Protein AF-A0A7J6LQ94-F1 (afdb_monomer)

Sequence (755 aa):
MSLRTPLTDLLKIEHPIMCAGMGFFVTGPDLAAAVSNAGGIGTIGAVGLSPDGLRQVIRELKAKLIPGKPFGVDLLLPADPNENPNARKTNKDYTGGQIQGLVQVMVDEKVPLFVCAVGVPPKWVTDKLHRNGTVVMNMIGHPSHVAKAITAGCDIICAQGTEAGGHTGDVATTVLVPIAVDLCKGHKNYFGSDVLVVAAGGIRDGRGVAAALALGASGVWMGTRFLMTPESNVEPRAKEVLLKTDFKTATMRTTAYTGRPCRVIRNEFVKRWESQPAARDKLLEAGIVPLAKDLMDDKVKPTAFYGLMGDGTGGPLRRKDDPKLDEIVDPNNSALLAGQSVVAINELKPAGELLREIVAETDVVLKHINTIRATTPSKFNNMSTLDRINEIEAEMARTQKNKATNAHLGRLKAKLAKLKTELVSGSSKSGGGGGGEGFDVKATGNARVGLIGFPSVMWRTLLPLLQLTGTFSETAAYEFTTLTCVPGVYTYKGAKVQVLDLPGIIEGAKDGKGRGKQVISVAMTCSLILICLDVTKPLTQKRKIEHELEGFGMRLNKKKPNIVITKADKGGINITVAPGYRLIGMDEETVVTICKEFRITNASIVFRCNATSDDLIDIIEGGRKYVPCLYVMNKIDSITIEELDVICKCPHYVPISADLGWNIDGLKDKMWDYMDLIRVYTKPKGQVPDYSEPVILPREKCTVEDFCLKLHKSILEEFKYALVWGMSVKHNPQRVGRDHVLYDEDVVQIVKTSG

Nearest PDB structures (foldseek):
  4a9a-assembly1_A  TM=9.187E-01  e=2.479E-43  Saccharomyces cerevisiae
  4a9a-assembly2_B  TM=8.823E-01  e=2.755E-42  Saccharomyces cerevisiae
  7rr5-assembly1_R  TM=8.882E-01  e=2.446E-41  Saccharomyces cerevisiae
  4qiu-assembly1_B  TM=7.581E-01  e=1.710E-21  Pseudomonas aeruginosa PAO581
  5lsm-assembly4_B  TM=7.880E-01  e=3.124E-19  Shewanella oneidensis MR-1

Foldseek 3Di:
DFDDFPCCVLLVFRYQEEEDQDALQLQFLQLQQLQQQLGYGREHNCQQHALVRLLVRLVSNVVSHDPPGAYHYEDEDFDDCVVDVPGFLLDDGSHPPRVVSNLVSCLVSLHQEYEHEHHADALVSLVSNVVSNHAYEYEDQDLVCLVVNLVSQHLEYEHAAPLFWFFHHPHGQLGRLLSSLVVQPPRAHPVRHTRFYETHHPQAFLVSFLSSVVSVHRHYYYYQNSSQAPSGLFDPVLNVLLLPDAPVQQWDWDCQLRVGTGIFGHAQQRVVCVVPVVVQVVCSNVSHRNLNVCVVVVVDDPLQAVLRNFPSPSHPDDDPPDDDPVPGHDRRRHGHTGGSNSNVDNHHYRSSVRVVRRVVVNVVVVVVVVVVVVPPPPPDPDDDLLSLLVVLVVVLVPDDQDPVCLLVNLLSVLSNLVSLVCVLCVVPPDDDDDDDDAEDDPDDWDFEEEEEEALVLDPPQLLVLLAPDDDDPPDDPDSDDPLYWDWDWHADLQTIYIYTYQTYLPDCLSVVPHPSSSSLVSVLRGQEYEYRAELVGRPVGVVVVCVVNVSNQEAEPDDQFPKDKAADPDDFEAEAEPPPEDADSDDPSSLSSSCVSLVRGGIYIYGPHHDYSVSSSCVSVDPHHYHYYAYEHEDCVVDDPVVVVVQVPDPRYQYAHSVVSGCSVVVVVVVVVRSQKAWEWEDEPPGDTDSNRTQIDHQVQAFLLSVQVSVPPVLNVFFDWKFKADDQDPDHTDTGDRRRGDGHHIYIYTDGNDD

InterPro domains:
  IPR004095 TGS [PF02824] (678-752)
  IPR004095 TGS [PS51880] (676-752)
  IPR004136 Nitronate monooxygenase [cd04730] (13-265)
  IPR005225 Small GTP-binding domain [TIGR00231] (447-566)
  IPR006073 GTP binding domain [PF01926] (449-567)
  IPR006073 GTP binding domain [PR00326] (449-469)
  IPR006073 GTP binding domain [PR00326] (499-514)
  IPR006073 GTP binding domain [PR00326] (516-534)
  IPR006074 GTP1/OBG, conserved site [PS00905] (501-514)
  IPR012675 Beta-grasp domain superfamily [G3DSA:3.10.20.30] (672-755)
  IPR012676 TGS-like [SSF81271] (672-752)
  IPR013785 Aldolase-type TIM barrel [G3DSA:3.20.20.70] (1-373)
  IPR027417 P-loop containing nucleoside triphosphate hydrolase [G3DSA:3.40.50.300] (452-596)
  IPR027417 P-loop containing nucleoside triphosphate hydrolase [G3DSA:3.40.50.300] (598-671)
  IPR027417 P-loop containing nucleoside triphosphate hydrolase [SSF52540] (448-689)
  IPR031167 OBG-type guanine nucleotide-binding (G) domain [PS51710] (447-676)
  IPR031662 GTP binding protein, second domain [PF16897] (570-677)
  IPR045001 Developmentally regulated GTP-binding protein [PTHR43127] (383-753)
  IPR045001 Developmentally regulated GTP-binding protein [cd01896] (447-683)

Structure (mmCIF, N/CA/C/O backbone):
data_AF-A0A7J6LQ94-F1
#
_entry.id   AF-A0A7J6LQ94-F1
#
loop_
_atom_site.group_PDB
_atom_site.id
_atom_site.type_symbol
_atom_site.label_atom_id
_atom_site.label_alt_id
_atom_site.label_comp_id
_atom_site.label_asym_id
_atom_site.label_entity_id
_atom_site.label_seq_id
_atom_site.pdbx_PDB_ins_code
_atom_site.Cartn_x
_atom_site.Cartn_y
_atom_site.Cartn_z
_atom_site.occupancy
_atom_site.B_iso_or_equiv
_atom_site.auth_seq_id
_atom_site.auth_comp_id
_atom_site.auth_asym_id
_atom_site.auth_atom_id
_atom_site.pdbx_PDB_model_num
ATOM 1 N N . MET A 1 1 ? 17.161 21.558 11.558 1.00 59.94 1 MET A N 1
ATOM 2 C CA . MET A 1 1 ? 15.885 20.853 11.833 1.00 59.94 1 MET A CA 1
ATOM 3 C C . MET A 1 1 ? 15.921 19.539 11.078 1.00 59.94 1 MET A C 1
ATOM 5 O O . MET A 1 1 ? 16.380 19.570 9.947 1.00 59.94 1 MET A O 1
ATOM 9 N N . SER A 1 2 ? 15.493 18.420 11.668 1.00 73.06 2 SER A N 1
ATOM 10 C CA . SER A 1 2 ? 15.500 17.100 11.016 1.00 73.06 2 SER A CA 1
ATOM 11 C C . SER A 1 2 ? 14.084 16.627 10.677 1.00 73.06 2 SER A C 1
ATOM 13 O O . SER A 1 2 ? 13.165 16.745 11.485 1.00 73.06 2 SER A O 1
ATOM 15 N N . LEU A 1 3 ? 13.910 16.096 9.464 1.00 86.00 3 LEU A N 1
ATOM 16 C CA . LEU A 1 3 ? 12.686 15.429 9.020 1.00 86.00 3 LEU A CA 1
ATOM 17 C C . LEU A 1 3 ? 12.883 13.933 9.258 1.00 86.00 3 LEU A C 1
ATOM 19 O O . LEU A 1 3 ? 13.618 13.291 8.519 1.00 86.00 3 LEU A O 1
ATOM 23 N N . ARG A 1 4 ? 12.276 13.380 10.308 1.00 93.31 4 ARG A N 1
ATOM 24 C CA . ARG A 1 4 ? 12.467 11.971 10.670 1.00 93.31 4 ARG A CA 1
ATOM 25 C C . ARG A 1 4 ? 11.354 11.096 10.092 1.00 93.31 4 ARG A C 1
ATOM 27 O O . ARG A 1 4 ? 10.176 11.389 10.272 1.00 93.31 4 ARG A O 1
ATOM 34 N N . THR A 1 5 ? 11.734 10.015 9.420 1.00 96.81 5 THR A N 1
ATOM 35 C CA . THR A 1 5 ? 10.851 8.997 8.825 1.00 96.81 5 THR A CA 1
ATOM 36 C C . THR A 1 5 ? 11.434 7.589 9.039 1.00 96.81 5 THR A C 1
ATOM 38 O O . THR A 1 5 ? 12.621 7.466 9.361 1.00 96.81 5 THR A O 1
ATOM 41 N N . PRO A 1 6 ? 10.678 6.504 8.781 1.00 97.44 6 PRO A N 1
ATOM 42 C CA . PRO A 1 6 ? 11.235 5.148 8.810 1.00 97.44 6 PRO A CA 1
ATOM 43 C C . PRO A 1 6 ? 12.467 4.962 7.909 1.00 97.44 6 PRO A C 1
ATOM 45 O O . PRO A 1 6 ? 13.375 4.211 8.255 1.00 97.44 6 PRO A O 1
ATOM 48 N N . LEU A 1 7 ? 12.544 5.691 6.784 1.00 98.00 7 LEU A N 1
ATOM 49 C CA . LEU A 1 7 ? 13.719 5.682 5.906 1.00 98.00 7 LEU A CA 1
ATOM 50 C C . LEU A 1 7 ? 14.950 6.253 6.614 1.00 98.00 7 LEU A C 1
ATOM 52 O O . LEU A 1 7 ? 16.035 5.685 6.509 1.00 98.00 7 LEU A O 1
ATOM 56 N N . THR A 1 8 ? 14.783 7.363 7.341 1.00 98.00 8 THR A N 1
ATOM 57 C CA . THR A 1 8 ? 15.891 7.979 8.085 1.00 98.00 8 THR A CA 1
ATOM 58 C C . THR A 1 8 ? 16.424 7.067 9.183 1.00 98.00 8 THR A C 1
ATOM 60 O O . THR A 1 8 ? 17.636 6.999 9.374 1.00 98.00 8 THR A O 1
ATOM 63 N N . ASP A 1 9 ? 15.541 6.307 9.837 1.00 96.81 9 ASP A N 1
ATOM 64 C CA . ASP A 1 9 ? 15.923 5.342 10.866 1.00 96.81 9 ASP A CA 1
ATOM 65 C C . ASP A 1 9 ? 16.654 4.134 10.260 1.00 96.81 9 ASP A C 1
ATOM 67 O O . ASP A 1 9 ? 17.689 3.716 10.780 1.00 96.81 9 ASP A O 1
ATOM 71 N N . LEU A 1 10 ? 16.158 3.609 9.132 1.00 97.69 10 LEU A N 1
ATOM 72 C CA . LEU A 1 10 ? 16.754 2.462 8.442 1.00 97.69 10 LEU A CA 1
ATOM 73 C C . LEU A 1 10 ? 18.151 2.783 7.888 1.00 97.69 10 LEU A C 1
ATOM 75 O O . LEU A 1 10 ? 19.087 2.012 8.089 1.00 97.69 10 LEU A O 1
ATOM 79 N N . LEU A 1 11 ? 18.301 3.924 7.207 1.00 97.50 11 LEU A N 1
ATOM 80 C CA . LEU A 1 11 ? 19.556 4.320 6.556 1.00 97.50 11 LEU A CA 1
ATOM 81 C C . LEU A 1 11 ? 20.492 5.135 7.455 1.00 97.50 11 LEU A C 1
ATOM 83 O O . LEU A 1 11 ? 21.620 5.404 7.051 1.00 97.50 11 LEU A O 1
ATOM 87 N N . LYS A 1 12 ? 20.052 5.517 8.661 1.00 96.31 12 LYS A N 1
ATOM 88 C CA . LYS A 1 12 ? 20.801 6.364 9.608 1.00 96.31 12 LYS A CA 1
ATOM 89 C C . LYS A 1 12 ? 21.197 7.719 9.004 1.00 96.31 12 LYS A C 1
ATOM 91 O O . LYS A 1 12 ? 22.347 8.149 9.095 1.00 96.31 12 LYS A O 1
ATOM 96 N N . ILE A 1 13 ? 20.223 8.390 8.391 1.00 97.31 13 ILE A N 1
ATOM 97 C CA . ILE A 1 13 ? 20.357 9.737 7.806 1.00 97.31 13 ILE A CA 1
ATOM 98 C C . ILE A 1 13 ? 19.491 10.758 8.547 1.00 97.31 13 ILE A C 1
ATOM 100 O O . ILE A 1 13 ? 18.636 10.389 9.342 1.00 97.31 13 ILE A O 1
ATOM 104 N N . GLU A 1 14 ? 19.710 12.053 8.314 1.00 96.88 14 GLU A N 1
ATOM 105 C CA . GLU A 1 14 ? 18.984 13.134 9.006 1.00 96.88 14 GLU A CA 1
ATOM 106 C C . GLU A 1 14 ? 17.719 13.577 8.264 1.00 96.88 14 GLU A C 1
ATOM 108 O O . GLU A 1 14 ? 16.781 14.111 8.868 1.00 96.88 14 GLU A O 1
ATOM 113 N N . HIS A 1 15 ? 17.718 13.411 6.942 1.00 97.56 15 HIS A N 1
ATOM 114 C CA . HIS A 1 15 ? 16.679 13.894 6.045 1.00 97.56 15 HIS A CA 1
ATOM 115 C C . HIS A 1 15 ? 16.284 12.782 5.069 1.00 97.56 15 HIS A C 1
ATOM 117 O O . HIS A 1 15 ? 17.165 12.089 4.562 1.00 97.56 15 HIS A O 1
ATOM 123 N N . PRO A 1 16 ? 14.989 12.607 4.745 1.00 97.94 16 PRO A N 1
ATOM 124 C CA . PRO A 1 16 ? 14.503 11.511 3.913 1.00 97.94 16 PRO A CA 1
ATOM 125 C C . PRO A 1 16 ? 14.688 11.840 2.422 1.00 97.94 16 PRO A C 1
ATOM 127 O O . PRO A 1 16 ? 13.763 11.708 1.622 1.00 97.94 16 PRO A O 1
ATOM 130 N N . ILE A 1 17 ? 15.874 12.335 2.064 1.00 98.50 17 ILE A N 1
ATOM 131 C CA . ILE A 1 17 ? 16.243 12.822 0.737 1.00 98.50 17 ILE A CA 1
ATOM 132 C C . ILE A 1 17 ? 17.458 12.029 0.263 1.00 98.50 17 ILE A C 1
ATOM 134 O O . ILE A 1 17 ? 18.526 12.058 0.878 1.00 98.50 17 ILE A O 1
ATOM 138 N N . MET A 1 18 ? 17.284 11.334 -0.854 1.00 98.50 18 MET A N 1
ATOM 139 C CA . MET A 1 18 ? 18.300 10.511 -1.494 1.00 98.50 18 MET A CA 1
ATOM 140 C C . MET A 1 18 ? 18.682 11.138 -2.837 1.00 98.50 18 MET A C 1
ATOM 142 O O . MET A 1 18 ? 17.807 11.494 -3.633 1.00 98.50 18 MET A O 1
ATOM 146 N N . CYS A 1 19 ? 19.979 11.253 -3.111 1.00 98.12 19 CYS A N 1
ATOM 147 C CA . CYS A 1 19 ? 20.473 11.589 -4.443 1.00 98.12 19 CYS A CA 1
ATOM 148 C C . CYS A 1 19 ? 20.628 10.314 -5.265 1.00 98.12 19 CYS A C 1
ATOM 150 O O . CYS A 1 19 ? 21.252 9.343 -4.822 1.00 98.12 19 CYS A O 1
ATOM 152 N N . ALA A 1 20 ? 20.069 10.344 -6.473 1.00 96.81 20 ALA A N 1
ATOM 153 C CA . ALA A 1 20 ? 20.079 9.204 -7.366 1.00 96.81 20 ALA A CA 1
ATOM 154 C C . ALA A 1 20 ? 21.498 8.801 -7.789 1.00 96.81 20 ALA A C 1
ATOM 156 O O . ALA A 1 20 ? 22.342 9.665 -8.040 1.00 96.81 20 ALA A O 1
ATOM 157 N N . GLY A 1 21 ? 21.728 7.493 -7.936 1.00 92.25 21 GLY A N 1
ATOM 158 C CA . GLY A 1 21 ? 22.915 6.942 -8.585 1.00 92.25 21 GLY A CA 1
ATOM 159 C C . GLY A 1 21 ? 22.812 7.091 -10.094 1.00 92.25 21 GLY A C 1
ATOM 160 O O . GLY A 1 21 ? 22.371 6.191 -10.799 1.00 92.25 21 GLY A O 1
ATOM 161 N N . MET A 1 22 ? 23.165 8.267 -10.604 1.00 90.81 22 MET A N 1
ATOM 162 C CA . MET A 1 22 ? 23.077 8.551 -12.030 1.00 90.81 22 MET A CA 1
ATOM 163 C C . MET A 1 22 ? 24.305 7.970 -12.722 1.00 90.81 22 MET A C 1
ATOM 165 O O . MET A 1 22 ? 25.441 8.303 -12.377 1.00 90.81 22 MET A O 1
ATOM 169 N N . GLY A 1 23 ? 24.043 7.056 -13.657 1.00 77.56 23 GLY A N 1
ATOM 170 C CA . GLY A 1 23 ? 25.055 6.242 -14.314 1.00 77.56 23 GLY A CA 1
ATOM 171 C C . GLY A 1 23 ? 26.119 7.024 -15.084 1.00 77.56 23 GLY A C 1
ATOM 172 O O . GLY A 1 23 ? 26.009 8.233 -15.274 1.00 77.56 23 GLY A O 1
ATOM 173 N N . PHE A 1 24 ? 27.150 6.306 -15.537 1.00 70.19 24 PHE A N 1
ATOM 174 C CA . PHE A 1 24 ? 28.328 6.862 -16.203 1.00 70.19 24 PHE A CA 1
ATOM 175 C C . PHE A 1 24 ? 29.006 7.941 -15.368 1.00 70.19 24 PHE A C 1
ATOM 177 O O . PHE A 1 24 ? 29.486 8.925 -15.912 1.00 70.19 24 PHE A O 1
ATOM 184 N N . PHE A 1 25 ? 29.050 7.761 -14.045 1.00 73.31 25 PHE A N 1
ATOM 185 C CA . PHE A 1 25 ? 29.744 8.670 -13.137 1.00 73.31 25 PHE A CA 1
ATOM 186 C C . PHE A 1 25 ? 29.146 10.077 -12.989 1.00 73.31 25 PHE A C 1
ATOM 188 O O . PHE A 1 25 ? 29.776 10.932 -12.364 1.00 73.31 25 PHE A O 1
ATOM 195 N N . VAL A 1 26 ? 27.925 10.317 -13.488 1.00 84.12 26 VAL A N 1
ATOM 196 C CA . VAL A 1 26 ? 27.201 11.586 -13.278 1.00 84.12 26 VAL A CA 1
ATOM 197 C C . VAL A 1 26 ? 27.069 11.889 -11.783 1.00 84.12 26 VAL A C 1
ATOM 199 O O . VAL A 1 26 ? 27.321 13.019 -11.349 1.00 84.12 26 VAL A O 1
ATOM 202 N N . THR A 1 27 ? 26.735 10.865 -10.989 1.00 91.06 27 THR A N 1
ATOM 203 C CA . THR A 1 27 ? 26.884 10.910 -9.529 1.00 91.06 27 THR A CA 1
ATOM 204 C C . THR A 1 27 ? 28.205 10.266 -9.124 1.00 91.06 27 THR A C 1
ATOM 206 O O . THR A 1 27 ? 28.256 9.081 -8.785 1.00 91.06 27 THR A O 1
ATOM 209 N N . GLY A 1 28 ? 29.279 11.052 -9.194 1.00 91.19 28 GLY A N 1
ATOM 210 C CA . GLY A 1 28 ? 30.601 10.673 -8.699 1.00 91.19 28 GLY A CA 1
ATOM 211 C C . GLY A 1 28 ? 30.790 10.925 -7.192 1.00 91.19 28 GLY A C 1
ATOM 212 O O . GLY A 1 28 ? 29.841 11.308 -6.497 1.00 91.19 28 GLY A O 1
ATOM 213 N N . PRO A 1 29 ? 32.024 10.741 -6.682 1.00 93.38 29 PRO A N 1
ATOM 214 C CA . PRO A 1 29 ? 32.373 10.939 -5.274 1.00 93.38 29 PRO A CA 1
ATOM 215 C C . PRO A 1 29 ? 31.992 12.308 -4.706 1.00 93.38 29 PRO A C 1
ATOM 217 O O . PRO A 1 29 ? 31.480 12.361 -3.591 1.00 93.38 29 PRO A O 1
ATOM 220 N N . ASP A 1 30 ? 32.196 13.395 -5.459 1.00 95.06 30 ASP A N 1
ATOM 221 C CA . ASP A 1 30 ? 31.932 14.762 -4.988 1.00 95.06 30 ASP A CA 1
ATOM 222 C C . ASP A 1 30 ? 30.453 15.006 -4.698 1.00 95.06 30 ASP A C 1
ATOM 224 O O . ASP A 1 30 ? 30.093 15.380 -3.581 1.00 95.06 30 ASP A O 1
ATOM 228 N N . LEU A 1 31 ? 29.579 14.729 -5.671 1.00 96.81 31 LEU A N 1
ATOM 229 C CA . LEU A 1 31 ? 28.137 14.888 -5.490 1.00 96.81 31 LEU A CA 1
ATOM 230 C C . LEU A 1 31 ? 27.602 13.971 -4.387 1.00 96.81 31 LEU A C 1
ATOM 232 O O . LEU A 1 31 ? 26.836 14.411 -3.526 1.00 96.81 31 LEU A O 1
ATOM 236 N N . ALA A 1 32 ? 28.006 12.698 -4.392 1.00 97.62 32 ALA A N 1
ATOM 237 C CA . ALA A 1 32 ? 27.524 11.748 -3.402 1.00 97.62 32 ALA A CA 1
ATOM 238 C C . ALA A 1 32 ? 27.963 12.141 -1.978 1.00 97.62 32 ALA A C 1
ATOM 240 O O . ALA A 1 32 ? 27.138 12.143 -1.061 1.00 97.62 32 ALA A O 1
ATOM 241 N N . ALA A 1 33 ? 29.223 12.553 -1.796 1.00 98.25 33 ALA A N 1
ATOM 242 C CA . ALA A 1 33 ? 29.715 13.028 -0.509 1.00 98.25 33 ALA A CA 1
ATOM 243 C C . ALA A 1 33 ? 29.022 14.326 -0.072 1.00 98.25 33 ALA A C 1
ATOM 245 O O . ALA A 1 33 ? 28.607 14.425 1.081 1.00 98.25 33 ALA A O 1
ATOM 246 N N . ALA A 1 34 ? 28.828 15.294 -0.975 1.00 98.50 34 ALA A N 1
ATOM 247 C CA . ALA A 1 34 ? 28.162 16.559 -0.661 1.00 98.50 34 ALA A CA 1
ATOM 248 C C . ALA A 1 34 ? 26.733 16.352 -0.124 1.00 98.50 34 ALA A C 1
ATOM 250 O O . ALA A 1 34 ? 26.346 16.970 0.870 1.00 98.50 34 ALA A O 1
ATOM 251 N N . VAL A 1 35 ? 25.968 15.437 -0.730 1.00 98.56 35 VAL A N 1
ATOM 252 C CA . VAL A 1 35 ? 24.603 15.094 -0.293 1.00 98.56 35 VAL A CA 1
ATOM 253 C C . VAL A 1 35 ? 24.606 14.360 1.050 1.00 98.56 35 VAL A C 1
ATOM 255 O O . VAL A 1 35 ? 23.847 14.728 1.951 1.00 98.56 35 VAL A O 1
ATOM 258 N N . SER A 1 36 ? 25.467 13.351 1.212 1.00 98.62 36 SER A N 1
ATOM 259 C CA . SER A 1 36 ? 25.578 12.591 2.465 1.00 98.62 36 SER A CA 1
ATOM 260 C C . SER A 1 36 ? 26.040 13.460 3.640 1.00 98.62 36 SER A C 1
ATOM 262 O O . SER A 1 36 ? 25.490 13.378 4.740 1.00 98.62 36 SER A O 1
ATOM 264 N N . ASN A 1 37 ? 27.005 14.353 3.409 1.00 98.50 37 ASN A N 1
ATOM 265 C CA . ASN A 1 37 ? 27.505 15.291 4.415 1.00 98.50 37 ASN A CA 1
ATOM 266 C C . ASN A 1 37 ? 26.433 16.299 4.848 1.00 98.50 37 ASN A C 1
ATOM 268 O O . ASN A 1 37 ? 26.420 16.717 6.004 1.00 98.50 37 ASN A O 1
ATOM 272 N N . ALA A 1 38 ? 25.505 16.648 3.954 1.00 97.69 38 ALA A N 1
ATOM 273 C CA . ALA A 1 38 ? 24.379 17.527 4.255 1.00 97.69 38 ALA A CA 1
ATOM 274 C C . ALA A 1 38 ? 23.210 16.832 4.978 1.00 97.69 38 ALA A C 1
ATOM 276 O O . ALA A 1 38 ? 22.211 17.486 5.265 1.00 97.69 38 ALA A O 1
ATOM 277 N N . GLY A 1 39 ? 23.318 15.533 5.280 1.00 96.81 39 GLY A N 1
ATOM 278 C CA . GLY A 1 39 ? 22.325 14.793 6.061 1.00 96.81 39 GLY A CA 1
ATOM 279 C C . GLY A 1 39 ? 21.339 13.957 5.241 1.00 96.81 39 GLY A C 1
ATOM 280 O O . GLY A 1 39 ? 20.503 13.278 5.838 1.00 96.81 39 GLY A O 1
ATOM 281 N N . GLY A 1 40 ? 21.435 13.966 3.908 1.00 97.94 40 GLY A N 1
ATOM 282 C CA . GLY A 1 40 ? 20.773 12.983 3.042 1.00 97.94 40 GLY A CA 1
ATOM 283 C C . GLY A 1 40 ? 21.626 11.727 2.840 1.00 97.94 40 GLY A C 1
ATOM 284 O O . GLY A 1 40 ? 22.501 11.420 3.648 1.00 97.94 40 GLY A O 1
ATOM 285 N N . ILE A 1 41 ? 21.403 11.020 1.730 1.00 98.44 41 ILE A N 1
ATOM 286 C CA . ILE A 1 41 ? 22.297 9.952 1.250 1.00 98.44 41 ILE A CA 1
ATOM 287 C C . ILE A 1 41 ? 22.619 10.136 -0.233 1.00 98.44 41 ILE A C 1
ATOM 289 O O . ILE A 1 41 ? 21.725 10.215 -1.077 1.00 98.44 41 ILE A O 1
ATOM 293 N N . GLY A 1 42 ? 23.908 10.225 -0.550 1.00 98.25 42 GLY A N 1
ATOM 294 C CA . GLY A 1 42 ? 24.420 10.198 -1.913 1.00 98.25 42 GLY A CA 1
ATOM 295 C C . GLY A 1 42 ? 24.690 8.777 -2.395 1.00 98.25 42 GLY A C 1
ATOM 296 O O . GLY A 1 42 ? 25.213 7.955 -1.641 1.00 98.25 42 GLY A O 1
ATOM 297 N N . THR A 1 43 ? 24.363 8.493 -3.656 1.00 98.25 43 THR A N 1
ATOM 298 C CA . THR A 1 43 ? 24.535 7.163 -4.261 1.00 98.25 43 THR A CA 1
ATOM 299 C C . THR A 1 43 ? 25.452 7.250 -5.476 1.00 98.25 43 THR A C 1
ATOM 301 O O . THR A 1 43 ? 25.146 7.992 -6.401 1.00 98.25 43 THR A O 1
ATOM 304 N N . ILE A 1 44 ? 26.552 6.496 -5.513 1.00 96.06 44 ILE A N 1
ATOM 305 C CA . ILE A 1 44 ? 27.434 6.423 -6.689 1.00 96.06 44 ILE A CA 1
ATOM 306 C C . ILE A 1 44 ? 26.697 5.723 -7.836 1.00 96.06 44 ILE A C 1
ATOM 308 O O . ILE A 1 44 ? 26.174 4.627 -7.647 1.00 96.06 44 ILE A O 1
ATOM 312 N N . GLY A 1 45 ? 26.704 6.310 -9.034 1.00 92.50 45 GLY A N 1
ATOM 313 C CA . GLY A 1 45 ? 26.237 5.638 -10.252 1.00 92.50 45 GLY A CA 1
ATOM 314 C C . GLY A 1 45 ? 27.332 4.766 -10.866 1.00 92.50 45 GLY A C 1
ATOM 315 O O . GLY A 1 45 ? 28.160 5.272 -11.621 1.00 92.50 45 GLY A O 1
ATOM 316 N N . ALA A 1 46 ? 27.337 3.465 -10.564 1.00 90.56 46 ALA A N 1
ATOM 317 C CA . ALA A 1 46 ? 28.462 2.566 -10.844 1.00 90.56 46 ALA A CA 1
ATOM 318 C C . ALA A 1 46 ? 28.334 1.744 -12.142 1.00 90.56 46 ALA A C 1
ATOM 320 O O . ALA A 1 46 ? 29.117 0.823 -12.377 1.00 90.56 46 ALA A O 1
ATOM 321 N N . VAL A 1 47 ? 27.367 2.064 -13.007 1.00 86.31 47 VAL A N 1
ATOM 322 C CA . VAL A 1 47 ? 27.254 1.422 -14.328 1.00 86.31 47 VAL A CA 1
ATOM 323 C C . VAL A 1 47 ? 28.546 1.610 -15.136 1.00 86.31 47 VAL A C 1
ATOM 325 O O . VAL A 1 47 ? 29.064 2.722 -15.242 1.00 86.31 47 VAL A O 1
ATOM 328 N N . GLY A 1 48 ? 29.057 0.520 -15.711 1.00 81.50 48 GLY A N 1
ATOM 329 C CA . GLY A 1 48 ? 30.281 0.518 -16.515 1.00 81.50 48 GLY A CA 1
ATOM 330 C C . GLY A 1 48 ? 31.593 0.478 -15.722 1.00 81.50 48 GLY A C 1
ATOM 331 O O . GLY A 1 48 ? 32.651 0.430 -16.343 1.00 81.50 48 GLY A O 1
ATOM 332 N N . LEU A 1 49 ? 31.561 0.471 -14.384 1.00 86.06 49 LEU A N 1
ATOM 333 C CA . LEU A 1 49 ? 32.773 0.318 -13.575 1.00 86.06 49 LEU A CA 1
ATOM 334 C C . LEU A 1 49 ? 33.177 -1.151 -13.435 1.00 86.06 49 LEU A C 1
ATOM 336 O O . LEU A 1 49 ? 32.336 -2.020 -13.213 1.00 86.06 49 LEU A O 1
ATOM 340 N N . SER A 1 50 ? 34.485 -1.405 -13.488 1.00 90.38 50 SER A N 1
ATOM 341 C CA . SER A 1 50 ? 35.071 -2.670 -13.040 1.00 90.38 50 SER A CA 1
ATOM 342 C C . SER A 1 50 ? 35.099 -2.739 -11.503 1.00 90.38 50 SER A C 1
ATOM 344 O O . SER A 1 50 ? 34.972 -1.704 -10.840 1.00 90.38 50 SER A O 1
ATOM 346 N N . PRO A 1 51 ? 35.315 -3.920 -10.894 1.00 94.62 51 PRO A N 1
ATOM 347 C CA . PRO A 1 51 ? 35.498 -4.043 -9.447 1.00 94.62 51 PRO A CA 1
ATOM 348 C C . PRO A 1 51 ? 36.580 -3.113 -8.874 1.00 94.62 51 PRO A C 1
ATOM 350 O O . PRO A 1 51 ? 36.343 -2.445 -7.866 1.00 94.62 51 PRO A O 1
ATOM 353 N N . ASP A 1 52 ? 37.738 -3.004 -9.530 1.00 91.81 52 ASP A N 1
ATOM 354 C CA . ASP A 1 52 ? 38.816 -2.113 -9.081 1.00 91.81 52 ASP A CA 1
ATOM 355 C C . ASP A 1 52 ? 38.429 -0.640 -9.209 1.00 91.81 52 ASP A C 1
ATOM 357 O O . ASP A 1 52 ? 38.661 0.142 -8.283 1.00 91.81 52 ASP A O 1
ATOM 361 N N . GLY A 1 53 ? 37.758 -0.282 -10.310 1.00 89.75 53 GLY A N 1
ATOM 362 C CA . GLY A 1 53 ? 37.193 1.049 -10.499 1.00 89.75 53 GLY A CA 1
ATOM 363 C C . GLY A 1 53 ? 36.209 1.391 -9.382 1.00 89.75 53 GLY A C 1
ATOM 364 O O . GLY A 1 53 ? 36.383 2.388 -8.691 1.00 89.75 53 GLY A O 1
ATOM 365 N N . LEU A 1 54 ? 35.227 0.526 -9.114 1.00 93.56 54 LEU A N 1
ATOM 366 C CA . LEU A 1 54 ? 34.266 0.730 -8.029 1.00 93.56 54 LEU A CA 1
ATOM 367 C C . LEU A 1 54 ? 34.965 0.895 -6.670 1.00 93.56 54 LEU A C 1
ATOM 369 O O . LEU A 1 54 ? 34.611 1.788 -5.899 1.00 93.56 54 LEU A O 1
ATOM 373 N N . ARG A 1 55 ? 35.984 0.077 -6.382 1.00 96.81 55 ARG A N 1
ATOM 374 C CA . ARG A 1 55 ? 36.743 0.153 -5.127 1.00 96.81 55 ARG A CA 1
ATOM 375 C C . ARG A 1 55 ? 37.452 1.498 -4.978 1.00 96.81 55 ARG A C 1
ATOM 377 O O . ARG A 1 55 ? 37.370 2.109 -3.913 1.00 96.81 55 ARG A O 1
ATOM 384 N N . GLN A 1 56 ? 38.126 1.969 -6.027 1.00 93.56 56 GLN A N 1
ATOM 385 C CA . GLN A 1 56 ? 38.806 3.266 -6.025 1.00 93.56 56 GLN A CA 1
ATOM 386 C C . GLN A 1 56 ? 37.823 4.406 -5.732 1.00 93.56 56 GLN A C 1
ATOM 388 O O . GLN A 1 56 ? 38.095 5.267 -4.899 1.00 93.56 56 GLN A O 1
ATOM 393 N N . VAL A 1 57 ? 36.649 4.359 -6.351 1.00 91.94 57 VAL A N 1
ATOM 394 C CA . VAL A 1 57 ? 35.630 5.411 -6.271 1.00 91.94 57 VAL A CA 1
ATOM 395 C C . VAL A 1 57 ? 34.951 5.447 -4.915 1.00 91.94 57 VAL A C 1
ATOM 397 O O . VAL A 1 57 ? 34.742 6.522 -4.357 1.00 91.94 57 VAL A O 1
ATOM 400 N N . ILE A 1 58 ? 34.671 4.279 -4.332 1.00 96.12 58 ILE A N 1
ATOM 401 C CA . ILE A 1 58 ? 34.176 4.198 -2.956 1.00 96.12 58 ILE A CA 1
ATOM 402 C C . ILE A 1 58 ? 35.210 4.774 -1.981 1.00 96.12 58 ILE A C 1
ATOM 404 O O . ILE A 1 58 ? 34.842 5.493 -1.054 1.00 96.12 58 ILE A O 1
ATOM 408 N N . ARG A 1 59 ? 36.503 4.491 -2.176 1.00 96.56 59 ARG A N 1
ATOM 409 C CA . ARG A 1 59 ? 37.567 5.027 -1.312 1.00 96.56 59 ARG A CA 1
ATOM 410 C C . ARG A 1 59 ? 37.718 6.537 -1.448 1.00 96.56 59 ARG A C 1
ATOM 412 O O . ARG A 1 59 ? 37.853 7.214 -0.433 1.00 96.56 59 ARG A O 1
ATOM 419 N N . GLU A 1 60 ? 37.636 7.061 -2.666 1.00 95.88 60 GLU A N 1
ATOM 420 C CA . GLU A 1 60 ? 37.632 8.503 -2.909 1.00 95.88 60 GLU A CA 1
ATOM 421 C C . GLU A 1 60 ? 36.425 9.179 -2.245 1.00 95.88 60 GLU A C 1
ATOM 423 O O . GLU A 1 60 ? 36.583 10.178 -1.545 1.00 95.88 60 GLU A O 1
ATOM 428 N N . LEU A 1 61 ? 35.228 8.599 -2.387 1.00 96.06 61 LEU A N 1
ATOM 429 C CA . LEU A 1 61 ? 34.022 9.086 -1.720 1.00 96.06 61 LEU A CA 1
ATOM 430 C C . LEU A 1 61 ? 34.201 9.089 -0.201 1.00 96.06 61 LEU A C 1
ATOM 432 O O . LEU A 1 61 ? 33.924 10.096 0.446 1.00 96.06 61 LEU A O 1
ATOM 436 N N . LYS A 1 62 ? 34.697 7.991 0.381 1.00 97.12 62 LYS A N 1
ATOM 437 C CA . LYS A 1 62 ? 34.932 7.884 1.829 1.00 97.12 62 LYS A CA 1
ATOM 438 C C . LYS A 1 62 ? 35.916 8.931 2.341 1.00 97.12 62 LYS A C 1
ATOM 440 O O . LYS A 1 62 ? 35.717 9.431 3.441 1.00 97.12 62 LYS A O 1
ATOM 445 N N . ALA A 1 63 ? 36.934 9.287 1.557 1.00 97.56 63 ALA A N 1
ATOM 446 C CA . ALA A 1 63 ? 37.876 10.346 1.915 1.00 97.56 63 ALA A CA 1
ATOM 447 C C . ALA A 1 63 ? 37.219 11.740 1.969 1.00 97.56 63 ALA A C 1
ATOM 449 O O . ALA A 1 63 ? 37.706 12.618 2.677 1.00 97.56 63 ALA A O 1
ATOM 450 N N . LYS A 1 64 ? 36.107 11.937 1.248 1.00 97.06 64 LYS A N 1
ATOM 451 C CA . LYS A 1 64 ? 35.322 13.182 1.204 1.00 97.06 64 LYS A CA 1
ATOM 452 C C . LYS A 1 64 ? 34.150 13.194 2.202 1.00 97.06 64 LYS A C 1
ATOM 454 O O . LYS A 1 64 ? 33.521 14.236 2.401 1.00 97.06 64 LYS A O 1
ATOM 459 N N . LEU A 1 65 ? 33.824 12.058 2.824 1.00 96.56 65 LEU A N 1
ATOM 460 C CA . LEU A 1 65 ? 32.723 11.944 3.781 1.00 96.56 65 LEU A CA 1
ATOM 461 C C . LEU A 1 65 ? 33.116 12.412 5.182 1.00 96.56 65 LEU A C 1
ATOM 463 O O . LEU 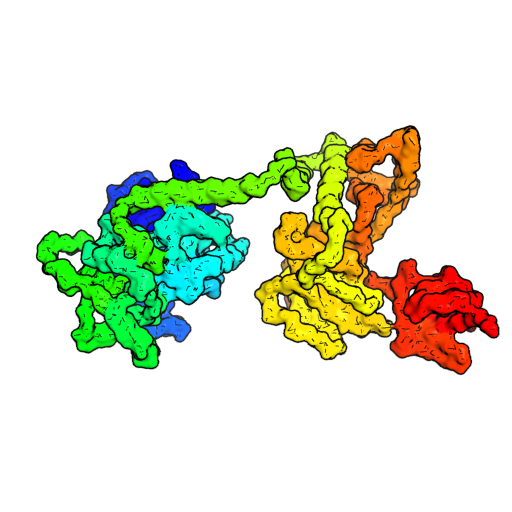A 1 65 ? 34.176 12.078 5.707 1.00 96.56 65 LEU A O 1
ATOM 467 N N . ILE A 1 66 ? 32.176 13.082 5.845 1.00 96.44 66 ILE A N 1
ATOM 468 C CA . ILE A 1 66 ? 32.192 13.219 7.298 1.00 96.44 66 ILE A CA 1
ATOM 469 C C . ILE A 1 66 ? 32.097 11.801 7.895 1.00 96.44 66 ILE A C 1
ATOM 471 O O . ILE A 1 66 ? 31.194 11.045 7.513 1.00 96.44 66 ILE A O 1
ATOM 475 N N . PRO A 1 67 ? 32.994 11.417 8.826 1.00 93.00 67 PRO A N 1
ATOM 476 C CA . PRO A 1 67 ? 33.009 10.076 9.397 1.00 93.00 67 PRO A CA 1
ATOM 477 C C . PRO A 1 67 ? 31.635 9.625 9.904 1.00 93.00 67 PRO A C 1
ATOM 479 O O . PRO A 1 67 ? 30.953 10.344 10.632 1.00 93.00 67 PRO A O 1
ATOM 482 N N . GLY A 1 68 ? 31.232 8.415 9.512 1.00 88.88 68 GLY A N 1
ATOM 483 C CA . GLY A 1 68 ? 29.958 7.810 9.911 1.00 88.88 68 GLY A CA 1
ATOM 484 C C . GLY A 1 68 ? 28.751 8.171 9.038 1.00 88.88 68 GLY A C 1
ATOM 485 O O . GLY A 1 68 ? 27.697 7.564 9.222 1.00 88.88 68 GLY A O 1
ATOM 486 N N . LYS A 1 69 ? 28.873 9.095 8.072 1.00 96.94 69 LYS A N 1
ATOM 487 C CA . LYS A 1 69 ? 27.795 9.365 7.109 1.00 96.94 69 LYS A CA 1
ATOM 488 C C . LYS A 1 69 ? 27.643 8.212 6.103 1.00 96.94 69 LYS A C 1
ATOM 490 O O . LYS A 1 69 ? 28.651 7.723 5.590 1.00 96.94 69 LYS A O 1
ATOM 495 N N . PRO A 1 70 ? 26.411 7.757 5.809 1.00 98.19 70 PRO A N 1
ATOM 496 C CA . PRO A 1 70 ? 26.185 6.655 4.882 1.00 98.19 70 PRO A CA 1
ATOM 497 C C . PRO A 1 70 ? 26.238 7.125 3.424 1.00 98.19 70 PRO A C 1
ATOM 499 O O . PRO A 1 70 ? 26.087 8.307 3.121 1.00 98.19 70 PRO A O 1
ATOM 502 N N . PHE A 1 71 ? 26.413 6.179 2.509 1.00 98.62 71 PHE A N 1
ATOM 503 C CA . PHE A 1 71 ? 26.354 6.380 1.061 1.00 98.62 71 PHE A CA 1
ATOM 504 C C . PHE A 1 71 ? 25.752 5.134 0.404 1.00 98.62 71 PHE A C 1
ATOM 506 O O . PHE A 1 71 ? 25.573 4.106 1.063 1.00 98.62 71 PHE A O 1
ATOM 513 N N . GLY A 1 72 ? 25.434 5.218 -0.883 1.00 98.25 72 GLY A N 1
ATOM 514 C CA . GLY A 1 72 ? 24.964 4.077 -1.660 1.00 98.25 72 GLY A CA 1
ATOM 515 C C . GLY A 1 72 ? 25.771 3.813 -2.927 1.00 98.25 72 GLY A C 1
ATOM 516 O O . GLY A 1 72 ? 26.568 4.645 -3.361 1.00 98.25 72 GLY A O 1
ATOM 517 N N . VAL A 1 73 ? 25.522 2.657 -3.539 1.00 98.19 73 VAL A N 1
ATOM 518 C CA . VAL A 1 73 ? 26.029 2.269 -4.862 1.00 98.19 73 VAL A CA 1
ATOM 519 C C . VAL A 1 73 ? 24.866 1.767 -5.716 1.00 98.19 73 VAL A C 1
ATOM 521 O O . VAL A 1 73 ? 24.089 0.926 -5.269 1.00 98.19 73 VAL A O 1
ATOM 524 N N . ASP A 1 74 ? 24.762 2.277 -6.939 1.00 97.25 74 ASP A N 1
ATOM 525 C CA . ASP A 1 74 ? 23.724 1.945 -7.916 1.00 97.25 74 ASP A CA 1
ATOM 526 C C . ASP A 1 74 ? 24.299 1.139 -9.087 1.00 97.25 74 ASP A C 1
ATOM 528 O O . ASP A 1 74 ? 25.300 1.542 -9.689 1.00 97.25 74 ASP A O 1
ATOM 532 N N . LEU A 1 75 ? 23.658 0.011 -9.410 1.00 95.25 75 LEU A N 1
ATOM 533 C CA . LEU A 1 75 ? 23.955 -0.809 -10.584 1.00 95.25 75 LEU A CA 1
ATOM 534 C C . LEU A 1 75 ? 22.705 -1.069 -11.431 1.00 95.25 75 LEU A C 1
ATOM 536 O O . LEU A 1 75 ? 21.567 -1.104 -10.953 1.00 95.25 75 LEU A O 1
ATOM 540 N N . LEU A 1 76 ? 22.949 -1.354 -12.712 1.00 92.75 76 LEU A N 1
ATOM 541 C CA . LEU A 1 76 ? 21.933 -1.788 -13.667 1.00 92.75 76 LEU A CA 1
ATOM 542 C C . LEU A 1 76 ? 22.064 -3.295 -13.899 1.00 92.75 76 LEU A C 1
ATOM 544 O O . LEU A 1 76 ? 23.057 -3.740 -14.469 1.00 92.75 76 LEU A O 1
ATOM 548 N N . LEU A 1 77 ? 21.052 -4.066 -13.504 1.00 93.62 77 LEU A N 1
ATOM 549 C CA . LEU A 1 77 ? 21.016 -5.529 -13.594 1.00 93.62 77 LEU A CA 1
ATOM 550 C C . LEU A 1 77 ? 19.801 -6.006 -14.425 1.00 93.62 77 LEU A C 1
ATOM 552 O O . LEU A 1 77 ? 18.919 -6.695 -13.902 1.00 93.62 77 LEU A O 1
ATOM 556 N N . PRO A 1 78 ? 19.670 -5.605 -15.708 1.00 89.81 78 PRO A N 1
ATOM 557 C CA . PRO A 1 78 ? 18.578 -6.077 -16.556 1.00 89.81 78 PRO A CA 1
ATOM 558 C C . PRO A 1 78 ? 18.626 -7.603 -16.714 1.00 89.81 78 PRO A C 1
ATOM 560 O O . PRO A 1 78 ? 19.699 -8.192 -16.760 1.00 89.81 78 PRO A O 1
ATOM 563 N N . ALA A 1 79 ? 17.462 -8.233 -16.883 1.00 86.88 79 ALA A N 1
ATOM 564 C CA . ALA A 1 79 ? 17.404 -9.659 -17.200 1.00 86.88 79 ALA A CA 1
ATOM 565 C C . ALA A 1 79 ? 18.118 -9.961 -18.530 1.00 86.88 79 ALA A C 1
ATOM 567 O O . ALA A 1 79 ? 17.918 -9.225 -19.509 1.00 86.88 79 ALA A O 1
ATOM 568 N N . ASP A 1 80 ? 18.897 -11.043 -18.550 1.00 84.25 80 ASP A N 1
ATOM 569 C CA . ASP A 1 80 ? 19.581 -11.551 -19.738 1.00 84.25 80 ASP A CA 1
ATOM 570 C C . ASP A 1 80 ? 18.553 -12.157 -20.716 1.00 84.25 80 ASP A C 1
ATOM 572 O O . ASP A 1 80 ? 17.761 -13.011 -20.307 1.00 84.25 80 ASP A O 1
ATOM 576 N N . PRO A 1 81 ? 18.511 -11.725 -21.991 1.00 82.44 81 PRO A N 1
ATOM 577 C CA . PRO A 1 81 ? 17.626 -12.310 -22.999 1.00 82.44 81 PRO A CA 1
ATOM 578 C C . PRO A 1 81 ? 17.932 -13.771 -23.349 1.00 82.44 81 PRO A C 1
ATOM 580 O O . PRO A 1 81 ? 17.039 -14.452 -23.847 1.00 82.44 81 PRO A O 1
ATOM 583 N N . ASN A 1 82 ? 19.139 -14.268 -23.074 1.00 80.69 82 ASN A N 1
ATOM 584 C CA . ASN A 1 82 ? 19.489 -15.678 -23.262 1.00 80.69 82 ASN A CA 1
ATOM 585 C C . ASN A 1 82 ? 18.937 -16.566 -22.138 1.00 80.69 82 ASN A C 1
ATOM 587 O O . ASN A 1 82 ? 18.641 -17.735 -22.366 1.00 80.69 82 ASN A O 1
ATOM 591 N N . GLU A 1 83 ? 18.773 -16.013 -20.934 1.00 79.12 83 GLU A N 1
ATOM 592 C CA . GLU A 1 83 ? 18.261 -16.742 -19.765 1.00 79.12 83 GLU A CA 1
ATOM 593 C C . GLU A 1 83 ? 16.760 -16.514 -19.541 1.00 79.12 83 GLU A C 1
ATOM 595 O O . GLU A 1 83 ? 16.070 -17.348 -18.954 1.00 79.12 83 GLU A O 1
ATOM 600 N N . ASN A 1 84 ? 16.229 -15.379 -20.004 1.00 81.31 84 ASN A N 1
ATOM 601 C CA . ASN A 1 84 ? 14.834 -15.003 -19.841 1.00 81.31 84 ASN A CA 1
ATOM 602 C C . ASN A 1 84 ? 14.215 -14.613 -21.195 1.00 81.31 84 ASN A C 1
ATOM 604 O O . ASN A 1 84 ? 14.441 -13.496 -21.669 1.00 81.31 84 ASN A O 1
ATOM 608 N N . PRO A 1 85 ? 13.345 -15.461 -21.779 1.00 80.88 85 PRO A N 1
ATOM 609 C CA . PRO A 1 85 ? 12.744 -15.207 -23.090 1.00 80.88 85 PRO A CA 1
ATOM 610 C C . PRO A 1 85 ? 11.808 -13.987 -23.112 1.00 80.88 85 PRO A C 1
ATOM 612 O O . PRO A 1 85 ? 11.521 -13.450 -24.177 1.00 80.88 85 PRO A O 1
ATOM 615 N N . ASN A 1 86 ? 11.348 -13.517 -21.946 1.00 83.62 86 ASN A N 1
ATOM 616 C CA . ASN A 1 86 ? 10.547 -12.296 -21.823 1.00 83.62 86 ASN A CA 1
ATOM 617 C C . ASN A 1 86 ? 11.408 -11.028 -21.694 1.00 83.62 86 ASN A C 1
ATOM 619 O O . ASN A 1 86 ? 10.873 -9.919 -21.596 1.00 83.62 86 ASN A O 1
ATOM 623 N N . ALA A 1 87 ? 12.736 -11.156 -21.626 1.00 86.38 87 ALA A N 1
ATOM 624 C CA . ALA A 1 87 ? 13.615 -10.003 -21.576 1.00 86.38 87 ALA A CA 1
ATOM 625 C C . ALA A 1 87 ? 13.736 -9.361 -22.965 1.00 86.38 87 ALA A C 1
ATOM 627 O O . ALA A 1 87 ? 13.680 -10.015 -24.004 1.00 86.38 87 ALA A O 1
ATOM 628 N N . ARG A 1 88 ? 13.928 -8.039 -22.995 1.00 88.19 88 ARG A N 1
ATOM 629 C CA . ARG A 1 88 ? 14.171 -7.323 -24.253 1.00 88.19 88 ARG A CA 1
ATOM 630 C C . ARG A 1 88 ? 15.450 -7.849 -24.897 1.00 88.19 88 ARG A C 1
ATOM 632 O O . ARG A 1 88 ? 16.479 -7.878 -24.228 1.00 88.19 88 ARG A O 1
ATOM 639 N N . LYS A 1 89 ? 15.409 -8.142 -26.199 1.00 89.50 89 LYS A N 1
ATOM 640 C CA . LYS A 1 89 ? 16.583 -8.564 -26.986 1.00 89.50 89 LYS A CA 1
ATOM 641 C C . LYS A 1 89 ? 17.727 -7.545 -26.976 1.00 89.50 89 LYS A C 1
ATOM 643 O O . LYS A 1 89 ? 18.871 -7.901 -27.206 1.00 89.50 89 LYS A O 1
ATOM 648 N N . THR A 1 90 ? 17.418 -6.279 -26.701 1.00 88.69 90 THR A N 1
ATOM 649 C CA . THR A 1 90 ? 18.405 -5.200 -26.563 1.00 88.69 90 THR A CA 1
ATOM 650 C C . THR A 1 90 ? 19.020 -5.101 -25.165 1.00 88.69 90 THR A C 1
ATOM 652 O O . THR A 1 90 ? 19.875 -4.241 -24.952 1.00 88.69 90 THR A O 1
ATOM 655 N N . ASN A 1 91 ? 18.571 -5.899 -24.187 1.00 89.06 91 ASN A N 1
ATOM 656 C CA . ASN A 1 91 ? 19.214 -5.936 -22.876 1.00 89.06 91 ASN A CA 1
ATOM 657 C C . ASN A 1 91 ? 20.641 -6.466 -23.024 1.00 89.06 91 ASN A C 1
ATOM 659 O O . ASN A 1 91 ? 20.902 -7.383 -23.799 1.00 89.06 91 ASN A O 1
ATOM 663 N N . LYS A 1 92 ? 21.550 -5.888 -22.246 1.00 84.44 92 LYS A N 1
ATOM 664 C CA . LYS A 1 92 ? 22.947 -6.300 -22.152 1.00 84.44 92 LYS A CA 1
ATOM 665 C C . LYS A 1 92 ? 23.343 -6.317 -20.686 1.00 84.44 92 LYS A C 1
ATOM 667 O O . LYS A 1 92 ? 22.802 -5.535 -19.901 1.00 84.44 92 LYS A O 1
ATOM 672 N N . ASP A 1 93 ? 24.291 -7.173 -20.341 1.00 87.44 93 ASP A N 1
ATOM 673 C CA . ASP A 1 93 ? 24.920 -7.134 -19.030 1.00 87.44 93 ASP A CA 1
ATOM 674 C C . ASP A 1 93 ? 25.831 -5.902 -18.927 1.00 87.44 93 ASP A C 1
ATOM 676 O O . ASP A 1 93 ? 26.888 -5.828 -19.553 1.00 87.44 93 ASP A O 1
ATOM 680 N N . TYR A 1 94 ? 25.408 -4.922 -18.129 1.00 85.25 94 TYR A N 1
ATOM 681 C CA . TYR A 1 94 ? 26.176 -3.700 -17.884 1.00 85.25 94 TYR A CA 1
ATOM 682 C C . TYR A 1 94 ? 27.353 -3.905 -16.919 1.00 85.25 94 TYR A C 1
ATOM 684 O O . TYR A 1 94 ? 28.131 -2.974 -16.712 1.00 85.25 94 TYR A O 1
ATOM 692 N N . THR A 1 95 ? 27.483 -5.094 -16.326 1.00 87.00 95 THR A N 1
ATOM 693 C CA . THR A 1 95 ? 28.604 -5.470 -15.454 1.00 87.00 95 THR A CA 1
ATOM 694 C C . THR A 1 95 ? 29.737 -6.164 -16.207 1.00 87.00 95 THR A C 1
ATOM 696 O O . THR A 1 95 ? 30.784 -6.415 -15.616 1.00 87.00 95 THR A O 1
ATOM 699 N N . GLY A 1 96 ? 29.547 -6.499 -17.491 1.00 86.38 96 GLY A N 1
ATOM 700 C CA . GLY A 1 96 ? 30.557 -7.191 -18.297 1.00 86.38 96 GLY A CA 1
ATOM 701 C C . GLY A 1 96 ? 30.966 -8.559 -17.733 1.00 86.38 96 GLY A C 1
ATOM 702 O O . GLY A 1 96 ? 32.132 -8.933 -17.826 1.00 86.38 96 GLY A O 1
ATOM 703 N N . GLY A 1 97 ? 30.042 -9.277 -17.091 1.00 88.38 97 GLY A N 1
ATOM 704 C CA . GLY A 1 97 ? 30.281 -10.555 -16.423 1.00 88.38 97 GLY A CA 1
ATOM 705 C C . GLY A 1 97 ? 30.929 -10.436 -15.041 1.00 88.38 97 GLY A C 1
ATOM 706 O O . GLY A 1 97 ? 31.341 -11.446 -14.476 1.00 88.38 97 GLY A O 1
ATOM 707 N N . GLN A 1 98 ? 31.048 -9.226 -14.480 1.00 92.50 98 GLN A N 1
ATOM 708 C CA . GLN A 1 98 ? 31.804 -8.968 -13.246 1.00 92.50 98 GLN A CA 1
ATOM 709 C C . GLN A 1 98 ? 30.926 -8.720 -12.010 1.00 92.50 98 GLN A C 1
ATOM 711 O O . GLN A 1 98 ? 31.429 -8.252 -10.982 1.00 92.50 98 GLN A O 1
ATOM 716 N N . ILE A 1 99 ? 29.628 -9.044 -12.060 1.00 94.69 99 ILE A N 1
ATOM 717 C CA . ILE A 1 99 ? 28.690 -8.816 -10.949 1.00 94.69 99 ILE A CA 1
ATOM 718 C C . ILE A 1 99 ? 29.188 -9.394 -9.614 1.00 94.69 99 ILE A C 1
ATOM 720 O O . ILE A 1 99 ? 29.082 -8.730 -8.585 1.00 94.69 99 ILE A O 1
ATOM 724 N N . GLN A 1 100 ? 29.798 -10.584 -9.602 1.00 96.19 100 GLN A N 1
ATOM 725 C CA . GLN A 1 100 ? 30.341 -11.191 -8.382 1.00 96.19 100 GLN A CA 1
ATOM 726 C C . GLN A 1 100 ? 31.455 -10.335 -7.769 1.00 96.19 100 GLN A C 1
ATOM 728 O O . GLN A 1 100 ? 31.489 -10.167 -6.548 1.00 96.19 100 GLN A O 1
ATOM 733 N N . GLY A 1 101 ? 32.338 -9.778 -8.604 1.00 97.44 101 GLY A N 1
ATOM 734 C CA . GLY A 1 101 ? 33.420 -8.893 -8.176 1.00 97.44 101 GLY A CA 1
ATOM 735 C C . GLY A 1 101 ? 32.895 -7.559 -7.649 1.00 97.44 101 GLY A C 1
ATOM 736 O O . GLY A 1 101 ? 33.317 -7.115 -6.585 1.00 97.44 101 GLY A O 1
ATOM 737 N N . LEU A 1 102 ? 31.914 -6.961 -8.331 1.00 96.75 102 LEU A N 1
ATOM 738 C CA . LEU A 1 102 ? 31.268 -5.719 -7.888 1.00 96.75 102 LEU A CA 1
ATOM 739 C C . LEU A 1 102 ? 30.565 -5.901 -6.536 1.00 96.75 102 LEU A C 1
ATOM 741 O O . LEU A 1 102 ? 30.737 -5.087 -5.630 1.00 96.75 102 LEU A O 1
ATOM 745 N N . VAL A 1 103 ? 29.834 -7.006 -6.361 1.00 98.06 103 VAL A N 1
ATOM 746 C CA . VAL A 1 103 ? 29.202 -7.363 -5.080 1.00 98.06 103 VAL A CA 1
ATOM 747 C C . VAL A 1 103 ? 30.245 -7.620 -3.999 1.00 98.06 103 VAL A C 1
ATOM 749 O O . VAL A 1 103 ? 30.056 -7.186 -2.866 1.00 98.06 103 VAL A O 1
ATOM 752 N N . GLN A 1 104 ? 31.363 -8.273 -4.325 1.00 98.31 104 GLN A N 1
ATOM 753 C CA . GLN A 1 104 ? 32.439 -8.478 -3.356 1.00 98.31 104 GLN A CA 1
ATOM 754 C C . GLN A 1 104 ? 33.052 -7.152 -2.896 1.00 98.31 104 GLN A C 1
ATOM 756 O O . GLN A 1 104 ? 33.247 -6.962 -1.701 1.00 98.31 104 GLN A O 1
ATOM 761 N N . VAL A 1 105 ? 33.278 -6.206 -3.808 1.00 98.44 105 VAL A N 1
ATOM 762 C CA . VAL A 1 105 ? 33.767 -4.865 -3.459 1.00 98.44 105 VAL A CA 1
ATOM 763 C C . VAL A 1 105 ? 32.784 -4.140 -2.542 1.00 98.44 105 VAL A C 1
ATOM 765 O O . VAL A 1 105 ? 33.209 -3.546 -1.555 1.00 98.44 105 VAL A O 1
ATOM 768 N N . MET A 1 106 ? 31.476 -4.222 -2.812 1.00 98.38 106 MET A N 1
ATOM 769 C CA . MET A 1 106 ? 30.457 -3.629 -1.936 1.00 98.38 106 MET A CA 1
ATOM 770 C C . MET A 1 106 ? 30.466 -4.236 -0.526 1.00 98.38 106 MET A C 1
ATOM 772 O O . MET A 1 106 ? 30.281 -3.510 0.454 1.00 98.38 106 MET A O 1
ATOM 776 N N . VAL A 1 107 ? 30.722 -5.544 -0.416 1.00 98.38 107 VAL A N 1
ATOM 777 C CA . VAL A 1 107 ? 30.891 -6.231 0.871 1.00 98.38 107 VAL A CA 1
ATOM 778 C C . VAL A 1 107 ? 32.150 -5.739 1.587 1.00 98.38 107 VAL A C 1
ATOM 780 O O . VAL A 1 107 ? 32.050 -5.233 2.706 1.00 98.38 107 VAL A O 1
ATOM 783 N N . ASP A 1 108 ? 33.310 -5.819 0.929 1.00 98.19 108 ASP A N 1
ATOM 784 C CA . ASP A 1 108 ? 34.613 -5.440 1.491 1.00 98.19 108 ASP A CA 1
ATOM 785 C C . ASP A 1 108 ? 34.629 -3.982 1.965 1.00 98.19 108 ASP A C 1
ATOM 787 O O . ASP A 1 108 ? 35.147 -3.653 3.032 1.00 98.19 108 ASP A O 1
ATOM 791 N N . GLU A 1 109 ? 34.034 -3.094 1.169 1.00 97.81 109 GLU A N 1
ATOM 792 C CA . GLU A 1 109 ? 33.969 -1.667 1.451 1.00 97.81 109 GLU A CA 1
ATOM 793 C C . GLU A 1 109 ? 32.767 -1.287 2.339 1.00 97.81 109 GLU A C 1
ATOM 795 O O . GLU A 1 109 ? 32.586 -0.101 2.623 1.00 97.81 109 GLU A O 1
ATOM 800 N N . LYS A 1 110 ? 31.983 -2.255 2.836 1.00 97.25 110 LYS A N 1
ATOM 801 C CA . LYS A 1 110 ? 30.852 -2.045 3.762 1.00 97.25 110 LYS A CA 1
ATOM 802 C C . LYS A 1 110 ? 29.848 -1.006 3.267 1.00 97.25 110 LYS A C 1
ATOM 804 O O . LYS A 1 110 ? 29.499 -0.074 3.990 1.00 97.25 110 LYS A O 1
ATOM 809 N N . VAL A 1 111 ? 29.412 -1.149 2.018 1.00 98.06 111 VAL A N 1
ATOM 810 C CA . VAL A 1 111 ? 28.451 -0.232 1.394 1.00 98.06 111 VAL A CA 1
ATOM 811 C C . VAL A 1 111 ? 27.112 -0.276 2.152 1.00 98.06 111 VAL A C 1
ATOM 813 O O . VAL A 1 111 ? 26.518 -1.351 2.238 1.00 98.06 111 VAL A O 1
ATOM 816 N N . PRO A 1 112 ? 26.614 0.852 2.697 1.00 98.19 112 PRO A N 1
ATOM 817 C CA . PRO A 1 112 ? 25.367 0.869 3.473 1.00 98.19 112 PRO A CA 1
ATOM 818 C C . PRO A 1 112 ? 24.096 0.616 2.654 1.00 98.19 112 PRO A C 1
ATOM 820 O O . PRO A 1 112 ? 23.160 -0.002 3.157 1.00 98.19 112 PRO A O 1
ATOM 823 N N . LEU A 1 113 ? 24.056 1.089 1.406 1.00 98.75 113 LEU A N 1
ATOM 824 C CA . LEU A 1 113 ? 22.898 0.985 0.516 1.00 98.75 113 LEU A CA 1
ATOM 825 C C . LEU A 1 113 ? 23.318 0.480 -0.868 1.00 98.75 113 LEU A C 1
ATOM 827 O O . LEU A 1 113 ? 24.162 1.083 -1.527 1.00 98.75 113 LEU A O 1
ATOM 831 N N . PHE A 1 114 ? 22.674 -0.578 -1.343 1.00 98.69 114 PHE A N 1
ATOM 832 C CA . PHE A 1 114 ? 22.751 -1.021 -2.729 1.00 98.69 114 PHE A CA 1
ATOM 833 C C . PHE A 1 114 ? 21.445 -0.704 -3.458 1.00 98.69 114 PHE A C 1
ATOM 835 O O . PHE A 1 114 ? 20.361 -0.964 -2.936 1.00 98.69 114 PHE A O 1
ATOM 842 N N . VAL A 1 115 ? 21.547 -0.168 -4.673 1.00 98.56 115 VAL A N 1
ATOM 843 C CA . VAL A 1 115 ? 20.406 0.165 -5.525 1.00 98.56 115 VAL A CA 1
ATOM 844 C C . VAL A 1 115 ? 20.486 -0.610 -6.833 1.00 98.56 115 VAL A C 1
ATOM 846 O O . VAL A 1 115 ? 21.467 -0.524 -7.567 1.00 98.56 115 VAL A O 1
ATOM 849 N N . CYS A 1 116 ? 19.426 -1.348 -7.145 1.00 97.62 116 CYS A N 1
ATOM 850 C CA . CYS A 1 116 ? 19.214 -1.937 -8.459 1.00 97.62 116 CYS A CA 1
ATOM 851 C C . CYS A 1 116 ? 18.253 -1.039 -9.252 1.00 97.62 116 CYS A C 1
ATOM 853 O O . CYS A 1 116 ? 17.036 -1.069 -9.035 1.00 97.62 116 CYS A O 1
ATOM 855 N N . ALA A 1 117 ? 18.795 -0.202 -10.143 1.00 93.62 117 ALA A N 1
ATOM 856 C CA . ALA A 1 117 ? 17.995 0.785 -10.873 1.00 93.62 117 ALA A CA 1
ATOM 857 C C . ALA A 1 117 ? 17.295 0.234 -12.117 1.00 93.62 117 ALA A C 1
ATOM 859 O O . ALA A 1 117 ? 16.230 0.716 -12.503 1.00 93.62 117 ALA A O 1
ATOM 860 N N . VAL A 1 118 ? 17.855 -0.801 -12.741 1.00 91.69 118 VAL A N 1
ATOM 861 C CA . VAL A 1 118 ? 17.224 -1.501 -13.863 1.00 91.69 118 VAL A CA 1
ATOM 862 C C . VAL A 1 118 ? 17.247 -2.992 -13.585 1.00 91.69 118 VAL A C 1
ATOM 864 O O . VAL A 1 118 ? 18.305 -3.550 -13.334 1.00 91.69 118 VAL A O 1
ATOM 867 N N . GLY A 1 119 ? 16.085 -3.634 -13.711 1.00 91.62 119 GLY A N 1
ATOM 868 C CA . GLY A 1 119 ? 15.925 -5.063 -13.454 1.00 91.62 119 GLY A CA 1
ATOM 869 C C . GLY A 1 119 ? 15.501 -5.354 -12.018 1.00 91.62 119 GLY A C 1
ATOM 870 O O . GLY A 1 119 ? 14.876 -4.514 -11.376 1.00 91.62 119 GLY A O 1
ATOM 871 N N . VAL A 1 120 ? 15.775 -6.576 -11.570 1.00 94.31 120 VAL A N 1
ATOM 872 C CA . VAL A 1 120 ? 15.550 -7.049 -10.198 1.00 94.31 120 VAL A CA 1
ATOM 873 C C . VAL A 1 120 ? 16.820 -7.795 -9.797 1.00 94.31 120 VAL A C 1
ATOM 875 O O . VAL A 1 120 ? 17.276 -8.628 -10.587 1.00 94.31 120 VAL A O 1
ATOM 878 N N . PRO A 1 121 ? 17.418 -7.518 -8.625 1.00 95.25 121 PRO A N 1
ATOM 879 C CA . PRO A 1 121 ? 18.663 -8.163 -8.249 1.00 95.25 121 PRO A CA 1
ATOM 880 C C . PRO A 1 121 ? 18.445 -9.673 -8.070 1.00 95.25 121 PRO A C 1
ATOM 882 O O . PRO A 1 121 ? 17.436 -10.082 -7.488 1.00 95.25 121 PRO A O 1
ATOM 885 N N . PRO A 1 122 ? 19.380 -10.523 -8.531 1.00 94.62 122 PRO A N 1
ATOM 886 C CA . PRO A 1 122 ? 19.341 -11.944 -8.219 1.00 94.62 122 PRO A CA 1
ATOM 887 C C . PRO A 1 122 ? 19.347 -12.170 -6.705 1.00 94.62 122 PRO A C 1
ATOM 889 O O . PRO A 1 122 ? 20.060 -11.481 -5.976 1.00 94.62 122 PRO A O 1
ATOM 892 N N . LYS A 1 123 ? 18.621 -13.185 -6.228 1.00 94.94 123 LYS A N 1
ATOM 893 C CA . LYS A 1 123 ? 18.484 -13.441 -4.785 1.00 94.94 123 LYS A CA 1
ATOM 894 C C . LYS A 1 123 ? 19.823 -13.677 -4.064 1.00 94.94 123 LYS A C 1
ATOM 896 O O . LYS A 1 123 ? 19.991 -13.294 -2.915 1.00 94.94 123 LYS A O 1
ATOM 901 N N . TRP A 1 124 ? 20.815 -14.260 -4.736 1.00 96.12 124 TRP A N 1
ATOM 902 C CA . TRP A 1 124 ? 22.140 -14.435 -4.133 1.00 96.12 124 TRP A CA 1
ATOM 903 C C . TRP A 1 124 ? 22.855 -13.096 -3.880 1.00 96.12 124 TRP A C 1
ATOM 905 O O . TRP A 1 124 ? 23.662 -13.009 -2.955 1.00 96.12 124 TRP A O 1
ATOM 915 N N . VAL A 1 125 ? 22.567 -12.058 -4.679 1.00 97.25 125 VAL A N 1
ATOM 916 C CA . VAL A 1 125 ? 23.116 -10.706 -4.495 1.00 97.25 125 VAL A CA 1
ATOM 917 C C . VAL A 1 125 ? 22.512 -10.078 -3.248 1.00 97.25 125 VAL A C 1
ATOM 919 O O . VAL A 1 125 ? 23.261 -9.616 -2.390 1.00 97.25 125 VAL A O 1
ATOM 922 N N . THR A 1 126 ? 21.181 -10.103 -3.120 1.00 98.00 126 THR A N 1
ATOM 923 C CA . THR A 1 126 ? 20.481 -9.573 -1.939 1.00 98.00 126 THR A CA 1
ATOM 924 C C . THR A 1 126 ? 20.916 -10.303 -0.676 1.00 98.00 126 THR A C 1
ATOM 926 O O . THR A 1 126 ? 21.410 -9.659 0.244 1.00 98.00 126 THR A O 1
ATOM 929 N N . ASP A 1 127 ? 20.887 -11.639 -0.674 1.00 97.94 127 ASP A N 1
ATOM 930 C CA . ASP A 1 127 ? 21.293 -12.448 0.481 1.00 97.94 127 ASP A CA 1
ATOM 931 C C . ASP A 1 127 ? 22.755 -12.176 0.899 1.00 97.94 127 ASP A C 1
ATOM 933 O O . ASP A 1 127 ? 23.072 -12.127 2.090 1.00 97.94 127 ASP A O 1
ATOM 937 N N . LYS A 1 128 ? 23.671 -11.993 -0.064 1.00 98.19 128 LYS A N 1
ATOM 938 C CA . LYS A 1 128 ? 25.087 -11.706 0.223 1.00 98.19 128 LYS A CA 1
ATOM 939 C C . LYS A 1 128 ? 25.284 -10.303 0.804 1.00 98.19 128 LYS A C 1
ATOM 941 O O . LYS A 1 128 ? 26.059 -10.152 1.746 1.00 98.19 128 LYS A O 1
ATOM 946 N N . LEU A 1 129 ? 24.586 -9.302 0.271 1.00 98.38 129 LEU A N 1
ATOM 947 C CA . LEU A 1 129 ? 24.649 -7.918 0.749 1.00 98.38 129 LEU A CA 1
ATOM 948 C C . LEU A 1 129 ? 23.993 -7.759 2.131 1.00 98.38 129 LEU A C 1
ATOM 950 O O . LEU A 1 129 ? 24.563 -7.122 3.016 1.00 98.38 129 LEU A O 1
ATOM 954 N N . HIS A 1 130 ? 22.862 -8.423 2.373 1.00 98.44 130 HIS A N 1
ATOM 955 C CA . HIS A 1 130 ? 22.172 -8.422 3.666 1.00 98.44 130 HIS A CA 1
ATOM 956 C C . HIS A 1 130 ? 23.021 -8.969 4.813 1.00 98.44 130 HIS A C 1
ATOM 958 O O . HIS A 1 130 ? 23.021 -8.403 5.907 1.00 98.44 130 HIS A O 1
ATOM 964 N N . ARG A 1 131 ? 23.815 -10.022 4.571 1.00 97.31 131 ARG A N 1
ATOM 965 C CA . ARG A 1 131 ? 24.767 -10.553 5.569 1.00 97.31 131 ARG A CA 1
ATOM 966 C C . ARG A 1 131 ? 25.833 -9.536 5.985 1.00 97.31 131 ARG A C 1
ATOM 968 O O . ARG A 1 131 ? 26.394 -9.667 7.067 1.00 97.31 131 ARG A O 1
ATOM 975 N N . ASN A 1 132 ? 26.092 -8.528 5.154 1.00 94.12 132 ASN A N 1
ATOM 976 C CA . ASN A 1 132 ? 26.999 -7.419 5.448 1.00 94.12 132 ASN A CA 1
ATOM 977 C C . ASN A 1 132 ? 26.285 -6.201 6.071 1.00 94.12 132 ASN A C 1
ATOM 979 O O . ASN A 1 132 ? 26.911 -5.171 6.312 1.00 94.12 132 ASN A O 1
ATOM 983 N N . GLY A 1 133 ? 24.974 -6.294 6.317 1.00 97.00 133 GLY A N 1
ATOM 984 C CA . GLY A 1 133 ? 24.152 -5.187 6.806 1.00 97.00 133 GLY A CA 1
ATOM 985 C C . GLY A 1 133 ? 23.828 -4.130 5.746 1.00 97.00 133 GLY A C 1
ATOM 986 O O . GLY A 1 133 ? 23.367 -3.049 6.104 1.00 97.00 133 GLY A O 1
ATOM 987 N N . THR A 1 134 ? 24.066 -4.415 4.463 1.00 98.69 134 THR A N 1
ATOM 988 C CA . THR A 1 134 ? 23.708 -3.521 3.356 1.00 98.69 134 THR A CA 1
ATOM 989 C C . THR A 1 134 ? 22.201 -3.567 3.119 1.00 98.69 134 THR A C 1
ATOM 991 O O . THR A 1 134 ? 21.637 -4.643 2.935 1.00 98.69 134 THR A O 1
ATOM 994 N N . VAL A 1 135 ? 21.556 -2.403 3.082 1.00 98.75 135 VAL A N 1
ATOM 995 C CA . VAL A 1 135 ? 20.146 -2.256 2.696 1.00 98.75 135 VAL A CA 1
ATOM 996 C C . VAL A 1 135 ? 20.032 -2.355 1.178 1.00 98.75 135 VAL A C 1
ATOM 998 O O . VAL A 1 135 ? 20.822 -1.736 0.465 1.00 98.75 135 VAL A O 1
ATOM 1001 N N . VAL A 1 136 ? 19.056 -3.103 0.663 1.00 98.81 136 VAL A N 1
ATOM 1002 C CA . VAL A 1 136 ? 18.845 -3.266 -0.780 1.00 98.81 136 VAL A CA 1
ATOM 1003 C C . VAL A 1 136 ? 17.582 -2.547 -1.236 1.00 98.81 136 VAL A C 1
ATOM 1005 O O . VAL A 1 136 ? 16.477 -2.833 -0.780 1.00 98.81 136 VAL A O 1
ATOM 1008 N N . MET A 1 137 ? 17.737 -1.647 -2.201 1.00 98.75 137 MET A N 1
ATOM 1009 C CA . MET A 1 137 ? 16.648 -0.928 -2.847 1.00 98.75 137 MET A CA 1
ATOM 1010 C C . MET A 1 137 ? 16.503 -1.348 -4.309 1.00 98.75 137 MET A C 1
ATOM 1012 O O . MET A 1 137 ? 17.496 -1.490 -5.021 1.00 98.75 137 MET A O 1
ATOM 1016 N N . ASN A 1 138 ? 15.268 -1.486 -4.789 1.00 98.62 138 ASN A N 1
ATOM 1017 C CA . ASN A 1 138 ? 14.995 -1.731 -6.205 1.00 98.62 138 ASN A CA 1
ATOM 1018 C C . ASN A 1 138 ? 14.039 -0.692 -6.782 1.00 98.62 138 ASN A C 1
ATOM 1020 O O . ASN A 1 138 ? 13.024 -0.355 -6.170 1.00 98.62 138 ASN A O 1
ATOM 1024 N N . MET A 1 139 ? 14.346 -0.212 -7.984 1.00 97.56 139 MET A N 1
ATOM 1025 C CA . MET A 1 139 ? 13.503 0.746 -8.692 1.00 97.56 139 MET A CA 1
ATOM 1026 C C . MET A 1 139 ? 12.381 0.051 -9.465 1.00 97.56 139 MET A C 1
ATOM 1028 O O . MET A 1 139 ? 12.569 -0.989 -10.100 1.00 97.56 139 MET A O 1
ATOM 1032 N N . ILE A 1 140 ? 11.189 0.641 -9.426 1.00 97.19 140 ILE A N 1
ATOM 1033 C CA . ILE A 1 140 ? 10.016 0.182 -10.166 1.00 97.19 140 ILE A CA 1
ATOM 1034 C C . ILE A 1 140 ? 9.412 1.333 -10.972 1.00 97.19 140 ILE A C 1
ATOM 1036 O O . ILE A 1 140 ? 9.369 2.471 -10.519 1.00 97.19 140 ILE A O 1
ATOM 1040 N N . GLY A 1 141 ? 8.894 1.017 -12.159 1.00 95.12 141 GLY A N 1
ATOM 1041 C CA . GLY A 1 141 ? 8.108 1.945 -12.984 1.00 95.12 141 GLY A CA 1
ATOM 1042 C C . GLY A 1 141 ? 6.675 1.470 -13.240 1.00 95.12 141 GLY A C 1
ATOM 1043 O O . GLY A 1 141 ? 5.945 2.101 -13.998 1.00 95.12 141 GLY A O 1
ATOM 1044 N N . HIS A 1 142 ? 6.286 0.328 -12.662 1.00 95.81 142 HIS A N 1
ATOM 1045 C CA . HIS A 1 142 ? 4.964 -0.270 -12.819 1.00 95.81 142 HIS A CA 1
ATOM 1046 C C . HIS A 1 142 ? 4.590 -1.068 -11.554 1.00 95.81 142 HIS A C 1
ATOM 1048 O O . HIS A 1 142 ? 5.470 -1.740 -11.001 1.00 95.81 142 HIS A O 1
ATOM 1054 N N . PRO A 1 143 ? 3.318 -1.059 -11.104 1.00 95.31 143 PRO A N 1
ATOM 1055 C CA . PRO A 1 143 ? 2.892 -1.757 -9.884 1.00 95.31 143 PRO A CA 1
ATOM 1056 C C . PRO A 1 143 ? 3.229 -3.253 -9.853 1.00 95.31 143 PRO A C 1
ATOM 1058 O O . PRO A 1 143 ? 3.633 -3.783 -8.822 1.00 95.31 143 PRO A O 1
ATOM 1061 N N . SER A 1 144 ? 3.150 -3.939 -10.999 1.00 94.56 144 SER A N 1
ATOM 1062 C CA . SER A 1 144 ? 3.451 -5.379 -11.091 1.00 94.56 144 SER A CA 1
ATOM 1063 C C . SER A 1 144 ? 4.902 -5.748 -10.751 1.00 94.56 144 SER A C 1
ATOM 1065 O O . SER A 1 144 ? 5.206 -6.923 -10.546 1.00 94.56 144 SER A O 1
ATOM 1067 N N . HIS A 1 145 ? 5.817 -4.776 -10.688 1.00 94.94 145 HIS A N 1
ATOM 1068 C CA . HIS A 1 145 ? 7.210 -5.028 -10.322 1.00 94.94 145 HIS A CA 1
ATOM 1069 C C . HIS A 1 145 ? 7.408 -5.164 -8.804 1.00 94.94 145 HIS A C 1
ATOM 1071 O O . HIS A 1 145 ? 8.396 -5.770 -8.393 1.00 94.94 145 HIS A O 1
ATOM 1077 N N . VAL A 1 146 ? 6.479 -4.651 -7.979 1.00 97.44 146 VAL A N 1
ATOM 1078 C CA . VAL A 1 146 ? 6.590 -4.651 -6.507 1.00 97.44 146 VAL A CA 1
ATOM 1079 C C . VAL A 1 146 ? 6.779 -6.068 -5.973 1.00 97.44 146 VAL A C 1
ATOM 1081 O O . VAL A 1 146 ? 7.753 -6.337 -5.277 1.00 97.44 146 VAL A O 1
ATOM 1084 N N . ALA A 1 147 ? 5.902 -6.996 -6.369 1.00 96.81 147 ALA A N 1
ATOM 1085 C CA . ALA A 1 147 ? 5.950 -8.377 -5.897 1.00 96.81 147 ALA A CA 1
ATOM 1086 C C . ALA A 1 147 ? 7.299 -9.046 -6.208 1.00 96.81 147 ALA A C 1
ATOM 1088 O O . ALA A 1 147 ? 7.884 -9.682 -5.338 1.00 96.81 147 ALA A O 1
ATOM 1089 N N . LYS A 1 148 ? 7.841 -8.837 -7.417 1.00 95.69 148 LYS A N 1
ATOM 1090 C CA . LYS A 1 148 ? 9.136 -9.407 -7.822 1.00 95.69 148 LYS A CA 1
ATOM 1091 C C . LYS A 1 148 ? 10.294 -8.861 -6.985 1.00 95.69 148 LYS A C 1
ATOM 1093 O O . LYS A 1 148 ? 11.158 -9.632 -6.581 1.00 95.69 148 LYS A O 1
ATOM 1098 N N . ALA A 1 149 ? 10.302 -7.557 -6.713 1.00 97.56 149 ALA A N 1
ATOM 1099 C CA . ALA A 1 149 ? 11.322 -6.931 -5.876 1.00 97.56 149 ALA A CA 1
ATOM 1100 C C . ALA A 1 149 ? 11.237 -7.407 -4.414 1.00 97.56 149 ALA A C 1
ATOM 1102 O O . ALA A 1 149 ? 12.259 -7.724 -3.812 1.00 97.56 149 ALA A O 1
ATOM 1103 N N . ILE A 1 150 ? 10.026 -7.552 -3.865 1.00 97.75 150 ILE A N 1
ATOM 1104 C CA . ILE A 1 150 ? 9.822 -8.114 -2.522 1.00 97.75 150 ILE A CA 1
ATOM 1105 C C . ILE A 1 150 ? 10.309 -9.567 -2.462 1.00 97.75 150 ILE A C 1
ATOM 1107 O O . ILE A 1 150 ? 11.051 -9.924 -1.551 1.00 97.75 150 ILE A O 1
ATOM 1111 N N . THR A 1 151 ? 9.961 -10.405 -3.445 1.00 96.94 151 THR A N 1
ATOM 1112 C CA . THR A 1 151 ? 10.435 -11.799 -3.513 1.00 96.94 151 THR A CA 1
ATOM 1113 C C . THR A 1 151 ? 11.958 -11.892 -3.628 1.00 96.94 151 THR A C 1
ATOM 1115 O O . THR A 1 151 ? 12.561 -12.801 -3.058 1.00 96.94 151 THR A O 1
ATOM 1118 N N . ALA A 1 152 ? 12.595 -10.946 -4.322 1.00 96.62 152 ALA A N 1
ATOM 1119 C CA . ALA A 1 152 ? 14.051 -10.858 -4.384 1.00 96.62 152 ALA A CA 1
ATOM 1120 C C . ALA A 1 152 ? 14.688 -10.448 -3.043 1.00 96.62 152 ALA A C 1
ATOM 1122 O O . ALA A 1 152 ? 15.887 -10.649 -2.865 1.00 96.62 152 ALA A O 1
ATOM 1123 N N . GLY A 1 153 ? 13.906 -9.934 -2.090 1.00 97.25 153 GLY A N 1
ATOM 1124 C CA . GLY A 1 153 ? 14.368 -9.501 -0.773 1.00 97.25 153 GLY A CA 1
ATOM 1125 C C . GLY A 1 153 ? 14.711 -8.014 -0.700 1.00 97.25 153 GLY A C 1
ATOM 1126 O O . GLY A 1 153 ? 15.523 -7.624 0.125 1.00 97.25 153 GLY A O 1
ATOM 1127 N N . CYS A 1 154 ? 14.157 -7.161 -1.562 1.00 98.56 154 CYS A N 1
ATOM 1128 C CA . CYS A 1 154 ? 14.419 -5.725 -1.469 1.00 98.56 154 CYS A CA 1
ATOM 1129 C C . CYS A 1 154 ? 13.761 -5.113 -0.221 1.00 98.56 154 CYS A C 1
ATOM 1131 O O . CYS A 1 154 ? 12.580 -5.330 0.042 1.00 98.56 154 CYS A O 1
ATOM 1133 N N . ASP A 1 155 ? 14.524 -4.307 0.514 1.00 98.69 155 ASP A N 1
ATOM 1134 C CA . ASP A 1 155 ? 14.092 -3.625 1.735 1.00 98.69 155 ASP A CA 1
ATOM 1135 C C . ASP A 1 155 ? 13.371 -2.304 1.446 1.00 98.69 155 ASP A C 1
ATOM 1137 O O . ASP A 1 155 ? 12.538 -1.847 2.234 1.00 98.69 155 ASP A O 1
ATOM 1141 N N . ILE A 1 156 ? 13.710 -1.687 0.310 1.00 98.81 156 ILE A N 1
ATOM 1142 C CA . ILE A 1 156 ? 13.132 -0.433 -0.166 1.00 98.81 156 ILE A CA 1
ATOM 1143 C C . ILE A 1 156 ? 12.681 -0.599 -1.623 1.00 98.81 156 ILE A C 1
ATOM 1145 O O . ILE A 1 156 ? 13.423 -1.083 -2.480 1.00 98.81 156 ILE A O 1
ATOM 1149 N N . ILE A 1 157 ? 11.471 -0.141 -1.925 1.00 98.75 157 ILE A N 1
ATOM 1150 C CA . ILE A 1 157 ? 10.929 -0.027 -3.277 1.00 98.75 157 ILE A CA 1
ATOM 1151 C C . ILE A 1 157 ? 10.955 1.443 -3.694 1.00 98.75 157 ILE A C 1
ATOM 1153 O O . ILE A 1 157 ? 10.262 2.278 -3.116 1.00 98.75 157 ILE A O 1
ATOM 1157 N N . CYS A 1 158 ? 11.742 1.779 -4.715 1.00 98.62 158 CYS A N 1
ATOM 1158 C CA . CYS A 1 158 ? 11.747 3.123 -5.287 1.00 98.62 158 CYS A CA 1
ATOM 1159 C C . CYS A 1 158 ? 10.707 3.220 -6.407 1.00 98.62 158 CYS A C 1
ATOM 1161 O O . CYS A 1 158 ? 10.903 2.700 -7.506 1.00 98.62 158 CYS A O 1
ATOM 1163 N N . ALA A 1 159 ? 9.579 3.865 -6.116 1.00 98.44 159 ALA A N 1
ATOM 1164 C CA . ALA A 1 159 ? 8.488 4.092 -7.052 1.00 98.44 159 ALA A CA 1
ATOM 1165 C C . ALA A 1 159 ? 8.798 5.299 -7.947 1.00 98.44 159 ALA A C 1
ATOM 1167 O O . ALA A 1 159 ? 8.597 6.448 -7.551 1.00 98.44 159 ALA A O 1
ATOM 1168 N N . GLN A 1 160 ? 9.293 5.030 -9.156 1.00 98.06 160 GLN A N 1
ATOM 1169 C CA . GLN A 1 160 ? 9.716 6.043 -10.116 1.00 98.06 160 GLN A CA 1
ATOM 1170 C C . GLN A 1 160 ? 8.622 6.341 -11.141 1.00 98.06 160 GLN A C 1
ATOM 1172 O O . GLN A 1 160 ? 8.380 5.563 -12.068 1.00 98.06 160 GLN A O 1
ATOM 1177 N N . GLY A 1 161 ? 7.988 7.501 -10.987 1.00 97.38 161 GLY A N 1
ATOM 1178 C CA . GLY A 1 161 ? 7.012 8.008 -11.938 1.00 97.38 161 GLY A CA 1
ATOM 1179 C C . GLY A 1 161 ? 7.615 8.333 -13.305 1.00 97.38 161 GLY A C 1
ATOM 1180 O O . GLY A 1 161 ? 8.818 8.583 -13.458 1.00 97.38 161 GLY A O 1
ATOM 1181 N N . THR A 1 162 ? 6.753 8.350 -14.321 1.00 95.88 162 THR A N 1
ATOM 1182 C CA . THR A 1 162 ? 7.101 8.620 -15.722 1.00 95.88 162 THR A CA 1
ATOM 1183 C C . THR A 1 162 ? 7.764 9.982 -15.941 1.00 95.88 162 THR A C 1
ATOM 1185 O O . THR A 1 162 ? 8.428 10.192 -16.956 1.00 95.88 162 THR A O 1
ATOM 1188 N N . GLU A 1 163 ? 7.604 10.912 -15.003 1.00 95.38 163 GLU A N 1
ATOM 1189 C CA . GLU A 1 163 ? 8.157 12.264 -14.993 1.00 95.38 163 GLU A CA 1
ATOM 1190 C C . GLU A 1 163 ? 9.678 12.280 -14.762 1.00 95.38 163 GLU A C 1
ATOM 1192 O O . GLU A 1 163 ? 10.334 13.279 -15.070 1.00 95.38 163 GLU A O 1
ATOM 1197 N N . ALA A 1 164 ? 10.255 11.204 -14.212 1.00 96.00 164 ALA A N 1
ATOM 1198 C CA . ALA A 1 164 ? 11.693 11.095 -13.963 1.00 96.00 164 ALA A CA 1
ATOM 1199 C C . ALA A 1 164 ? 12.520 11.064 -15.263 1.00 96.00 164 ALA A C 1
ATOM 1201 O O . ALA A 1 164 ? 12.029 10.677 -16.321 1.00 96.00 164 ALA A O 1
ATOM 1202 N N . GLY A 1 165 ? 13.790 11.469 -15.175 1.00 93.31 165 GLY A N 1
ATOM 1203 C CA . GLY A 1 165 ? 14.764 11.335 -16.263 1.00 93.31 165 GLY A CA 1
ATOM 1204 C C . GLY A 1 165 ? 15.347 9.926 -16.345 1.00 93.31 165 GLY A C 1
ATOM 1205 O O . GLY A 1 165 ? 15.319 9.189 -15.360 1.00 93.31 165 GLY A O 1
ATOM 1206 N N . GLY A 1 166 ? 15.903 9.559 -17.501 1.00 92.12 166 GLY A N 1
ATOM 1207 C CA . GLY A 1 166 ? 16.473 8.224 -17.704 1.00 92.12 166 GLY A CA 1
ATOM 1208 C C . GLY A 1 166 ? 15.390 7.154 -17.838 1.00 92.12 166 GLY A C 1
ATOM 1209 O O . GLY A 1 166 ? 14.280 7.456 -18.271 1.00 92.12 166 GLY A O 1
ATOM 1210 N N . HIS A 1 167 ? 15.701 5.893 -17.535 1.00 92.62 167 HIS A N 1
ATOM 1211 C CA . HIS A 1 167 ? 14.754 4.786 -17.710 1.00 92.62 167 HIS A CA 1
ATOM 1212 C C . HIS A 1 167 ? 13.514 4.939 -16.825 1.00 92.62 167 HIS A C 1
ATOM 1214 O O . HIS A 1 167 ? 13.638 5.046 -15.610 1.00 92.62 167 HIS A O 1
ATOM 1220 N N . THR A 1 168 ? 12.322 4.930 -17.430 1.00 90.25 168 THR A N 1
ATOM 1221 C CA . THR A 1 168 ? 11.047 5.146 -16.722 1.00 90.25 168 THR A CA 1
ATOM 1222 C C . THR A 1 168 ? 9.890 4.334 -17.291 1.00 90.25 168 THR A C 1
ATOM 1224 O O . THR A 1 168 ? 9.825 4.053 -18.492 1.00 90.25 168 THR A O 1
ATOM 1227 N N . GLY A 1 169 ? 8.934 3.995 -16.422 1.00 90.06 169 GLY A N 1
ATOM 1228 C CA . GLY A 1 169 ? 7.636 3.446 -16.817 1.00 90.06 169 GLY A CA 1
ATOM 1229 C C . GLY A 1 169 ? 6.659 4.509 -17.335 1.00 90.06 169 GLY A C 1
ATOM 1230 O O . GLY A 1 169 ? 7.022 5.670 -17.545 1.00 90.06 169 GLY A O 1
ATOM 1231 N N . ASP A 1 170 ? 5.411 4.097 -17.550 1.00 93.00 170 ASP A N 1
ATOM 1232 C CA . ASP A 1 170 ? 4.337 4.947 -18.090 1.00 93.00 170 ASP A CA 1
ATOM 1233 C C . ASP A 1 170 ? 3.457 5.585 -16.998 1.00 93.00 170 ASP A C 1
ATOM 1235 O O . ASP A 1 170 ? 2.685 6.497 -17.279 1.00 93.00 170 ASP A O 1
ATOM 1239 N N . VAL A 1 171 ? 3.570 5.122 -15.749 1.00 96.69 171 VAL A N 1
ATOM 1240 C CA . VAL A 1 171 ? 2.702 5.544 -14.638 1.00 96.69 171 VAL A CA 1
ATOM 1241 C C . VAL A 1 171 ? 3.262 6.801 -13.968 1.00 96.69 171 VAL A C 1
ATOM 1243 O O . VAL A 1 171 ? 4.452 6.858 -13.668 1.00 96.69 171 VAL A O 1
ATOM 1246 N N . ALA A 1 172 ? 2.418 7.803 -13.720 1.00 97.31 172 ALA A N 1
ATOM 1247 C CA . ALA A 1 172 ? 2.796 9.050 -13.044 1.00 97.31 172 ALA A CA 1
ATOM 1248 C C . ALA A 1 172 ? 3.139 8.843 -11.558 1.00 97.31 172 ALA A C 1
ATOM 1250 O O . ALA A 1 172 ? 2.572 7.957 -10.913 1.00 97.31 172 ALA A O 1
ATOM 1251 N N . THR A 1 173 ? 4.003 9.691 -10.987 1.00 98.06 173 THR A N 1
ATOM 1252 C CA . THR A 1 173 ? 4.424 9.616 -9.572 1.00 98.06 173 THR A CA 1
ATOM 1253 C C . THR A 1 173 ? 3.225 9.604 -8.620 1.00 98.06 173 THR A C 1
ATOM 1255 O O . THR A 1 173 ? 3.167 8.784 -7.705 1.00 98.06 173 THR A O 1
ATOM 1258 N N . THR A 1 174 ? 2.234 10.468 -8.857 1.00 97.75 174 THR A N 1
ATOM 1259 C CA . THR A 1 174 ? 1.037 10.611 -8.004 1.00 97.75 174 THR A CA 1
ATOM 1260 C C . THR A 1 174 ? 0.137 9.377 -7.989 1.00 97.75 174 THR A C 1
ATOM 1262 O O . THR A 1 174 ? -0.645 9.211 -7.058 1.00 97.75 174 THR A O 1
ATOM 1265 N N . VAL A 1 175 ? 0.264 8.502 -8.990 1.00 98.25 175 VAL A N 1
ATOM 1266 C CA . VAL A 1 175 ? -0.484 7.243 -9.102 1.00 98.25 175 VAL A CA 1
ATOM 1267 C C . VAL A 1 175 ? 0.371 6.069 -8.627 1.00 98.25 175 VAL A C 1
ATOM 1269 O O . VAL A 1 175 ? -0.090 5.238 -7.850 1.00 98.25 175 VAL A O 1
ATOM 1272 N N . LEU A 1 176 ? 1.631 6.002 -9.062 1.00 98.50 176 LEU A N 1
ATOM 1273 C CA . LEU A 1 176 ? 2.514 4.870 -8.790 1.00 98.50 176 LEU A CA 1
ATOM 1274 C C . LEU A 1 176 ? 2.892 4.766 -7.309 1.00 98.50 176 LEU A C 1
ATOM 1276 O O . LEU A 1 176 ? 2.894 3.664 -6.767 1.00 98.50 176 LEU A O 1
ATOM 1280 N N . VAL A 1 177 ? 3.213 5.892 -6.664 1.00 98.69 177 VAL A N 1
ATOM 1281 C CA . VAL A 1 177 ? 3.674 5.918 -5.267 1.00 98.69 177 VAL A CA 1
ATOM 1282 C C . VAL A 1 177 ? 2.636 5.338 -4.299 1.00 98.69 177 VAL A C 1
ATOM 1284 O O . VAL A 1 177 ? 2.988 4.381 -3.611 1.00 98.69 177 VAL A O 1
ATOM 1287 N N . PRO A 1 178 ? 1.377 5.823 -4.236 1.00 98.44 178 PRO A N 1
ATOM 1288 C CA . PRO A 1 178 ? 0.406 5.284 -3.282 1.00 98.44 178 PRO A CA 1
ATOM 1289 C C . PRO A 1 178 ? 0.069 3.811 -3.555 1.00 98.44 178 PRO A C 1
ATOM 1291 O O . PRO A 1 178 ? -0.043 3.031 -2.615 1.00 98.44 178 PRO A O 1
ATOM 1294 N N . ILE A 1 179 ? 0.009 3.392 -4.826 1.00 98.50 179 ILE A N 1
ATOM 1295 C CA . ILE A 1 179 ? -0.192 1.977 -5.180 1.00 98.50 179 ILE A CA 1
ATOM 1296 C C . ILE A 1 179 ? 0.979 1.122 -4.683 1.00 98.50 179 ILE A C 1
ATOM 1298 O O . ILE A 1 179 ? 0.766 0.058 -4.108 1.00 98.50 179 ILE A O 1
ATOM 1302 N N . ALA A 1 180 ? 2.222 1.572 -4.878 1.00 98.44 180 ALA A N 1
ATOM 1303 C CA . ALA A 1 180 ? 3.392 0.860 -4.378 1.00 98.44 180 ALA A CA 1
ATOM 1304 C C . ALA A 1 180 ? 3.387 0.775 -2.844 1.00 98.44 180 ALA A C 1
ATOM 1306 O O . ALA A 1 180 ? 3.701 -0.282 -2.303 1.00 98.44 180 ALA A O 1
ATOM 1307 N N . VAL A 1 181 ? 2.990 1.853 -2.154 1.00 98.56 181 VAL A N 1
ATOM 1308 C CA . VAL A 1 181 ? 2.823 1.872 -0.690 1.00 98.56 181 VAL A CA 1
ATOM 1309 C C . VAL A 1 181 ? 1.816 0.814 -0.260 1.00 98.56 181 VAL A C 1
ATOM 1311 O O . VAL A 1 181 ? 2.121 0.012 0.618 1.00 98.56 181 VAL A O 1
ATOM 1314 N N . ASP A 1 182 ? 0.648 0.768 -0.899 1.00 98.19 182 ASP A N 1
ATOM 1315 C CA . ASP A 1 182 ? -0.391 -0.211 -0.586 1.00 98.19 182 ASP A CA 1
ATOM 1316 C C . ASP A 1 182 ? 0.069 -1.652 -0.835 1.00 98.19 182 ASP A C 1
ATOM 1318 O O . ASP A 1 182 ? -0.171 -2.518 0.003 1.00 98.19 182 ASP A O 1
ATOM 1322 N N . LEU A 1 183 ? 0.791 -1.899 -1.931 1.00 98.19 183 LEU A N 1
ATOM 1323 C CA . LEU A 1 183 ? 1.341 -3.216 -2.261 1.00 98.19 183 LEU A CA 1
ATOM 1324 C C . LEU A 1 183 ? 2.485 -3.656 -1.332 1.00 98.19 183 LEU A C 1
ATOM 1326 O O . LEU A 1 183 ? 2.732 -4.851 -1.211 1.00 98.19 183 LEU A O 1
ATOM 1330 N N . CYS A 1 184 ? 3.184 -2.726 -0.676 1.00 97.25 184 CYS A N 1
ATOM 1331 C CA . CYS A 1 184 ? 4.239 -3.053 0.290 1.00 97.25 184 CYS A CA 1
ATOM 1332 C C . CYS A 1 184 ? 3.702 -3.290 1.714 1.00 97.25 184 CYS A C 1
ATOM 1334 O O . CYS A 1 184 ? 4.427 -3.822 2.558 1.00 97.25 184 CYS A O 1
ATOM 1336 N N . LYS A 1 185 ? 2.444 -2.929 2.012 1.00 94.19 185 LYS A N 1
ATOM 1337 C CA . LYS A 1 185 ? 1.867 -3.081 3.358 1.00 94.19 185 LYS A CA 1
ATOM 1338 C C . LYS A 1 185 ? 1.884 -4.538 3.819 1.00 94.19 185 LYS A C 1
ATOM 1340 O O . LYS A 1 185 ? 1.413 -5.436 3.131 1.00 94.19 185 LYS A O 1
ATOM 1345 N N . GLY A 1 186 ? 2.381 -4.758 5.035 1.00 92.56 186 GLY A N 1
ATOM 1346 C CA . GLY A 1 186 ? 2.446 -6.082 5.658 1.00 92.56 186 GLY A CA 1
ATOM 1347 C C . GLY A 1 186 ? 3.643 -6.933 5.225 1.00 92.56 186 GLY A C 1
ATOM 1348 O O . GLY A 1 186 ? 3.864 -7.989 5.817 1.00 92.56 186 GLY A O 1
ATOM 1349 N N . HIS A 1 187 ? 4.444 -6.478 4.260 1.00 97.06 187 HIS A N 1
ATOM 1350 C CA . HIS A 1 187 ? 5.700 -7.127 3.905 1.00 97.06 187 HIS A CA 1
ATOM 1351 C C . HIS A 1 187 ? 6.831 -6.618 4.796 1.00 97.06 187 HIS A C 1
ATOM 1353 O O . HIS A 1 187 ? 7.007 -5.413 4.971 1.00 97.06 187 HIS A O 1
ATOM 1359 N N . LYS A 1 188 ? 7.604 -7.549 5.359 1.00 97.38 188 LYS A N 1
ATOM 1360 C CA . LYS A 1 188 ? 8.780 -7.244 6.176 1.00 97.38 188 LYS A CA 1
ATOM 1361 C C . LYS A 1 188 ? 10.044 -7.297 5.332 1.00 97.38 188 LYS A C 1
ATOM 1363 O O . LYS A 1 188 ? 10.190 -8.182 4.492 1.00 97.38 188 LYS A O 1
ATOM 1368 N N . ASN A 1 189 ? 10.934 -6.347 5.573 1.00 96.62 189 ASN A N 1
ATOM 1369 C CA . ASN A 1 189 ? 12.276 -6.335 5.017 1.00 96.62 189 ASN A CA 1
ATOM 1370 C C . ASN A 1 189 ? 13.225 -7.218 5.848 1.00 96.62 189 ASN A C 1
ATOM 1372 O O . ASN A 1 189 ? 12.834 -7.764 6.886 1.00 96.62 189 ASN A O 1
ATOM 1376 N N . TYR A 1 190 ? 14.478 -7.358 5.409 1.00 97.44 190 TYR A N 1
ATOM 1377 C CA . TYR A 1 190 ? 15.465 -8.216 6.074 1.00 97.44 190 TYR A CA 1
ATOM 1378 C C . TYR A 1 190 ? 15.752 -7.793 7.525 1.00 97.44 190 TYR A C 1
ATOM 1380 O O . TYR A 1 190 ? 16.050 -8.623 8.382 1.00 97.44 190 TYR A O 1
ATOM 1388 N N . PHE A 1 191 ? 15.607 -6.502 7.822 1.00 96.38 191 PHE A N 1
ATOM 1389 C CA . PHE A 1 191 ? 15.883 -5.903 9.128 1.00 96.38 191 PHE A CA 1
ATOM 1390 C C . PHE A 1 191 ? 14.674 -5.929 10.082 1.00 96.38 191 PHE A C 1
ATOM 1392 O O . PHE A 1 191 ? 14.733 -5.355 11.170 1.00 96.38 191 PHE A O 1
ATOM 1399 N N . GLY A 1 192 ? 13.573 -6.586 9.698 1.00 92.69 192 GLY A N 1
ATOM 1400 C CA . GLY A 1 192 ? 12.376 -6.768 10.526 1.00 92.69 192 GLY A CA 1
ATOM 1401 C C . GLY A 1 192 ? 11.409 -5.577 10.548 1.00 92.69 192 GLY A C 1
ATOM 1402 O O . GLY A 1 192 ? 10.337 -5.673 11.155 1.00 92.69 192 GLY A O 1
ATOM 1403 N N . SER A 1 193 ? 11.736 -4.472 9.872 1.00 93.00 193 SER A N 1
ATOM 1404 C CA . SER A 1 193 ? 10.808 -3.360 9.635 1.00 93.00 193 SER A CA 1
ATOM 1405 C C . SER A 1 193 ? 9.989 -3.592 8.360 1.00 93.00 193 SER A C 1
ATOM 1407 O O . SER A 1 193 ? 10.162 -4.594 7.667 1.00 93.00 193 SER A O 1
ATOM 1409 N N . ASP A 1 194 ? 9.014 -2.727 8.085 1.00 95.44 194 ASP A N 1
ATOM 1410 C CA . ASP A 1 194 ? 8.222 -2.839 6.857 1.00 95.44 194 ASP A CA 1
ATOM 1411 C C . ASP A 1 194 ? 9.085 -2.533 5.625 1.00 95.44 194 ASP A C 1
ATOM 1413 O O . ASP A 1 194 ? 10.012 -1.720 5.688 1.00 95.44 194 ASP A O 1
ATOM 1417 N N . VAL A 1 195 ? 8.771 -3.168 4.494 1.00 98.44 195 VAL A N 1
ATOM 1418 C CA . VAL A 1 195 ? 9.333 -2.770 3.198 1.00 98.44 195 VAL A CA 1
ATOM 1419 C C . VAL A 1 195 ? 8.914 -1.327 2.926 1.00 98.44 195 VAL A C 1
ATOM 1421 O O . VAL A 1 195 ? 7.725 -1.008 2.869 1.00 98.44 195 VAL A O 1
ATOM 1424 N N . LEU A 1 196 ? 9.897 -0.439 2.790 1.00 98.56 196 LEU A N 1
ATOM 1425 C CA . LEU A 1 196 ? 9.647 0.992 2.649 1.00 98.56 196 LEU A CA 1
ATOM 1426 C C . LEU A 1 196 ? 9.448 1.361 1.183 1.00 98.56 196 LEU A C 1
ATOM 1428 O O . LEU A 1 196 ? 10.059 0.772 0.297 1.00 98.56 196 LEU A O 1
ATOM 1432 N N . VAL A 1 197 ? 8.658 2.401 0.925 1.00 98.81 197 VAL A N 1
ATOM 1433 C CA . VAL A 1 197 ? 8.551 2.998 -0.411 1.00 98.81 197 VAL A CA 1
ATOM 1434 C C . VAL A 1 197 ? 9.212 4.364 -0.414 1.00 98.81 197 VAL A C 1
ATOM 1436 O O . VAL A 1 197 ? 8.955 5.176 0.473 1.00 98.81 197 VAL A O 1
ATOM 1439 N N . VAL A 1 198 ? 10.036 4.641 -1.420 1.00 98.69 198 VAL A N 1
ATOM 1440 C CA . VAL A 1 198 ? 10.563 5.985 -1.695 1.00 98.69 198 VAL A CA 1
ATOM 1441 C C . VAL A 1 198 ? 10.040 6.477 -3.038 1.00 98.69 198 VAL A C 1
ATOM 1443 O O . VAL A 1 198 ? 9.912 5.702 -3.983 1.00 98.69 198 VAL A O 1
ATOM 1446 N N . ALA A 1 199 ? 9.688 7.757 -3.117 1.00 98.75 199 ALA A N 1
ATOM 1447 C CA . ALA A 1 199 ? 9.119 8.346 -4.324 1.00 98.75 199 ALA A CA 1
ATOM 1448 C C . ALA A 1 199 ? 10.212 8.930 -5.225 1.00 98.75 199 ALA A C 1
ATOM 1450 O O . ALA A 1 199 ? 11.089 9.652 -4.752 1.00 98.75 199 ALA A O 1
ATOM 1451 N N . ALA A 1 200 ? 10.118 8.690 -6.529 1.00 98.25 200 ALA A N 1
ATOM 1452 C CA . ALA A 1 200 ? 10.980 9.292 -7.537 1.00 98.25 200 ALA A CA 1
ATOM 1453 C C . ALA A 1 200 ? 10.160 9.831 -8.713 1.00 98.25 200 ALA A C 1
ATOM 1455 O O . ALA A 1 200 ? 9.123 9.283 -9.068 1.00 98.25 200 ALA A O 1
ATOM 1456 N N . GLY A 1 201 ? 10.670 10.881 -9.360 1.00 96.31 201 GLY A N 1
ATOM 1457 C CA . GLY A 1 201 ? 10.050 11.496 -10.540 1.00 96.31 201 GLY A CA 1
ATOM 1458 C C . GLY A 1 201 ? 9.244 12.748 -10.218 1.00 96.31 201 GLY A C 1
ATOM 1459 O O . GLY A 1 201 ? 8.385 12.749 -9.343 1.00 96.31 201 GLY A O 1
ATOM 1460 N N . GLY A 1 202 ? 9.564 13.848 -10.903 1.00 93.88 202 GLY A N 1
ATOM 1461 C CA . GLY A 1 202 ? 8.907 15.149 -10.718 1.00 93.88 202 GLY A CA 1
ATOM 1462 C C . GLY A 1 202 ? 9.281 15.910 -9.436 1.00 93.88 202 GLY A C 1
ATOM 1463 O O . GLY A 1 202 ? 8.982 17.093 -9.330 1.00 93.88 202 GLY A O 1
ATOM 1464 N N . ILE A 1 203 ? 9.983 15.283 -8.488 1.00 97.31 203 ILE A N 1
ATOM 1465 C CA . ILE A 1 203 ? 10.359 15.889 -7.201 1.00 97.31 203 ILE A CA 1
ATOM 1466 C C . ILE A 1 203 ? 11.629 16.731 -7.366 1.00 97.31 203 ILE A C 1
ATOM 1468 O O . ILE A 1 203 ? 12.664 16.233 -7.817 1.00 97.31 203 ILE A O 1
ATOM 1472 N N . ARG A 1 204 ? 11.555 18.017 -7.009 1.00 95.00 204 ARG A N 1
ATOM 1473 C CA . ARG A 1 204 ? 12.652 18.981 -7.210 1.00 95.00 204 ARG A CA 1
ATOM 1474 C C . ARG A 1 204 ? 12.850 19.964 -6.050 1.00 95.00 204 ARG A C 1
ATOM 1476 O O . ARG A 1 204 ? 13.948 20.484 -5.899 1.00 95.00 204 ARG A O 1
ATOM 1483 N N . ASP A 1 205 ? 11.828 20.220 -5.250 1.00 96.31 205 ASP A N 1
ATOM 1484 C CA . ASP A 1 205 ? 11.837 21.209 -4.172 1.00 96.31 205 ASP A CA 1
ATOM 1485 C C . ASP A 1 205 ? 11.081 20.683 -2.937 1.00 96.31 205 ASP A C 1
ATOM 1487 O O . ASP A 1 205 ? 10.608 19.539 -2.935 1.00 96.31 205 ASP A O 1
ATOM 1491 N N . GLY A 1 206 ? 10.974 21.488 -1.876 1.00 96.75 206 GLY A N 1
ATOM 1492 C CA . GLY A 1 206 ? 10.345 21.054 -0.627 1.00 96.75 206 GLY A CA 1
ATOM 1493 C C . GLY A 1 206 ? 8.851 20.738 -0.753 1.00 96.75 206 GLY A C 1
ATOM 1494 O O . GLY A 1 206 ? 8.338 19.864 -0.051 1.00 96.75 206 GLY A O 1
ATOM 1495 N N . ARG A 1 207 ? 8.150 21.367 -1.707 1.00 97.06 207 ARG A N 1
ATOM 1496 C CA . ARG A 1 207 ? 6.753 21.033 -2.040 1.00 97.06 207 ARG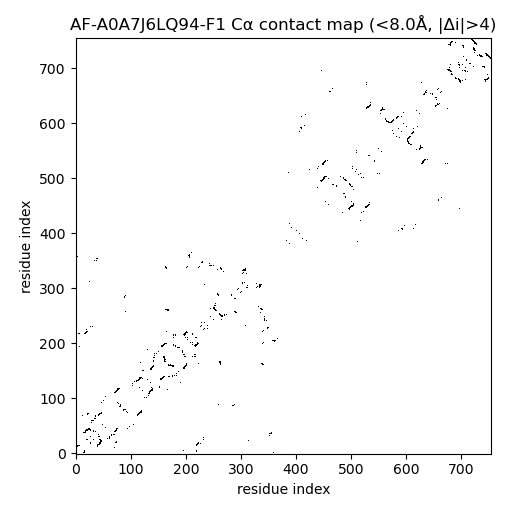 A CA 1
ATOM 1497 C C . ARG A 1 207 ? 6.643 19.613 -2.582 1.00 97.06 207 ARG A C 1
ATOM 1499 O O . ARG A 1 207 ? 5.772 18.860 -2.148 1.00 97.06 207 ARG A O 1
ATOM 1506 N N . GLY A 1 208 ? 7.550 19.225 -3.480 1.00 97.50 208 GLY A N 1
ATOM 1507 C CA . GLY A 1 208 ? 7.623 17.858 -3.998 1.00 97.50 208 GLY A CA 1
ATOM 1508 C C . GLY A 1 208 ? 7.900 16.818 -2.907 1.00 97.50 208 GLY A C 1
ATOM 1509 O O . GLY A 1 208 ? 7.288 15.751 -2.912 1.00 97.50 208 GLY A O 1
ATOM 1510 N N . VAL A 1 209 ? 8.772 17.137 -1.942 1.00 98.25 209 VAL A N 1
ATOM 1511 C CA . VAL A 1 209 ? 9.043 16.254 -0.793 1.00 98.25 209 VAL A CA 1
ATOM 1512 C C . VAL A 1 209 ? 7.807 16.103 0.088 1.00 98.25 209 VAL A C 1
ATOM 1514 O O . VAL A 1 209 ? 7.404 14.978 0.380 1.00 98.25 209 VAL A O 1
ATOM 1517 N N . ALA A 1 210 ? 7.157 17.207 0.461 1.00 97.44 210 ALA A N 1
ATOM 1518 C CA . ALA A 1 210 ? 5.931 17.166 1.256 1.00 97.44 210 ALA A CA 1
ATOM 1519 C C . ALA A 1 210 ? 4.817 16.362 0.558 1.00 97.44 210 ALA A C 1
ATOM 1521 O O . ALA A 1 210 ? 4.146 15.556 1.203 1.00 97.44 210 ALA A O 1
ATOM 1522 N N . ALA A 1 211 ? 4.658 16.524 -0.761 1.00 97.81 211 ALA A N 1
ATOM 1523 C CA . ALA A 1 211 ? 3.700 15.757 -1.552 1.00 97.81 211 ALA A CA 1
ATOM 1524 C C . ALA A 1 211 ? 4.018 14.253 -1.550 1.00 97.81 211 ALA A C 1
ATOM 1526 O O . ALA A 1 211 ? 3.125 13.440 -1.326 1.00 97.81 211 ALA A O 1
ATOM 1527 N N . ALA A 1 212 ? 5.283 13.868 -1.736 1.00 98.25 212 ALA A N 1
ATOM 1528 C CA . ALA A 1 212 ? 5.699 12.467 -1.687 1.00 98.25 212 ALA A CA 1
ATOM 1529 C C . ALA A 1 212 ? 5.425 11.815 -0.322 1.00 98.25 212 ALA A C 1
ATOM 1531 O O . ALA A 1 212 ? 4.902 10.701 -0.265 1.00 98.25 212 ALA A O 1
ATOM 1532 N N . LEU A 1 213 ? 5.726 12.524 0.771 1.00 97.75 213 LEU A N 1
ATOM 1533 C CA . LEU A 1 213 ? 5.416 12.061 2.126 1.00 97.75 213 LEU A CA 1
ATOM 1534 C C . LEU A 1 213 ? 3.899 11.923 2.334 1.00 97.75 213 LEU A C 1
ATOM 1536 O O . LEU A 1 213 ? 3.441 10.942 2.915 1.00 97.75 213 LEU A O 1
ATOM 1540 N N . ALA A 1 214 ? 3.103 12.859 1.807 1.00 96.50 214 ALA A N 1
ATOM 1541 C CA . ALA A 1 214 ? 1.642 12.790 1.858 1.00 96.50 214 ALA A CA 1
ATOM 1542 C C . ALA A 1 214 ? 1.060 11.612 1.050 1.00 96.50 214 ALA A C 1
ATOM 1544 O O . ALA A 1 214 ? 0.024 11.071 1.432 1.00 96.50 214 ALA A O 1
ATOM 1545 N N . LEU A 1 215 ? 1.736 11.176 -0.021 1.00 97.88 215 LEU A N 1
ATOM 1546 C CA . LEU A 1 215 ? 1.392 9.970 -0.789 1.00 97.88 215 LEU A CA 1
ATOM 1547 C C . LEU A 1 215 ? 1.768 8.659 -0.070 1.00 97.88 215 LEU A C 1
ATOM 1549 O O . LEU A 1 215 ? 1.475 7.580 -0.581 1.00 97.88 215 LEU A O 1
ATOM 1553 N N . GLY A 1 216 ? 2.404 8.734 1.104 1.00 97.56 216 GLY A N 1
ATOM 1554 C CA . GLY A 1 216 ? 2.781 7.582 1.926 1.00 97.56 216 GLY A CA 1
ATOM 1555 C C . GLY A 1 216 ? 4.214 7.086 1.726 1.00 97.56 216 GLY A C 1
ATOM 1556 O O . GLY A 1 216 ? 4.600 6.097 2.349 1.00 97.56 216 GLY A O 1
ATOM 1557 N N . ALA A 1 217 ? 5.023 7.750 0.893 1.00 98.50 217 ALA A N 1
ATOM 1558 C CA . ALA A 1 217 ? 6.440 7.419 0.782 1.00 98.50 217 ALA A CA 1
ATOM 1559 C C . ALA A 1 217 ? 7.187 7.767 2.082 1.00 98.50 217 ALA A C 1
ATOM 1561 O O . ALA A 1 217 ? 6.890 8.750 2.755 1.00 98.50 217 ALA A O 1
ATOM 1562 N N . SER A 1 218 ? 8.212 6.986 2.414 1.00 98.25 218 SER A N 1
ATOM 1563 C CA . SER A 1 218 ? 9.105 7.237 3.553 1.00 98.25 218 SER A CA 1
ATOM 1564 C C . SER A 1 218 ? 10.224 8.233 3.230 1.00 98.25 218 SER A C 1
ATOM 1566 O O . SER A 1 218 ? 10.958 8.645 4.127 1.00 98.25 218 SER A O 1
ATOM 1568 N N . GLY A 1 219 ? 10.364 8.629 1.967 1.00 98.44 219 GLY A N 1
ATOM 1569 C CA . GLY A 1 219 ? 11.314 9.634 1.508 1.00 98.44 219 GLY A CA 1
ATOM 1570 C C . GLY A 1 219 ? 11.317 9.771 -0.004 1.00 98.44 219 GLY A C 1
ATOM 1571 O O . GLY A 1 219 ? 10.446 9.227 -0.689 1.00 98.44 219 GLY A O 1
ATOM 1572 N N . VAL A 1 220 ? 12.293 10.512 -0.519 1.00 98.69 220 VAL A N 1
ATOM 1573 C CA . VAL A 1 220 ? 12.389 10.849 -1.940 1.00 98.69 220 VAL A CA 1
ATOM 1574 C C . VAL A 1 220 ? 13.734 10.472 -2.536 1.00 98.69 220 VAL A C 1
ATOM 1576 O O . VAL A 1 220 ? 14.772 10.583 -1.888 1.00 98.69 220 VAL A O 1
ATOM 1579 N N . TRP A 1 221 ? 13.707 10.089 -3.806 1.00 98.31 221 TRP A N 1
ATOM 1580 C CA . TRP A 1 221 ? 14.867 9.811 -4.637 1.00 98.31 221 TRP A CA 1
ATOM 1581 C C . TRP A 1 221 ? 14.901 10.804 -5.801 1.00 98.31 221 TRP A C 1
ATOM 1583 O O . TRP A 1 221 ? 14.041 10.810 -6.688 1.00 98.31 221 TRP A O 1
ATOM 1593 N N . MET A 1 222 ? 15.887 11.699 -5.765 1.00 97.62 222 MET A N 1
ATOM 1594 C CA . MET A 1 222 ? 15.976 12.863 -6.642 1.00 97.62 222 MET A CA 1
ATOM 1595 C C . MET A 1 222 ? 17.162 12.730 -7.600 1.00 97.62 222 MET A C 1
ATOM 1597 O O . MET A 1 222 ? 18.306 12.596 -7.175 1.00 97.62 222 MET A O 1
ATOM 1601 N N . GLY A 1 223 ? 16.886 12.800 -8.904 1.00 95.56 223 GLY A N 1
ATOM 1602 C CA . GLY A 1 223 ? 17.909 12.804 -9.957 1.00 95.56 223 GLY A CA 1
ATOM 1603 C C . GLY A 1 223 ? 18.157 14.207 -10.502 1.00 95.56 223 GLY A C 1
ATOM 1604 O O . GLY A 1 223 ? 19.096 14.885 -10.106 1.00 95.56 223 GLY A O 1
ATOM 1605 N N . THR A 1 224 ? 17.266 14.681 -11.377 1.00 95.19 224 THR A N 1
ATOM 1606 C CA . THR A 1 224 ? 17.440 15.912 -12.174 1.00 95.19 224 THR A CA 1
ATOM 1607 C C . THR A 1 224 ? 17.801 17.163 -11.375 1.00 95.19 224 THR A C 1
ATOM 1609 O O . THR A 1 224 ? 18.547 17.995 -11.877 1.00 95.19 224 THR A O 1
ATOM 1612 N N . ARG A 1 225 ? 17.329 17.316 -10.131 1.00 96.00 225 ARG A N 1
ATOM 1613 C CA . ARG A 1 225 ? 17.715 18.481 -9.324 1.00 96.00 225 ARG A CA 1
ATOM 1614 C C . ARG A 1 225 ? 19.164 18.410 -8.824 1.00 96.00 225 ARG A C 1
ATOM 1616 O O . ARG A 1 225 ? 19.831 19.436 -8.855 1.00 96.00 225 ARG A O 1
ATOM 1623 N N . PHE A 1 226 ? 19.648 17.230 -8.426 1.00 96.88 226 PHE A N 1
ATOM 1624 C CA . PHE A 1 226 ? 21.044 17.020 -8.015 1.00 96.88 226 PHE A CA 1
ATOM 1625 C C . PHE A 1 226 ? 22.006 16.896 -9.203 1.00 96.88 226 PHE A C 1
ATOM 1627 O O . PHE A 1 226 ? 23.171 17.246 -9.089 1.00 96.88 226 PHE A O 1
ATOM 1634 N N . LEU A 1 227 ? 21.511 16.475 -10.368 1.00 92.19 227 LEU A N 1
ATOM 1635 C CA . LEU A 1 227 ? 22.247 16.551 -11.634 1.00 92.19 227 LEU A CA 1
ATOM 1636 C C . LEU A 1 227 ? 22.679 17.996 -11.945 1.00 92.19 227 LEU A C 1
ATOM 1638 O O . LEU A 1 227 ? 23.764 18.244 -12.464 1.00 92.19 227 LEU A O 1
ATOM 1642 N N . MET A 1 228 ? 21.830 18.961 -11.588 1.00 93.19 228 MET A N 1
ATOM 1643 C CA . MET A 1 228 ? 22.033 20.391 -11.819 1.00 93.19 228 MET A CA 1
ATOM 1644 C C . MET A 1 228 ? 22.711 21.088 -10.628 1.00 93.19 228 MET A C 1
ATOM 1646 O O . MET A 1 228 ? 22.287 22.169 -10.212 1.00 93.19 228 MET A O 1
ATOM 1650 N N . THR A 1 229 ? 23.767 20.480 -10.081 1.00 95.12 229 THR A N 1
ATOM 1651 C CA . THR A 1 229 ? 24.637 21.093 -9.062 1.00 95.12 229 THR A CA 1
ATOM 1652 C C . THR A 1 229 ? 26.088 21.170 -9.550 1.00 95.12 229 THR A C 1
ATOM 1654 O O . THR A 1 229 ? 26.464 20.444 -10.479 1.00 95.12 229 THR A O 1
ATOM 1657 N N . PRO A 1 230 ? 26.931 22.048 -8.976 1.00 93.06 230 PRO A N 1
ATOM 1658 C CA . PRO A 1 230 ? 28.350 22.136 -9.322 1.00 93.06 230 PRO A CA 1
ATOM 1659 C C . PRO A 1 230 ? 29.122 20.824 -9.129 1.00 93.06 230 PRO A C 1
ATOM 1661 O O . PRO A 1 230 ? 29.982 20.517 -9.944 1.00 93.06 230 PRO A O 1
ATOM 1664 N N . GLU A 1 231 ? 28.784 20.037 -8.105 1.00 94.19 231 GLU A N 1
ATOM 1665 C CA . GLU A 1 231 ? 29.470 18.787 -7.746 1.00 94.19 231 GLU A CA 1
ATOM 1666 C C . GLU A 1 231 ? 29.131 17.610 -8.671 1.00 94.19 231 GLU A C 1
ATOM 1668 O O . GLU A 1 231 ? 29.800 16.578 -8.631 1.00 94.19 231 GLU A O 1
ATOM 1673 N N . SER A 1 232 ? 28.073 17.723 -9.482 1.00 90.88 232 SER A N 1
ATOM 1674 C CA . SER A 1 232 ? 27.768 16.710 -10.490 1.00 90.88 232 SER A CA 1
ATOM 1675 C C . SER A 1 232 ? 28.781 16.764 -11.628 1.00 90.88 232 SER A C 1
ATOM 1677 O O . SER A 1 232 ? 29.036 17.839 -12.179 1.00 90.88 232 SER A O 1
ATOM 1679 N N . ASN A 1 233 ? 29.242 15.592 -12.069 1.00 86.44 233 ASN A N 1
ATOM 1680 C CA . ASN A 1 233 ? 30.160 15.446 -13.200 1.00 86.44 233 ASN A CA 1
ATOM 1681 C C . ASN A 1 233 ? 29.511 15.697 -14.568 1.00 86.44 233 ASN A C 1
ATOM 1683 O O . ASN A 1 233 ? 30.153 15.469 -15.592 1.00 86.44 233 ASN A O 1
ATOM 1687 N N . VAL A 1 234 ? 28.252 16.158 -14.609 1.00 84.50 234 VAL A N 1
ATOM 1688 C CA . VAL A 1 234 ? 27.661 16.597 -15.872 1.00 84.50 234 VAL A CA 1
ATOM 1689 C C . VAL A 1 234 ? 28.500 17.722 -16.467 1.00 84.50 234 VAL A C 1
ATOM 1691 O O . VAL A 1 234 ? 28.843 18.699 -15.796 1.00 84.50 234 VAL A O 1
ATOM 1694 N N . GLU A 1 235 ? 28.800 17.568 -17.746 1.00 80.94 235 GLU A N 1
ATOM 1695 C CA . GLU A 1 235 ? 29.597 18.496 -18.520 1.00 80.94 235 GLU A CA 1
ATOM 1696 C C . GLU A 1 235 ? 28.916 19.895 -18.549 1.00 80.94 235 GLU A C 1
ATOM 1698 O O . GLU A 1 235 ? 27.684 19.990 -18.648 1.00 80.94 235 GLU A O 1
ATOM 1703 N N . PRO A 1 236 ? 29.680 20.999 -18.403 1.00 83.31 236 PRO A N 1
ATOM 1704 C CA . PRO A 1 236 ? 29.132 22.357 -18.344 1.00 83.31 236 PRO A CA 1
ATOM 1705 C C . PRO A 1 236 ? 28.157 22.731 -19.469 1.00 83.31 236 PRO A C 1
ATOM 1707 O O . PRO A 1 236 ? 27.063 23.223 -19.184 1.00 83.31 236 PRO A O 1
ATOM 1710 N N . ARG A 1 237 ? 28.489 22.452 -20.731 1.00 81.75 237 ARG A N 1
ATOM 1711 C CA . ARG A 1 237 ? 27.605 22.683 -21.878 1.00 81.75 237 ARG A CA 1
ATOM 1712 C C . ARG A 1 237 ? 26.325 21.851 -21.796 1.00 81.75 237 ARG A C 1
ATOM 1714 O O . ARG A 1 237 ? 25.258 22.366 -22.128 1.00 81.75 237 ARG A O 1
ATOM 1721 N N . ALA A 1 238 ? 26.371 20.607 -21.319 1.00 84.56 238 ALA A N 1
ATOM 1722 C CA . ALA A 1 238 ? 25.147 19.845 -21.060 1.00 84.56 238 ALA A CA 1
ATOM 1723 C C . ALA A 1 238 ? 24.261 20.545 -20.010 1.00 84.56 238 ALA A C 1
ATOM 1725 O O . ALA A 1 238 ? 23.057 20.686 -20.233 1.00 84.56 238 ALA A O 1
ATOM 1726 N N . LYS A 1 239 ? 24.835 21.072 -18.914 1.00 87.62 239 LYS A N 1
ATOM 1727 C CA . LYS A 1 239 ? 24.083 21.878 -17.927 1.00 87.62 239 LYS A CA 1
ATOM 1728 C C . LYS A 1 239 ? 23.490 23.145 -18.558 1.00 87.62 239 LYS A C 1
ATOM 1730 O O . LYS A 1 239 ? 22.340 23.472 -18.276 1.00 87.62 239 LYS A O 1
ATOM 1735 N N . GLU A 1 240 ? 24.214 23.829 -19.443 1.00 87.81 240 GLU A N 1
ATOM 1736 C CA . GLU A 1 240 ? 23.693 25.002 -20.160 1.00 87.81 240 GLU A CA 1
ATOM 1737 C C . GLU A 1 240 ? 22.482 24.673 -21.038 1.00 87.81 240 GLU A C 1
ATOM 1739 O O . GLU A 1 240 ? 21.505 25.425 -21.048 1.00 87.81 240 GLU A O 1
ATOM 1744 N N . VAL A 1 241 ? 22.524 23.554 -21.767 1.00 87.12 241 VAL A N 1
ATOM 1745 C CA . VAL A 1 241 ? 21.390 23.094 -22.585 1.00 87.12 241 VAL A CA 1
ATOM 1746 C C . VAL A 1 241 ? 20.183 22.787 -21.696 1.00 87.12 241 VAL A C 1
ATOM 1748 O O . VAL A 1 241 ? 19.063 23.201 -22.001 1.00 87.12 241 VAL A O 1
ATOM 1751 N N . LEU A 1 242 ? 20.407 22.117 -20.562 1.00 89.62 242 LEU A N 1
ATOM 1752 C CA . LEU A 1 242 ? 19.351 21.784 -19.605 1.00 89.62 242 LEU A CA 1
ATOM 1753 C C . LEU A 1 242 ? 18.712 23.037 -18.983 1.00 89.62 242 LEU A C 1
ATOM 1755 O O . LEU A 1 242 ? 17.489 23.093 -18.888 1.00 89.62 242 LEU A O 1
ATOM 1759 N N . LEU A 1 243 ? 19.500 24.061 -18.632 1.00 89.75 243 LEU A N 1
ATOM 1760 C CA . LEU A 1 243 ? 18.990 25.340 -18.104 1.00 89.75 243 LEU A CA 1
ATOM 1761 C C . LEU A 1 243 ? 18.167 26.134 -19.128 1.00 89.75 243 LEU A C 1
ATOM 1763 O O . LEU A 1 243 ? 17.260 26.870 -18.750 1.00 89.75 243 LEU A O 1
ATOM 1767 N N . LYS A 1 244 ? 18.478 26.000 -20.422 1.00 87.62 244 LYS A N 1
ATOM 1768 C CA . LYS A 1 244 ? 17.769 26.689 -21.515 1.00 87.62 244 LYS A CA 1
ATOM 1769 C C . LYS A 1 244 ? 16.509 25.948 -21.982 1.00 87.62 244 LYS A C 1
ATOM 1771 O O . LYS A 1 244 ? 15.810 26.441 -22.864 1.00 87.62 244 LYS A O 1
ATOM 1776 N N . THR A 1 245 ? 16.222 24.767 -21.431 1.00 85.31 245 THR A N 1
ATOM 1777 C CA . THR A 1 245 ? 15.078 23.944 -21.843 1.00 85.31 245 THR A CA 1
ATOM 1778 C C . THR A 1 245 ? 13.761 24.533 -21.320 1.00 85.31 245 THR A C 1
ATOM 1780 O O . THR A 1 245 ? 13.609 24.763 -20.123 1.00 85.31 245 THR A O 1
ATOM 1783 N N . ASP A 1 246 ? 12.773 24.709 -22.202 1.00 82.12 246 ASP A N 1
ATOM 1784 C CA . ASP A 1 246 ? 11.447 25.248 -21.865 1.00 82.12 246 ASP A CA 1
ATOM 1785 C C . ASP A 1 246 ? 10.336 24.176 -21.878 1.00 82.12 246 ASP A C 1
ATOM 1787 O O . ASP A 1 246 ? 10.536 23.035 -22.292 1.00 82.12 246 ASP A O 1
ATOM 1791 N N . PHE A 1 247 ? 9.115 24.529 -21.459 1.00 74.38 247 PHE A N 1
ATOM 1792 C CA . PHE A 1 247 ? 7.974 23.598 -21.463 1.00 74.38 247 PHE A CA 1
ATOM 1793 C C . PHE A 1 247 ? 7.560 23.106 -22.865 1.00 74.38 247 PHE A C 1
ATOM 1795 O O . PHE A 1 247 ? 6.941 22.046 -22.973 1.00 74.38 247 PHE A O 1
ATOM 1802 N N . LYS A 1 248 ? 7.896 23.831 -23.942 1.00 64.62 248 LYS A N 1
ATOM 1803 C CA . LYS A 1 248 ? 7.562 23.454 -25.329 1.00 64.62 248 LYS A CA 1
ATOM 1804 C C . LYS A 1 248 ? 8.523 22.391 -25.879 1.00 64.62 248 LYS A C 1
ATOM 1806 O O . LYS A 1 248 ? 8.145 21.596 -26.742 1.00 64.62 248 LYS A O 1
ATOM 1811 N N . THR A 1 249 ? 9.744 22.351 -25.350 1.00 61.03 249 THR A N 1
ATOM 1812 C CA . THR A 1 249 ? 10.847 21.460 -25.747 1.00 61.03 249 THR A CA 1
ATOM 1813 C C . THR A 1 249 ? 11.209 20.416 -24.680 1.00 61.03 249 THR A C 1
ATOM 1815 O O . THR A 1 249 ? 11.987 19.507 -24.956 1.00 61.03 249 THR A O 1
ATOM 1818 N N . ALA A 1 250 ? 10.578 20.497 -23.503 1.00 73.75 250 ALA A N 1
ATOM 1819 C CA . ALA A 1 250 ? 10.977 19.893 -22.234 1.00 73.75 250 ALA A CA 1
ATOM 1820 C C . ALA A 1 250 ? 11.634 18.515 -22.327 1.00 73.75 250 ALA A C 1
ATOM 1822 O O . ALA A 1 250 ? 12.838 18.368 -22.161 1.00 73.75 250 ALA A O 1
ATOM 1823 N N . THR A 1 251 ? 10.831 17.475 -22.536 1.00 90.50 251 THR A N 1
ATOM 1824 C CA . THR A 1 251 ? 11.320 16.099 -22.556 1.00 90.50 251 THR A CA 1
ATOM 1825 C C . THR A 1 251 ? 10.409 15.215 -23.397 1.00 90.50 251 THR A C 1
ATOM 1827 O O . THR A 1 251 ? 9.242 15.533 -23.648 1.00 90.50 251 THR A O 1
ATOM 1830 N N . MET A 1 252 ? 10.924 14.067 -23.813 1.00 91.38 252 MET A N 1
ATOM 1831 C CA . MET A 1 252 ? 10.171 13.002 -24.464 1.00 91.38 252 MET A CA 1
ATOM 1832 C C . MET A 1 252 ? 10.666 11.652 -23.945 1.00 91.38 252 MET A C 1
ATOM 1834 O O . MET A 1 252 ? 11.816 11.532 -23.525 1.00 91.38 252 MET A O 1
ATOM 1838 N N . ARG A 1 253 ? 9.789 10.643 -23.943 1.00 93.12 253 ARG A N 1
ATOM 1839 C CA . ARG A 1 253 ? 10.189 9.254 -23.704 1.00 93.12 253 ARG A CA 1
ATOM 1840 C C . ARG A 1 253 ? 10.440 8.567 -25.035 1.00 93.12 253 ARG A C 1
ATOM 1842 O O . ARG A 1 253 ? 9.647 8.719 -25.953 1.00 93.12 253 ARG A O 1
ATOM 1849 N N . THR A 1 254 ? 11.538 7.831 -25.117 1.00 93.38 254 THR A N 1
ATOM 1850 C CA . THR A 1 254 ? 11.954 7.109 -26.319 1.00 93.38 254 THR A CA 1
ATOM 1851 C C . THR A 1 254 ? 12.616 5.793 -25.933 1.00 93.38 254 THR A C 1
ATOM 1853 O O . THR A 1 254 ? 13.172 5.657 -24.845 1.00 93.38 254 THR A O 1
ATOM 1856 N N . THR A 1 255 ? 12.579 4.810 -26.823 1.00 93.81 255 THR A N 1
ATOM 1857 C CA . THR A 1 255 ? 13.387 3.585 -26.728 1.00 93.81 255 THR A CA 1
ATOM 1858 C C . THR A 1 255 ? 14.655 3.666 -27.583 1.00 93.81 255 THR A C 1
ATOM 1860 O O . THR A 1 255 ? 15.464 2.741 -27.557 1.00 93.81 255 THR A O 1
ATOM 1863 N N . ALA A 1 256 ? 14.883 4.765 -28.311 1.00 92.19 256 ALA A N 1
ATOM 1864 C CA . ALA A 1 256 ? 15.920 4.857 -29.338 1.00 92.19 256 ALA A CA 1
ATOM 1865 C C . ALA A 1 256 ? 17.363 4.797 -28.808 1.00 92.19 256 ALA A C 1
ATOM 1867 O O . ALA A 1 256 ? 18.254 4.356 -29.531 1.00 92.19 256 ALA A O 1
ATOM 1868 N N . TYR A 1 257 ? 17.600 5.184 -27.549 1.00 88.06 257 TYR A N 1
ATOM 1869 C CA . TYR A 1 257 ? 18.946 5.199 -26.963 1.00 88.06 257 TYR A CA 1
ATOM 1870 C C . TYR A 1 257 ? 19.391 3.868 -26.354 1.00 88.06 257 TYR A C 1
ATOM 1872 O O . TYR A 1 257 ? 20.582 3.582 -26.339 1.00 88.06 257 TYR A O 1
ATOM 1880 N N . THR A 1 258 ? 18.467 3.057 -25.822 1.00 86.62 258 THR A N 1
ATOM 1881 C CA . THR A 1 258 ? 18.823 1.827 -25.073 1.00 86.62 258 THR A CA 1
ATOM 1882 C C . THR A 1 258 ? 17.930 0.619 -25.369 1.00 86.62 258 THR A C 1
ATOM 1884 O O . THR A 1 258 ? 18.122 -0.457 -24.810 1.00 86.62 258 THR A O 1
ATOM 1887 N N . GLY A 1 259 ? 16.888 0.788 -26.185 1.00 89.69 259 GLY A N 1
ATOM 1888 C CA . GLY A 1 259 ? 15.808 -0.187 -26.376 1.00 89.69 259 GLY A CA 1
ATOM 1889 C C . GLY A 1 259 ? 14.842 -0.324 -25.193 1.00 89.69 259 GLY A C 1
ATOM 1890 O O . GLY A 1 259 ? 13.825 -1.019 -25.287 1.00 89.69 259 GLY A O 1
ATOM 1891 N N . ARG A 1 260 ? 15.110 0.378 -24.087 1.00 90.19 260 ARG A N 1
ATOM 1892 C CA . ARG A 1 260 ? 14.219 0.534 -22.935 1.00 90.19 260 ARG A CA 1
ATOM 1893 C C . ARG A 1 260 ? 13.690 1.969 -22.899 1.00 90.19 260 ARG A C 1
ATOM 1895 O O . ARG A 1 260 ? 14.462 2.878 -23.205 1.00 90.19 260 ARG A O 1
ATOM 1902 N N . PRO A 1 261 ? 12.415 2.191 -22.525 1.00 91.62 261 PRO A N 1
ATOM 1903 C CA . PRO A 1 261 ? 11.876 3.541 -22.440 1.00 91.62 261 PRO A CA 1
ATOM 1904 C C . PRO A 1 261 ? 12.713 4.400 -21.493 1.00 91.62 261 PRO A C 1
ATOM 1906 O O . PRO A 1 261 ? 12.860 4.063 -20.316 1.00 91.62 261 PRO A O 1
ATOM 1909 N N . CYS A 1 262 ? 13.272 5.487 -22.012 1.00 91.38 262 CYS A N 1
ATOM 1910 C CA . CYS A 1 262 ? 13.994 6.488 -21.248 1.00 91.38 262 CYS A CA 1
ATOM 1911 C C . CYS A 1 262 ? 13.487 7.894 -21.571 1.00 91.38 262 CYS A C 1
ATOM 1913 O O . CYS A 1 262 ? 13.157 8.203 -22.717 1.00 91.38 262 CYS A O 1
ATOM 1915 N N . ARG A 1 263 ? 13.409 8.750 -20.550 1.00 93.69 263 ARG A N 1
ATOM 1916 C CA . ARG A 1 263 ? 13.082 10.164 -20.692 1.00 93.69 263 ARG A CA 1
ATOM 1917 C C . ARG A 1 263 ? 14.344 10.994 -20.869 1.00 93.69 263 ARG A C 1
ATOM 1919 O O . ARG A 1 263 ? 15.288 10.904 -20.080 1.00 93.69 263 ARG A O 1
ATOM 1926 N N . VAL A 1 264 ? 14.300 11.828 -21.896 1.00 92.31 264 VAL A N 1
ATOM 1927 C CA . VAL A 1 264 ? 15.395 12.665 -22.384 1.00 92.31 264 VAL A CA 1
ATOM 1928 C C . VAL A 1 264 ? 14.875 14.033 -22.787 1.00 92.31 264 VAL A C 1
ATOM 1930 O O . VAL A 1 264 ? 13.679 14.181 -23.053 1.00 92.31 264 VAL A O 1
ATOM 1933 N N . ILE A 1 265 ? 15.767 15.015 -22.889 1.00 91.50 265 ILE A N 1
ATOM 1934 C CA . ILE A 1 265 ? 15.478 16.263 -23.601 1.00 91.50 265 ILE A CA 1
ATOM 1935 C C . ILE A 1 265 ? 15.109 15.939 -25.048 1.00 91.50 265 ILE A C 1
ATOM 1937 O O . ILE A 1 265 ? 15.708 15.069 -25.685 1.00 91.50 265 ILE A O 1
ATOM 1941 N N . ARG A 1 266 ? 14.088 16.624 -25.568 1.00 90.44 266 ARG A N 1
ATOM 1942 C CA . ARG A 1 266 ? 13.679 16.458 -26.960 1.00 90.44 266 ARG A CA 1
ATOM 1943 C C . ARG A 1 266 ? 14.728 17.100 -27.867 1.00 90.44 266 ARG A C 1
ATOM 1945 O O . ARG A 1 266 ? 14.941 18.304 -27.799 1.00 90.44 266 ARG A O 1
ATOM 1952 N N . ASN A 1 267 ? 15.313 16.310 -28.756 1.00 89.06 267 ASN A N 1
ATOM 1953 C CA . ASN A 1 267 ? 16.272 16.768 -29.756 1.00 89.06 267 ASN A CA 1
ATOM 1954 C C . ASN A 1 267 ? 15.976 16.155 -31.135 1.00 89.06 267 ASN A C 1
ATOM 1956 O O . ASN A 1 267 ? 15.005 15.409 -31.288 1.00 89.06 267 ASN A O 1
ATOM 1960 N N . GLU A 1 268 ? 16.777 16.491 -32.146 1.00 90.38 268 GLU A N 1
ATOM 1961 C CA . GLU A 1 268 ? 16.569 16.032 -33.524 1.00 90.38 268 GLU A CA 1
ATOM 1962 C C . GLU A 1 268 ? 16.693 14.510 -33.669 1.00 90.38 268 GLU A C 1
ATOM 1964 O O . GLU A 1 268 ? 15.878 13.903 -34.363 1.00 90.38 268 GLU A O 1
ATOM 1969 N N . PHE A 1 269 ? 17.622 13.866 -32.956 1.00 90.94 269 PHE A N 1
ATOM 1970 C CA . PHE A 1 269 ? 17.728 12.403 -32.927 1.00 90.94 269 PHE A CA 1
ATOM 1971 C C . PHE A 1 269 ? 16.437 11.747 -32.424 1.00 90.94 269 PHE A C 1
ATOM 1973 O O . PHE A 1 269 ? 15.903 10.837 -33.063 1.00 90.94 269 PHE A O 1
ATOM 1980 N N . VAL A 1 270 ? 15.903 12.229 -31.298 1.00 91.19 270 VAL A N 1
ATOM 1981 C CA . VAL A 1 270 ? 14.667 11.695 -30.714 1.00 91.19 270 VAL A CA 1
ATOM 1982 C C . VAL A 1 270 ? 13.489 11.938 -31.654 1.00 91.19 270 VAL A C 1
ATOM 1984 O O . VAL A 1 270 ? 12.738 11.009 -31.930 1.00 91.19 270 VAL A O 1
ATOM 1987 N N . LYS A 1 271 ? 13.345 13.152 -32.202 1.00 91.75 271 LYS A N 1
ATOM 1988 C CA . LYS A 1 271 ? 12.278 13.469 -33.166 1.00 91.75 271 LYS A CA 1
ATOM 1989 C C . LYS A 1 271 ? 12.335 12.559 -34.392 1.00 91.75 271 LYS A C 1
ATOM 1991 O O . LYS A 1 271 ? 11.294 12.064 -34.814 1.00 91.75 271 LYS A O 1
ATOM 1996 N N . ARG A 1 272 ? 13.535 12.323 -34.934 1.00 93.00 272 ARG A N 1
ATOM 1997 C CA . ARG A 1 272 ? 13.754 11.470 -36.107 1.00 93.00 272 ARG A CA 1
ATOM 1998 C C . ARG A 1 272 ? 13.315 10.034 -35.858 1.00 93.00 272 ARG A C 1
ATOM 2000 O O . ARG A 1 272 ? 12.663 9.461 -36.715 1.00 93.00 272 ARG A O 1
ATOM 2007 N N . TRP A 1 273 ? 13.665 9.441 -34.718 1.00 93.69 273 TRP A N 1
ATOM 2008 C CA . TRP A 1 273 ? 13.300 8.049 -34.432 1.00 93.69 273 TRP A CA 1
ATOM 2009 C C . TRP A 1 273 ? 11.854 7.878 -33.969 1.00 93.69 273 TRP A C 1
ATOM 2011 O O . TRP A 1 273 ? 11.231 6.867 -34.290 1.00 93.69 273 TRP A O 1
ATOM 2021 N N . GLU A 1 274 ? 11.299 8.862 -33.264 1.00 92.31 274 GLU A N 1
ATOM 2022 C CA . GLU A 1 274 ? 9.907 8.828 -32.805 1.00 92.31 274 GLU A CA 1
ATOM 2023 C C . GLU A 1 274 ? 8.899 9.172 -33.917 1.00 92.31 274 GLU A C 1
ATOM 2025 O O . GLU A 1 274 ? 7.733 8.804 -33.804 1.00 92.31 274 GLU A O 1
ATOM 2030 N N . SER A 1 275 ? 9.325 9.794 -35.025 1.00 94.31 275 SER A N 1
ATOM 2031 C CA . SER A 1 275 ? 8.485 9.955 -36.224 1.00 94.31 275 SER A CA 1
ATOM 2032 C C . SER A 1 275 ? 8.390 8.687 -37.087 1.00 94.31 275 SER A C 1
ATOM 2034 O O . SER A 1 275 ? 7.523 8.610 -37.956 1.00 94.31 275 SER A O 1
ATOM 2036 N N . GLN A 1 276 ? 9.233 7.677 -36.834 1.00 94.38 276 GLN A N 1
ATOM 2037 C CA . GLN A 1 276 ? 9.282 6.415 -37.587 1.00 94.38 276 GLN A CA 1
ATOM 2038 C C . GLN A 1 276 ? 9.207 5.166 -36.679 1.00 94.38 276 GLN A C 1
ATOM 2040 O O . GLN A 1 276 ? 10.088 4.299 -36.722 1.00 94.38 276 GLN A O 1
ATOM 2045 N N . PRO A 1 277 ? 8.142 5.011 -35.867 1.00 93.88 277 PRO A N 1
ATOM 2046 C CA . PRO A 1 277 ? 8.058 3.953 -34.858 1.00 93.88 277 PRO A CA 1
ATOM 2047 C C . PRO A 1 277 ? 8.183 2.539 -35.446 1.00 93.88 277 PRO A C 1
ATOM 2049 O O . PRO A 1 277 ? 8.871 1.709 -34.867 1.00 93.88 277 PRO A O 1
ATOM 2052 N N . ALA A 1 278 ? 7.639 2.276 -36.640 1.00 95.25 278 ALA A N 1
ATOM 2053 C CA . ALA A 1 278 ? 7.760 0.967 -37.291 1.00 95.25 278 ALA A CA 1
ATOM 2054 C C . ALA A 1 278 ? 9.219 0.581 -37.616 1.00 95.25 278 ALA A C 1
ATOM 2056 O O . ALA A 1 278 ? 9.625 -0.563 -37.417 1.00 95.25 278 ALA A O 1
ATOM 2057 N N . ALA A 1 279 ? 10.031 1.535 -38.087 1.00 94.19 279 ALA A N 1
ATOM 2058 C CA . ALA A 1 279 ? 11.449 1.295 -38.365 1.00 94.19 279 ALA A CA 1
ATOM 2059 C C . ALA A 1 279 ? 12.246 1.102 -37.069 1.00 94.19 279 ALA A C 1
ATOM 2061 O O . ALA A 1 279 ? 13.110 0.227 -36.991 1.00 94.19 279 ALA A O 1
ATOM 2062 N N . ARG A 1 280 ? 11.926 1.896 -36.041 1.00 94.56 280 ARG A N 1
ATOM 2063 C CA . ARG A 1 280 ? 12.501 1.769 -34.701 1.00 94.56 280 ARG A CA 1
ATOM 2064 C C . ARG A 1 280 ? 12.223 0.385 -34.116 1.00 94.56 280 ARG A C 1
ATOM 2066 O O . ARG A 1 280 ? 13.152 -0.294 -33.694 1.00 94.56 280 ARG A O 1
ATOM 2073 N N . ASP A 1 281 ? 10.965 -0.039 -34.114 1.00 94.25 281 ASP A N 1
ATOM 2074 C CA . ASP A 1 281 ? 10.531 -1.274 -33.463 1.00 94.25 281 ASP A CA 1
ATOM 2075 C C . ASP A 1 281 ? 11.105 -2.508 -34.171 1.00 94.25 281 ASP A C 1
ATOM 2077 O O . ASP A 1 281 ? 11.616 -3.405 -33.502 1.00 94.25 281 ASP A O 1
ATOM 2081 N N . LYS A 1 282 ? 11.199 -2.483 -35.509 1.00 95.75 282 LYS A N 1
ATOM 2082 C CA . LYS A 1 282 ? 11.895 -3.519 -36.290 1.00 95.75 282 LYS A CA 1
ATOM 2083 C C . LYS A 1 282 ? 13.366 -3.689 -35.883 1.00 95.75 282 LYS A C 1
ATOM 2085 O O . LYS A 1 282 ? 13.860 -4.814 -35.821 1.00 95.75 282 LYS A O 1
ATOM 2090 N N . LEU A 1 283 ? 14.085 -2.597 -35.602 1.00 94.81 283 LEU A N 1
ATOM 2091 C CA . LEU A 1 283 ? 15.465 -2.682 -35.104 1.00 94.81 283 LEU A CA 1
ATOM 2092 C C . LEU A 1 283 ? 15.516 -3.301 -33.704 1.00 94.81 283 LEU A C 1
ATOM 2094 O O . LEU A 1 283 ? 16.328 -4.192 -33.453 1.00 94.81 283 LEU A O 1
ATOM 2098 N N . LEU A 1 284 ? 14.619 -2.877 -32.810 1.00 93.88 284 LEU A N 1
ATOM 2099 C CA . LEU A 1 284 ? 14.554 -3.393 -31.442 1.00 93.88 284 LEU A CA 1
ATOM 2100 C C . LEU A 1 284 ? 14.227 -4.894 -31.407 1.00 93.88 284 LEU A C 1
ATOM 2102 O O . LEU A 1 284 ? 14.819 -5.633 -30.619 1.00 93.88 284 LEU A O 1
ATOM 2106 N N . GLU A 1 285 ? 13.347 -5.365 -32.292 1.00 93.00 285 GLU A N 1
ATOM 2107 C CA . GLU A 1 285 ? 13.033 -6.787 -32.490 1.00 93.00 285 GLU A CA 1
ATOM 2108 C C . GLU A 1 285 ? 14.217 -7.602 -33.022 1.00 93.00 285 GLU A C 1
ATOM 2110 O O . GLU A 1 285 ? 14.314 -8.803 -32.746 1.00 93.00 285 GLU A O 1
ATOM 2115 N N . ALA A 1 286 ? 15.134 -6.956 -33.743 1.00 92.38 286 ALA A N 1
ATOM 2116 C CA . ALA A 1 286 ? 16.405 -7.530 -34.172 1.00 92.38 286 ALA A CA 1
ATOM 2117 C C . ALA A 1 286 ? 17.507 -7.428 -33.097 1.00 92.38 286 ALA A C 1
ATOM 2119 O O . ALA A 1 286 ? 18.632 -7.855 -33.334 1.00 92.38 286 ALA A O 1
ATOM 2120 N N . GLY A 1 287 ? 17.215 -6.865 -31.917 1.00 90.44 287 GLY A N 1
ATOM 2121 C CA . GLY A 1 287 ? 18.204 -6.647 -30.854 1.00 90.44 287 GLY A CA 1
ATOM 2122 C C . GLY A 1 287 ? 19.152 -5.469 -31.114 1.00 90.44 287 GLY A C 1
ATOM 2123 O O . GLY A 1 287 ? 20.113 -5.274 -30.369 1.00 90.44 287 GLY A O 1
ATOM 2124 N N . ILE A 1 288 ? 18.878 -4.653 -32.134 1.00 91.38 288 ILE A N 1
ATOM 2125 C CA . ILE A 1 288 ? 19.683 -3.490 -32.506 1.00 91.38 288 ILE A CA 1
ATOM 2126 C C . ILE A 1 288 ? 19.014 -2.234 -31.952 1.00 91.38 288 ILE A C 1
ATOM 2128 O O . ILE A 1 288 ? 17.854 -1.936 -32.225 1.00 91.38 288 ILE A O 1
ATOM 2132 N N . VAL A 1 289 ? 19.755 -1.463 -31.165 1.00 92.00 289 VAL A N 1
ATOM 2133 C CA . VAL A 1 289 ? 19.271 -0.176 -30.661 1.00 92.00 289 VAL A CA 1
ATOM 2134 C C . VAL A 1 289 ? 19.451 0.891 -31.753 1.00 92.00 289 VAL A C 1
ATOM 2136 O O . VAL A 1 289 ? 20.525 0.941 -32.353 1.00 92.00 289 VAL A O 1
ATOM 2139 N N . PRO A 1 290 ? 18.465 1.771 -32.007 1.00 93.50 290 PRO A N 1
ATOM 2140 C CA . PRO A 1 290 ? 18.558 2.795 -33.051 1.00 93.50 290 PRO A CA 1
ATOM 2141 C C . PRO A 1 290 ? 19.793 3.696 -32.966 1.00 93.50 290 PRO A C 1
ATOM 2143 O O . PRO A 1 290 ? 20.412 3.981 -33.985 1.00 93.50 290 PRO A O 1
ATOM 2146 N N . LEU A 1 291 ? 20.222 4.066 -31.756 1.00 89.19 291 LEU A N 1
ATOM 2147 C CA . LEU A 1 291 ? 21.485 4.779 -31.560 1.00 89.19 291 LEU A CA 1
A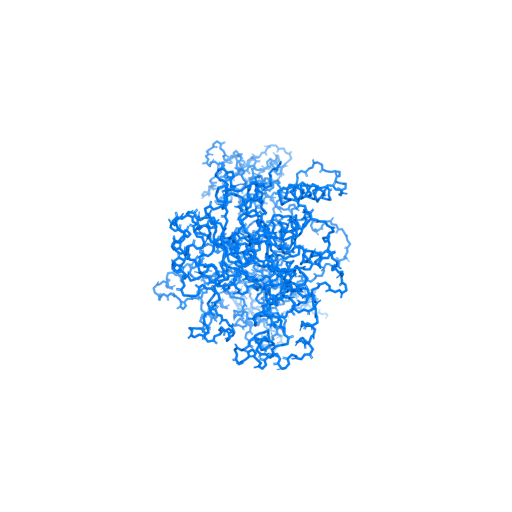TOM 2148 C C . LEU A 1 291 ? 22.694 3.987 -32.074 1.00 89.19 291 LEU A C 1
ATOM 2150 O O . LEU A 1 291 ? 23.556 4.553 -32.731 1.00 89.19 291 LEU A O 1
ATOM 2154 N N . ALA A 1 292 ? 22.754 2.680 -31.804 1.00 86.31 292 ALA A N 1
ATOM 2155 C CA . ALA A 1 292 ? 23.834 1.829 -32.296 1.00 86.31 292 ALA A CA 1
ATOM 2156 C C . ALA A 1 292 ? 23.817 1.732 -33.828 1.00 86.31 292 ALA A C 1
ATOM 2158 O O . ALA A 1 292 ? 24.874 1.735 -34.447 1.00 86.31 292 ALA A O 1
ATOM 2159 N N . LYS A 1 293 ? 22.626 1.705 -34.441 1.00 88.81 293 LYS A N 1
ATOM 2160 C CA . LYS A 1 293 ? 22.484 1.752 -35.900 1.00 88.81 293 LYS A CA 1
ATOM 2161 C C . LYS A 1 293 ? 22.993 3.077 -36.475 1.00 88.81 293 LYS A C 1
ATOM 2163 O O . LYS A 1 293 ? 23.767 3.056 -37.422 1.00 88.81 293 LYS A O 1
ATOM 2168 N N . ASP A 1 294 ? 22.604 4.207 -35.893 1.00 89.00 294 ASP A N 1
ATOM 2169 C CA . ASP A 1 294 ? 23.066 5.521 -36.350 1.00 89.00 294 ASP A CA 1
ATOM 2170 C C . ASP A 1 294 ? 24.568 5.739 -36.106 1.00 89.00 294 ASP A C 1
ATOM 2172 O O . ASP A 1 294 ? 25.199 6.449 -36.881 1.00 89.00 294 ASP A O 1
ATOM 2176 N N . LEU A 1 295 ? 25.149 5.112 -35.076 1.00 83.31 295 LEU A N 1
ATOM 2177 C CA . LEU A 1 295 ? 26.600 5.074 -34.863 1.00 83.31 295 LEU A CA 1
ATOM 2178 C C . LEU A 1 295 ? 27.316 4.267 -35.953 1.00 83.31 295 LEU A C 1
ATOM 2180 O O . LEU A 1 295 ? 28.337 4.711 -36.455 1.00 83.31 295 LEU A O 1
ATOM 2184 N N . MET A 1 296 ? 26.783 3.100 -36.332 1.00 85.88 296 MET A N 1
ATOM 2185 C CA . MET A 1 296 ? 27.339 2.275 -37.419 1.00 85.88 296 MET A CA 1
ATOM 2186 C C . MET A 1 296 ? 27.208 2.936 -38.798 1.00 85.88 296 MET A C 1
ATOM 2188 O O . MET A 1 296 ? 27.987 2.630 -39.692 1.00 85.88 296 MET A O 1
ATOM 2192 N N . ASP A 1 297 ? 26.210 3.804 -38.970 1.00 87.75 297 ASP A N 1
ATOM 2193 C CA . ASP A 1 297 ? 25.958 4.555 -40.203 1.00 87.75 297 ASP A CA 1
ATOM 2194 C C . ASP A 1 297 ? 26.656 5.931 -40.220 1.00 87.75 297 ASP A C 1
ATOM 2196 O O . ASP A 1 297 ? 26.346 6.747 -41.089 1.00 87.75 297 ASP A O 1
ATOM 2200 N N . ASP A 1 298 ? 27.511 6.234 -39.235 1.00 83.88 298 ASP A N 1
ATOM 2201 C CA . ASP A 1 298 ? 28.186 7.532 -39.061 1.00 83.88 298 ASP A CA 1
ATOM 2202 C C . ASP A 1 298 ? 27.232 8.752 -39.026 1.00 83.88 298 ASP A C 1
ATOM 2204 O O . ASP A 1 298 ? 27.606 9.886 -39.331 1.00 83.88 298 ASP A O 1
ATOM 2208 N N . LYS A 1 299 ? 25.970 8.548 -38.626 1.00 82.44 299 LYS A N 1
ATOM 2209 C CA . LYS A 1 299 ? 24.934 9.600 -38.534 1.00 82.44 299 LYS A CA 1
ATOM 2210 C C . LYS A 1 299 ? 24.984 10.386 -37.229 1.00 82.44 299 LYS A C 1
ATOM 2212 O O . LYS A 1 299 ? 24.396 11.464 -37.141 1.00 82.44 299 LYS A O 1
ATOM 2217 N N . VAL A 1 300 ? 25.612 9.827 -36.199 1.00 79.94 300 VAL A N 1
ATOM 2218 C CA . VAL A 1 300 ? 25.801 10.453 -34.885 1.00 79.94 300 VAL A CA 1
ATOM 2219 C C . VAL A 1 300 ? 27.208 10.161 -34.373 1.00 79.94 300 VAL A C 1
ATOM 2221 O O . VAL A 1 300 ? 27.803 9.143 -34.716 1.00 79.94 300 VAL A O 1
ATOM 2224 N N . LYS A 1 301 ? 27.746 11.043 -33.525 1.00 73.69 301 LYS A N 1
ATOM 2225 C CA . LYS A 1 301 ? 29.075 10.853 -32.929 1.00 73.69 301 LYS A CA 1
ATOM 2226 C C . LYS A 1 301 ? 29.064 9.761 -31.844 1.00 73.69 301 LYS A C 1
ATOM 2228 O O . LYS A 1 301 ? 28.053 9.626 -31.156 1.00 73.69 301 LYS A O 1
ATOM 2233 N N . PRO A 1 302 ? 30.195 9.078 -31.572 1.00 66.38 302 PRO A N 1
ATOM 2234 C CA . PRO A 1 302 ? 30.335 8.131 -30.453 1.00 66.38 302 PRO A CA 1
ATOM 2235 C C . PRO A 1 302 ? 29.937 8.692 -29.078 1.00 66.38 302 PRO A C 1
ATOM 2237 O O . PRO A 1 302 ? 29.422 7.968 -28.227 1.00 66.38 302 PRO A O 1
ATOM 2240 N N . THR A 1 303 ? 30.099 10.001 -28.874 1.00 63.91 303 THR A N 1
ATOM 2241 C CA . THR A 1 303 ? 29.714 10.713 -27.645 1.00 63.91 303 THR A CA 1
ATOM 2242 C C . THR A 1 303 ? 28.203 10.907 -27.493 1.00 63.91 303 THR A C 1
ATOM 2244 O O . THR A 1 303 ? 27.738 11.335 -26.438 1.00 63.91 303 THR A O 1
ATOM 2247 N N . ALA A 1 304 ? 27.400 10.566 -28.509 1.00 61.34 304 ALA A N 1
ATOM 2248 C CA . ALA A 1 304 ? 25.955 10.769 -28.497 1.00 61.34 304 ALA A CA 1
ATOM 2249 C C . ALA A 1 304 ? 25.274 10.063 -27.315 1.00 61.34 304 ALA A C 1
ATOM 2251 O O . ALA A 1 304 ? 24.377 10.635 -26.704 1.00 61.34 304 ALA A O 1
ATOM 2252 N N . PHE A 1 305 ? 25.717 8.869 -26.909 1.00 64.44 305 PHE A N 1
ATOM 2253 C CA . PHE A 1 305 ? 25.153 8.224 -25.715 1.00 64.44 305 PHE A CA 1
ATOM 2254 C C . PHE A 1 305 ? 25.625 8.858 -24.398 1.00 64.44 305 PHE A C 1
ATOM 2256 O O . PHE A 1 305 ? 24.893 8.880 -23.412 1.00 64.44 305 PHE A O 1
ATOM 2263 N N . TYR A 1 306 ? 26.829 9.422 -24.396 1.00 60.56 306 TYR A N 1
ATOM 2264 C CA . TYR A 1 306 ? 27.495 9.990 -23.226 1.00 60.56 306 TYR A CA 1
ATOM 2265 C C . TYR A 1 306 ? 27.272 11.496 -23.092 1.00 60.56 306 TYR A C 1
ATOM 2267 O O . TYR A 1 306 ? 28.043 12.187 -22.436 1.00 60.56 306 TYR A O 1
ATOM 2275 N N . GLY A 1 307 ? 26.186 12.005 -23.674 1.00 55.50 307 GLY A N 1
ATOM 2276 C CA . GLY A 1 307 ? 25.859 13.425 -23.771 1.00 55.50 307 GLY A CA 1
ATOM 2277 C C . GLY A 1 307 ? 25.899 14.229 -22.473 1.00 55.50 307 GLY A C 1
ATOM 2278 O O . GLY A 1 307 ? 26.114 15.432 -22.519 1.00 55.50 307 GLY A O 1
ATOM 2279 N N . LEU A 1 308 ? 25.697 13.583 -21.322 1.00 53.78 308 LEU A N 1
ATOM 2280 C CA . LEU A 1 308 ? 25.838 14.221 -20.011 1.00 53.78 308 LEU A CA 1
ATOM 2281 C C . LEU A 1 308 ? 27.300 14.339 -19.549 1.00 53.78 308 LEU A C 1
ATOM 2283 O O . LEU A 1 308 ? 27.601 15.231 -18.775 1.00 53.78 308 LEU A O 1
ATOM 2287 N N . MET A 1 309 ? 28.196 13.464 -20.004 1.00 56.66 309 MET A N 1
ATOM 2288 C CA . MET A 1 309 ? 29.584 13.321 -19.532 1.00 56.66 309 MET A CA 1
ATOM 2289 C C . MET A 1 309 ? 30.624 13.788 -20.556 1.00 56.66 309 MET A C 1
ATOM 2291 O O . MET A 1 309 ? 31.817 13.844 -20.266 1.00 56.66 309 MET A O 1
ATOM 2295 N N . GLY A 1 310 ? 30.189 14.097 -21.774 1.00 51.50 310 GLY A N 1
ATOM 2296 C CA . GLY A 1 310 ? 31.082 14.415 -22.865 1.00 51.50 310 GLY A CA 1
ATOM 2297 C C . GLY A 1 310 ? 31.664 13.154 -23.523 1.00 51.50 310 GLY A C 1
ATOM 2298 O O . GLY A 1 310 ? 30.998 12.535 -24.347 1.00 51.50 310 GLY A O 1
ATOM 2299 N N . ASP A 1 311 ? 32.931 12.826 -23.251 1.00 45.72 311 ASP A N 1
ATOM 2300 C CA . ASP A 1 311 ? 33.727 11.866 -24.049 1.00 45.72 311 ASP A CA 1
ATOM 2301 C C . ASP A 1 311 ? 33.466 10.385 -23.727 1.00 45.72 311 ASP A C 1
ATOM 2303 O O . ASP A 1 311 ? 34.044 9.496 -24.348 1.00 45.72 311 ASP A O 1
ATOM 2307 N N . GLY A 1 312 ? 32.581 10.111 -22.768 1.00 46.88 312 GLY A N 1
ATOM 2308 C CA . GLY A 1 312 ? 32.182 8.756 -22.398 1.00 46.88 312 GLY A CA 1
ATOM 2309 C C . GLY A 1 312 ? 33.223 7.945 -21.635 1.00 46.88 312 GLY A C 1
ATOM 2310 O O . GLY A 1 312 ? 32.966 6.778 -21.350 1.00 46.88 312 GLY A O 1
ATOM 2311 N N . THR A 1 313 ? 34.361 8.534 -21.256 1.00 44.53 313 THR A N 1
ATOM 2312 C CA . THR A 1 313 ? 35.407 7.792 -20.542 1.00 44.53 313 THR A CA 1
ATOM 2313 C C . THR A 1 313 ? 35.041 7.503 -19.094 1.00 44.53 313 THR A C 1
ATOM 2315 O O . THR A 1 313 ? 35.480 6.480 -18.577 1.00 44.53 313 THR A O 1
ATOM 2318 N N . GLY A 1 314 ? 34.249 8.360 -18.430 1.00 45.53 314 GLY A N 1
ATOM 2319 C CA . GLY A 1 314 ? 33.818 8.169 -17.033 1.00 45.53 314 GLY A CA 1
ATOM 2320 C C . GLY A 1 314 ? 34.959 7.839 -16.055 1.00 45.53 314 GLY A C 1
ATOM 2321 O O . GLY A 1 314 ? 34.705 7.334 -14.964 1.00 45.53 314 GLY A O 1
ATOM 2322 N N . GLY A 1 315 ? 36.211 8.056 -16.467 1.00 40.91 315 GLY A N 1
ATOM 2323 C CA . GLY A 1 315 ? 37.398 7.590 -15.776 1.00 40.91 315 GLY A CA 1
ATOM 2324 C C . GLY A 1 315 ? 37.870 8.617 -14.749 1.00 40.91 315 GLY A C 1
ATOM 2325 O O . GLY A 1 315 ? 37.537 9.796 -14.871 1.00 40.91 315 GLY A O 1
ATOM 2326 N N . PRO A 1 316 ? 38.707 8.222 -13.773 1.00 36.19 316 PRO A N 1
ATOM 2327 C CA . PRO A 1 316 ? 39.196 9.116 -12.714 1.00 36.19 316 PRO A CA 1
ATOM 2328 C C . PRO A 1 316 ? 40.114 10.256 -13.199 1.00 36.19 316 PRO A C 1
ATOM 2330 O O . PRO A 1 316 ? 40.679 10.978 -12.384 1.00 36.19 316 PRO A O 1
ATOM 2333 N N . LEU A 1 317 ? 40.347 10.391 -14.507 1.00 40.56 317 LEU A N 1
ATOM 2334 C CA . LEU A 1 317 ? 41.401 11.224 -15.079 1.00 40.56 317 LEU A CA 1
ATOM 2335 C C . LEU A 1 317 ? 40.940 11.827 -16.408 1.00 40.56 317 LEU A C 1
ATOM 2337 O O . LEU A 1 317 ? 41.337 11.364 -17.475 1.00 40.56 317 LEU A O 1
ATOM 2341 N N . ARG A 1 318 ? 40.143 12.895 -16.346 1.00 45.91 318 ARG A N 1
ATOM 2342 C CA . ARG A 1 318 ? 40.118 13.853 -17.454 1.00 45.91 318 ARG A CA 1
ATOM 2343 C C . ARG A 1 318 ? 41.349 14.739 -17.318 1.00 45.91 318 ARG A C 1
ATOM 2345 O O . ARG A 1 318 ? 41.555 15.368 -16.277 1.00 45.91 318 ARG A O 1
ATOM 2352 N N . ARG A 1 319 ? 42.203 14.742 -18.337 1.00 41.47 319 ARG A N 1
ATOM 2353 C CA . ARG A 1 319 ? 43.361 15.634 -18.398 1.00 41.47 319 ARG A CA 1
ATOM 2354 C C . ARG A 1 319 ? 42.842 17.057 -18.648 1.00 41.47 319 ARG A C 1
ATOM 2356 O O . ARG A 1 319 ? 41.861 17.242 -19.362 1.00 41.47 319 ARG A O 1
ATOM 2363 N N . LYS A 1 320 ? 43.448 18.074 -18.021 1.00 40.59 320 LYS A N 1
ATOM 2364 C CA . LYS A 1 320 ? 43.028 19.496 -18.134 1.00 40.59 320 LYS A CA 1
ATOM 2365 C C . LYS A 1 320 ? 43.115 20.036 -19.578 1.00 40.59 320 LYS A C 1
ATOM 2367 O O . LYS A 1 320 ? 42.691 21.154 -19.845 1.00 40.59 320 LYS A O 1
ATOM 2372 N N . ASP A 1 321 ? 43.697 19.233 -20.456 1.00 44.56 321 ASP A N 1
ATOM 2373 C CA . ASP A 1 321 ? 44.158 19.464 -21.813 1.00 44.56 321 ASP A CA 1
ATOM 2374 C C . ASP A 1 321 ? 43.375 18.662 -22.886 1.00 44.56 321 ASP A C 1
ATOM 2376 O O . ASP A 1 321 ? 43.742 18.715 -24.059 1.00 44.56 321 ASP A O 1
ATOM 2380 N N . ASP A 1 322 ? 42.282 17.966 -22.531 1.00 49.88 322 ASP A N 1
ATOM 2381 C CA . ASP A 1 322 ? 41.415 17.261 -23.500 1.00 49.88 322 ASP A CA 1
ATOM 2382 C C . ASP A 1 322 ? 40.646 18.223 -24.447 1.00 49.88 322 ASP A C 1
ATOM 2384 O O . ASP A 1 322 ? 40.310 19.346 -24.056 1.00 49.88 322 ASP A O 1
ATOM 2388 N N . PRO A 1 323 ? 40.377 17.816 -25.711 1.00 46.22 323 PRO A N 1
ATOM 2389 C CA . PRO A 1 323 ? 39.974 18.714 -26.798 1.00 46.22 323 PRO A CA 1
ATOM 2390 C C . PRO A 1 323 ? 38.637 19.447 -26.570 1.00 46.22 323 PRO A C 1
ATOM 2392 O O . PRO A 1 323 ? 37.799 19.052 -25.763 1.00 46.22 323 PRO A O 1
ATOM 2395 N N . LYS A 1 324 ? 38.467 20.556 -27.310 1.00 52.19 324 LYS A N 1
ATOM 2396 C CA . LYS A 1 324 ? 37.461 21.624 -27.130 1.00 52.19 324 LYS A CA 1
ATOM 2397 C C . LYS A 1 324 ? 36.044 21.114 -26.802 1.00 52.19 324 LYS A C 1
ATOM 2399 O O . LYS A 1 324 ? 35.469 20.322 -27.548 1.00 52.19 324 LYS A O 1
ATOM 2404 N N . LEU A 1 325 ? 35.450 21.691 -25.745 1.00 47.38 325 LEU A N 1
ATOM 2405 C CA . LEU A 1 325 ? 34.072 21.476 -25.253 1.00 47.38 325 LEU A CA 1
ATOM 2406 C C . LEU A 1 325 ? 32.989 21.478 -26.358 1.00 47.38 325 LEU A C 1
ATOM 2408 O O . LEU A 1 325 ? 31.927 20.864 -26.208 1.00 47.38 325 LEU A O 1
ATOM 2412 N N . ASP A 1 326 ? 33.253 22.153 -27.479 1.00 47.31 326 ASP A N 1
ATOM 2413 C CA . ASP A 1 326 ? 32.305 22.348 -28.573 1.00 47.31 326 ASP A CA 1
ATOM 2414 C C . ASP A 1 326 ? 32.007 21.085 -29.403 1.00 47.31 326 ASP A C 1
ATOM 2416 O O . ASP A 1 326 ? 31.003 21.037 -30.120 1.00 47.31 326 ASP A O 1
ATOM 2420 N N . GLU A 1 327 ? 32.813 20.031 -29.292 1.00 54.81 327 GLU A N 1
ATOM 2421 C CA . GLU A 1 327 ? 32.662 18.845 -30.144 1.00 54.81 327 GLU A CA 1
ATOM 2422 C C . GLU A 1 327 ? 31.985 17.651 -29.464 1.00 54.81 327 GLU A C 1
ATOM 2424 O O . GLU A 1 327 ? 31.595 16.709 -30.163 1.00 54.81 327 GLU A O 1
ATOM 2429 N N . ILE A 1 328 ? 31.821 17.705 -28.138 1.00 63.81 328 ILE A N 1
ATOM 2430 C CA . ILE A 1 328 ? 31.579 16.522 -27.309 1.00 63.81 328 ILE A CA 1
ATOM 2431 C C . ILE A 1 328 ? 30.094 16.332 -26.949 1.00 63.81 328 ILE A C 1
ATOM 2433 O O . ILE A 1 328 ? 29.557 15.234 -27.117 1.00 63.81 328 ILE A O 1
ATOM 2437 N N . VAL A 1 329 ? 29.414 17.398 -26.513 1.00 75.00 329 VAL A N 1
ATOM 2438 C CA . VAL A 1 329 ? 27.961 17.406 -26.274 1.00 75.00 329 VAL A CA 1
ATOM 2439 C C . VAL A 1 329 ? 27.270 18.001 -27.495 1.00 75.00 329 VAL A C 1
ATOM 2441 O O . VAL A 1 329 ? 27.416 19.189 -27.773 1.00 75.00 329 VAL A O 1
ATOM 2444 N N . ASP A 1 330 ? 26.503 17.186 -28.214 1.00 80.50 330 ASP A N 1
ATOM 2445 C CA . ASP A 1 330 ? 25.695 17.619 -29.351 1.00 80.50 330 ASP A CA 1
ATOM 2446 C C . ASP A 1 330 ? 24.228 17.751 -28.913 1.00 80.50 330 ASP A C 1
ATOM 2448 O O . ASP A 1 330 ? 23.535 16.739 -28.802 1.00 80.50 330 ASP A O 1
ATOM 2452 N N . PRO A 1 331 ? 23.696 18.967 -28.699 1.00 81.88 331 PRO A N 1
ATOM 2453 C CA . PRO A 1 331 ? 22.316 19.150 -28.251 1.00 81.88 331 PRO A CA 1
ATOM 2454 C C . PRO A 1 331 ? 21.277 18.496 -29.170 1.00 81.88 331 PRO A C 1
ATOM 2456 O O . PRO A 1 331 ? 20.187 18.168 -28.708 1.00 81.88 331 PRO A O 1
ATOM 2459 N N . ASN A 1 332 ? 21.608 18.277 -30.449 1.00 84.56 332 ASN A N 1
ATOM 2460 C CA . ASN A 1 332 ? 20.704 17.701 -31.438 1.00 84.56 332 ASN A CA 1
ATOM 2461 C C . ASN A 1 332 ? 20.686 16.168 -31.423 1.00 84.56 332 ASN A C 1
ATOM 2463 O O . ASN A 1 332 ? 19.670 15.586 -31.805 1.00 84.56 332 ASN A O 1
ATOM 2467 N N . ASN A 1 333 ? 21.762 15.513 -30.974 1.00 82.62 333 ASN A N 1
ATOM 2468 C CA . ASN A 1 333 ? 21.904 14.053 -31.058 1.00 82.62 333 ASN A CA 1
ATOM 2469 C C . ASN A 1 333 ? 22.262 13.357 -29.735 1.00 82.62 333 ASN A C 1
ATOM 2471 O O . ASN A 1 333 ? 22.111 12.142 -29.621 1.00 82.62 333 ASN A O 1
ATOM 2475 N N . SER A 1 334 ? 22.711 14.099 -28.726 1.00 82.31 334 SER A N 1
ATOM 2476 C CA . SER A 1 334 ? 23.151 13.553 -27.446 1.00 82.31 334 SER A CA 1
ATOM 2477 C C . SER A 1 334 ? 21.993 13.143 -26.528 1.00 82.31 334 SER A C 1
ATOM 2479 O O . SER A 1 334 ? 20.987 13.842 -26.398 1.00 82.31 334 SER A O 1
ATOM 2481 N N . ALA A 1 335 ? 22.174 12.038 -25.806 1.00 84.81 335 ALA A N 1
ATOM 2482 C CA . ALA A 1 335 ? 21.270 11.538 -24.779 1.00 84.81 335 ALA A CA 1
ATOM 2483 C C . ALA A 1 335 ? 21.345 12.400 -23.507 1.00 84.81 335 ALA A C 1
ATOM 2485 O O . ALA A 1 335 ? 22.047 12.083 -22.547 1.00 84.81 335 ALA A O 1
ATOM 2486 N N . LEU A 1 336 ? 20.600 13.502 -23.484 1.00 88.62 336 LEU A N 1
ATOM 2487 C CA . LEU A 1 336 ? 20.472 14.357 -22.305 1.00 88.62 336 LEU A CA 1
ATOM 2488 C C . LEU A 1 336 ? 19.343 13.827 -21.411 1.00 88.62 336 LEU A C 1
ATOM 2490 O O . LEU A 1 336 ? 18.178 14.193 -21.569 1.00 88.62 336 LEU A O 1
ATOM 2494 N N . LEU A 1 337 ? 19.673 12.899 -20.507 1.00 90.62 337 LEU A N 1
ATOM 2495 C CA . LEU A 1 337 ? 18.700 12.285 -19.599 1.00 90.62 337 LEU A CA 1
ATOM 2496 C C . LEU A 1 337 ? 18.279 13.288 -18.513 1.00 90.62 337 LEU A C 1
ATOM 2498 O O . LEU A 1 337 ? 19.040 13.588 -17.595 1.00 90.62 337 LEU A O 1
ATOM 2502 N N . ALA A 1 338 ? 17.045 13.780 -18.581 1.00 92.38 338 ALA A N 1
ATOM 2503 C CA . ALA A 1 338 ? 16.488 14.682 -17.580 1.00 92.38 338 ALA A CA 1
ATOM 2504 C C . ALA A 1 338 ? 14.983 14.457 -17.421 1.00 92.38 338 ALA A C 1
ATOM 2506 O O . ALA A 1 338 ? 14.290 14.065 -18.359 1.00 92.38 338 ALA A O 1
ATOM 2507 N N . GLY A 1 339 ? 14.485 14.657 -16.203 1.00 94.25 339 GLY A N 1
ATOM 2508 C CA . GLY A 1 339 ? 13.068 14.580 -15.887 1.00 94.25 339 GLY A CA 1
ATOM 2509 C C . GLY A 1 339 ? 12.337 15.857 -16.272 1.00 94.25 339 GLY A C 1
ATOM 2510 O O . GLY A 1 339 ? 12.946 16.892 -16.531 1.00 94.25 339 GLY A O 1
ATOM 2511 N N . GLN A 1 340 ? 11.009 15.808 -16.247 1.00 94.06 340 GLN A N 1
ATOM 2512 C CA . GLN A 1 340 ? 10.172 16.962 -16.587 1.00 94.06 340 GLN A CA 1
ATOM 2513 C C . GLN A 1 340 ? 10.398 18.166 -15.668 1.00 94.06 340 GLN A C 1
ATOM 2515 O O . GLN A 1 340 ? 10.157 19.289 -16.087 1.00 94.06 340 GLN A O 1
ATOM 2520 N N . SER A 1 341 ? 10.907 17.962 -14.450 1.00 92.69 341 SER A N 1
ATOM 2521 C CA . SER A 1 341 ? 11.220 19.049 -13.518 1.00 92.69 341 SER A CA 1
ATOM 2522 C C . SER A 1 341 ? 12.416 19.916 -13.935 1.00 92.69 341 SER A C 1
ATOM 2524 O O . SER A 1 341 ? 12.645 20.948 -13.300 1.00 92.69 341 SER A O 1
ATOM 2526 N N . VAL A 1 342 ? 13.157 19.540 -14.991 1.00 92.88 342 VAL A N 1
ATOM 2527 C CA . VAL A 1 342 ? 14.305 20.306 -15.510 1.00 92.88 342 VAL A CA 1
ATOM 2528 C C . VAL A 1 342 ? 13.924 21.731 -15.902 1.00 92.88 342 VAL A C 1
ATOM 2530 O O . VAL A 1 342 ? 14.643 22.660 -15.565 1.00 92.88 342 VAL A O 1
ATOM 2533 N N . VAL A 1 343 ? 12.746 21.920 -16.501 1.00 90.81 343 VAL A N 1
ATOM 2534 C CA . VAL A 1 343 ? 12.275 23.224 -17.008 1.00 90.81 343 VAL A CA 1
ATOM 2535 C C . VAL A 1 343 ? 12.001 24.245 -15.909 1.00 90.81 343 VAL A C 1
ATOM 2537 O O . VAL A 1 343 ? 11.912 25.438 -16.167 1.00 90.81 343 VAL A O 1
ATOM 2540 N N . ALA A 1 344 ? 11.841 23.787 -14.669 1.00 89.31 344 ALA A N 1
ATOM 2541 C CA . ALA A 1 344 ? 11.693 24.687 -13.540 1.00 89.31 344 ALA A CA 1
ATOM 2542 C C . ALA A 1 344 ? 13.066 25.131 -12.998 1.00 89.31 344 ALA A C 1
ATOM 2544 O O . ALA A 1 344 ? 13.124 25.891 -12.032 1.00 89.31 344 ALA A O 1
ATOM 2545 N N . ILE A 1 345 ? 14.186 24.526 -13.441 1.00 91.00 345 ILE A N 1
ATOM 2546 C CA . ILE A 1 345 ? 15.537 24.751 -12.886 1.00 91.00 345 ILE A CA 1
ATOM 2547 C C . ILE A 1 345 ? 16.132 25.977 -13.563 1.00 91.00 345 ILE A C 1
ATOM 2549 O O . ILE A 1 345 ? 16.414 25.953 -14.750 1.00 91.00 345 ILE A O 1
ATOM 2553 N N . ASN A 1 346 ? 16.330 27.034 -12.783 1.00 87.00 346 ASN A N 1
ATOM 2554 C CA . ASN A 1 346 ? 16.841 28.323 -13.242 1.00 87.00 346 ASN A CA 1
ATOM 2555 C C . ASN A 1 346 ? 18.277 28.605 -12.775 1.00 87.00 346 ASN A C 1
ATOM 2557 O O . ASN A 1 346 ? 18.926 29.489 -13.320 1.00 87.00 346 ASN A O 1
ATOM 2561 N N . GLU A 1 347 ? 18.781 27.862 -11.789 1.00 88.88 347 GLU A N 1
ATOM 2562 C CA . GLU A 1 347 ? 20.112 28.070 -11.223 1.00 88.88 347 GLU A CA 1
ATOM 2563 C C . GLU A 1 347 ? 20.745 26.768 -10.715 1.00 88.88 347 GLU A C 1
ATOM 2565 O O . GLU A 1 347 ? 20.058 25.832 -10.267 1.00 88.88 347 GLU A O 1
ATOM 2570 N N . LEU A 1 348 ? 22.078 26.741 -10.757 1.00 93.31 348 LEU A N 1
ATOM 2571 C CA . LEU A 1 348 ? 22.904 25.711 -10.138 1.00 93.31 348 LEU A CA 1
ATOM 2572 C C . LEU A 1 348 ? 23.197 26.120 -8.694 1.00 93.31 348 LEU A C 1
ATOM 2574 O O . LEU A 1 348 ? 23.651 27.234 -8.448 1.00 93.31 348 LEU A O 1
ATOM 2578 N N . LYS A 1 349 ? 22.971 25.210 -7.747 1.00 94.81 349 LYS A N 1
ATOM 2579 C CA . LYS A 1 349 ? 23.294 25.408 -6.327 1.00 94.81 349 LYS A CA 1
ATOM 2580 C C . LYS A 1 349 ? 24.181 24.272 -5.833 1.00 94.81 349 LYS A C 1
ATOM 2582 O O . LYS A 1 349 ? 23.958 23.148 -6.287 1.00 94.81 349 LYS A O 1
ATOM 2587 N N . PRO A 1 350 ? 25.128 24.518 -4.910 1.00 97.94 350 PRO A N 1
ATOM 2588 C CA . PRO A 1 350 ? 25.839 23.449 -4.217 1.00 97.94 350 PRO A CA 1
ATOM 2589 C C . PRO A 1 350 ? 24.857 22.444 -3.607 1.00 97.94 350 PRO A C 1
ATOM 2591 O O . PRO A 1 350 ? 23.865 22.833 -2.983 1.00 97.94 350 PRO A O 1
ATOM 2594 N N . ALA A 1 351 ? 25.117 21.151 -3.777 1.00 97.62 351 ALA A N 1
ATOM 2595 C CA . ALA A 1 351 ? 24.200 20.076 -3.406 1.00 97.62 351 ALA A CA 1
ATOM 2596 C C . ALA A 1 351 ? 23.824 20.109 -1.918 1.00 97.62 351 ALA A C 1
ATOM 2598 O O . ALA A 1 351 ? 22.668 19.870 -1.561 1.00 97.62 351 ALA A O 1
ATOM 2599 N N . GLY A 1 352 ? 24.776 20.456 -1.047 1.00 97.06 352 GLY A N 1
ATOM 2600 C CA . GLY A 1 352 ? 24.520 20.556 0.388 1.00 97.06 352 GLY A CA 1
ATOM 2601 C C . GLY A 1 352 ? 23.635 21.744 0.780 1.00 97.06 352 GLY A C 1
ATOM 2602 O O . GLY A 1 352 ? 22.793 21.615 1.667 1.00 97.06 352 GLY A O 1
ATOM 2603 N N . GLU A 1 353 ? 23.793 22.893 0.119 1.00 97.25 353 GLU A N 1
ATOM 2604 C CA . GLU A 1 353 ? 22.933 24.068 0.330 1.00 97.25 353 GLU A CA 1
ATOM 2605 C C . GLU A 1 353 ? 21.527 23.816 -0.200 1.00 97.25 353 GLU A C 1
ATOM 2607 O O . GLU A 1 353 ? 20.547 24.027 0.514 1.00 97.25 353 GLU A O 1
ATOM 2612 N N . LEU A 1 354 ? 21.448 23.268 -1.411 1.00 97.56 354 LEU A N 1
ATOM 2613 C CA . LEU A 1 354 ? 20.210 22.851 -2.046 1.00 97.56 354 LEU A CA 1
ATOM 2614 C C . LEU A 1 354 ? 19.411 21.889 -1.157 1.00 97.56 354 LEU A C 1
ATOM 2616 O O . LEU A 1 354 ? 18.206 22.061 -0.995 1.00 97.56 354 LEU A O 1
ATOM 2620 N N . LEU A 1 355 ? 20.062 20.884 -0.564 1.00 97.50 355 LEU A N 1
ATOM 2621 C CA . LEU A 1 355 ? 19.384 19.934 0.314 1.00 97.50 355 LEU A CA 1
ATOM 2622 C C . LEU A 1 355 ? 18.787 20.635 1.541 1.00 97.50 355 LEU A C 1
ATOM 2624 O O . LEU A 1 355 ? 17.625 20.401 1.872 1.00 97.50 355 LEU A O 1
ATOM 2628 N N . ARG A 1 356 ? 19.549 21.524 2.191 1.00 95.81 356 ARG A N 1
ATOM 2629 C CA . ARG A 1 356 ? 19.069 22.293 3.352 1.00 95.81 356 ARG A CA 1
ATOM 2630 C C . ARG A 1 356 ? 17.890 23.198 2.996 1.00 95.81 356 ARG A C 1
ATOM 2632 O O . ARG A 1 356 ? 16.943 23.281 3.775 1.00 95.81 356 ARG A O 1
ATOM 2639 N N . GLU A 1 357 ? 17.925 23.830 1.826 1.00 95.62 357 GLU A N 1
ATOM 2640 C CA . GLU A 1 357 ? 16.821 24.639 1.301 1.00 95.62 357 GLU A CA 1
ATOM 2641 C C . GLU A 1 357 ? 15.560 23.796 1.090 1.00 95.62 357 GLU A C 1
ATOM 2643 O O . GLU A 1 357 ? 14.494 24.162 1.580 1.00 95.62 357 GLU A O 1
ATOM 2648 N N . ILE A 1 358 ? 15.686 22.625 0.454 1.00 97.31 358 ILE A N 1
ATOM 2649 C CA . ILE A 1 358 ? 14.567 21.692 0.254 1.00 97.31 358 ILE A CA 1
ATOM 2650 C C . ILE A 1 358 ? 13.960 21.283 1.600 1.00 97.31 358 ILE A C 1
ATOM 2652 O O . ILE A 1 358 ? 12.738 21.269 1.742 1.00 97.31 358 ILE A O 1
ATOM 2656 N N . VAL A 1 359 ? 14.785 20.966 2.602 1.00 97.19 359 VAL A N 1
ATOM 2657 C CA . VAL A 1 359 ? 14.311 20.598 3.948 1.00 97.19 359 VAL A CA 1
ATOM 2658 C C . VAL A 1 359 ? 13.562 21.758 4.606 1.00 97.19 359 VAL A C 1
ATOM 2660 O O . VAL A 1 359 ? 12.472 21.548 5.141 1.00 97.19 359 VAL A O 1
ATOM 2663 N N . ALA A 1 360 ? 14.110 22.974 4.543 1.00 95.31 360 ALA A N 1
ATOM 2664 C CA . ALA A 1 360 ? 13.472 24.163 5.101 1.00 95.31 360 ALA A CA 1
ATOM 2665 C C . ALA A 1 360 ? 12.128 24.467 4.417 1.00 95.31 360 ALA A C 1
ATOM 2667 O O . ALA A 1 360 ? 11.128 24.697 5.095 1.00 95.31 360 ALA A O 1
ATOM 2668 N N . GLU A 1 361 ? 12.071 24.401 3.085 1.00 96.56 361 GLU A N 1
ATOM 2669 C CA . GLU A 1 361 ? 10.829 24.580 2.327 1.00 96.56 361 GLU A CA 1
ATOM 2670 C C . GLU A 1 361 ? 9.811 23.476 2.650 1.00 96.56 361 GLU A C 1
ATOM 2672 O O . GLU A 1 361 ? 8.628 23.763 2.820 1.00 96.56 361 GLU A O 1
ATOM 2677 N N . THR A 1 362 ? 10.256 22.223 2.800 1.00 97.06 362 THR A N 1
ATOM 2678 C CA . THR A 1 362 ? 9.380 21.100 3.176 1.00 97.06 362 THR A CA 1
ATOM 2679 C C . THR A 1 362 ? 8.696 21.370 4.514 1.00 97.06 362 THR A C 1
ATOM 2681 O O . THR A 1 362 ? 7.485 21.196 4.630 1.00 97.06 362 THR A O 1
ATOM 2684 N N . ASP A 1 363 ? 9.443 21.833 5.520 1.00 93.25 363 ASP A N 1
ATOM 2685 C CA . ASP A 1 363 ? 8.894 22.178 6.835 1.00 93.25 363 ASP A CA 1
ATOM 2686 C C . ASP A 1 363 ? 7.860 23.314 6.748 1.00 93.25 363 ASP A C 1
ATOM 2688 O O . ASP A 1 363 ? 6.781 23.217 7.336 1.00 93.25 363 ASP A O 1
ATOM 2692 N N . VAL A 1 364 ? 8.130 24.350 5.946 1.00 94.56 364 VAL A N 1
ATOM 2693 C CA . VAL A 1 364 ? 7.168 25.436 5.685 1.00 94.56 364 VAL A CA 1
ATOM 2694 C C . VAL A 1 364 ? 5.883 24.899 5.054 1.00 94.56 364 VAL A C 1
ATOM 2696 O O . VAL A 1 364 ? 4.789 25.253 5.497 1.00 94.56 364 VAL A O 1
ATOM 2699 N N . VAL A 1 365 ? 5.987 24.012 4.061 1.00 95.25 365 VAL A N 1
ATOM 2700 C CA . VAL A 1 365 ? 4.823 23.411 3.391 1.00 95.25 365 VAL A CA 1
ATOM 2701 C C . VAL A 1 365 ? 4.023 22.537 4.354 1.00 95.25 365 VAL A C 1
ATOM 2703 O O . VAL A 1 365 ? 2.800 22.651 4.408 1.00 95.25 365 VAL A O 1
ATOM 2706 N N . LEU A 1 366 ? 4.683 21.700 5.157 1.00 91.56 366 LEU A N 1
ATOM 2707 C CA . LEU A 1 366 ? 4.012 20.857 6.149 1.00 91.56 366 LEU A CA 1
ATOM 2708 C C . LEU A 1 366 ? 3.313 21.698 7.228 1.00 91.56 366 LEU A C 1
ATOM 2710 O O . LEU A 1 366 ? 2.171 21.408 7.592 1.00 91.56 366 LEU A O 1
ATOM 2714 N N . LYS A 1 367 ? 3.945 22.783 7.693 1.00 89.38 367 LYS A N 1
ATOM 2715 C CA . LYS A 1 367 ? 3.311 23.764 8.586 1.00 89.38 367 LYS A CA 1
ATOM 2716 C C . LYS A 1 367 ? 2.104 24.415 7.924 1.00 89.38 367 LYS A C 1
ATOM 2718 O O . LYS A 1 367 ? 1.049 24.475 8.545 1.00 89.38 367 LYS A O 1
ATOM 2723 N N . HIS A 1 368 ? 2.216 24.835 6.666 1.00 87.00 368 HIS A N 1
ATOM 2724 C CA . HIS A 1 368 ? 1.097 25.411 5.928 1.00 87.00 368 HIS A CA 1
ATOM 2725 C C . HIS A 1 368 ? -0.071 24.421 5.779 1.00 87.00 368 HIS A C 1
ATOM 2727 O O . HIS A 1 368 ? -1.208 24.773 6.086 1.00 87.00 368 HIS A O 1
ATOM 2733 N N . ILE A 1 369 ? 0.189 23.161 5.422 1.00 86.00 369 ILE A N 1
ATOM 2734 C CA . ILE A 1 369 ? -0.837 22.104 5.371 1.00 86.00 369 ILE A CA 1
ATOM 2735 C C . ILE A 1 369 ? -1.513 21.931 6.741 1.00 86.00 369 ILE A C 1
ATOM 2737 O O . ILE A 1 369 ? -2.738 21.818 6.822 1.00 86.00 369 ILE A O 1
ATOM 2741 N N . ASN A 1 370 ? -0.745 21.984 7.833 1.00 82.06 370 ASN A N 1
ATOM 2742 C CA . ASN A 1 370 ? -1.301 21.975 9.187 1.00 82.06 370 ASN A CA 1
ATOM 2743 C C . ASN A 1 370 ? -2.136 23.233 9.494 1.00 82.06 370 ASN A C 1
ATOM 2745 O O . ASN A 1 370 ? -3.149 23.123 10.179 1.00 82.06 370 ASN A O 1
ATOM 2749 N N . THR A 1 371 ? -1.786 24.408 8.957 1.00 78.50 371 THR A N 1
ATOM 2750 C CA . THR A 1 371 ? -2.637 25.608 9.074 1.00 78.50 371 THR A CA 1
ATOM 2751 C C . THR A 1 371 ? -3.921 25.508 8.253 1.00 78.50 371 THR A C 1
ATOM 2753 O O . THR A 1 371 ? -4.952 25.955 8.735 1.00 78.50 371 THR A O 1
ATOM 2756 N N . ILE A 1 372 ? -3.912 24.861 7.079 1.00 73.56 372 ILE A N 1
ATOM 2757 C CA . ILE A 1 372 ? -5.135 24.585 6.300 1.00 73.56 372 ILE A CA 1
ATOM 2758 C C . ILE A 1 372 ? -6.076 23.670 7.095 1.00 73.56 372 ILE A C 1
ATOM 2760 O O . ILE A 1 372 ? -7.287 23.876 7.109 1.00 73.56 372 ILE A O 1
ATOM 2764 N N . ARG A 1 373 ? -5.526 22.697 7.834 1.00 59.19 373 ARG A N 1
ATOM 2765 C CA . ARG A 1 373 ? -6.307 21.921 8.814 1.00 59.19 373 ARG A CA 1
ATOM 2766 C C . ARG A 1 373 ? -6.881 22.794 9.941 1.00 59.19 373 ARG A C 1
ATOM 2768 O O . ARG A 1 373 ? -7.915 22.438 10.495 1.00 59.19 373 ARG A O 1
ATOM 2775 N N . ALA A 1 374 ? -6.239 23.917 10.266 1.00 48.62 374 ALA A N 1
ATOM 2776 C CA . ALA A 1 374 ? -6.633 24.833 11.336 1.00 48.62 374 ALA A CA 1
ATOM 2777 C C . ALA A 1 374 ? -7.566 25.988 10.897 1.00 48.62 374 ALA A C 1
ATOM 2779 O O . ALA A 1 374 ? -8.148 26.637 11.762 1.00 48.62 374 ALA A O 1
ATOM 2780 N N . THR A 1 375 ? -7.747 26.260 9.596 1.00 38.78 375 THR A N 1
ATOM 2781 C CA . THR A 1 375 ? -8.519 27.421 9.091 1.00 38.78 375 THR A CA 1
ATOM 2782 C C . THR A 1 375 ? -9.987 27.151 8.764 1.00 38.78 375 THR A C 1
ATOM 2784 O O . THR A 1 375 ? -10.678 28.047 8.283 1.00 38.78 375 THR A O 1
ATOM 2787 N N . THR A 1 376 ? -10.535 25.988 9.122 1.00 36.56 376 THR A N 1
ATOM 2788 C CA . THR A 1 376 ? -11.976 25.953 9.420 1.00 36.56 376 THR A CA 1
ATOM 2789 C C . THR A 1 376 ? -12.129 26.519 10.831 1.00 36.56 376 THR A C 1
ATOM 2791 O O . THR A 1 376 ? -11.547 25.927 11.741 1.00 36.56 376 THR A O 1
ATOM 2794 N N . PRO A 1 377 ? -12.843 27.639 11.063 1.00 33.41 377 PRO A N 1
ATOM 2795 C CA . PRO A 1 377 ? -13.014 28.189 12.402 1.00 33.41 377 PRO A CA 1
ATOM 2796 C C . PRO A 1 377 ? -13.848 27.220 13.244 1.00 33.41 377 PRO A C 1
ATOM 2798 O O . PRO A 1 377 ? -15.070 27.303 13.346 1.00 33.41 377 PRO A O 1
ATOM 2801 N N . SER A 1 378 ? -13.155 26.268 13.854 1.00 33.75 378 SER A N 1
ATOM 2802 C CA . SER A 1 378 ? -13.651 25.443 14.930 1.00 33.75 378 SER A CA 1
ATOM 2803 C C . SER A 1 378 ? -13.755 26.343 16.156 1.00 33.75 378 SER A C 1
ATOM 2805 O O . SER A 1 378 ? -12.783 26.607 16.861 1.00 33.75 378 SER A O 1
ATOM 2807 N N . LYS A 1 379 ? -14.975 26.787 16.454 1.00 35.56 379 LYS A N 1
ATOM 2808 C CA . LYS A 1 379 ? -15.374 27.140 17.819 1.00 35.56 379 LYS A CA 1
ATOM 2809 C C . LYS A 1 379 ? -15.414 25.892 18.718 1.00 35.56 379 LYS A C 1
ATOM 2811 O O . LYS A 1 379 ? -16.350 25.746 19.480 1.00 35.56 379 LYS A O 1
ATOM 2816 N N . PHE A 1 380 ? -14.465 24.963 18.651 1.00 35.41 380 PHE A N 1
ATOM 2817 C CA . PHE A 1 380 ? -14.448 23.815 19.552 1.00 35.41 380 PHE A CA 1
ATOM 2818 C C . PHE A 1 380 ? -13.022 23.349 19.822 1.00 35.41 380 PHE A C 1
ATOM 2820 O O . PHE A 1 380 ? -12.460 22.504 19.130 1.00 35.41 380 PHE A O 1
ATOM 2827 N N . ASN A 1 381 ? -12.481 23.846 20.931 1.00 37.28 381 ASN A N 1
ATOM 2828 C CA . ASN A 1 381 ? -11.445 23.166 21.692 1.00 37.28 381 ASN A CA 1
ATOM 2829 C C . ASN A 1 381 ? -12.077 21.946 22.397 1.00 37.28 381 ASN A C 1
ATOM 2831 O O . ASN A 1 381 ? -12.237 21.926 23.612 1.00 37.28 381 ASN A O 1
ATOM 2835 N N . ASN A 1 382 ? -12.544 20.968 21.617 1.00 42.81 382 ASN A N 1
ATOM 2836 C CA . ASN A 1 382 ? -13.082 19.706 22.111 1.00 42.81 382 ASN A CA 1
ATOM 2837 C C . ASN A 1 382 ? -12.517 18.573 21.252 1.00 42.81 382 ASN A C 1
ATOM 2839 O O . ASN A 1 382 ? -12.853 18.462 20.078 1.00 42.81 382 ASN A O 1
ATOM 2843 N N . MET A 1 383 ? -11.690 17.727 21.874 1.00 55.25 383 MET A N 1
ATOM 2844 C CA . MET A 1 383 ? -11.336 16.376 21.412 1.00 55.25 383 MET A CA 1
ATOM 2845 C C . MET A 1 383 ? -12.510 15.722 20.673 1.00 55.25 383 MET A C 1
ATOM 2847 O O . MET A 1 383 ? -13.623 15.712 21.222 1.00 55.25 383 MET A O 1
ATOM 2851 N N . SER A 1 384 ? -12.273 15.174 19.476 1.00 63.22 384 SER A N 1
ATOM 2852 C CA . SER A 1 384 ? -13.335 14.541 18.690 1.00 63.22 384 SER A CA 1
ATOM 2853 C C . SER A 1 384 ? -13.893 13.305 19.409 1.00 63.22 384 SER A C 1
ATOM 2855 O O . SER A 1 384 ? -13.224 12.694 20.245 1.00 63.22 384 SER A O 1
ATOM 2857 N N . THR A 1 385 ? -15.131 12.910 19.096 1.00 66.12 385 THR A N 1
ATOM 2858 C CA . THR A 1 385 ? -15.753 11.690 19.649 1.00 66.12 385 THR A CA 1
ATOM 2859 C C . THR A 1 385 ? -14.900 10.445 19.374 1.00 66.12 385 THR A C 1
ATOM 2861 O O . THR A 1 385 ? -14.812 9.571 20.230 1.00 66.12 385 THR A O 1
ATOM 2864 N N . LEU A 1 386 ? -14.215 10.397 18.225 1.00 64.56 386 LEU A N 1
ATOM 2865 C CA . LEU A 1 386 ? -13.280 9.327 17.860 1.00 64.56 386 LEU A CA 1
ATOM 2866 C C . LEU A 1 386 ? -12.012 9.341 18.723 1.00 64.56 386 LEU A C 1
ATOM 2868 O O . LEU A 1 386 ? -11.597 8.291 19.203 1.00 64.56 386 LEU A O 1
ATOM 2872 N N . ASP A 1 387 ? -11.439 10.516 18.990 1.00 72.75 387 ASP A N 1
ATOM 2873 C CA . ASP A 1 387 ? -10.261 10.632 19.861 1.00 72.75 387 ASP A CA 1
ATOM 2874 C C . ASP A 1 387 ? -10.583 10.177 21.290 1.00 72.75 387 ASP A C 1
ATOM 2876 O O . ASP A 1 387 ? -9.810 9.443 21.902 1.00 72.75 387 ASP A O 1
ATOM 2880 N N . ARG A 1 388 ? -11.777 10.526 21.792 1.00 76.31 388 ARG A N 1
ATOM 2881 C CA . ARG A 1 388 ? -12.285 10.066 23.098 1.00 76.31 388 ARG A CA 1
ATOM 2882 C C . ARG A 1 388 ? -12.474 8.549 23.146 1.00 76.31 388 ARG A C 1
ATOM 2884 O O . ARG A 1 388 ? -12.186 7.933 24.167 1.00 76.31 388 ARG A O 1
ATOM 2891 N N . ILE A 1 389 ? -12.971 7.944 22.063 1.00 79.75 389 ILE A N 1
ATOM 2892 C CA . ILE A 1 389 ? -13.107 6.483 21.943 1.00 79.75 389 ILE A CA 1
ATOM 2893 C C . ILE A 1 389 ? -11.728 5.822 22.021 1.00 79.75 389 ILE A C 1
ATOM 2895 O O . ILE A 1 389 ? -11.546 4.901 22.814 1.00 79.75 389 ILE A O 1
ATOM 2899 N N . ASN A 1 390 ? -10.758 6.322 21.252 1.00 77.50 390 ASN A N 1
ATOM 2900 C CA . ASN A 1 390 ? -9.407 5.766 21.201 1.00 77.50 390 ASN A CA 1
ATOM 2901 C C . ASN A 1 390 ? -8.679 5.871 22.544 1.00 77.50 390 ASN A C 1
ATOM 2903 O O . ASN A 1 390 ? -8.020 4.920 22.960 1.00 77.50 390 ASN A O 1
ATOM 2907 N N . GLU A 1 391 ? -8.827 6.992 23.250 1.00 84.69 391 GLU A N 1
ATOM 2908 C CA . GLU A 1 391 ? -8.250 7.174 24.583 1.00 84.69 391 GLU A CA 1
ATOM 2909 C C . GLU A 1 391 ? -8.827 6.172 25.593 1.00 84.69 391 GLU A C 1
ATOM 2911 O O . GLU A 1 391 ? -8.075 5.533 26.328 1.00 84.69 391 GLU A O 1
ATOM 2916 N N . ILE A 1 392 ? -10.150 5.967 25.580 1.00 86.38 392 ILE A N 1
ATOM 2917 C CA . ILE A 1 392 ? -10.812 4.994 26.458 1.00 86.38 392 ILE A CA 1
ATOM 2918 C C . ILE A 1 392 ? -10.398 3.559 26.108 1.00 86.38 392 ILE A C 1
ATOM 2920 O O . ILE A 1 392 ? -10.127 2.773 27.014 1.00 86.38 392 ILE A O 1
ATOM 2924 N N . GLU A 1 393 ? -10.317 3.199 24.821 1.00 83.25 393 GLU A N 1
ATOM 2925 C CA . GLU A 1 393 ? -9.859 1.866 24.399 1.00 83.25 393 GLU A CA 1
ATOM 2926 C C . GLU A 1 393 ? -8.398 1.618 24.818 1.00 83.25 393 GLU A C 1
ATOM 2928 O O . GLU A 1 393 ? -8.081 0.542 25.333 1.00 83.25 393 GLU A O 1
ATOM 2933 N N . ALA A 1 394 ? -7.523 2.621 24.685 1.00 82.69 394 ALA A N 1
ATOM 2934 C CA . ALA A 1 394 ? -6.135 2.547 25.135 1.00 82.69 394 ALA A CA 1
ATOM 2935 C C . ALA A 1 394 ? -6.025 2.431 26.664 1.00 82.69 394 ALA A C 1
ATOM 2937 O O . ALA A 1 394 ? -5.221 1.645 27.172 1.00 82.69 394 ALA A O 1
ATOM 2938 N N . GLU A 1 395 ? -6.851 3.172 27.408 1.00 88.56 395 GLU A N 1
ATOM 2939 C CA . GLU A 1 395 ? -6.909 3.083 28.864 1.00 88.56 395 GLU A CA 1
ATOM 2940 C C . GLU A 1 395 ? -7.379 1.697 29.319 1.00 88.56 395 GLU A C 1
ATOM 2942 O O . GLU A 1 395 ? -6.720 1.060 30.138 1.00 88.56 395 GLU A O 1
ATOM 2947 N N . MET A 1 396 ? -8.458 1.179 28.730 1.00 86.44 396 MET A N 1
ATOM 2948 C CA . MET A 1 396 ? -8.957 -0.163 29.028 1.00 86.44 396 MET A CA 1
ATOM 2949 C C . MET A 1 396 ? -7.926 -1.254 28.719 1.00 86.44 396 MET A C 1
ATOM 2951 O O . MET A 1 396 ? -7.856 -2.239 29.452 1.00 86.44 396 MET A O 1
ATOM 2955 N N . ALA A 1 397 ? -7.127 -1.095 27.658 1.00 84.75 397 ALA A N 1
ATOM 2956 C CA . ALA A 1 397 ? -6.111 -2.070 27.266 1.00 84.75 397 ALA A CA 1
ATOM 2957 C C . ALA A 1 397 ? -4.941 -2.163 28.263 1.00 84.75 397 ALA A C 1
ATOM 2959 O O . ALA A 1 397 ? -4.404 -3.251 28.467 1.00 84.75 397 ALA A O 1
ATOM 2960 N N . ARG A 1 398 ? -4.554 -1.048 28.901 1.00 88.44 398 ARG A N 1
ATOM 2961 C CA . ARG A 1 398 ? -3.464 -1.015 29.898 1.00 88.44 398 ARG A CA 1
ATOM 2962 C C . ARG A 1 398 ? -3.916 -1.340 31.327 1.00 88.44 398 ARG A C 1
ATOM 2964 O O . ARG A 1 398 ? -3.077 -1.639 32.173 1.00 88.44 398 ARG A O 1
ATOM 2971 N N . THR A 1 399 ? -5.213 -1.262 31.627 1.00 88.25 399 THR A N 1
ATOM 2972 C CA . THR A 1 399 ? -5.741 -1.516 32.975 1.00 88.25 399 THR A CA 1
ATOM 2973 C C . THR A 1 399 ? -5.916 -3.017 33.235 1.00 88.25 399 THR A C 1
ATOM 2975 O O . THR A 1 399 ? -6.721 -3.693 32.595 1.00 88.25 399 THR A O 1
ATOM 2978 N N . GLN A 1 400 ? -5.197 -3.548 34.228 1.00 86.62 400 GLN A N 1
ATOM 2979 C CA . GLN A 1 400 ? -5.355 -4.935 34.679 1.00 86.62 400 GLN A CA 1
ATOM 2980 C C . GLN A 1 400 ? -6.722 -5.144 35.347 1.00 86.62 400 GLN A C 1
ATOM 2982 O O . GLN A 1 400 ? -7.132 -4.333 36.169 1.00 86.62 400 GLN A O 1
ATOM 2987 N N . LYS A 1 401 ? -7.399 -6.261 35.050 1.00 83.50 401 LYS A N 1
ATOM 2988 C CA . LYS A 1 401 ? -8.693 -6.623 35.655 1.00 83.50 401 LYS A CA 1
ATOM 2989 C C . LYS A 1 401 ? -8.506 -7.203 37.060 1.00 83.50 401 LYS A C 1
ATOM 2991 O O . LYS A 1 401 ? -7.958 -8.294 37.205 1.00 83.50 401 LYS A O 1
ATOM 2996 N N . ASN A 1 402 ? -8.979 -6.499 38.084 1.00 83.69 402 ASN A N 1
ATOM 2997 C CA . ASN A 1 402 ? -9.004 -6.952 39.479 1.00 83.69 402 ASN A CA 1
ATOM 2998 C C . ASN A 1 402 ? -10.151 -6.269 40.256 1.00 83.69 402 ASN A C 1
ATOM 3000 O O . ASN A 1 402 ? -10.797 -5.354 39.747 1.00 83.69 402 ASN A O 1
ATOM 3004 N N . LYS A 1 403 ? -10.404 -6.689 41.506 1.00 76.88 403 LYS A N 1
ATOM 3005 C CA . LYS A 1 403 ? -11.505 -6.148 42.329 1.00 76.88 403 LYS A CA 1
ATOM 3006 C C . LYS A 1 403 ? -11.466 -4.616 42.453 1.00 76.88 403 LYS A C 1
ATOM 3008 O O . LYS A 1 403 ? -12.509 -3.985 42.378 1.00 76.88 403 LYS A O 1
ATOM 3013 N N . ALA A 1 404 ? -10.276 -4.022 42.570 1.00 79.06 404 ALA A N 1
ATOM 3014 C CA . ALA A 1 404 ? -10.104 -2.573 42.714 1.00 79.06 404 ALA A CA 1
ATOM 3015 C C . ALA A 1 404 ? -10.377 -1.778 41.421 1.00 79.06 404 ALA A C 1
ATOM 3017 O O . ALA A 1 404 ? -10.665 -0.587 41.473 1.00 79.06 404 ALA A O 1
ATOM 3018 N N . THR A 1 405 ? -10.284 -2.416 40.253 1.00 84.81 405 THR A N 1
ATOM 3019 C CA . THR A 1 405 ? -10.410 -1.759 38.940 1.00 84.81 405 THR A CA 1
ATOM 3020 C C . THR A 1 405 ? -11.723 -2.077 38.227 1.00 84.81 405 THR A C 1
ATOM 3022 O O . THR A 1 405 ? -12.053 -1.397 37.258 1.00 84.81 405 THR A O 1
ATOM 3025 N N . ASN A 1 406 ? -12.500 -3.059 38.696 1.00 82.75 406 ASN A N 1
ATOM 3026 C CA . ASN A 1 406 ? -13.747 -3.491 38.054 1.00 82.75 406 ASN A CA 1
ATOM 3027 C C . ASN A 1 406 ? -14.779 -2.362 37.911 1.00 82.75 406 ASN A C 1
ATOM 3029 O O . ASN A 1 406 ? -15.336 -2.192 36.826 1.00 82.75 406 ASN A O 1
ATOM 3033 N N . ALA A 1 407 ? -14.976 -1.544 38.950 1.00 83.06 407 ALA A N 1
ATOM 3034 C CA . ALA A 1 407 ? -15.888 -0.402 38.884 1.00 83.06 407 ALA A CA 1
ATOM 3035 C C . ALA A 1 407 ? -15.422 0.645 37.851 1.00 83.06 407 ALA A C 1
ATOM 3037 O O . ALA A 1 407 ? -16.221 1.132 37.047 1.00 83.06 407 ALA A O 1
ATOM 3038 N N . HIS A 1 408 ? -14.115 0.938 37.805 1.00 85.56 408 HIS A N 1
ATOM 3039 C CA . HIS A 1 408 ? -13.520 1.851 36.818 1.00 85.56 408 HIS A CA 1
ATOM 3040 C C . HIS A 1 408 ? -13.651 1.319 35.388 1.00 85.56 408 HIS A C 1
ATOM 3042 O O . HIS A 1 408 ? -14.109 2.030 34.498 1.00 85.56 408 HIS A O 1
ATOM 3048 N N . LEU A 1 409 ? -13.343 0.041 35.170 1.00 86.38 409 LEU A N 1
ATOM 3049 C CA . LEU A 1 409 ? -13.523 -0.620 33.879 1.00 86.38 409 LEU A CA 1
ATOM 3050 C C . LEU A 1 409 ? -14.995 -0.634 33.445 1.00 86.38 409 LEU A C 1
ATOM 3052 O O . LEU A 1 409 ? -15.283 -0.394 32.274 1.00 86.38 409 LEU A O 1
ATOM 3056 N N . GLY A 1 410 ? -15.931 -0.853 34.374 1.00 85.19 410 GLY A N 1
ATOM 3057 C CA . GLY A 1 410 ? -17.368 -0.732 34.119 1.00 85.19 410 GLY A CA 1
ATOM 3058 C C . GLY A 1 410 ? -17.756 0.677 33.665 1.00 85.19 410 GLY A C 1
ATOM 3059 O O . GLY A 1 410 ? -18.496 0.836 32.693 1.00 85.19 410 GLY A O 1
ATOM 3060 N N . ARG A 1 411 ? -17.188 1.711 34.297 1.00 87.62 411 ARG A N 1
ATOM 3061 C CA . ARG A 1 411 ? -17.373 3.110 33.892 1.00 87.62 411 ARG A CA 1
ATOM 3062 C C . ARG A 1 411 ? -16.816 3.396 32.496 1.00 87.62 411 ARG A C 1
ATOM 3064 O O . ARG A 1 411 ? -17.496 4.033 31.693 1.00 87.62 411 ARG A O 1
ATOM 3071 N N . LEU A 1 412 ? -15.599 2.936 32.199 1.00 89.12 412 LEU A N 1
ATOM 3072 C CA . LEU A 1 412 ? -14.971 3.105 30.885 1.00 89.12 412 LEU A CA 1
ATOM 3073 C C . LEU A 1 412 ? -15.791 2.423 29.786 1.00 89.12 412 LEU A C 1
ATOM 3075 O O . LEU A 1 412 ? -16.071 3.048 28.765 1.00 89.12 412 LEU A O 1
ATOM 3079 N N . LYS A 1 413 ? -16.274 1.197 30.029 1.00 86.62 413 LYS A N 1
ATOM 3080 C CA . LYS A 1 413 ? -17.184 0.489 29.117 1.00 86.62 413 LYS A CA 1
ATOM 3081 C C . LYS A 1 413 ? -18.472 1.272 28.861 1.00 86.62 413 LYS A C 1
ATOM 3083 O O . LYS A 1 413 ? -18.862 1.435 27.709 1.00 86.62 413 LYS A O 1
ATOM 3088 N N . ALA A 1 414 ? -19.105 1.799 29.910 1.00 85.38 414 ALA A N 1
ATOM 3089 C CA . ALA A 1 414 ? -20.319 2.603 29.780 1.00 85.38 414 ALA A CA 1
ATOM 3090 C C . ALA A 1 414 ? -20.080 3.887 28.961 1.00 85.38 414 ALA A C 1
ATOM 3092 O O . ALA A 1 414 ? -20.869 4.212 28.074 1.00 85.38 414 ALA A O 1
ATOM 3093 N N . LYS A 1 415 ? -18.963 4.593 29.195 1.00 86.38 415 LYS A N 1
ATOM 3094 C CA . LYS A 1 415 ? -18.567 5.766 28.394 1.00 86.38 415 LYS A CA 1
ATOM 3095 C C . LYS A 1 415 ? -18.316 5.414 26.932 1.00 86.38 415 LYS A C 1
ATOM 3097 O O . LYS A 1 415 ? -18.812 6.110 26.048 1.00 86.38 415 LYS A O 1
ATOM 3102 N N . LEU A 1 416 ? -17.571 4.337 26.689 1.00 85.00 416 LEU A N 1
ATOM 3103 C CA . LEU A 1 416 ? -17.254 3.854 25.350 1.00 85.00 416 LEU A CA 1
ATOM 3104 C C . LEU A 1 416 ? -18.531 3.556 24.561 1.00 85.00 416 LEU A C 1
ATOM 3106 O O . LEU A 1 416 ? -18.660 3.978 23.415 1.00 85.00 416 LEU A O 1
ATOM 3110 N N . ALA A 1 417 ? -19.489 2.879 25.192 1.00 81.31 417 ALA A N 1
ATOM 3111 C CA . ALA A 1 417 ? -20.746 2.501 24.565 1.00 81.31 417 ALA A CA 1
ATOM 3112 C C . ALA A 1 417 ? -21.595 3.734 24.183 1.00 81.31 417 ALA A C 1
ATOM 3114 O O . ALA A 1 417 ? -22.047 3.850 23.043 1.00 81.31 417 ALA A O 1
ATOM 3115 N N . LYS A 1 418 ? -21.677 4.745 25.065 1.00 82.31 418 LYS A N 1
ATOM 3116 C CA . LYS A 1 418 ? -22.344 6.031 24.766 1.00 82.31 418 LYS A CA 1
ATOM 3117 C C . LYS A 1 418 ? -21.717 6.759 23.574 1.00 82.31 418 LYS A C 1
ATOM 3119 O O . LYS A 1 418 ? -22.449 7.204 22.693 1.00 82.31 418 LYS A O 1
ATOM 3124 N N . LEU A 1 419 ? -20.386 6.859 23.532 1.00 80.94 419 LEU A N 1
ATOM 3125 C CA . LEU A 1 419 ? -19.670 7.522 22.433 1.00 80.94 419 LEU A CA 1
ATOM 3126 C C . LEU A 1 419 ? -19.841 6.770 21.104 1.00 80.94 419 LEU A C 1
ATOM 3128 O O . LEU A 1 419 ? -20.015 7.397 20.060 1.00 80.94 419 LEU A O 1
ATOM 3132 N N . LYS A 1 420 ? -19.843 5.429 21.134 1.00 75.00 420 LYS A N 1
ATOM 3133 C CA . LYS A 1 420 ? -20.091 4.598 19.944 1.00 75.00 420 LYS A CA 1
ATOM 3134 C C . LYS A 1 420 ? -21.508 4.795 19.398 1.00 75.00 420 LYS A C 1
ATOM 3136 O O . LYS A 1 420 ? -21.671 4.958 18.192 1.00 75.00 420 LYS A O 1
ATOM 3141 N N . THR A 1 421 ? -22.523 4.887 20.257 1.00 73.12 421 THR A N 1
ATOM 3142 C CA . THR A 1 421 ? -23.896 5.186 19.810 1.00 73.12 421 THR A CA 1
ATOM 3143 C C . THR A 1 421 ? -24.080 6.613 19.311 1.00 73.12 421 THR A C 1
ATOM 3145 O O . THR A 1 421 ? -24.803 6.828 18.336 1.00 73.12 421 THR A O 1
ATOM 3148 N N . GLU A 1 422 ? -23.405 7.601 19.896 1.00 73.44 422 GLU A N 1
ATOM 3149 C CA . GLU A 1 422 ? -23.380 8.972 19.365 1.00 73.44 422 GLU A CA 1
ATOM 3150 C C . GLU A 1 422 ? -22.845 9.002 17.921 1.00 73.44 422 GLU A C 1
ATOM 3152 O O . GLU A 1 422 ? -23.417 9.652 17.044 1.00 73.44 422 GLU A O 1
ATOM 3157 N N . LEU A 1 423 ? -21.811 8.202 17.639 1.00 67.94 423 LEU A N 1
ATOM 3158 C CA . LEU A 1 423 ? -21.179 8.101 16.323 1.00 67.94 423 LEU A CA 1
ATOM 3159 C C . LEU A 1 423 ? -22.083 7.483 15.236 1.00 67.94 423 LEU A C 1
ATOM 3161 O O . LEU A 1 423 ? -21.909 7.799 14.051 1.00 67.94 423 LEU A O 1
ATOM 3165 N N . VAL A 1 424 ? -23.033 6.629 15.636 1.00 62.00 424 VAL A N 1
ATOM 3166 C CA . VAL A 1 424 ? -24.047 6.002 14.767 1.00 62.00 424 VAL A CA 1
ATOM 3167 C C . VAL A 1 424 ? -25.290 6.894 14.611 1.00 62.00 424 VAL A C 1
ATOM 3169 O O . VAL A 1 424 ? -25.783 7.091 13.498 1.00 62.00 424 VAL A O 1
ATOM 3172 N N . SER A 1 425 ? -25.785 7.465 15.713 1.00 59.72 425 SER A N 1
ATOM 3173 C CA . SER A 1 425 ? -27.035 8.247 15.778 1.00 59.72 425 SER A CA 1
ATOM 3174 C C . SER A 1 425 ? -26.940 9.684 15.243 1.00 59.72 425 SER A C 1
ATOM 3176 O O . SER A 1 425 ? -27.969 10.253 14.857 1.00 59.72 425 SER A O 1
ATOM 3178 N N . GLY A 1 426 ? -25.732 10.257 15.135 1.00 49.81 426 GLY A N 1
ATOM 3179 C CA . GLY A 1 426 ? -25.482 11.580 14.536 1.00 49.81 426 GLY A CA 1
ATOM 31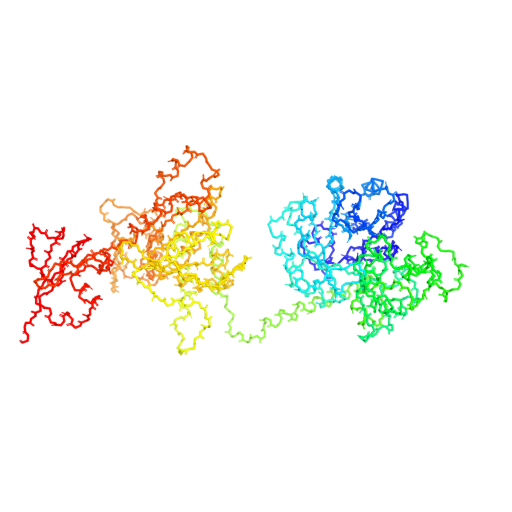80 C C . GLY A 1 426 ? -25.939 11.732 13.074 1.00 49.81 426 GLY A C 1
ATOM 3181 O O . GLY A 1 426 ? -25.948 12.837 12.545 1.00 49.81 426 GLY A O 1
ATOM 3182 N N . SER A 1 427 ? -26.367 10.638 12.440 1.00 42.47 427 SER A N 1
ATOM 3183 C CA . SER A 1 427 ? -26.859 10.564 11.058 1.00 42.47 427 SER A CA 1
ATOM 3184 C C . SER A 1 427 ? -28.376 10.781 10.921 1.00 42.47 427 SER A C 1
ATOM 3186 O O . SER A 1 427 ? -28.860 11.008 9.821 1.00 42.47 427 SER A O 1
ATOM 3188 N N . SER A 1 428 ? -29.147 10.674 12.012 1.00 35.56 428 SER A N 1
ATOM 3189 C CA . SER A 1 428 ? -30.623 10.588 11.958 1.00 35.56 428 SER A CA 1
ATOM 3190 C C . SER A 1 428 ? -31.373 11.798 12.532 1.00 35.56 428 SER A C 1
ATOM 3192 O O . SER A 1 428 ? -32.600 11.785 12.585 1.00 35.56 428 SER A O 1
ATOM 3194 N N . LYS A 1 429 ? -30.669 12.847 12.981 1.00 29.75 429 LYS A N 1
ATOM 3195 C CA . LYS A 1 429 ? -31.283 14.030 13.625 1.00 29.75 429 LYS A CA 1
ATOM 3196 C C . LYS A 1 429 ? -30.933 15.386 12.992 1.00 29.75 429 LYS A C 1
ATOM 3198 O O . LYS A 1 429 ? -31.092 16.415 13.640 1.00 29.75 429 LYS A O 1
ATOM 3203 N N . SER A 1 430 ? -30.546 15.412 11.720 1.00 31.23 430 SER A N 1
ATOM 3204 C CA . SER A 1 430 ? -30.583 16.632 10.900 1.00 31.23 430 SER A CA 1
ATOM 3205 C C . SER A 1 430 ? -31.617 16.448 9.791 1.00 31.23 430 SER A C 1
ATOM 3207 O O . SER A 1 430 ? -31.511 15.519 8.994 1.00 31.23 430 SER A O 1
ATOM 3209 N N . GLY A 1 431 ? -32.653 17.285 9.800 1.00 30.33 431 GLY A N 1
ATOM 3210 C CA . GLY A 1 431 ? -33.774 17.211 8.868 1.00 30.33 431 GLY A CA 1
ATOM 3211 C C . GLY A 1 431 ? -33.413 17.520 7.412 1.00 30.33 431 GLY A C 1
ATOM 3212 O O . GLY A 1 431 ? -32.392 18.140 7.126 1.00 30.33 431 GLY A O 1
ATOM 3213 N N . GLY A 1 432 ? -34.325 17.126 6.518 1.00 28.39 432 GLY A N 1
ATOM 3214 C CA . GLY A 1 432 ? -34.342 17.495 5.100 1.00 28.39 432 GLY A CA 1
ATOM 3215 C C . GLY A 1 432 ? -33.858 16.379 4.176 1.00 28.39 432 GLY A C 1
ATOM 3216 O O . GLY A 1 432 ? -32.671 16.084 4.126 1.00 28.39 432 GLY A O 1
ATOM 3217 N N . GLY A 1 433 ? -34.785 15.768 3.430 1.00 31.16 433 GLY A N 1
ATOM 3218 C CA . GLY A 1 433 ? -34.531 14.709 2.450 1.00 31.16 433 GLY A CA 1
ATOM 3219 C C . GLY A 1 433 ? -33.667 15.142 1.262 1.00 31.16 433 GLY A C 1
ATOM 3220 O O . GLY A 1 433 ? -34.187 15.419 0.187 1.00 31.16 433 GLY A O 1
ATOM 3221 N N . GLY A 1 434 ? -32.349 15.143 1.448 1.00 27.42 434 GLY A N 1
ATOM 3222 C CA . GLY A 1 434 ? -31.356 15.141 0.377 1.00 27.42 434 GLY A CA 1
ATOM 3223 C C . GLY A 1 434 ? -30.697 13.767 0.293 1.00 27.42 434 GLY A C 1
ATOM 3224 O O . GLY A 1 434 ? -29.960 13.380 1.197 1.00 27.42 434 GLY A O 1
ATOM 3225 N N . GLY A 1 435 ? -30.994 13.016 -0.768 1.00 32.78 435 GLY A N 1
ATOM 3226 C CA . GLY A 1 435 ? -30.411 11.703 -1.031 1.00 32.78 435 GLY A CA 1
ATOM 3227 C C . GLY A 1 435 ? -28.891 11.772 -1.160 1.00 32.78 435 GLY A C 1
ATOM 3228 O O . GLY A 1 435 ? -28.368 12.397 -2.078 1.00 32.78 435 GLY A O 1
ATOM 3229 N N . GLY A 1 436 ? -28.187 11.096 -0.254 1.00 32.28 436 GLY A N 1
ATOM 3230 C CA . GLY A 1 436 ? -26.812 10.681 -0.503 1.00 32.28 436 GLY A CA 1
ATOM 3231 C C . GLY A 1 436 ? -26.812 9.560 -1.541 1.00 32.28 436 GLY A C 1
ATOM 3232 O O . GLY A 1 436 ? -27.552 8.586 -1.401 1.00 32.28 436 GLY A O 1
ATOM 3233 N N . GLU A 1 437 ? -26.000 9.694 -2.587 1.00 36.38 437 GLU A N 1
ATOM 3234 C CA . GLU A 1 437 ? -25.879 8.689 -3.644 1.00 36.38 437 GLU A CA 1
ATOM 3235 C C . GLU A 1 437 ? -25.409 7.321 -3.101 1.00 36.38 437 GLU A C 1
ATOM 3237 O O . GLU A 1 437 ? -24.289 7.168 -2.607 1.00 36.38 437 GLU A O 1
ATOM 3242 N N . GLY A 1 438 ? -26.261 6.303 -3.273 1.00 44.25 438 GLY A N 1
ATOM 3243 C CA . GLY A 1 438 ? -25.826 4.984 -3.748 1.00 44.25 438 GLY A CA 1
ATOM 3244 C C . GLY A 1 438 ? -25.344 3.933 -2.740 1.00 44.25 438 GLY A C 1
ATOM 3245 O O . GLY A 1 438 ? -24.391 3.223 -3.057 1.00 44.25 438 GLY A O 1
ATOM 3246 N N . PHE A 1 439 ? -25.975 3.763 -1.569 1.00 54.59 439 PHE A N 1
ATOM 3247 C CA . PHE A 1 439 ? -25.729 2.556 -0.743 1.00 54.59 439 PHE A CA 1
ATOM 3248 C C . PHE A 1 439 ? -26.969 1.934 -0.073 1.00 54.59 439 PHE A C 1
ATOM 3250 O O . PHE A 1 439 ? -26.931 0.757 0.280 1.00 54.59 439 PHE A O 1
ATOM 3257 N N . ASP A 1 440 ? -28.075 2.668 0.099 1.00 55.97 440 ASP A N 1
ATOM 3258 C CA . ASP A 1 440 ? -29.287 2.096 0.699 1.00 55.97 440 ASP A CA 1
ATOM 3259 C C . ASP A 1 440 ? -30.021 1.200 -0.310 1.00 55.97 440 ASP A C 1
ATOM 3261 O O . ASP A 1 440 ? -30.601 1.662 -1.295 1.00 55.97 440 ASP A O 1
ATOM 3265 N N . VAL A 1 441 ? -29.940 -0.112 -0.094 1.00 65.94 441 VAL A N 1
ATOM 3266 C CA . VAL A 1 441 ? -30.589 -1.110 -0.943 1.00 65.94 441 VAL A CA 1
ATOM 3267 C C . VAL A 1 441 ? -32.017 -1.308 -0.457 1.00 65.94 441 VAL A C 1
ATOM 3269 O O . VAL A 1 441 ? -32.235 -1.794 0.660 1.00 65.94 441 VAL A O 1
ATOM 3272 N N . LYS A 1 442 ? -32.991 -1.009 -1.328 1.00 72.25 442 LYS A N 1
ATOM 3273 C CA . LYS A 1 442 ? -34.418 -1.240 -1.070 1.00 72.25 442 LYS A CA 1
ATOM 3274 C C . LYS A 1 442 ? -34.641 -2.678 -0.586 1.00 72.25 442 LYS A C 1
ATOM 3276 O O . LYS A 1 442 ? -34.228 -3.643 -1.237 1.00 72.25 442 LYS A O 1
ATOM 3281 N N . ALA A 1 443 ? -35.293 -2.816 0.567 1.00 73.75 443 ALA A N 1
ATOM 3282 C CA . ALA A 1 443 ? -35.656 -4.117 1.110 1.00 73.75 443 ALA A CA 1
ATOM 3283 C C . ALA A 1 443 ? -36.621 -4.826 0.150 1.00 73.75 443 ALA A C 1
ATOM 3285 O O . ALA A 1 443 ? -37.646 -4.264 -0.243 1.00 73.75 443 ALA A O 1
ATOM 3286 N N . THR A 1 444 ? -36.283 -6.053 -0.236 1.00 73.69 444 THR A N 1
ATOM 3287 C CA . THR A 1 444 ? -37.122 -6.904 -1.089 1.00 73.69 444 THR A CA 1
ATOM 3288 C C . THR A 1 444 ? -37.146 -8.324 -0.530 1.00 73.69 444 THR A C 1
ATOM 3290 O O . THR A 1 444 ? -36.220 -8.735 0.163 1.00 73.69 444 THR A O 1
ATOM 3293 N N . GLY A 1 445 ? -38.218 -9.069 -0.804 1.00 80.69 445 GLY A N 1
ATOM 3294 C CA . GLY A 1 445 ? -38.378 -10.443 -0.321 1.00 80.69 445 GLY A CA 1
ATOM 3295 C C . GLY A 1 445 ? -38.896 -10.569 1.118 1.00 80.69 445 GLY A C 1
ATOM 3296 O O . GLY A 1 445 ? -39.377 -9.613 1.727 1.00 80.69 445 GLY A O 1
ATOM 3297 N N . ASN A 1 446 ? -38.857 -11.797 1.629 1.00 86.94 446 ASN A N 1
ATOM 3298 C CA . ASN A 1 446 ? -39.330 -12.214 2.948 1.00 86.94 446 ASN A CA 1
ATOM 3299 C C . ASN A 1 446 ? -38.240 -12.124 4.027 1.00 86.94 446 ASN A C 1
ATOM 3301 O O . ASN A 1 446 ? -38.570 -11.890 5.185 1.00 86.94 446 ASN A O 1
ATOM 3305 N N . ALA A 1 447 ? -36.967 -12.278 3.654 1.00 88.88 447 ALA A N 1
ATOM 3306 C CA . ALA A 1 447 ? -35.823 -12.195 4.562 1.00 88.88 447 ALA A CA 1
ATOM 3307 C C . ALA A 1 447 ? -34.611 -11.546 3.884 1.00 88.88 447 ALA A C 1
ATOM 3309 O O . ALA A 1 447 ? -34.484 -11.586 2.658 1.00 88.88 447 ALA A O 1
ATOM 3310 N N . ARG A 1 448 ? -33.718 -10.960 4.694 1.00 88.94 448 ARG A N 1
ATOM 3311 C CA . ARG A 1 448 ? -32.481 -10.310 4.237 1.00 88.94 448 ARG A CA 1
ATOM 3312 C C . ARG A 1 448 ? -31.273 -10.982 4.879 1.00 88.94 448 ARG A C 1
ATOM 3314 O O . ARG A 1 448 ? -31.158 -10.989 6.103 1.00 88.94 448 ARG A O 1
ATOM 3321 N N . VAL A 1 449 ? -30.364 -11.498 4.067 1.00 90.19 449 VAL A N 1
ATOM 3322 C CA . VAL A 1 449 ? -29.146 -12.174 4.514 1.00 90.19 449 VAL A CA 1
ATOM 3323 C C . VAL A 1 449 ? -27.940 -11.320 4.146 1.00 90.19 449 VAL A C 1
ATOM 3325 O O . VAL A 1 449 ? -27.731 -11.043 2.971 1.00 90.19 449 VAL A O 1
ATOM 3328 N N . GLY A 1 450 ? -27.150 -10.901 5.132 1.00 88.19 450 GLY A N 1
ATOM 3329 C CA . GLY A 1 450 ? -25.917 -10.145 4.905 1.00 88.19 450 GLY A CA 1
ATOM 3330 C C . GLY A 1 450 ? -24.712 -11.072 4.821 1.00 88.19 450 GLY A C 1
ATOM 3331 O O . GLY A 1 450 ? -24.455 -11.811 5.768 1.00 88.19 450 GLY A O 1
ATOM 3332 N N . LEU A 1 451 ? -23.971 -11.028 3.718 1.00 85.81 451 LEU A N 1
ATOM 3333 C CA . LEU A 1 451 ? -22.737 -11.783 3.519 1.00 85.81 451 LEU A CA 1
ATOM 3334 C C . LEU A 1 451 ? -21.532 -10.903 3.861 1.00 85.81 451 LEU A C 1
ATOM 3336 O O . LEU A 1 451 ? -21.380 -9.832 3.284 1.00 85.81 451 LEU A O 1
ATOM 3340 N N . ILE A 1 452 ? -20.689 -11.343 4.797 1.00 84.56 452 ILE A N 1
ATOM 3341 C CA . ILE A 1 452 ? -19.519 -10.597 5.274 1.00 84.56 452 ILE A CA 1
ATOM 3342 C C . ILE A 1 452 ? -18.298 -11.515 5.252 1.00 84.56 452 ILE A C 1
ATOM 3344 O O . ILE A 1 452 ? -18.302 -12.591 5.845 1.00 84.56 452 ILE A O 1
ATOM 3348 N N . GLY A 1 453 ? -17.213 -11.082 4.618 1.00 80.00 453 GLY A N 1
ATOM 3349 C CA . GLY A 1 453 ? -15.960 -11.833 4.584 1.00 80.00 453 GLY A CA 1
ATOM 3350 C C . GLY A 1 453 ? -14.787 -10.979 4.121 1.00 80.00 453 GLY A C 1
ATOM 3351 O O . GLY A 1 453 ? -14.961 -9.872 3.608 1.00 80.00 453 GLY A O 1
ATOM 3352 N N . PHE A 1 454 ? -13.569 -11.488 4.309 1.00 76.19 454 PHE A N 1
ATOM 3353 C CA . PHE A 1 454 ? -12.388 -10.863 3.714 1.00 76.19 454 PHE A CA 1
ATOM 3354 C C . PHE A 1 454 ? -12.376 -11.098 2.194 1.00 76.19 454 PHE A C 1
ATOM 3356 O O . PHE A 1 454 ? -12.804 -12.166 1.752 1.00 76.19 454 PHE A O 1
ATOM 3363 N N . PRO A 1 455 ? -11.830 -10.166 1.385 1.00 62.00 455 PRO A N 1
ATOM 3364 C CA . PRO A 1 455 ? -11.849 -10.268 -0.080 1.00 62.00 455 PRO A CA 1
ATOM 3365 C C . PRO A 1 455 ? -11.319 -11.603 -0.632 1.00 62.00 455 PRO A C 1
ATOM 3367 O O . PRO A 1 455 ? -11.851 -12.131 -1.604 1.00 62.00 455 PRO A O 1
ATOM 3370 N N . SER A 1 456 ? -10.313 -12.183 0.029 1.00 57.66 456 SER A N 1
ATOM 3371 C CA . SER A 1 456 ? -9.657 -13.443 -0.350 1.00 57.66 456 SER A CA 1
ATOM 3372 C C . SER A 1 456 ? -10.475 -14.713 -0.075 1.00 57.66 456 SER A C 1
ATOM 3374 O O . SER A 1 456 ? -10.071 -15.800 -0.485 1.00 57.66 456 SER A O 1
ATOM 3376 N N . VAL A 1 457 ? -11.563 -14.599 0.694 1.00 54.69 457 VAL A N 1
ATOM 3377 C CA . VAL A 1 457 ? -12.391 -15.726 1.173 1.00 54.69 457 VAL A CA 1
ATOM 3378 C C . VAL A 1 457 ? -13.605 -15.962 0.275 1.00 54.69 457 VAL A C 1
ATOM 3380 O O . VAL A 1 457 ? -14.341 -16.919 0.502 1.00 54.69 457 VAL A O 1
ATOM 3383 N N . MET A 1 458 ? -13.698 -15.176 -0.813 1.00 51.94 458 MET A N 1
ATOM 3384 C CA . MET A 1 458 ? -14.499 -15.426 -2.014 1.00 51.94 458 MET A CA 1
ATOM 3385 C C . MET A 1 458 ? -15.905 -14.785 -1.985 1.00 51.94 458 MET A C 1
ATOM 3387 O O . MET A 1 458 ? -16.834 -15.263 -1.342 1.00 51.94 458 MET A O 1
ATOM 3391 N N . TRP A 1 459 ? -16.052 -13.698 -2.750 1.00 56.28 459 TRP A N 1
ATOM 3392 C CA . TRP A 1 459 ? -17.312 -13.001 -3.071 1.00 56.28 459 TRP A CA 1
ATOM 3393 C C . TRP A 1 459 ? -17.853 -13.408 -4.456 1.00 56.28 459 TRP A C 1
ATOM 3395 O O . TRP A 1 459 ? -19.058 -13.387 -4.696 1.00 56.28 459 TRP A O 1
ATOM 3405 N N . ARG A 1 460 ? -16.959 -13.854 -5.356 1.00 53.09 460 ARG A N 1
ATOM 3406 C CA . ARG A 1 460 ? -17.265 -14.134 -6.769 1.00 53.09 460 ARG A CA 1
ATOM 3407 C C . ARG A 1 460 ? -17.979 -15.461 -7.022 1.00 53.09 460 ARG A C 1
ATOM 3409 O O . ARG A 1 460 ? -18.792 -15.506 -7.934 1.00 53.09 460 ARG A O 1
ATOM 3416 N N . THR A 1 461 ? -17.717 -16.509 -6.237 1.00 59.50 461 THR A N 1
ATOM 3417 C CA . THR A 1 461 ? -18.271 -17.855 -6.511 1.00 59.50 461 THR A CA 1
ATOM 3418 C C . THR A 1 461 ? -19.474 -18.197 -5.622 1.00 59.50 461 THR A C 1
ATOM 3420 O O . THR A 1 461 ? -20.387 -18.884 -6.065 1.00 59.50 461 THR A O 1
ATOM 3423 N N . LEU A 1 462 ? -19.556 -17.670 -4.390 1.00 66.44 462 LEU A N 1
ATOM 3424 C CA . LEU A 1 462 ? -20.603 -18.068 -3.435 1.00 66.44 462 LEU A CA 1
ATOM 3425 C C . LEU A 1 462 ? -21.967 -17.458 -3.775 1.00 66.44 462 LEU A C 1
ATOM 3427 O O . LEU A 1 462 ? -22.982 -18.146 -3.703 1.00 66.44 462 LEU A O 1
ATOM 3431 N N . LEU A 1 463 ? -21.999 -16.179 -4.164 1.00 66.81 463 LEU A N 1
ATOM 3432 C CA . LEU A 1 463 ? -23.245 -15.500 -4.527 1.00 66.81 463 LEU A CA 1
ATOM 3433 C C . LEU A 1 463 ? -23.927 -16.163 -5.737 1.00 66.81 463 LEU A C 1
ATOM 3435 O O . LEU A 1 463 ? -25.107 -16.491 -5.605 1.00 66.81 463 LEU A O 1
ATOM 3439 N N . PRO A 1 464 ? -23.227 -16.465 -6.853 1.00 64.44 464 PRO A N 1
ATOM 3440 C CA . PRO A 1 464 ? -23.821 -17.226 -7.954 1.00 64.44 464 PRO A CA 1
ATOM 3441 C C . PRO A 1 464 ? -24.343 -18.611 -7.545 1.00 64.44 464 PRO A C 1
ATOM 3443 O O . PRO A 1 464 ? -25.431 -19.000 -7.958 1.00 64.44 464 PRO A O 1
ATOM 3446 N N . LEU A 1 465 ? -23.618 -19.343 -6.692 1.00 64.06 465 LEU A N 1
ATOM 3447 C CA . LEU A 1 465 ? -24.027 -20.682 -6.237 1.00 64.06 465 LEU A CA 1
ATOM 3448 C C . LEU A 1 465 ? -25.253 -20.660 -5.308 1.00 64.06 465 LEU A C 1
ATOM 3450 O O . LEU A 1 465 ? -26.076 -21.587 -5.297 1.00 64.06 465 LEU A O 1
ATOM 3454 N N . LEU A 1 466 ? -25.423 -19.585 -4.536 1.00 65.12 466 LEU A N 1
ATOM 3455 C CA . LEU A 1 466 ? -26.643 -19.360 -3.764 1.00 65.12 466 LEU A CA 1
ATOM 3456 C C . LEU A 1 466 ? -27.833 -19.017 -4.683 1.00 65.12 466 LEU A C 1
ATOM 3458 O O . LEU A 1 466 ? -28.933 -19.528 -4.464 1.00 65.12 466 LEU A O 1
ATOM 3462 N N . GLN A 1 467 ? -27.601 -18.238 -5.744 1.00 61.06 467 GLN A N 1
ATOM 3463 C CA . GLN A 1 467 ? -28.602 -17.680 -6.664 1.00 61.06 467 GLN A CA 1
ATOM 3464 C C . GLN A 1 467 ? -28.989 -18.605 -7.839 1.00 61.06 467 GLN A C 1
ATOM 3466 O O . GLN A 1 467 ? -29.041 -18.145 -8.972 1.00 61.06 467 GLN A O 1
ATOM 3471 N N . LEU A 1 468 ? -29.333 -19.880 -7.611 1.00 51.72 468 LEU A N 1
ATOM 3472 C CA . LEU A 1 468 ? -29.720 -20.866 -8.658 1.00 51.72 468 LEU A CA 1
ATOM 3473 C C . LEU A 1 468 ? -30.935 -20.491 -9.571 1.00 51.72 468 LEU A C 1
ATOM 3475 O O . LEU A 1 468 ? -31.513 -21.359 -10.215 1.00 51.72 468 LEU A O 1
ATOM 3479 N N . THR A 1 469 ? -31.335 -19.221 -9.675 1.00 41.97 469 THR A N 1
ATOM 3480 C CA . THR A 1 469 ? -32.388 -18.700 -10.557 1.00 41.97 469 THR A CA 1
ATOM 3481 C C . THR A 1 469 ? -31.940 -17.423 -11.293 1.00 41.97 469 THR A C 1
ATOM 3483 O O . THR A 1 469 ? -32.355 -16.322 -10.951 1.00 41.97 469 THR A O 1
ATOM 3486 N N . GLY A 1 470 ? -31.082 -17.568 -12.307 1.00 40.06 470 GLY A N 1
ATOM 3487 C CA . GLY A 1 470 ? -31.141 -16.835 -13.588 1.00 40.06 470 GLY A CA 1
ATOM 3488 C C . GLY A 1 470 ? -30.987 -15.305 -13.684 1.00 40.06 470 GLY A C 1
ATOM 3489 O O . GLY A 1 470 ? -30.932 -14.819 -14.809 1.00 40.06 470 GLY A O 1
ATOM 3490 N N . THR A 1 471 ? -30.900 -14.519 -12.610 1.00 38.41 471 THR A N 1
ATOM 3491 C CA . THR A 1 471 ? -30.684 -13.058 -12.720 1.00 38.41 471 THR A CA 1
ATOM 3492 C C . THR A 1 471 ? -29.269 -12.666 -12.318 1.00 38.41 471 THR A C 1
ATOM 3494 O O . THR A 1 471 ? -28.980 -12.480 -11.138 1.00 38.41 471 THR A O 1
ATOM 3497 N N . PHE A 1 472 ? -28.402 -12.505 -13.319 1.00 43.94 472 PHE A N 1
ATOM 3498 C CA . PHE A 1 472 ? -27.122 -11.817 -13.174 1.00 43.94 472 PHE A CA 1
ATOM 3499 C C . PHE A 1 472 ? -27.369 -10.315 -12.987 1.00 43.94 472 PHE A C 1
ATOM 3501 O O . PHE A 1 472 ? -27.987 -9.673 -13.832 1.00 43.94 472 PHE A O 1
ATOM 3508 N N . SER A 1 473 ? -26.855 -9.736 -11.900 1.00 36.81 473 SER A N 1
ATOM 3509 C CA . SER A 1 473 ? -26.587 -8.297 -11.871 1.00 36.81 473 SER A CA 1
ATOM 3510 C C . SER A 1 473 ? -25.265 -8.074 -12.603 1.00 36.81 473 SER A C 1
ATOM 3512 O O . SER A 1 473 ? -24.203 -8.439 -12.102 1.00 36.81 473 SER A O 1
ATOM 3514 N N . GLU A 1 474 ? -25.331 -7.529 -13.816 1.00 36.88 474 GLU A N 1
ATOM 3515 C CA . GLU A 1 474 ? -24.207 -7.344 -14.749 1.00 36.88 474 GLU A CA 1
ATOM 3516 C C . GLU A 1 474 ? -23.167 -6.287 -14.318 1.00 36.88 474 GLU A C 1
ATOM 3518 O O . GLU A 1 474 ? -22.327 -5.862 -15.107 1.00 36.88 474 GLU A O 1
ATOM 3523 N N . THR A 1 475 ? -23.157 -5.851 -13.059 1.00 32.66 475 THR A N 1
ATOM 3524 C CA . THR A 1 475 ? -22.288 -4.757 -12.607 1.00 32.66 475 THR A CA 1
ATOM 3525 C C . THR A 1 475 ? -21.521 -5.114 -11.340 1.00 32.66 475 THR A C 1
ATOM 3527 O O . THR A 1 475 ? -22.034 -4.933 -10.239 1.00 32.66 475 THR A O 1
ATOM 3530 N N . ALA A 1 476 ? -20.285 -5.603 -11.521 1.00 32.44 476 ALA A N 1
ATOM 3531 C CA . ALA A 1 476 ? -19.057 -5.191 -10.811 1.00 32.44 476 ALA A CA 1
ATOM 3532 C C . ALA A 1 476 ? -17.984 -6.301 -10.835 1.00 32.44 476 ALA A C 1
ATOM 3534 O O . ALA A 1 476 ? -17.674 -6.931 -9.826 1.00 32.44 476 ALA A O 1
ATOM 3535 N N . ALA A 1 477 ? -17.361 -6.522 -11.993 1.00 30.00 477 ALA A N 1
ATOM 3536 C CA . ALA A 1 477 ? -16.204 -7.404 -12.120 1.00 30.00 477 ALA A CA 1
ATOM 3537 C C . ALA A 1 477 ? -14.883 -6.638 -11.899 1.00 30.00 477 ALA A C 1
ATOM 3539 O O . ALA A 1 477 ? -14.076 -6.519 -12.811 1.00 30.00 477 ALA A O 1
ATOM 3540 N N . TYR A 1 478 ? -14.622 -6.145 -10.683 1.00 37.06 478 TYR A N 1
ATOM 3541 C CA . TYR A 1 478 ? -13.286 -5.667 -10.288 1.00 37.06 478 TYR A CA 1
ATOM 3542 C C . TYR A 1 478 ? -12.907 -6.214 -8.912 1.00 37.06 478 TYR A C 1
ATOM 3544 O O . TYR A 1 478 ? -13.649 -6.076 -7.946 1.00 37.06 478 TYR A O 1
ATOM 3552 N N . GLU A 1 479 ? -11.764 -6.894 -8.821 1.00 32.66 479 GLU A N 1
ATOM 3553 C CA . GLU A 1 479 ? -11.133 -7.231 -7.542 1.00 32.66 479 GLU A CA 1
ATOM 3554 C C . GLU A 1 479 ? -10.502 -5.964 -6.984 1.00 32.66 479 GLU A C 1
ATOM 3556 O O . GLU A 1 479 ? -9.325 -5.733 -7.187 1.00 32.66 479 GLU A O 1
ATOM 3561 N N . PHE A 1 480 ? -11.325 -5.105 -6.386 1.00 32.91 480 PHE A N 1
ATOM 3562 C CA . PHE A 1 480 ? -11.010 -4.217 -5.265 1.00 32.91 480 PHE A CA 1
ATOM 3563 C C . PHE A 1 480 ? -12.291 -3.433 -4.935 1.00 32.91 480 PHE A C 1
ATOM 3565 O O . PHE A 1 480 ? -12.773 -2.652 -5.747 1.00 32.91 480 PHE A O 1
ATOM 3572 N N . THR A 1 481 ? -12.851 -3.703 -3.750 1.00 40.19 481 THR A N 1
ATOM 3573 C CA . THR A 1 481 ? -13.973 -2.998 -3.096 1.00 40.19 481 THR A CA 1
ATOM 3574 C C . THR A 1 481 ? -15.128 -2.588 -4.017 1.00 40.19 481 THR A C 1
ATOM 3576 O O . THR A 1 481 ? -15.158 -1.467 -4.525 1.00 40.19 481 THR A O 1
ATOM 3579 N N . THR A 1 482 ? -16.150 -3.435 -4.153 1.00 41.28 482 THR A N 1
ATOM 3580 C CA . THR A 1 482 ? -17.474 -2.938 -4.545 1.00 41.28 482 THR A CA 1
ATOM 3581 C C . THR A 1 482 ? -17.872 -1.840 -3.552 1.00 41.28 482 THR A C 1
ATOM 3583 O O . THR A 1 482 ? -18.103 -2.085 -2.373 1.00 41.28 482 THR A O 1
ATOM 3586 N N . LEU A 1 483 ? -17.884 -0.582 -4.004 1.00 49.59 483 LEU A N 1
ATOM 3587 C CA . LEU A 1 483 ? -18.291 0.584 -3.200 1.00 49.59 483 LEU A CA 1
ATOM 3588 C C . LEU A 1 483 ? -19.819 0.642 -2.997 1.00 49.59 483 LEU A C 1
ATOM 3590 O O . LEU A 1 483 ? -20.337 1.619 -2.445 1.00 49.59 483 LEU A O 1
ATOM 3594 N N . THR A 1 484 ? -20.520 -0.394 -3.463 1.00 51.19 484 THR A N 1
ATOM 3595 C CA . THR A 1 484 ? -21.971 -0.557 -3.539 1.00 51.19 484 THR A CA 1
ATOM 3596 C C . THR A 1 484 ? -22.341 -1.977 -3.106 1.00 51.19 484 THR A C 1
ATOM 3598 O O . THR A 1 484 ? -21.748 -2.944 -3.580 1.00 51.19 484 THR A O 1
ATOM 3601 N N . CYS A 1 485 ? -23.319 -2.111 -2.207 1.00 61.91 485 CYS A N 1
ATOM 3602 C CA . CYS A 1 485 ? -23.880 -3.410 -1.832 1.00 61.91 485 CYS A CA 1
ATOM 3603 C C . CYS A 1 485 ? -24.557 -4.046 -3.055 1.00 61.91 485 CYS A C 1
ATOM 3605 O O . CYS A 1 485 ? -25.372 -3.391 -3.707 1.00 61.91 485 CYS A O 1
ATOM 3607 N N . VAL A 1 486 ? -24.220 -5.299 -3.373 1.00 62.50 486 VAL A N 1
ATOM 3608 C CA . VAL A 1 486 ? -24.817 -6.030 -4.500 1.00 62.50 486 VAL A CA 1
ATOM 3609 C C . VAL A 1 486 ? -25.952 -6.910 -3.967 1.00 62.50 486 VAL A C 1
ATOM 3611 O O . VAL A 1 486 ? -25.680 -7.875 -3.246 1.00 62.50 486 VAL A O 1
ATOM 3614 N N . PRO A 1 487 ? -27.227 -6.597 -4.269 1.00 69.19 487 PRO A N 1
ATOM 3615 C CA . PRO A 1 487 ? -28.339 -7.463 -3.915 1.00 69.19 487 PRO A CA 1
ATOM 3616 C C . PRO A 1 487 ? -28.511 -8.593 -4.928 1.00 69.19 487 PRO A C 1
ATOM 3618 O O . PRO A 1 487 ? -28.613 -8.359 -6.129 1.00 69.19 487 PRO A O 1
ATOM 3621 N N . GLY A 1 488 ? -28.645 -9.811 -4.421 1.00 75.00 488 GLY A N 1
ATOM 3622 C CA . GLY A 1 488 ? -29.254 -10.931 -5.126 1.00 75.00 488 GLY A CA 1
ATOM 3623 C C . GLY A 1 488 ? -30.563 -11.328 -4.465 1.00 75.00 488 GLY A C 1
ATOM 3624 O O . GLY A 1 488 ? -30.726 -11.156 -3.260 1.00 75.00 488 GLY A O 1
ATOM 3625 N N . VAL A 1 489 ? -31.496 -11.888 -5.226 1.00 79.12 489 VAL A N 1
ATOM 3626 C CA . VAL A 1 489 ? -32.708 -12.499 -4.670 1.00 79.12 489 VAL A CA 1
ATOM 3627 C C . VAL A 1 489 ? -32.808 -13.913 -5.208 1.00 79.12 489 VAL A C 1
ATOM 3629 O O . VAL A 1 489 ? -32.681 -14.125 -6.409 1.00 79.12 489 VAL A O 1
ATOM 3632 N N . TYR A 1 490 ? -33.042 -14.876 -4.325 1.00 81.69 490 TYR A N 1
ATOM 3633 C CA . TYR A 1 490 ? -33.338 -16.251 -4.714 1.00 81.69 490 TYR A CA 1
ATOM 3634 C C . TYR A 1 490 ? -34.580 -16.742 -3.978 1.00 81.69 490 TYR A C 1
ATOM 3636 O O . TYR A 1 490 ? -34.948 -16.205 -2.932 1.00 81.69 490 TYR A O 1
ATOM 3644 N N . THR A 1 491 ? -35.253 -17.743 -4.540 1.00 85.00 491 THR A N 1
ATOM 3645 C CA . THR A 1 491 ? -36.423 -18.359 -3.906 1.00 85.00 491 THR A CA 1
ATOM 3646 C C . THR A 1 491 ? -36.028 -19.704 -3.316 1.00 85.00 491 THR A C 1
ATOM 3648 O O . THR A 1 491 ? -35.404 -20.518 -3.993 1.00 85.00 491 THR A O 1
ATOM 3651 N N . TYR A 1 492 ? -36.389 -19.947 -2.059 1.00 87.81 492 TYR A N 1
ATOM 3652 C CA . TYR A 1 492 ? -36.117 -21.200 -1.365 1.00 87.81 492 TYR A CA 1
ATOM 3653 C C . TYR A 1 492 ? -37.294 -21.579 -0.472 1.00 87.81 492 TYR A C 1
ATOM 3655 O O . TYR A 1 492 ? -37.760 -20.757 0.313 1.00 87.81 492 TYR A O 1
ATOM 3663 N N . LYS A 1 493 ? -37.816 -22.803 -0.643 1.00 88.62 493 LYS A N 1
ATOM 3664 C CA . LYS A 1 493 ? -39.034 -23.302 0.032 1.00 88.62 493 LYS A CA 1
ATOM 3665 C C . LYS A 1 493 ? -40.220 -22.311 -0.048 1.00 88.62 493 LYS A C 1
ATOM 3667 O O . LYS A 1 493 ? -40.966 -22.133 0.906 1.00 88.62 493 LYS A O 1
ATOM 3672 N N . GLY A 1 494 ? -40.373 -21.631 -1.191 1.00 86.31 494 GLY A N 1
ATOM 3673 C CA . GLY A 1 494 ? -41.421 -20.625 -1.433 1.00 86.31 494 GLY A CA 1
ATOM 3674 C C . GLY A 1 494 ? -41.129 -19.220 -0.884 1.00 86.31 494 GLY A C 1
ATOM 3675 O O . GLY A 1 494 ? -41.835 -18.276 -1.228 1.00 86.31 494 GLY A O 1
ATOM 3676 N N . ALA A 1 495 ? -40.069 -19.033 -0.091 1.00 88.38 495 ALA A N 1
ATOM 3677 C CA . ALA A 1 495 ? -39.661 -17.719 0.396 1.00 88.38 495 ALA A CA 1
ATOM 3678 C C . ALA A 1 495 ? -38.652 -17.041 -0.527 1.00 88.38 495 ALA A C 1
ATOM 3680 O O . ALA A 1 495 ? -37.664 -17.643 -0.942 1.00 88.38 495 ALA A O 1
ATOM 3681 N N . LYS A 1 496 ? -38.861 -15.750 -0.791 1.00 88.12 496 LYS A N 1
ATOM 3682 C CA . LYS A 1 496 ? -37.913 -14.888 -1.501 1.00 88.12 496 LYS A CA 1
ATOM 3683 C C . LYS A 1 496 ? -36.888 -14.355 -0.506 1.00 88.12 496 LYS A C 1
ATOM 3685 O O . LYS A 1 496 ? -37.234 -13.577 0.379 1.00 88.12 496 LYS A O 1
ATOM 3690 N N . VAL A 1 497 ? -35.633 -14.746 -0.642 1.00 88.00 497 VAL A N 1
ATOM 3691 C CA . VAL A 1 497 ? -34.541 -14.345 0.249 1.00 88.00 497 VAL A CA 1
ATOM 3692 C C . VAL A 1 497 ? -33.632 -13.377 -0.496 1.00 88.00 497 VAL A C 1
ATOM 3694 O O . VAL A 1 497 ? -33.079 -13.715 -1.542 1.00 88.00 497 VAL A O 1
ATOM 3697 N N . GLN A 1 498 ? -33.483 -12.166 0.038 1.00 86.81 498 GLN A N 1
ATOM 3698 C CA . GLN A 1 498 ? -32.557 -11.165 -0.482 1.00 86.81 498 GLN A CA 1
ATOM 3699 C C . GLN A 1 498 ? -31.190 -11.356 0.176 1.00 86.81 498 GLN A C 1
ATOM 3701 O O . GLN A 1 498 ? -31.048 -11.162 1.380 1.00 86.81 498 GLN A O 1
ATOM 3706 N N . VAL A 1 499 ? -30.178 -11.713 -0.606 1.00 85.12 499 VAL A N 1
ATOM 3707 C CA . VAL A 1 499 ? -28.785 -11.809 -0.161 1.00 85.12 499 VAL A CA 1
ATOM 3708 C C . VAL A 1 499 ? -28.074 -10.514 -0.518 1.00 85.12 499 VAL A C 1
ATOM 3710 O O . VAL A 1 499 ? -28.174 -10.030 -1.641 1.00 85.12 499 VAL A O 1
ATOM 3713 N N . LEU A 1 500 ? -27.379 -9.938 0.449 1.00 81.50 500 LEU A N 1
ATOM 3714 C CA . LEU A 1 500 ? -26.682 -8.669 0.335 1.00 81.50 500 LEU A CA 1
ATOM 3715 C C . LEU A 1 500 ? -25.194 -8.930 0.497 1.00 81.50 500 LEU A C 1
ATOM 3717 O O . LEU A 1 500 ? -24.763 -9.350 1.570 1.00 81.50 500 LEU A O 1
ATOM 3721 N N . ASP A 1 501 ? -24.420 -8.667 -0.550 1.00 77.31 501 ASP A N 1
ATOM 3722 C CA . ASP A 1 501 ? -22.967 -8.644 -0.430 1.00 77.31 501 ASP A CA 1
ATOM 3723 C C . ASP A 1 501 ? -22.546 -7.370 0.300 1.00 77.31 501 ASP A C 1
ATOM 3725 O O . ASP A 1 501 ? -22.789 -6.254 -0.179 1.00 77.31 501 ASP A O 1
ATOM 3729 N N . LEU A 1 502 ? -21.981 -7.529 1.493 1.00 76.38 502 LEU A N 1
ATOM 3730 C CA . LEU A 1 502 ? -21.510 -6.420 2.304 1.00 76.38 502 LEU A CA 1
ATOM 3731 C C . LEU A 1 502 ? -19.986 -6.362 2.148 1.00 76.38 502 LEU A C 1
ATOM 3733 O O . LEU A 1 502 ? -19.290 -7.209 2.720 1.00 76.38 502 LEU A O 1
ATOM 3737 N N . PRO A 1 503 ? -19.451 -5.392 1.374 1.00 65.12 503 PRO A N 1
ATOM 3738 C CA . PRO A 1 503 ? -18.023 -5.315 1.100 1.00 65.12 503 PRO A CA 1
ATOM 3739 C C . PRO A 1 503 ? -17.242 -5.294 2.411 1.00 65.12 503 PRO A C 1
ATOM 3741 O O . PRO A 1 503 ? -17.664 -4.656 3.379 1.00 65.12 503 PRO A O 1
ATOM 3744 N N . GLY A 1 504 ? -16.124 -6.033 2.415 1.00 60.09 504 GLY A N 1
ATOM 3745 C CA . GLY A 1 504 ? -15.371 -6.390 3.612 1.00 60.09 504 GLY A CA 1
ATOM 3746 C C . GLY A 1 504 ? -15.264 -5.231 4.595 1.00 60.09 504 GLY A C 1
ATOM 3747 O O . GLY A 1 504 ? -14.806 -4.143 4.248 1.00 60.09 504 GLY A O 1
ATOM 3748 N N . ILE A 1 505 ? -15.706 -5.472 5.827 1.00 58.25 505 ILE A N 1
ATOM 3749 C CA . ILE A 1 505 ? -15.507 -4.567 6.954 1.00 58.25 505 ILE A CA 1
ATOM 3750 C C . ILE A 1 505 ? -13.997 -4.546 7.220 1.00 58.25 505 ILE A C 1
ATOM 3752 O O . ILE A 1 505 ? -13.458 -5.387 7.937 1.00 58.25 505 ILE A O 1
ATOM 3756 N N . ILE A 1 506 ? -13.288 -3.656 6.522 1.00 51.97 506 ILE A N 1
ATOM 3757 C CA . ILE A 1 506 ? -11.846 -3.482 6.668 1.00 51.97 506 ILE A CA 1
ATOM 3758 C C . ILE A 1 506 ? -11.596 -2.797 8.015 1.00 51.97 506 ILE A C 1
ATOM 3760 O O . ILE A 1 506 ? -12.335 -1.904 8.433 1.00 51.97 506 ILE A O 1
ATOM 3764 N N . GLU A 1 507 ? -10.532 -3.236 8.679 1.00 48.25 507 GLU A N 1
ATOM 3765 C CA . GLU A 1 507 ? -9.949 -2.653 9.888 1.00 48.25 507 GLU A CA 1
ATOM 3766 C C . GLU A 1 507 ? -9.939 -1.110 9.788 1.00 48.25 507 GLU A C 1
ATOM 3768 O O . GLU A 1 507 ? -9.304 -0.538 8.898 1.00 48.25 507 GLU A O 1
ATOM 3773 N N . GLY A 1 508 ? -10.705 -0.436 10.655 1.00 48.06 508 GLY A N 1
ATOM 3774 C CA . GLY A 1 508 ? -10.893 1.023 10.626 1.00 48.06 508 GLY A CA 1
ATOM 3775 C C . GLY A 1 508 ? -12.255 1.519 10.116 1.00 48.06 508 GLY A C 1
ATOM 3776 O O . GLY A 1 508 ? -12.481 2.732 10.087 1.00 48.06 508 GLY A O 1
ATOM 3777 N N . ALA A 1 509 ? -13.191 0.625 9.771 1.00 49.72 509 ALA A N 1
ATOM 3778 C CA . ALA A 1 509 ? -14.586 0.984 9.487 1.00 49.72 509 ALA A CA 1
ATOM 3779 C C . ALA A 1 509 ? -15.273 1.649 10.700 1.00 49.72 509 ALA A C 1
ATOM 3781 O O . ALA A 1 509 ? -16.011 2.627 10.527 1.00 49.72 509 ALA A O 1
ATOM 3782 N N . LYS A 1 510 ? -14.966 1.185 11.925 1.00 46.38 510 LYS A N 1
ATOM 3783 C CA . LYS A 1 510 ? -15.336 1.848 13.193 1.00 46.38 510 LYS A CA 1
ATOM 3784 C C . LYS A 1 510 ? -14.768 3.254 13.376 1.00 46.38 510 LYS A C 1
ATOM 3786 O O . LYS A 1 510 ? -15.416 4.095 13.996 1.00 46.38 510 LYS A O 1
ATOM 3791 N N . ASP A 1 511 ? -13.631 3.534 12.745 1.00 47.62 511 ASP A N 1
ATOM 3792 C CA . ASP A 1 511 ? -12.897 4.795 12.878 1.00 47.62 511 ASP A CA 1
ATOM 3793 C C . ASP A 1 511 ? -13.301 5.833 11.813 1.00 47.62 511 ASP A C 1
ATOM 3795 O O . ASP A 1 511 ? -12.671 6.881 11.679 1.00 47.62 511 ASP A O 1
ATOM 3799 N N . GLY A 1 512 ? -14.346 5.552 11.023 1.00 46.56 512 GLY A N 1
ATOM 3800 C CA . GLY A 1 512 ? -14.839 6.452 9.977 1.00 46.56 512 GLY A CA 1
ATOM 3801 C C . GLY A 1 512 ? -13.964 6.513 8.719 1.00 46.56 512 GLY A C 1
ATOM 3802 O O . GLY A 1 512 ? -14.180 7.390 7.882 1.00 46.56 512 GLY A O 1
ATOM 3803 N N . LYS A 1 513 ? -12.998 5.598 8.550 1.00 40.97 513 LYS A N 1
ATOM 3804 C CA . LYS A 1 513 ? -12.235 5.463 7.300 1.00 40.97 513 LYS A CA 1
ATOM 3805 C C . LYS A 1 513 ? -13.079 4.717 6.255 1.00 40.97 513 LYS A C 1
ATOM 3807 O O . LYS A 1 513 ? -13.521 3.594 6.483 1.00 40.97 513 LYS A O 1
ATOM 3812 N N . GLY A 1 514 ? -13.295 5.339 5.093 1.00 49.81 514 GLY A N 1
ATOM 3813 C CA . GLY A 1 514 ? -14.098 4.781 3.993 1.00 49.81 514 GLY A CA 1
ATOM 3814 C C . GLY A 1 514 ? -15.620 4.838 4.218 1.00 49.81 514 GLY A C 1
ATOM 3815 O O . GLY A 1 514 ? -16.111 5.496 5.131 1.00 49.81 514 GLY A O 1
ATOM 3816 N N . ARG A 1 515 ? -16.392 4.124 3.383 1.00 57.12 515 ARG A N 1
ATOM 3817 C CA . ARG A 1 515 ? -17.871 4.029 3.455 1.00 57.12 515 ARG A CA 1
ATOM 3818 C C . ARG A 1 515 ? -18.389 3.079 4.563 1.00 57.12 515 ARG A C 1
ATOM 3820 O O . ARG A 1 515 ? -19.549 2.676 4.539 1.00 57.12 515 ARG A O 1
ATOM 3827 N N . GLY A 1 516 ? -17.566 2.727 5.561 1.00 59.91 516 GLY A N 1
ATOM 3828 C CA . GLY A 1 516 ? -17.852 1.685 6.566 1.00 59.91 516 GLY A CA 1
ATOM 3829 C C . GLY A 1 516 ? -19.184 1.851 7.311 1.00 59.91 516 GLY A C 1
ATOM 3830 O O . GLY A 1 516 ? -19.935 0.889 7.454 1.00 59.91 516 GLY A O 1
ATOM 3831 N N . LYS A 1 517 ? -19.549 3.087 7.685 1.00 62.25 517 LYS A N 1
ATOM 3832 C CA . LYS A 1 517 ? -20.837 3.389 8.343 1.00 62.25 517 LYS A CA 1
ATOM 3833 C C . LYS A 1 517 ? -22.061 2.964 7.516 1.00 62.25 517 LYS A C 1
ATOM 3835 O O . LYS A 1 517 ? -23.066 2.546 8.085 1.00 62.25 517 LYS A O 1
ATOM 3840 N N . GLN A 1 518 ? -21.984 3.058 6.188 1.00 65.81 518 GLN A N 1
ATOM 3841 C CA . GLN A 1 518 ? -23.087 2.708 5.286 1.00 65.81 518 GLN A CA 1
ATOM 3842 C C . GLN A 1 518 ? -23.258 1.183 5.185 1.00 65.81 518 GLN A C 1
ATOM 3844 O O . GLN A 1 518 ? -24.384 0.695 5.260 1.00 65.81 518 GLN A O 1
ATOM 3849 N N . VAL A 1 519 ? -22.151 0.428 5.133 1.00 69.75 519 VAL A N 1
ATOM 3850 C CA . VAL A 1 519 ? -22.139 -1.052 5.149 1.00 69.75 519 VAL A CA 1
ATOM 3851 C C . VAL A 1 519 ? -22.830 -1.597 6.398 1.00 69.75 519 VAL A C 1
ATOM 3853 O O . VAL A 1 519 ? -23.660 -2.502 6.328 1.00 69.75 519 VAL A O 1
ATOM 3856 N N . ILE A 1 520 ? -22.535 -0.992 7.545 1.00 71.81 520 ILE A N 1
ATOM 3857 C CA . ILE A 1 520 ? -23.077 -1.412 8.838 1.00 71.81 520 ILE A CA 1
ATOM 3858 C C . ILE A 1 520 ? -24.562 -1.091 8.960 1.00 71.81 520 ILE A C 1
ATOM 3860 O O . ILE A 1 520 ? -25.316 -1.914 9.473 1.00 71.81 520 ILE A O 1
ATOM 3864 N N . SER A 1 521 ? -25.004 0.067 8.458 1.00 74.94 521 SER A N 1
ATOM 3865 C CA . SER A 1 521 ? -26.433 0.393 8.406 1.00 74.94 521 SER A CA 1
ATOM 3866 C C . SER A 1 521 ? -27.217 -0.706 7.679 1.00 74.94 521 SER A C 1
ATOM 3868 O O . SER A 1 521 ? -28.231 -1.186 8.182 1.00 74.94 521 SER A O 1
ATOM 3870 N N . VAL A 1 522 ? -26.687 -1.203 6.555 1.00 78.44 522 VAL A N 1
ATOM 3871 C CA . VAL A 1 522 ? -27.301 -2.310 5.809 1.00 78.44 522 VAL A CA 1
ATOM 3872 C C . VAL A 1 522 ? -27.218 -3.632 6.584 1.00 78.44 522 VAL A C 1
ATOM 3874 O O . VAL A 1 522 ? -28.228 -4.335 6.681 1.00 78.44 522 VAL A O 1
ATOM 3877 N N . ALA A 1 523 ? -26.086 -3.954 7.221 1.00 82.50 523 ALA A N 1
ATOM 3878 C CA . ALA A 1 523 ? -25.957 -5.134 8.089 1.00 82.50 523 ALA A CA 1
ATOM 3879 C C . ALA A 1 523 ? -27.008 -5.140 9.221 1.00 82.50 523 ALA A C 1
ATOM 3881 O O . ALA A 1 523 ? -27.666 -6.151 9.482 1.00 82.50 523 ALA A O 1
ATOM 3882 N N . MET A 1 524 ? -27.268 -3.972 9.819 1.00 81.19 524 MET A N 1
ATOM 3883 C CA . MET A 1 524 ? -28.295 -3.757 10.843 1.00 81.19 524 MET A CA 1
ATOM 3884 C C . MET A 1 524 ? -29.728 -3.937 10.328 1.00 81.19 524 MET A C 1
ATOM 3886 O O . MET A 1 524 ? -30.654 -4.023 11.132 1.00 81.19 524 MET A O 1
ATOM 3890 N N . THR A 1 525 ? -29.951 -4.102 9.022 1.00 84.50 525 THR A N 1
ATOM 3891 C CA . THR A 1 525 ? -31.260 -4.483 8.458 1.00 84.50 525 THR A CA 1
ATOM 3892 C C . THR A 1 525 ? -31.402 -5.983 8.174 1.00 84.50 525 THR A C 1
ATOM 3894 O O . THR A 1 525 ? -32.522 -6.463 8.035 1.00 84.50 525 THR A O 1
ATOM 3897 N N . CYS A 1 526 ? -30.308 -6.753 8.172 1.00 87.75 526 CYS A N 1
ATOM 3898 C CA . CYS A 1 526 ? -30.315 -8.182 7.825 1.00 87.75 526 CYS A CA 1
ATOM 3899 C C . CYS A 1 526 ? -30.895 -9.068 8.940 1.00 87.75 526 CYS A C 1
ATOM 3901 O O . CYS A 1 526 ? -30.520 -8.915 10.099 1.00 87.75 526 CYS A O 1
ATOM 3903 N N . SER A 1 527 ? -31.788 -10.001 8.620 1.00 88.56 527 SER A N 1
ATOM 3904 C CA . SER A 1 527 ? -32.334 -10.976 9.576 1.00 88.56 527 SER A CA 1
ATOM 3905 C C . SER A 1 527 ? -31.359 -12.114 9.892 1.00 88.56 527 SER A C 1
ATOM 3907 O O . SER A 1 527 ? -31.490 -12.737 10.936 1.00 88.56 527 SER A O 1
ATOM 3909 N N . LEU A 1 528 ? -30.368 -12.352 9.029 1.00 92.56 528 LEU A N 1
ATOM 3910 C CA . LEU A 1 528 ? -29.300 -13.340 9.206 1.00 92.56 528 LEU A CA 1
ATOM 3911 C C . LEU A 1 528 ? -27.979 -12.769 8.678 1.00 92.56 528 LEU A C 1
ATOM 3913 O O . LEU A 1 528 ? -27.967 -12.089 7.651 1.00 92.56 528 LEU A O 1
ATOM 3917 N N . ILE A 1 529 ? -26.874 -13.058 9.364 1.00 92.25 529 ILE A N 1
ATOM 3918 C CA . ILE A 1 529 ? -25.518 -12.737 8.903 1.00 92.25 529 ILE A CA 1
ATOM 3919 C C . ILE A 1 529 ? -24.765 -14.024 8.561 1.00 92.25 529 ILE A C 1
ATOM 3921 O O . ILE A 1 529 ? -24.785 -14.989 9.321 1.00 92.25 529 ILE A O 1
ATOM 3925 N N . LEU A 1 530 ? -24.079 -14.034 7.424 1.00 91.88 530 LEU A N 1
ATOM 3926 C CA . LEU A 1 530 ? -23.137 -15.076 7.034 1.00 91.88 530 LEU A CA 1
ATOM 3927 C C . LEU A 1 530 ? -21.728 -14.504 7.136 1.00 91.88 530 LEU A C 1
ATOM 3929 O O . LEU A 1 530 ? -21.396 -13.556 6.426 1.00 91.88 530 LEU A O 1
ATOM 3933 N N . ILE A 1 531 ? -20.905 -15.072 8.014 1.00 91.19 531 ILE A N 1
ATOM 3934 C CA . ILE A 1 531 ? -19.485 -14.735 8.107 1.00 91.19 531 ILE A CA 1
ATOM 3935 C C . ILE A 1 531 ? -18.696 -15.797 7.350 1.00 91.19 531 ILE A C 1
ATOM 3937 O O . ILE A 1 531 ? -18.573 -16.928 7.819 1.00 91.19 531 ILE A O 1
ATOM 3941 N N . CYS A 1 532 ? -18.148 -15.427 6.196 1.00 88.00 532 CYS A N 1
ATOM 3942 C CA . CYS A 1 532 ? -17.280 -16.294 5.408 1.00 88.00 532 CYS A CA 1
ATOM 3943 C C . CYS A 1 532 ? -15.858 -16.282 5.964 1.00 88.00 532 CYS A C 1
ATOM 3945 O O . CYS A 1 532 ? -15.204 -15.236 6.022 1.00 88.00 532 CYS A O 1
ATOM 3947 N N . LEU A 1 533 ? -15.383 -17.466 6.342 1.00 89.69 533 LEU A N 1
ATOM 3948 C CA . LEU A 1 533 ? -14.061 -17.714 6.901 1.00 89.69 533 LEU A CA 1
ATOM 3949 C C . LEU A 1 533 ? -13.286 -18.679 6.006 1.00 89.69 533 LEU A C 1
ATOM 3951 O O . LEU A 1 533 ? -13.849 -19.621 5.458 1.00 89.69 533 LEU A O 1
ATOM 3955 N N . ASP A 1 534 ? -11.988 -18.439 5.868 1.00 87.50 534 ASP A N 1
ATOM 3956 C CA . ASP A 1 534 ? -11.063 -19.373 5.235 1.00 87.50 534 ASP A CA 1
ATOM 3957 C C . ASP A 1 534 ? -10.633 -20.404 6.279 1.00 87.50 534 ASP A C 1
ATOM 3959 O O . ASP A 1 534 ? -10.134 -20.019 7.344 1.00 87.50 534 ASP A O 1
ATOM 3963 N N . VAL A 1 535 ? -10.805 -21.694 5.980 1.00 88.75 535 VAL A N 1
ATOM 3964 C CA . VAL A 1 535 ? -10.474 -22.784 6.909 1.00 88.75 535 VAL A CA 1
ATOM 3965 C C . VAL A 1 535 ? -9.004 -22.802 7.334 1.00 88.75 535 VAL A C 1
ATOM 3967 O O . VAL A 1 535 ? -8.687 -23.274 8.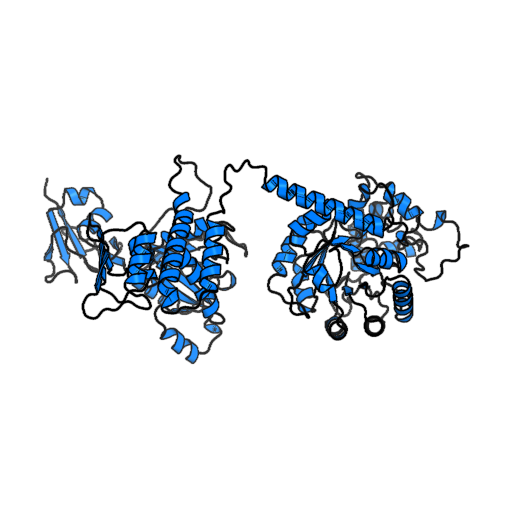423 1.00 88.75 535 VAL A O 1
ATOM 3970 N N . THR A 1 536 ? -8.108 -22.194 6.550 1.00 82.25 536 THR A N 1
ATOM 3971 C CA . THR A 1 536 ? -6.681 -22.084 6.888 1.00 82.25 536 THR A CA 1
ATOM 3972 C C . THR A 1 536 ? -6.378 -20.969 7.895 1.00 82.25 536 THR A C 1
ATOM 3974 O O . THR A 1 536 ? -5.332 -20.981 8.546 1.00 82.25 536 THR A O 1
ATOM 3977 N N . LYS A 1 537 ? -7.261 -19.965 8.031 1.00 85.88 537 LYS A N 1
ATOM 3978 C CA . LYS A 1 537 ? -7.066 -18.784 8.903 1.00 85.88 537 LYS A CA 1
ATOM 3979 C C . LYS A 1 537 ? -8.343 -18.336 9.649 1.00 85.88 537 LYS A C 1
ATOM 3981 O O . LYS A 1 537 ? -8.560 -17.125 9.800 1.00 85.88 537 LYS A O 1
ATOM 3986 N N . PRO A 1 538 ? -9.180 -19.245 10.182 1.00 84.19 538 PRO A N 1
ATOM 3987 C CA . PRO A 1 538 ? -10.546 -18.910 10.573 1.00 84.19 538 PRO A CA 1
ATOM 3988 C C . PRO A 1 538 ? -10.616 -18.049 11.834 1.00 84.19 538 PRO A C 1
ATOM 3990 O O . PRO A 1 538 ? -11.451 -17.153 11.929 1.00 84.19 538 PRO A O 1
ATOM 3993 N N . LEU A 1 539 ? -9.722 -18.278 12.801 1.00 86.81 539 LEU A N 1
ATOM 3994 C CA . LEU A 1 539 ? -9.763 -17.607 14.104 1.00 86.81 539 LEU A CA 1
ATOM 3995 C C . LEU A 1 539 ? -9.439 -16.115 14.004 1.00 86.81 539 LEU A C 1
ATOM 3997 O O . LEU A 1 539 ? -10.139 -15.286 14.585 1.00 86.81 539 LEU A O 1
ATOM 4001 N N . THR A 1 540 ? -8.403 -15.763 13.241 1.00 84.19 540 THR A N 1
ATOM 4002 C CA . THR A 1 540 ? -8.002 -14.365 13.043 1.00 84.19 540 THR A CA 1
ATOM 4003 C C . THR A 1 540 ? -9.093 -13.584 12.321 1.00 84.19 540 THR A C 1
ATOM 4005 O O . THR A 1 540 ? -9.430 -12.475 12.731 1.00 84.19 540 THR A O 1
ATOM 4008 N N . GLN A 1 541 ? -9.670 -14.170 11.271 1.00 86.19 541 GLN A N 1
ATOM 4009 C CA . GLN A 1 541 ? -10.727 -13.533 10.490 1.00 86.19 541 GLN A CA 1
ATOM 4010 C C . GLN A 1 541 ? -12.007 -13.363 11.312 1.00 86.19 541 GLN A C 1
ATOM 4012 O O . GLN A 1 541 ? -12.537 -12.255 11.388 1.00 86.19 541 GLN A O 1
ATOM 4017 N N . LYS A 1 542 ? -12.440 -14.428 12.000 1.00 89.75 542 LYS A N 1
ATOM 4018 C CA . LYS A 1 542 ? -13.593 -14.408 12.904 1.00 89.75 542 LYS A CA 1
ATOM 4019 C C . LYS A 1 542 ? -13.458 -13.310 13.949 1.00 89.75 542 LYS A C 1
ATOM 4021 O O . LYS A 1 542 ? -14.328 -12.452 14.035 1.00 89.75 542 LYS A O 1
ATOM 4026 N N . ARG A 1 543 ? -12.337 -13.281 14.680 1.00 87.62 543 ARG A N 1
ATOM 4027 C CA . ARG A 1 543 ? -12.108 -12.298 15.746 1.00 87.62 543 ARG A CA 1
ATOM 4028 C C . ARG A 1 543 ? -12.203 -10.861 15.235 1.00 87.62 543 ARG A C 1
ATOM 4030 O O . ARG A 1 543 ? -12.787 -10.026 15.915 1.00 87.62 543 ARG A O 1
ATOM 4037 N N . LYS A 1 544 ? -11.633 -10.567 14.062 1.00 83.25 544 LYS A N 1
ATOM 4038 C CA . LYS A 1 544 ? -11.685 -9.220 13.474 1.00 83.25 544 LYS A CA 1
ATOM 4039 C C . LYS A 1 544 ? -13.111 -8.824 13.091 1.00 83.25 544 LYS A C 1
ATOM 4041 O O . LYS A 1 544 ? -13.552 -7.743 13.460 1.00 83.25 544 LYS A O 1
ATOM 4046 N N . ILE A 1 545 ? -13.837 -9.701 12.398 1.00 85.12 545 ILE A N 1
ATOM 4047 C CA . ILE A 1 545 ? -15.199 -9.408 11.928 1.00 85.12 545 ILE A CA 1
ATOM 4048 C C . ILE A 1 545 ? -16.166 -9.261 13.111 1.00 85.12 545 ILE A C 1
ATOM 4050 O O . ILE A 1 545 ? -16.943 -8.310 13.149 1.00 85.12 545 ILE A O 1
ATOM 4054 N N . GLU A 1 546 ? -16.096 -10.158 14.098 1.00 88.69 546 GLU A N 1
ATOM 4055 C CA . GLU A 1 546 ? -16.928 -10.082 15.305 1.00 88.69 546 GLU A CA 1
ATOM 4056 C C . GLU A 1 546 ? -16.661 -8.803 16.094 1.00 88.69 546 GLU A C 1
ATOM 4058 O O . GLU A 1 546 ? -17.605 -8.119 16.476 1.00 88.69 546 GLU A O 1
ATOM 4063 N N . HIS A 1 547 ? -15.388 -8.448 16.286 1.00 84.06 547 HIS A N 1
ATOM 4064 C CA . HIS A 1 547 ? -15.001 -7.236 17.009 1.00 84.06 547 HIS A CA 1
ATOM 4065 C C . HIS A 1 547 ? -15.578 -5.969 16.371 1.00 84.06 547 HIS A C 1
ATOM 4067 O O . HIS A 1 547 ? -16.077 -5.092 17.078 1.00 84.06 547 HIS A O 1
ATOM 4073 N N . GLU A 1 548 ? -15.555 -5.883 15.041 1.00 79.25 548 GLU A N 1
ATOM 4074 C CA . GLU A 1 548 ? -16.142 -4.751 14.327 1.00 79.25 548 GLU A CA 1
ATOM 4075 C C . GLU A 1 548 ? -17.673 -4.748 14.447 1.00 79.25 548 GLU A C 1
ATOM 4077 O O . GLU A 1 548 ? -18.247 -3.750 14.878 1.00 79.25 548 GLU A O 1
ATOM 4082 N N . LEU A 1 549 ? -18.352 -5.864 14.153 1.00 83.25 549 LEU A N 1
ATOM 4083 C CA . LEU A 1 549 ? -19.819 -5.946 14.215 1.00 83.25 549 LEU A CA 1
ATOM 4084 C C . LEU A 1 549 ? -20.364 -5.685 15.627 1.00 83.25 549 LEU A C 1
ATOM 4086 O O . LEU A 1 549 ? -21.329 -4.933 15.802 1.00 83.25 549 LEU A O 1
ATOM 4090 N N . GLU A 1 550 ? -19.732 -6.258 16.652 1.00 85.19 550 GLU A N 1
ATOM 4091 C CA . GLU A 1 550 ? -20.112 -6.023 18.045 1.00 85.19 550 GLU A CA 1
ATOM 4092 C C . GLU A 1 550 ? -19.851 -4.578 18.481 1.00 85.19 550 GLU A C 1
ATOM 4094 O O . GLU A 1 550 ? -20.648 -4.013 19.242 1.00 85.19 550 GLU A O 1
ATOM 4099 N N . GLY A 1 551 ? -18.797 -3.951 17.948 1.00 77.19 551 GLY A N 1
ATOM 4100 C CA . GLY A 1 551 ? -18.491 -2.537 18.149 1.00 77.19 551 GLY A CA 1
ATOM 4101 C C . GLY A 1 551 ? -19.615 -1.594 17.711 1.00 77.19 551 GLY A C 1
ATOM 4102 O O . GLY A 1 551 ? -19.755 -0.517 18.287 1.00 77.19 551 GLY A O 1
ATOM 4103 N N . PHE A 1 552 ? -20.457 -2.019 16.769 1.00 74.25 552 PHE A N 1
ATOM 4104 C CA . PHE A 1 552 ? -21.603 -1.258 16.263 1.00 74.25 552 PHE A CA 1
ATOM 4105 C C . PHE A 1 552 ? -22.958 -1.692 16.837 1.00 74.25 552 PHE A C 1
ATOM 4107 O O . PHE A 1 552 ? -24.009 -1.269 16.359 1.00 74.25 552 PHE A O 1
ATOM 4114 N N . GLY A 1 553 ? -22.951 -2.514 17.888 1.00 80.25 553 GLY A N 1
ATOM 4115 C CA . GLY A 1 553 ? -24.170 -2.902 18.597 1.00 80.25 553 GLY A CA 1
ATOM 4116 C C . GLY A 1 553 ? -24.899 -4.113 18.011 1.00 80.25 553 GLY A C 1
ATOM 4117 O O . GLY A 1 553 ? -26.035 -4.380 18.415 1.00 80.25 553 GLY A O 1
ATOM 4118 N N . MET A 1 554 ? -24.265 -4.874 17.110 1.00 87.44 554 MET A N 1
ATOM 4119 C CA . MET A 1 554 ? -24.746 -6.206 16.730 1.00 87.44 554 MET A CA 1
ATOM 4120 C C . MET A 1 554 ? -24.334 -7.243 17.776 1.00 87.44 554 MET A C 1
ATOM 4122 O O . MET A 1 554 ? -23.265 -7.159 18.375 1.00 87.44 554 MET A O 1
ATOM 4126 N N . ARG A 1 555 ? -25.186 -8.233 18.023 1.00 91.25 555 ARG A N 1
ATOM 4127 C CA . ARG A 1 555 ? -24.941 -9.337 18.956 1.00 91.25 555 ARG A CA 1
ATOM 4128 C C . ARG A 1 555 ? -25.222 -10.642 18.228 1.00 91.25 555 ARG A C 1
ATOM 4130 O O . ARG A 1 555 ? -26.374 -11.041 18.070 1.00 91.25 555 ARG A O 1
ATOM 4137 N N . LEU A 1 556 ? -24.150 -11.255 17.736 1.00 93.06 556 LEU A N 1
ATOM 4138 C CA . LEU A 1 556 ? -24.197 -12.441 16.884 1.00 93.06 556 LEU A CA 1
ATOM 4139 C C . LEU A 1 556 ? -24.468 -13.686 17.734 1.00 93.06 556 LEU A C 1
ATOM 4141 O O . LEU A 1 556 ? -23.767 -13.911 18.717 1.00 93.06 556 LEU A O 1
ATOM 4145 N N . ASN A 1 557 ? -25.476 -14.485 17.371 1.00 93.81 557 ASN A N 1
ATOM 4146 C CA . ASN A 1 557 ? -25.848 -15.734 18.063 1.00 93.81 557 ASN A CA 1
ATOM 4147 C C . ASN A 1 557 ? -26.130 -15.588 19.574 1.00 93.81 557 ASN A C 1
ATOM 4149 O O . ASN A 1 557 ? -26.065 -16.563 20.324 1.00 93.81 557 ASN A O 1
ATOM 4153 N N . LYS A 1 558 ? -26.467 -14.380 20.042 1.00 90.81 558 LYS A N 1
ATOM 4154 C CA . LYS A 1 558 ? -26.831 -14.112 21.441 1.00 90.81 558 LYS A CA 1
ATOM 4155 C C . LYS A 1 558 ? -28.330 -13.866 21.551 1.00 90.81 558 LYS A C 1
ATOM 4157 O O . LYS A 1 558 ? -28.935 -13.251 20.677 1.00 90.81 558 LYS A O 1
ATOM 4162 N N . LYS A 1 559 ? -28.923 -14.301 22.662 1.00 89.19 559 LYS A N 1
ATOM 4163 C CA . LYS A 1 559 ? -30.287 -13.914 23.044 1.00 89.19 559 LYS A CA 1
ATOM 4164 C C . LYS A 1 559 ? -30.241 -12.620 23.845 1.00 89.19 559 LYS A C 1
ATOM 4166 O O . LYS A 1 559 ? -29.274 -12.375 24.564 1.00 89.19 559 LYS A O 1
ATOM 4171 N N . LYS A 1 560 ? -31.305 -11.821 23.753 1.00 90.62 560 LYS A N 1
ATOM 4172 C CA . LYS A 1 560 ? -31.447 -10.613 24.568 1.00 90.62 560 LYS A CA 1
ATOM 4173 C C . LYS A 1 560 ? -31.404 -10.983 26.064 1.00 90.62 560 LYS A C 1
ATOM 4175 O O . LYS A 1 560 ? -32.212 -11.816 26.482 1.00 90.62 560 LYS A O 1
ATOM 4180 N N . PRO A 1 561 ? -30.505 -10.386 26.869 1.00 92.56 561 PRO A N 1
ATOM 4181 C CA . PRO A 1 561 ? -30.436 -10.642 28.304 1.00 92.56 561 PRO A CA 1
ATOM 4182 C C . PRO A 1 561 ? -31.758 -10.314 29.006 1.00 92.56 561 PRO A C 1
ATOM 4184 O O . PRO A 1 561 ? -32.365 -9.269 28.759 1.00 92.56 561 PRO A O 1
ATOM 4187 N N . ASN A 1 562 ? -32.205 -11.194 29.905 1.00 93.19 562 ASN A N 1
ATOM 4188 C CA . ASN A 1 562 ? -33.417 -10.979 30.698 1.00 93.19 562 ASN A CA 1
ATOM 4189 C C . ASN A 1 562 ? -33.085 -10.157 31.950 1.00 93.19 562 ASN A C 1
ATOM 4191 O O . ASN A 1 562 ? -32.973 -10.681 33.061 1.00 93.19 562 ASN A O 1
ATOM 4195 N N . ILE A 1 563 ? -32.877 -8.860 31.734 1.00 94.00 563 ILE A N 1
ATOM 4196 C CA . ILE A 1 563 ? -32.612 -7.871 32.779 1.00 94.00 563 ILE A CA 1
ATOM 4197 C C . ILE A 1 563 ? -33.747 -6.850 32.732 1.00 94.00 563 ILE A C 1
ATOM 4199 O O . ILE A 1 563 ? -33.960 -6.198 31.710 1.00 94.00 563 ILE A O 1
ATOM 4203 N N . VAL A 1 564 ? -34.492 -6.722 33.829 1.00 93.75 564 VAL A N 1
ATOM 4204 C CA . VAL A 1 564 ? -35.599 -5.764 33.938 1.00 93.75 564 VAL A CA 1
ATOM 4205 C C . VAL A 1 564 ? -35.131 -4.555 34.727 1.00 93.75 564 VAL A C 1
ATOM 4207 O O . VAL A 1 564 ? -34.675 -4.700 35.857 1.00 93.75 564 VAL A O 1
ATOM 4210 N N . ILE A 1 565 ? -35.253 -3.370 34.129 1.00 93.12 565 ILE A N 1
ATOM 4211 C CA . ILE A 1 565 ? -34.884 -2.097 34.750 1.00 93.12 565 ILE A CA 1
ATOM 4212 C C . ILE A 1 565 ? -36.148 -1.256 34.906 1.00 93.12 565 ILE A C 1
ATOM 4214 O O . ILE A 1 565 ? -36.689 -0.749 33.923 1.00 93.12 565 ILE A O 1
ATOM 4218 N N . THR A 1 566 ? -36.595 -1.080 36.146 1.00 93.56 566 THR A N 1
ATOM 4219 C CA . THR A 1 566 ? -37.746 -0.242 36.496 1.00 93.56 566 THR A CA 1
ATOM 4220 C C . THR A 1 566 ? -37.239 1.031 37.158 1.00 93.56 566 THR A C 1
ATOM 4222 O O . THR A 1 566 ? -36.704 0.986 38.264 1.00 93.56 566 THR A O 1
ATOM 4225 N N . LYS A 1 567 ? -37.372 2.179 36.486 1.00 90.69 567 LYS A N 1
ATOM 4226 C CA . LYS A 1 567 ? -36.977 3.477 37.056 1.00 90.69 567 LYS A CA 1
ATOM 4227 C C . LYS A 1 567 ? -37.917 3.859 38.203 1.00 90.69 567 LYS A C 1
ATOM 4229 O O . LYS A 1 567 ? -39.113 3.600 38.123 1.00 90.69 567 LYS A O 1
ATOM 4234 N N . ALA A 1 568 ? -37.366 4.474 39.243 1.00 88.12 568 ALA A N 1
ATOM 4235 C CA . ALA A 1 568 ? -38.106 4.973 40.399 1.00 88.12 568 ALA A CA 1
ATOM 4236 C C . ALA A 1 568 ? -37.792 6.459 40.623 1.00 88.12 568 ALA A C 1
ATOM 4238 O O . ALA A 1 568 ? -36.774 6.953 40.146 1.00 88.12 568 ALA A O 1
ATOM 4239 N N . ASP A 1 569 ? -38.630 7.171 41.375 1.00 83.81 569 ASP A N 1
ATOM 4240 C CA . ASP A 1 569 ? -38.402 8.598 41.646 1.00 83.81 569 ASP A CA 1
ATOM 4241 C C . ASP A 1 569 ? -37.386 8.829 42.776 1.00 83.81 569 ASP A C 1
ATOM 4243 O O . ASP A 1 569 ? -36.669 9.832 42.785 1.00 83.81 569 ASP A O 1
ATOM 4247 N N . LYS A 1 570 ? -37.307 7.901 43.740 1.00 84.75 570 LYS A N 1
ATOM 4248 C CA . LYS A 1 570 ? -36.456 7.965 44.943 1.00 84.75 570 LYS A CA 1
ATOM 4249 C C . LYS A 1 570 ? -36.019 6.553 45.366 1.00 84.75 570 LYS A C 1
ATOM 4251 O O . LYS A 1 570 ? -36.612 5.574 44.925 1.00 84.75 570 LYS A O 1
ATOM 4256 N N . GLY A 1 571 ? -35.018 6.453 46.245 1.00 83.75 571 GLY A N 1
ATOM 4257 C CA . GLY A 1 571 ? -34.610 5.186 46.878 1.00 83.75 571 GLY A CA 1
ATOM 4258 C C . GLY A 1 571 ? -33.313 4.555 46.359 1.00 83.75 571 GLY A C 1
ATOM 4259 O O . GLY A 1 571 ? -32.946 3.480 46.822 1.00 83.75 571 GLY A O 1
ATOM 4260 N N . GLY A 1 572 ? -32.589 5.214 45.449 1.00 89.81 572 GLY A N 1
ATOM 4261 C CA . GLY A 1 572 ? -31.317 4.720 44.921 1.00 89.81 572 GLY A CA 1
ATOM 4262 C C . GLY A 1 572 ? -31.472 3.540 43.956 1.00 89.81 572 GLY A C 1
ATOM 4263 O O . GLY A 1 572 ? -32.543 3.301 43.394 1.00 89.81 572 GLY A O 1
ATOM 4264 N N . ILE A 1 573 ? -30.376 2.816 43.725 1.00 92.62 573 ILE A N 1
ATOM 4265 C CA . ILE A 1 573 ? -30.357 1.640 42.847 1.00 92.62 573 ILE A CA 1
ATOM 4266 C C . ILE A 1 573 ? -30.512 0.389 43.709 1.00 92.62 573 ILE A C 1
ATOM 4268 O O . ILE A 1 573 ? -29.629 0.077 44.502 1.00 92.62 573 ILE A O 1
ATOM 4272 N N . ASN A 1 574 ? -31.619 -0.329 43.533 1.00 92.69 574 ASN A N 1
ATOM 4273 C CA . ASN A 1 574 ? -31.865 -1.618 44.169 1.00 92.69 574 ASN A CA 1
ATOM 4274 C C . ASN A 1 574 ? -31.571 -2.739 43.165 1.00 92.69 574 ASN A C 1
ATOM 4276 O O . ASN A 1 574 ? -32.140 -2.759 42.072 1.00 92.69 574 ASN A O 1
ATOM 4280 N N . ILE A 1 575 ? -30.677 -3.654 43.531 1.00 94.19 575 ILE A N 1
ATOM 4281 C CA . ILE A 1 575 ? -30.244 -4.761 42.683 1.00 94.19 575 ILE A CA 1
ATOM 4282 C C . ILE A 1 575 ? -30.821 -6.056 43.244 1.00 94.19 575 ILE A C 1
ATOM 4284 O O . ILE A 1 575 ? -30.630 -6.385 44.408 1.00 94.19 575 ILE A O 1
ATOM 4288 N N . THR A 1 576 ? -31.515 -6.813 42.403 1.00 94.38 576 THR A N 1
ATOM 4289 C CA . THR A 1 576 ? -32.028 -8.141 42.738 1.00 94.38 576 THR A CA 1
ATOM 4290 C C . THR A 1 576 ? -31.523 -9.144 41.714 1.00 94.38 576 THR A C 1
ATOM 4292 O O . THR A 1 576 ? -31.753 -8.989 40.515 1.00 94.38 576 THR A O 1
ATOM 4295 N N . VAL A 1 577 ? -30.864 -10.205 42.173 1.00 94.00 577 VAL A N 1
ATOM 4296 C CA . VAL A 1 577 ? -30.483 -11.342 41.327 1.00 94.00 577 VAL A CA 1
ATOM 4297 C C . VAL A 1 577 ? -31.422 -12.497 41.645 1.00 94.00 577 VAL A C 1
ATOM 4299 O O . VAL A 1 577 ? -31.509 -12.927 42.793 1.00 94.00 577 VAL A O 1
ATOM 4302 N N . ALA A 1 578 ? -32.174 -12.965 40.647 1.00 92.12 578 ALA A N 1
ATOM 4303 C CA . ALA A 1 578 ? -33.117 -14.057 40.852 1.00 92.12 578 ALA A CA 1
ATOM 4304 C C . ALA A 1 578 ? -32.380 -15.366 41.219 1.00 92.12 578 ALA A C 1
ATOM 4306 O O . ALA A 1 578 ? -31.249 -15.576 40.763 1.00 92.12 578 ALA A O 1
ATOM 4307 N N . PRO A 1 579 ? -33.003 -16.259 42.016 1.00 91.25 579 PRO A N 1
ATOM 4308 C CA . PRO A 1 579 ? -32.377 -17.510 42.437 1.00 91.25 579 PRO A CA 1
ATOM 4309 C C . PRO A 1 579 ? -31.841 -18.323 41.251 1.00 91.25 579 PRO A C 1
ATOM 4311 O O . PRO A 1 579 ? -32.526 -18.484 40.243 1.00 91.25 579 PRO A O 1
ATOM 4314 N N . GLY A 1 580 ? -30.614 -18.836 41.378 1.00 88.75 580 GLY A N 1
ATOM 4315 C CA . GLY A 1 580 ? -29.947 -19.632 40.338 1.00 88.75 580 GLY A CA 1
ATOM 4316 C C . GLY A 1 580 ? -29.122 -18.832 39.322 1.00 88.75 580 GLY A C 1
ATOM 4317 O O . GLY A 1 580 ? -28.438 -19.439 38.499 1.00 88.75 580 GLY A O 1
ATOM 4318 N N . TYR A 1 581 ? -29.124 -17.497 39.395 1.00 91.12 581 TYR A N 1
ATOM 4319 C CA . TYR A 1 581 ? -28.310 -16.636 38.534 1.00 91.12 581 TYR A CA 1
ATOM 4320 C C . TYR A 1 581 ? -27.194 -15.926 39.301 1.00 91.12 581 TYR A C 1
ATOM 4322 O O . TYR A 1 581 ? -27.251 -15.769 40.519 1.00 91.12 581 TYR A O 1
ATOM 4330 N N . ARG A 1 582 ? -26.162 -15.484 38.575 1.00 90.81 582 ARG A N 1
ATOM 4331 C CA . ARG A 1 582 ? -25.025 -14.740 39.134 1.00 90.81 582 ARG A CA 1
ATOM 4332 C C . ARG A 1 582 ? -24.546 -13.621 38.217 1.00 90.81 582 ARG A C 1
ATOM 4334 O O . ARG A 1 582 ? -24.666 -13.702 36.995 1.00 90.81 582 ARG A O 1
ATOM 4341 N N . LEU A 1 583 ? -23.924 -12.614 38.819 1.00 90.19 583 LEU A N 1
ATOM 4342 C CA . LEU A 1 583 ? -23.189 -11.580 38.099 1.00 90.19 583 LEU A CA 1
ATOM 4343 C C . LEU A 1 583 ? -21.798 -12.124 37.734 1.00 90.19 583 LEU A C 1
ATOM 4345 O O . LEU A 1 583 ? -21.070 -12.622 38.593 1.00 90.19 583 LEU A O 1
ATOM 4349 N N . ILE A 1 584 ? -21.439 -12.087 36.451 1.00 88.94 584 ILE A N 1
ATOM 4350 C CA . ILE A 1 584 ? -20.170 -12.618 35.940 1.00 88.94 584 ILE A CA 1
ATOM 4351 C C . ILE A 1 584 ? -19.191 -11.462 35.755 1.00 88.94 584 ILE A C 1
ATOM 4353 O O . ILE A 1 584 ? -19.375 -10.607 34.890 1.00 88.94 584 ILE A O 1
ATOM 4357 N N . GLY A 1 585 ? -18.117 -11.458 36.548 1.00 82.75 585 GLY A N 1
ATOM 4358 C CA . GLY A 1 585 ? -17.048 -10.462 36.423 1.00 82.75 585 GLY A CA 1
ATOM 4359 C C . GLY A 1 585 ? -17.483 -9.029 36.751 1.00 82.75 585 GLY A C 1
ATOM 4360 O O . GLY A 1 585 ? -16.830 -8.089 36.306 1.00 82.75 585 GLY A O 1
ATOM 4361 N N . MET A 1 586 ? -18.579 -8.862 37.497 1.00 87.50 586 MET A N 1
ATOM 4362 C CA . MET A 1 586 ? -19.045 -7.584 38.035 1.00 87.50 586 MET A CA 1
ATOM 4363 C C . MET A 1 586 ? -19.700 -7.789 39.403 1.00 87.50 586 MET A C 1
ATOM 4365 O O . MET A 1 586 ? -20.245 -8.858 39.675 1.00 87.50 586 MET A O 1
ATOM 4369 N N . ASP A 1 587 ? -19.649 -6.762 40.241 1.00 88.19 587 ASP A N 1
ATOM 4370 C CA . ASP A 1 587 ? -20.306 -6.684 41.545 1.00 88.19 587 ASP A CA 1
ATOM 4371 C C . ASP A 1 587 ? -21.366 -5.570 41.560 1.00 88.19 587 ASP A C 1
ATOM 4373 O O . ASP A 1 587 ? -21.547 -4.837 40.582 1.00 88.19 587 ASP A O 1
ATOM 4377 N N . GLU A 1 588 ? -22.090 -5.448 42.672 1.00 89.25 588 GLU A N 1
ATOM 4378 C CA . GLU A 1 588 ? -23.128 -4.427 42.846 1.00 89.25 588 GLU A CA 1
ATOM 4379 C C . GLU A 1 588 ? -22.579 -3.001 42.676 1.00 89.25 588 GLU A C 1
ATOM 4381 O O . GLU A 1 588 ? -23.230 -2.156 42.060 1.00 89.25 588 GLU A O 1
ATOM 4386 N N . GLU A 1 589 ? -21.352 -2.741 43.137 1.00 89.12 589 GLU A N 1
ATOM 4387 C CA . GLU A 1 589 ? -20.682 -1.447 42.970 1.00 89.12 589 GLU A CA 1
ATOM 4388 C C . GLU A 1 589 ? -20.460 -1.106 41.488 1.00 89.12 589 GLU A C 1
ATOM 4390 O O . GLU A 1 589 ? -20.724 0.019 41.042 1.00 89.12 589 GLU A O 1
ATOM 4395 N N . THR A 1 590 ? -20.034 -2.089 40.694 1.00 88.88 590 THR A N 1
ATOM 4396 C CA . THR A 1 590 ? -19.864 -1.944 39.245 1.00 88.88 590 THR A CA 1
ATOM 4397 C C . THR A 1 590 ? -21.206 -1.667 38.558 1.00 88.88 590 THR A C 1
ATOM 4399 O O . THR A 1 590 ? -21.283 -0.776 37.707 1.00 88.88 590 THR A O 1
ATOM 4402 N N . VAL A 1 591 ? -22.282 -2.361 38.952 1.00 91.31 591 VAL A N 1
ATOM 4403 C CA . VAL A 1 591 ? -23.646 -2.137 38.429 1.00 91.31 591 VAL A CA 1
ATOM 4404 C C . VAL A 1 591 ? -24.112 -0.707 38.714 1.00 91.31 591 VAL A C 1
ATOM 4406 O O . VAL A 1 591 ? -24.572 -0.008 37.805 1.00 91.31 591 VAL A O 1
ATOM 4409 N N . VAL A 1 592 ? -23.938 -0.237 39.953 1.00 91.62 592 VAL A N 1
ATOM 4410 C CA . VAL A 1 592 ? -24.259 1.139 40.363 1.00 91.62 592 VAL A CA 1
ATOM 4411 C C . VAL A 1 592 ? -23.450 2.155 39.557 1.00 91.62 592 VAL A C 1
ATOM 4413 O O . VAL A 1 592 ? -24.000 3.155 39.090 1.00 91.62 592 VAL A O 1
ATOM 4416 N N . THR A 1 593 ? -22.157 1.900 39.358 1.00 91.31 593 THR A N 1
ATOM 4417 C CA . THR A 1 593 ? -21.256 2.783 38.604 1.00 91.31 593 THR A CA 1
ATOM 4418 C C . THR A 1 593 ? -21.675 2.912 37.139 1.00 91.31 593 THR A C 1
ATOM 4420 O O . THR A 1 593 ? -21.752 4.031 36.626 1.00 91.31 593 THR A O 1
ATOM 4423 N N . ILE A 1 594 ? -22.021 1.801 36.480 1.00 91.81 594 ILE A N 1
ATOM 4424 C CA . ILE A 1 594 ? -22.536 1.804 35.102 1.00 91.81 594 ILE A CA 1
ATOM 4425 C C . ILE A 1 594 ? -23.825 2.632 35.024 1.00 91.81 594 ILE A C 1
ATOM 4427 O O . ILE A 1 594 ? -23.935 3.538 34.198 1.00 91.81 594 ILE A O 1
ATOM 4431 N N . CYS A 1 595 ? -24.781 2.384 35.920 1.00 90.88 595 CYS A N 1
ATOM 4432 C CA . CYS A 1 595 ? -26.055 3.104 35.943 1.00 90.88 595 CYS A CA 1
ATOM 4433 C C . CYS A 1 595 ? -25.873 4.615 36.142 1.00 90.88 595 CYS A C 1
ATOM 4435 O O . CYS A 1 595 ? -26.475 5.411 35.417 1.00 90.88 595 CYS A O 1
ATOM 4437 N N . LYS A 1 596 ? -24.988 5.021 37.062 1.00 89.81 596 LYS A N 1
ATOM 4438 C CA . LYS A 1 596 ? -24.647 6.432 37.293 1.00 89.81 596 LYS A CA 1
ATOM 4439 C C . LYS A 1 596 ? -24.063 7.096 36.046 1.00 89.81 596 LYS A C 1
ATOM 4441 O O . LYS A 1 596 ? -24.451 8.218 35.726 1.00 89.81 596 LYS A O 1
ATOM 4446 N N . GLU A 1 597 ? -23.192 6.413 35.302 1.00 90.81 597 GLU A N 1
ATOM 4447 C CA . GLU A 1 597 ? -22.633 6.935 34.045 1.00 90.81 597 GLU A CA 1
ATOM 4448 C C . GLU A 1 597 ? -23.728 7.139 32.976 1.00 90.81 597 GLU A C 1
ATOM 4450 O O . GLU A 1 597 ? -23.698 8.106 32.208 1.00 90.81 597 GLU A O 1
ATOM 4455 N N . PHE A 1 598 ? -24.774 6.307 32.978 1.00 88.81 598 PHE A N 1
ATOM 4456 C CA . PHE A 1 598 ? -25.986 6.492 32.167 1.00 88.81 598 PHE A CA 1
ATOM 4457 C C . PHE A 1 598 ? -27.017 7.467 32.766 1.00 88.81 598 PHE A C 1
ATOM 4459 O O . PHE A 1 598 ? -28.098 7.631 32.203 1.00 88.81 598 PHE A O 1
ATOM 4466 N N . ARG A 1 599 ? -26.675 8.180 33.849 1.00 89.56 599 ARG A N 1
ATOM 4467 C CA . ARG A 1 599 ? -27.556 9.118 34.573 1.00 89.56 599 ARG A CA 1
ATOM 4468 C C . ARG A 1 599 ? -28.814 8.456 35.155 1.00 89.56 599 ARG A C 1
ATOM 4470 O O . ARG A 1 599 ? -29.849 9.100 35.294 1.00 89.56 599 ARG A O 1
ATOM 4477 N N . ILE A 1 600 ? -28.724 7.176 35.509 1.00 90.56 600 ILE A N 1
ATOM 4478 C CA . ILE A 1 600 ? -29.761 6.439 36.233 1.00 90.56 600 ILE A CA 1
ATOM 4479 C C . ILE A 1 600 ? -29.393 6.469 37.717 1.00 90.56 600 ILE A C 1
ATOM 4481 O O . ILE A 1 600 ? -28.419 5.846 38.134 1.00 90.56 600 ILE A O 1
ATOM 4485 N N . THR A 1 601 ? -30.153 7.226 38.505 1.00 89.12 601 THR A N 1
ATOM 4486 C CA . THR A 1 601 ? -29.905 7.426 39.944 1.00 89.12 601 THR A CA 1
ATOM 4487 C C . THR A 1 601 ? -30.832 6.605 40.834 1.00 89.12 601 THR A C 1
ATOM 4489 O O . THR A 1 601 ? -30.413 6.181 41.907 1.00 89.12 601 THR A O 1
ATOM 4492 N N . ASN A 1 602 ? -32.065 6.360 40.386 1.00 92.19 602 ASN A N 1
ATOM 4493 C CA . ASN A 1 602 ? -33.099 5.644 41.127 1.00 92.19 602 ASN A CA 1
ATOM 4494 C C . ASN A 1 602 ? -33.736 4.575 40.223 1.00 92.19 602 ASN A C 1
ATOM 4496 O O . ASN A 1 602 ? -34.413 4.905 39.244 1.00 92.19 602 ASN A O 1
ATOM 4500 N N . ALA A 1 603 ? -33.495 3.294 40.509 1.00 93.88 603 ALA A N 1
ATOM 4501 C CA . ALA A 1 603 ? -34.046 2.184 39.728 1.00 93.88 603 ALA A CA 1
ATOM 4502 C C . ALA A 1 603 ? -34.005 0.855 40.494 1.00 93.88 603 ALA A C 1
ATOM 4504 O O . ALA A 1 603 ? -33.077 0.602 41.257 1.00 93.88 603 ALA A O 1
ATOM 4505 N N . SER A 1 604 ? -34.969 -0.024 40.229 1.00 93.69 604 SER A N 1
ATOM 4506 C CA . SER A 1 604 ? -34.903 -1.443 40.581 1.00 93.69 604 SER A CA 1
ATOM 4507 C C . SER A 1 604 ? -34.428 -2.241 39.367 1.00 93.69 604 SER A C 1
ATOM 4509 O O . SER A 1 604 ? -35.020 -2.147 38.289 1.00 93.69 604 SER A O 1
ATOM 4511 N N . ILE A 1 605 ? -33.342 -2.994 39.533 1.00 95.12 605 ILE A N 1
ATOM 4512 C CA . ILE A 1 605 ? -32.724 -3.812 38.489 1.00 95.12 605 ILE A CA 1
ATOM 4513 C C . ILE A 1 605 ? -32.837 -5.274 38.898 1.00 95.12 605 ILE A C 1
ATOM 4515 O O . ILE A 1 605 ? -32.240 -5.696 39.888 1.00 95.12 605 ILE A O 1
ATOM 4519 N N . VAL A 1 606 ? -33.582 -6.052 38.117 1.00 95.12 606 VAL A N 1
ATOM 4520 C CA . VAL A 1 606 ? -33.803 -7.479 38.359 1.00 95.12 606 VAL A CA 1
ATOM 4521 C C . VAL A 1 606 ? -33.089 -8.299 37.289 1.00 95.12 606 VAL A C 1
ATOM 4523 O O . VAL A 1 606 ? -33.469 -8.271 36.117 1.00 95.12 606 VAL A O 1
ATOM 4526 N N . PHE A 1 607 ? -32.079 -9.061 37.700 1.00 95.38 607 PHE A N 1
ATOM 4527 C CA . PHE A 1 607 ? -31.330 -9.977 36.844 1.00 95.38 607 PHE A CA 1
ATOM 4528 C C . PHE A 1 607 ? -31.976 -11.366 36.862 1.00 95.38 607 PHE A C 1
ATOM 4530 O O . PHE A 1 607 ? -32.014 -12.027 37.901 1.00 95.38 607 PHE A O 1
ATOM 4537 N N . ARG A 1 608 ? -32.463 -11.829 35.704 1.00 94.44 608 ARG A N 1
ATOM 4538 C CA . ARG A 1 608 ? -33.014 -13.184 35.498 1.00 94.44 608 ARG A CA 1
ATOM 4539 C C . ARG A 1 608 ? -32.165 -14.008 34.526 1.00 94.44 608 ARG A C 1
ATOM 4541 O O . ARG A 1 608 ? -32.678 -14.852 33.796 1.00 94.44 608 ARG A O 1
ATOM 4548 N N . CYS A 1 609 ? -30.873 -13.709 34.473 1.00 92.50 609 CYS A N 1
ATOM 4549 C CA . CYS A 1 609 ? -29.872 -14.422 33.692 1.00 92.50 609 CYS A CA 1
ATOM 4550 C C . CYS A 1 609 ? -28.489 -14.230 34.323 1.00 92.50 609 CYS A C 1
ATOM 4552 O O . CYS A 1 609 ? -28.275 -13.296 35.098 1.00 92.50 609 CYS A O 1
ATOM 4554 N N . ASN A 1 610 ? -27.536 -15.085 33.954 1.00 92.44 610 ASN A N 1
ATOM 4555 C CA . ASN A 1 610 ? -26.133 -14.844 34.270 1.00 92.44 610 ASN A CA 1
ATOM 4556 C C . ASN A 1 610 ? -25.637 -13.662 33.434 1.00 92.44 610 ASN A C 1
ATOM 4558 O O . ASN A 1 610 ? -25.513 -13.797 32.220 1.00 92.44 610 ASN A O 1
ATOM 4562 N N . ALA A 1 611 ? -25.414 -12.515 34.071 1.00 91.69 611 ALA A N 1
ATOM 4563 C CA . ALA A 1 611 ? -25.193 -11.250 33.377 1.00 91.69 611 ALA A CA 1
ATOM 4564 C C . ALA A 1 611 ? -23.767 -10.732 33.564 1.00 91.69 611 ALA A C 1
ATOM 4566 O O . ALA A 1 611 ? -23.207 -10.786 34.661 1.00 91.69 611 ALA A O 1
ATOM 4567 N N . THR A 1 612 ? -23.204 -10.192 32.491 1.00 92.19 612 THR A N 1
ATOM 4568 C CA . THR A 1 612 ? -21.946 -9.443 32.473 1.00 92.19 612 THR A CA 1
ATOM 4569 C C . THR A 1 612 ? -22.205 -7.933 32.474 1.00 92.19 612 THR A C 1
ATOM 4571 O O . THR A 1 612 ? -23.337 -7.471 32.309 1.00 92.19 612 THR A O 1
ATOM 4574 N N . SER A 1 613 ? -21.139 -7.141 32.619 1.00 89.94 613 SER A N 1
ATOM 4575 C CA . SER A 1 613 ? -21.222 -5.680 32.474 1.00 89.94 613 SER A CA 1
ATOM 4576 C C . SER A 1 613 ? -21.696 -5.255 31.083 1.00 89.94 613 SER A C 1
ATOM 4578 O O . SER A 1 613 ? -22.428 -4.275 30.974 1.00 89.94 613 SER A O 1
ATOM 4580 N N . ASP A 1 614 ? -21.332 -6.002 30.038 1.00 88.50 614 ASP A N 1
ATOM 4581 C CA . ASP A 1 614 ? -21.729 -5.695 28.661 1.00 88.50 614 ASP A CA 1
ATOM 4582 C C . ASP A 1 614 ? -23.226 -5.973 28.439 1.00 88.50 614 ASP A C 1
ATOM 4584 O O . ASP A 1 614 ? -23.905 -5.160 27.817 1.00 88.50 614 ASP A O 1
ATOM 4588 N N . ASP A 1 615 ? -23.772 -7.036 29.048 1.00 90.94 615 ASP A N 1
ATOM 4589 C CA . ASP A 1 615 ? -25.211 -7.347 28.997 1.00 90.94 615 ASP A CA 1
ATOM 4590 C C . ASP A 1 615 ? -26.060 -6.244 29.642 1.00 90.94 615 ASP A C 1
ATOM 4592 O O . ASP A 1 615 ? -27.101 -5.851 29.115 1.00 90.94 615 ASP A O 1
ATOM 4596 N N . LEU A 1 616 ? -25.611 -5.716 30.786 1.00 92.00 616 LEU A N 1
ATOM 4597 C CA . LEU A 1 616 ? -26.285 -4.602 31.451 1.00 92.00 616 LEU A CA 1
ATOM 4598 C C . LEU A 1 616 ? -26.241 -3.330 30.590 1.00 92.00 616 LEU A C 1
ATOM 4600 O O . LEU A 1 616 ? -27.261 -2.654 30.445 1.00 92.00 616 LEU A O 1
ATOM 4604 N N . ILE A 1 617 ? -25.080 -3.014 30.008 1.00 90.44 617 ILE A N 1
ATOM 4605 C CA . ILE A 1 617 ? -24.903 -1.857 29.117 1.00 90.44 617 ILE A CA 1
ATOM 4606 C C . ILE A 1 617 ? -25.816 -1.978 27.893 1.00 90.44 617 ILE A C 1
ATOM 4608 O O . ILE A 1 617 ? -26.493 -1.013 27.544 1.00 90.44 617 ILE A O 1
ATOM 4612 N N . ASP A 1 618 ? -25.904 -3.161 27.288 1.00 89.75 618 ASP A N 1
ATOM 4613 C CA . ASP A 1 618 ? -26.752 -3.415 26.123 1.00 89.75 618 ASP A CA 1
ATOM 4614 C C . ASP A 1 618 ? -28.240 -3.171 26.398 1.00 89.75 618 ASP A C 1
ATOM 4616 O O . ASP A 1 618 ? -28.956 -2.660 25.531 1.00 89.75 618 ASP A O 1
ATOM 4620 N N . ILE A 1 619 ? -28.712 -3.515 27.599 1.00 91.81 619 ILE A N 1
ATOM 4621 C CA . ILE A 1 619 ? -30.100 -3.279 28.013 1.00 91.81 619 ILE A CA 1
ATOM 4622 C C . ILE A 1 619 ? -30.350 -1.802 28.342 1.00 91.81 619 ILE A C 1
ATOM 4624 O O . ILE A 1 619 ? -31.405 -1.281 27.981 1.00 91.81 619 ILE A O 1
ATOM 4628 N N . ILE A 1 620 ? -29.398 -1.119 28.989 1.00 89.69 620 ILE A N 1
ATOM 4629 C CA . ILE A 1 620 ? -29.524 0.305 29.341 1.00 89.69 620 ILE A CA 1
ATOM 4630 C C . ILE A 1 620 ? -29.504 1.199 28.098 1.00 89.69 620 ILE A C 1
ATOM 4632 O O . ILE A 1 620 ? -30.294 2.137 27.996 1.00 89.69 620 ILE A O 1
ATOM 4636 N N . GLU A 1 621 ? -28.583 0.941 27.174 1.00 83.25 621 GLU A N 1
ATOM 4637 C CA . GLU A 1 621 ? -28.385 1.776 25.992 1.00 83.25 621 GLU A CA 1
ATOM 4638 C C . GLU A 1 621 ? -29.487 1.571 24.950 1.00 83.25 621 GLU A C 1
ATOM 4640 O O . GLU A 1 621 ? -29.912 2.525 24.296 1.00 83.25 621 GLU A O 1
ATOM 4645 N N . GLY A 1 622 ? -29.986 0.338 24.826 1.00 80.38 622 GLY A N 1
ATOM 4646 C CA . GLY A 1 622 ? -30.976 -0.018 23.818 1.00 80.38 622 GLY A CA 1
ATOM 4647 C C . GLY A 1 622 ? -30.406 0.014 22.395 1.00 80.38 622 GLY A C 1
ATOM 4648 O O . GLY A 1 622 ? -29.197 0.075 22.179 1.00 80.38 622 GLY A O 1
ATOM 4649 N N . GLY A 1 623 ? -31.279 -0.119 21.390 1.00 76.25 623 GLY A N 1
ATOM 4650 C CA . GLY A 1 623 ? -30.883 -0.063 19.972 1.00 76.25 623 GLY A CA 1
ATOM 4651 C C . GLY A 1 623 ? -29.944 -1.185 19.496 1.00 76.25 623 GLY A C 1
ATOM 4652 O O . GLY A 1 623 ? -29.446 -1.128 18.376 1.00 76.25 623 GLY A O 1
ATOM 4653 N N . ARG A 1 624 ? -29.693 -2.204 20.328 1.00 84.94 624 ARG A N 1
ATOM 4654 C CA . ARG A 1 624 ? -28.890 -3.382 19.979 1.00 84.94 624 ARG A CA 1
ATOM 4655 C C . ARG A 1 624 ? -29.661 -4.328 19.080 1.00 84.94 624 ARG A C 1
ATOM 4657 O O . ARG A 1 624 ? -30.837 -4.602 19.328 1.00 84.94 624 ARG A O 1
ATOM 4664 N N . LYS A 1 625 ? -28.967 -4.888 18.092 1.00 87.62 625 LYS A N 1
ATOM 4665 C CA . LYS A 1 625 ? -29.521 -5.914 17.216 1.00 87.62 625 LYS A CA 1
ATOM 4666 C C . LYS A 1 625 ? -28.966 -7.283 17.574 1.00 87.62 625 LYS A C 1
ATOM 4668 O O . LYS A 1 625 ? -27.791 -7.557 17.351 1.00 87.62 625 LYS A O 1
ATOM 4673 N N . TYR A 1 626 ? -29.831 -8.147 18.086 1.00 90.69 626 TYR A N 1
ATOM 4674 C CA . TYR A 1 626 ? -29.538 -9.563 18.285 1.00 90.69 626 TYR A CA 1
ATOM 4675 C C . TYR A 1 626 ? -29.878 -10.284 16.991 1.00 90.69 626 TYR A C 1
ATOM 4677 O O . TYR A 1 626 ? -31.002 -10.170 16.508 1.00 90.69 626 TYR A O 1
ATOM 4685 N N . VAL A 1 627 ? -28.892 -10.937 16.385 1.00 91.69 627 VAL A N 1
ATOM 4686 C CA . VAL A 1 627 ? -29.044 -11.505 15.044 1.00 91.69 627 VAL A CA 1
ATOM 4687 C C . VAL A 1 627 ? -28.384 -12.882 14.971 1.00 91.69 627 VAL A C 1
ATOM 4689 O O . VAL A 1 627 ? -27.269 -13.058 15.480 1.00 91.69 627 VAL A O 1
ATOM 4692 N N . PRO A 1 628 ? -29.054 -13.880 14.375 1.00 94.38 628 PRO A N 1
ATOM 4693 C CA . PRO A 1 628 ? -28.429 -15.160 14.087 1.00 94.38 628 PRO A CA 1
ATOM 4694 C C . PRO A 1 628 ? -27.272 -14.977 13.095 1.00 94.38 628 PRO A C 1
ATOM 4696 O O . PRO A 1 628 ? -27.315 -14.129 12.199 1.00 94.38 628 PRO A O 1
ATOM 4699 N N . CYS A 1 629 ? -26.218 -15.767 13.273 1.00 95.19 629 CYS A N 1
ATOM 4700 C CA . CYS A 1 629 ? -25.013 -15.718 12.460 1.00 95.19 629 CYS A CA 1
ATOM 4701 C C . CYS A 1 629 ? -24.518 -17.130 12.140 1.00 95.19 629 CYS A C 1
ATOM 4703 O O . CYS A 1 629 ? -24.301 -17.930 13.049 1.00 95.19 629 CYS A O 1
ATOM 4705 N N . LEU A 1 630 ? -24.277 -17.423 10.865 1.00 95.44 630 LEU A N 1
ATOM 4706 C CA . LEU A 1 630 ? -23.623 -18.660 10.434 1.00 95.44 630 LEU A CA 1
ATOM 4707 C C . LEU A 1 630 ? -22.174 -18.370 10.045 1.00 95.44 630 LEU A C 1
ATOM 4709 O O . LEU A 1 630 ? -21.900 -17.419 9.314 1.00 95.44 630 LEU A O 1
ATOM 4713 N N . TYR A 1 631 ? -21.249 -19.198 10.523 1.00 94.44 631 TYR A N 1
ATOM 4714 C CA . TYR A 1 631 ? -19.849 -19.168 10.113 1.00 94.44 631 TYR A CA 1
ATOM 4715 C C . TYR A 1 631 ? -19.664 -20.133 8.947 1.00 94.44 631 TYR A C 1
ATOM 4717 O O . TYR A 1 631 ? -19.610 -21.351 9.122 1.00 94.44 631 TYR A O 1
ATOM 4725 N N . VAL A 1 632 ? -19.586 -19.578 7.748 1.00 92.94 632 VAL A N 1
ATOM 4726 C CA . VAL A 1 632 ? -19.390 -20.339 6.519 1.00 92.94 632 VAL A CA 1
ATOM 4727 C C . VAL A 1 632 ? -17.899 -20.622 6.386 1.00 92.94 632 VAL A C 1
ATOM 4729 O O . VAL A 1 632 ? -17.114 -19.715 6.115 1.00 92.94 632 VAL A O 1
ATOM 4732 N N . MET A 1 633 ? -17.499 -21.866 6.639 1.00 92.62 633 MET A N 1
ATOM 4733 C CA . MET A 1 633 ? -16.102 -22.287 6.613 1.00 92.62 633 MET A CA 1
ATOM 4734 C C . MET A 1 633 ? -15.747 -22.767 5.208 1.00 92.62 633 MET A C 1
ATOM 4736 O O . MET A 1 633 ? -16.060 -23.894 4.844 1.00 92.62 633 MET A O 1
ATOM 4740 N N . ASN A 1 634 ? -15.153 -21.888 4.407 1.00 89.88 634 ASN A N 1
ATOM 4741 C CA . ASN A 1 634 ? -14.848 -22.142 3.004 1.00 89.88 634 ASN A CA 1
ATOM 4742 C C . ASN A 1 634 ? -13.462 -22.792 2.826 1.00 89.88 634 ASN A C 1
ATOM 4744 O O . ASN A 1 634 ? -12.600 -22.683 3.703 1.00 89.88 634 ASN A O 1
ATOM 4748 N N . LYS A 1 635 ? -13.242 -23.384 1.646 1.00 88.44 635 LYS A N 1
ATOM 4749 C CA . LYS A 1 635 ? -12.020 -24.091 1.220 1.00 88.44 635 LYS A CA 1
ATOM 4750 C C . LYS A 1 635 ? -11.759 -25.408 1.949 1.00 88.44 635 LYS A C 1
ATOM 4752 O O . LYS A 1 635 ? -10.615 -25.751 2.238 1.00 88.44 635 LYS A O 1
ATOM 4757 N N . ILE A 1 636 ? -12.815 -26.159 2.264 1.00 92.00 636 ILE A N 1
ATOM 4758 C CA . ILE A 1 636 ? -12.655 -27.462 2.934 1.00 92.00 636 ILE A CA 1
ATOM 4759 C C . ILE A 1 636 ? -11.945 -28.516 2.073 1.00 92.00 636 ILE A C 1
ATOM 4761 O O . ILE A 1 636 ? -11.482 -29.519 2.594 1.00 92.00 636 ILE A O 1
ATOM 4765 N N . ASP A 1 637 ? -11.812 -28.273 0.772 1.00 89.94 637 ASP A N 1
ATOM 4766 C CA . ASP A 1 637 ? -10.952 -29.037 -0.138 1.00 89.94 637 ASP A CA 1
ATOM 4767 C C . ASP A 1 637 ? -9.461 -28.993 0.244 1.00 89.94 637 ASP A C 1
ATOM 4769 O O . ASP A 1 637 ? -8.684 -29.828 -0.209 1.00 89.94 637 ASP A O 1
ATOM 4773 N N . SER A 1 638 ? -9.065 -28.049 1.103 1.00 88.44 638 SER A N 1
ATOM 4774 C CA . SER A 1 638 ? -7.697 -27.904 1.606 1.00 88.44 638 SER A CA 1
ATOM 4775 C C . SER A 1 638 ? -7.442 -28.610 2.949 1.00 88.44 638 SER A C 1
ATOM 4777 O O . SER A 1 638 ? -6.361 -28.438 3.512 1.00 88.44 638 SER A O 1
ATOM 4779 N N . ILE A 1 639 ? -8.410 -29.360 3.489 1.00 90.62 639 ILE A N 1
ATOM 4780 C CA . ILE A 1 639 ? -8.291 -30.078 4.772 1.00 90.62 639 ILE A CA 1
ATOM 4781 C C . ILE A 1 639 ? -8.685 -31.552 4.638 1.00 90.62 639 ILE A C 1
ATOM 4783 O O . ILE A 1 639 ? -9.295 -31.972 3.656 1.00 90.62 639 ILE A O 1
ATOM 4787 N N . THR A 1 640 ? -8.327 -32.345 5.642 1.00 92.25 640 THR A N 1
ATOM 4788 C CA . THR A 1 640 ? -8.673 -33.770 5.728 1.00 92.25 640 THR A CA 1
ATOM 4789 C C . THR A 1 640 ? -10.123 -33.994 6.179 1.00 92.25 640 THR A C 1
ATOM 4791 O O . THR A 1 640 ? -10.770 -33.099 6.733 1.00 92.25 640 THR A O 1
ATOM 4794 N N . ILE A 1 641 ? -10.648 -35.207 5.967 1.00 91.75 641 ILE A N 1
ATOM 4795 C CA . ILE A 1 641 ? -12.007 -35.584 6.398 1.00 91.75 641 ILE A CA 1
ATOM 4796 C C . ILE A 1 641 ? -12.109 -35.554 7.931 1.00 91.75 641 ILE A C 1
ATOM 4798 O O . ILE A 1 641 ? -13.110 -35.108 8.484 1.00 91.75 641 ILE A O 1
ATOM 4802 N N . GLU A 1 642 ? -11.049 -35.949 8.632 1.00 91.69 642 GLU A N 1
ATOM 4803 C CA . GLU A 1 642 ? -10.983 -35.943 10.091 1.00 91.69 642 GLU A CA 1
ATOM 4804 C C . GLU A 1 642 ? -11.040 -34.516 10.659 1.00 91.69 642 GLU A C 1
ATOM 4806 O O . GLU A 1 642 ? -11.718 -34.260 11.656 1.00 91.69 642 GLU A O 1
ATOM 4811 N N . GLU A 1 643 ? -10.358 -33.563 10.018 1.00 89.12 643 GLU A N 1
ATOM 4812 C CA . GLU A 1 643 ? -10.438 -32.142 10.375 1.00 89.12 643 GLU A CA 1
ATOM 4813 C C . GLU A 1 643 ? -11.827 -31.565 10.075 1.00 89.12 643 GLU A C 1
ATOM 4815 O O . GLU A 1 643 ? -12.372 -30.793 10.874 1.00 89.12 643 GLU A O 1
ATOM 4820 N N . LEU A 1 644 ? -12.434 -31.977 8.959 1.00 92.00 644 LEU A N 1
ATOM 4821 C CA . LEU A 1 644 ? -13.795 -31.599 8.594 1.00 92.00 644 LEU A CA 1
ATOM 4822 C C . LEU A 1 644 ? -14.809 -32.074 9.648 1.00 92.00 644 LEU A C 1
ATOM 4824 O O . LEU A 1 644 ? -15.657 -31.287 10.075 1.00 92.00 644 LEU A O 1
ATOM 4828 N N . ASP A 1 645 ? -14.680 -33.305 10.146 1.00 91.06 645 ASP A N 1
ATOM 4829 C CA . ASP A 1 645 ? -15.537 -33.861 11.201 1.00 91.06 645 ASP A CA 1
ATOM 4830 C C . ASP A 1 645 ? -15.485 -33.054 12.504 1.00 91.06 645 ASP A C 1
ATOM 4832 O O . ASP A 1 645 ? -16.478 -32.964 13.236 1.00 91.06 645 ASP A O 1
ATOM 4836 N N . VAL A 1 646 ? -14.337 -32.449 12.819 1.00 90.19 646 VAL A N 1
ATOM 4837 C CA . VAL A 1 646 ? -14.205 -31.555 13.976 1.00 90.19 646 VAL A CA 1
ATOM 4838 C C . VAL A 1 646 ? -14.985 -30.261 13.745 1.00 90.19 646 VAL A C 1
ATOM 4840 O O . VAL A 1 646 ? -15.722 -29.830 14.634 1.00 90.19 646 VAL A O 1
ATOM 4843 N N . ILE A 1 647 ? -14.881 -29.668 12.552 1.00 89.31 647 ILE A N 1
ATOM 4844 C CA . ILE A 1 647 ? -15.595 -28.431 12.197 1.00 89.31 647 ILE A CA 1
ATOM 4845 C C . ILE A 1 647 ? -17.111 -28.657 12.199 1.00 89.31 647 ILE A C 1
ATOM 4847 O O . ILE A 1 647 ? -17.849 -27.823 12.724 1.00 89.31 647 ILE A O 1
ATOM 4851 N N . CYS A 1 648 ? -17.581 -29.801 11.694 1.00 89.06 648 CYS A N 1
ATOM 4852 C CA . CYS A 1 648 ? -18.998 -30.181 11.694 1.00 89.06 648 CYS A CA 1
ATOM 4853 C C . CYS A 1 648 ? -19.611 -30.261 13.104 1.00 89.06 648 CYS A C 1
ATOM 4855 O O . CYS A 1 648 ? -20.820 -30.087 13.262 1.00 89.06 648 CYS A O 1
ATOM 4857 N N . LYS A 1 649 ? -18.797 -30.501 14.142 1.00 91.62 649 LYS A N 1
ATOM 4858 C CA . LYS A 1 649 ? -19.241 -30.520 15.548 1.00 91.62 649 LYS A CA 1
ATOM 4859 C C . LYS A 1 649 ? -19.349 -29.120 16.155 1.00 91.62 649 LYS A C 1
ATOM 4861 O O . LYS A 1 649 ? -19.952 -28.964 17.218 1.00 91.62 649 LYS A O 1
ATOM 4866 N N . CYS A 1 650 ? -18.766 -28.098 15.526 1.00 90.00 650 CYS A N 1
ATOM 4867 C CA . CYS A 1 650 ? -18.834 -26.731 16.026 1.00 90.00 650 CYS A CA 1
ATOM 4868 C C . CYS A 1 650 ? -20.220 -26.111 15.754 1.00 90.00 650 CYS A C 1
ATOM 4870 O O . CYS A 1 650 ? -20.704 -26.125 14.621 1.00 90.00 650 CYS A O 1
ATOM 4872 N N . PRO A 1 651 ? -20.869 -25.500 16.762 1.00 92.44 651 PRO A N 1
ATOM 4873 C CA . PRO A 1 651 ? -22.178 -24.888 16.578 1.00 92.44 651 PRO A CA 1
ATOM 4874 C C . PRO A 1 651 ? -22.087 -23.670 15.657 1.00 92.44 651 PRO A C 1
ATOM 4876 O O . PRO A 1 651 ? -21.147 -22.883 15.748 1.00 92.44 651 PRO A O 1
ATOM 4879 N N . HIS A 1 652 ? -23.106 -23.480 14.819 1.00 95.06 652 HIS A N 1
ATOM 4880 C CA . HIS A 1 652 ? -23.207 -22.377 13.853 1.00 95.06 652 HIS A CA 1
ATOM 4881 C C . HIS A 1 652 ? -22.195 -22.421 12.693 1.00 95.06 652 HIS A C 1
ATOM 4883 O O . HIS A 1 652 ? -22.178 -21.486 11.893 1.00 95.06 652 HIS A O 1
ATOM 4889 N N . TYR A 1 653 ? -21.363 -23.461 12.577 1.00 94.31 653 TYR A N 1
ATOM 4890 C CA . TYR A 1 653 ? -20.435 -23.614 11.456 1.00 94.31 653 TYR A CA 1
ATOM 4891 C C . TYR A 1 653 ? -21.065 -24.422 10.326 1.00 94.31 653 TYR A C 1
ATOM 4893 O O . TYR A 1 653 ? -21.753 -25.413 10.562 1.00 94.31 653 TYR A O 1
ATOM 4901 N N . VAL A 1 654 ? -20.805 -23.992 9.094 1.00 94.69 654 VAL A N 1
ATOM 4902 C CA . VAL A 1 654 ? -21.183 -24.722 7.884 1.00 94.69 654 VAL A CA 1
ATOM 4903 C C . VAL A 1 654 ? -19.945 -24.852 6.997 1.00 94.69 654 VAL A C 1
ATOM 4905 O O . VAL A 1 654 ? -19.535 -23.855 6.397 1.00 94.69 654 VAL A O 1
ATOM 4908 N N . PRO A 1 655 ? -19.311 -26.034 6.941 1.00 94.44 655 PRO A N 1
ATOM 4909 C CA . PRO A 1 655 ? -18.181 -26.273 6.055 1.00 94.44 655 PRO A CA 1
ATOM 4910 C C . PRO A 1 655 ? -18.637 -26.376 4.602 1.00 94.44 655 PRO A C 1
ATOM 4912 O O . PRO A 1 655 ? -19.555 -27.135 4.308 1.00 94.44 655 PRO A O 1
ATOM 4915 N N . ILE A 1 656 ? -17.995 -25.638 3.700 1.00 92.75 656 ILE A N 1
ATOM 4916 C CA . ILE A 1 656 ? -18.276 -25.662 2.261 1.00 92.75 656 ILE A CA 1
ATOM 4917 C C . ILE A 1 656 ? -16.977 -25.641 1.449 1.00 92.75 656 ILE A C 1
ATOM 4919 O O . ILE A 1 656 ? -15.951 -25.123 1.893 1.00 92.75 656 ILE A O 1
ATOM 4923 N N . SER A 1 657 ? -17.028 -26.144 0.219 1.00 89.44 657 SER A N 1
ATOM 4924 C CA . SER A 1 657 ? -16.047 -25.783 -0.810 1.00 89.44 657 SER A CA 1
ATOM 4925 C C . SER A 1 657 ? -16.811 -25.091 -1.913 1.00 89.44 657 SER A C 1
ATOM 4927 O O . SER A 1 657 ? -17.543 -25.727 -2.667 1.00 89.44 657 SER A O 1
ATOM 4929 N N . ALA A 1 658 ? -16.711 -23.771 -1.970 1.00 83.88 658 ALA A N 1
ATOM 4930 C CA . ALA A 1 658 ? -17.480 -23.033 -2.950 1.00 83.88 658 ALA A CA 1
ATOM 4931 C C . ALA A 1 658 ? -16.893 -23.142 -4.366 1.00 83.88 658 ALA A C 1
ATOM 4933 O O . ALA A 1 658 ? -17.651 -23.070 -5.322 1.00 83.88 658 ALA A O 1
ATOM 4934 N N . ASP A 1 659 ? -15.593 -23.404 -4.519 1.00 81.62 659 ASP A N 1
ATOM 4935 C CA . ASP A 1 659 ? -15.003 -23.670 -5.839 1.00 81.62 659 ASP A CA 1
ATOM 4936 C C . ASP A 1 659 ? -15.467 -25.022 -6.405 1.00 81.62 659 ASP A C 1
ATOM 4938 O O . ASP A 1 659 ? -15.713 -25.141 -7.604 1.00 81.62 659 ASP A O 1
ATOM 4942 N N . LEU A 1 660 ? -15.656 -26.026 -5.541 1.00 83.38 660 LEU A N 1
ATOM 4943 C CA . LEU A 1 660 ? -16.131 -27.360 -5.932 1.00 83.38 660 LEU A CA 1
ATOM 4944 C C . LEU A 1 660 ? -17.653 -27.541 -5.792 1.00 83.38 660 LEU A C 1
ATOM 4946 O O . LEU A 1 660 ? -18.186 -28.596 -6.132 1.00 83.38 660 LEU A O 1
ATOM 4950 N N . GLY A 1 661 ? -18.366 -26.530 -5.285 1.00 83.88 661 GLY A N 1
ATOM 4951 C CA . GLY A 1 661 ? -19.813 -26.569 -5.054 1.00 83.88 661 GLY A CA 1
ATOM 4952 C C . GLY A 1 661 ? -20.270 -27.494 -3.915 1.00 83.88 661 GLY A C 1
ATOM 4953 O O . GLY A 1 661 ? -21.439 -27.873 -3.872 1.00 83.88 661 GLY A O 1
ATOM 4954 N N . TRP A 1 662 ? -19.388 -27.874 -2.990 1.00 90.44 662 TRP A N 1
ATOM 4955 C CA . TRP A 1 662 ? -19.701 -28.813 -1.908 1.00 90.44 662 TRP A CA 1
ATOM 4956 C C . TRP A 1 662 ? -20.511 -28.169 -0.775 1.00 90.44 662 TRP A C 1
ATOM 4958 O O . TRP A 1 662 ? -20.169 -27.084 -0.300 1.00 90.44 662 TRP A O 1
ATOM 4968 N N . ASN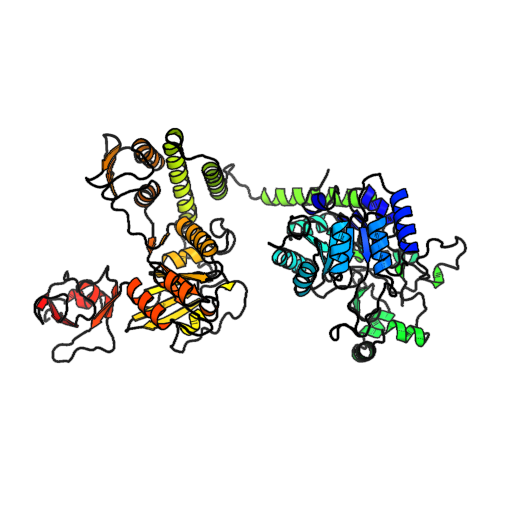 A 1 663 ? -21.536 -28.890 -0.302 1.00 91.88 663 ASN A N 1
ATOM 4969 C CA . ASN A 1 663 ? -22.393 -28.555 0.847 1.00 91.88 663 ASN A CA 1
ATOM 4970 C C . ASN A 1 663 ? -23.114 -27.189 0.753 1.00 91.88 663 ASN A C 1
ATOM 4972 O O . ASN A 1 663 ? -23.443 -26.556 1.761 1.00 91.88 663 ASN A O 1
ATOM 4976 N N . ILE A 1 664 ? -23.360 -26.700 -0.469 1.00 88.88 664 ILE A N 1
ATOM 4977 C CA . ILE A 1 664 ? -24.109 -25.454 -0.707 1.00 88.88 664 ILE A CA 1
ATOM 4978 C C . ILE A 1 664 ? -25.604 -25.637 -0.405 1.00 88.88 664 ILE A C 1
ATOM 4980 O O . ILE A 1 664 ? -26.271 -24.718 0.068 1.00 88.88 664 ILE A O 1
ATOM 4984 N N . ASP A 1 665 ? -26.133 -26.825 -0.669 1.00 88.94 665 ASP A N 1
ATOM 4985 C CA . ASP A 1 665 ? -27.456 -27.282 -0.251 1.00 88.94 665 ASP A CA 1
ATOM 4986 C C . ASP A 1 665 ? -27.598 -27.280 1.277 1.00 88.94 665 ASP A C 1
ATOM 4988 O O . ASP A 1 665 ? -28.506 -26.627 1.795 1.00 88.94 665 ASP A O 1
ATOM 4992 N N . GLY A 1 666 ? -26.644 -27.876 1.999 1.00 91.81 666 GLY A N 1
ATOM 4993 C CA . GLY A 1 666 ? -26.624 -27.856 3.463 1.00 91.81 666 GLY A CA 1
ATOM 4994 C C . GLY A 1 666 ? -26.511 -26.443 4.042 1.00 91.81 666 GLY A C 1
ATOM 4995 O O . GLY A 1 666 ? -27.143 -26.134 5.056 1.00 91.81 666 GLY A O 1
ATOM 4996 N N . LEU A 1 667 ? -25.785 -25.538 3.372 1.00 92.12 667 LEU A N 1
ATOM 4997 C CA . LEU A 1 667 ? -25.785 -24.115 3.720 1.00 92.12 667 LEU A CA 1
ATOM 4998 C C . LEU A 1 667 ? -27.175 -23.484 3.556 1.00 92.12 667 LEU A C 1
ATOM 5000 O O . LEU A 1 667 ? -27.613 -22.772 4.458 1.00 92.12 667 LEU A O 1
ATOM 5004 N N . LYS A 1 668 ? -27.890 -23.753 2.457 1.00 90.31 668 LYS A N 1
ATOM 5005 C CA . LYS A 1 668 ? -29.250 -23.227 2.234 1.00 90.31 668 LYS A CA 1
ATOM 5006 C C . LYS A 1 668 ? -30.247 -23.745 3.270 1.00 90.31 668 LYS A C 1
ATOM 5008 O O . LYS A 1 668 ? -31.046 -22.952 3.768 1.00 90.31 668 LYS A O 1
ATOM 5013 N N . ASP A 1 669 ? -30.166 -25.022 3.641 1.00 92.44 669 ASP A N 1
ATOM 5014 C CA . ASP A 1 669 ? -30.994 -25.588 4.711 1.00 92.44 669 ASP A CA 1
ATOM 5015 C C . ASP A 1 669 ? -30.687 -24.936 6.064 1.00 92.44 669 ASP A C 1
ATOM 5017 O O . ASP A 1 669 ? -31.596 -24.469 6.750 1.00 92.44 669 ASP A O 1
ATOM 5021 N N . LYS A 1 670 ? -29.406 -24.777 6.419 1.00 93.69 670 LYS A N 1
ATOM 5022 C CA . LYS A 1 670 ? -29.026 -24.076 7.656 1.00 93.69 670 LYS A CA 1
ATOM 5023 C C . LYS A 1 670 ? -29.453 -22.614 7.669 1.00 93.69 670 LYS A C 1
ATOM 5025 O O . LYS A 1 670 ? -29.858 -22.107 8.713 1.00 93.69 670 LYS A O 1
ATOM 5030 N N . MET A 1 671 ? -29.378 -21.927 6.531 1.00 93.25 671 MET A N 1
ATOM 5031 C CA . MET A 1 671 ? -29.893 -20.566 6.402 1.00 93.25 671 MET A CA 1
ATOM 5032 C C . MET A 1 671 ? -31.400 -20.520 6.651 1.00 93.25 671 MET A C 1
ATOM 5034 O O . MET A 1 671 ? -31.853 -19.637 7.372 1.00 93.25 671 MET A O 1
ATOM 5038 N N . TRP A 1 672 ? -32.166 -21.459 6.086 1.00 92.50 672 TRP A N 1
ATOM 5039 C CA . TRP A 1 672 ? -33.609 -21.567 6.314 1.00 92.50 672 TRP A CA 1
ATOM 5040 C C . TRP A 1 672 ? -33.939 -21.717 7.801 1.00 92.50 672 TRP A C 1
ATOM 5042 O O . TRP A 1 672 ? -34.722 -20.925 8.325 1.00 92.50 672 TRP A O 1
ATOM 5052 N N . ASP A 1 673 ? -33.262 -22.639 8.488 1.00 92.94 673 ASP A N 1
ATOM 5053 C CA . ASP A 1 673 ? -33.438 -22.862 9.927 1.00 92.94 673 ASP A CA 1
ATOM 5054 C C . ASP A 1 673 ? -33.156 -21.589 10.746 1.00 92.94 673 ASP A C 1
ATOM 5056 O O . ASP A 1 673 ? -33.856 -21.288 11.709 1.00 92.94 673 ASP A O 1
ATOM 5060 N N . TYR A 1 674 ? -32.126 -20.822 10.369 1.00 93.81 674 TYR A N 1
ATOM 5061 C CA . TYR A 1 674 ? -31.682 -19.640 11.119 1.00 93.81 674 TYR A CA 1
ATOM 5062 C C . TYR A 1 674 ? -32.492 -18.380 10.812 1.00 93.81 674 TYR A C 1
ATOM 5064 O O . TYR A 1 674 ? -32.510 -17.463 11.630 1.00 93.81 674 TYR A O 1
ATOM 5072 N N . MET A 1 675 ? -33.136 -18.303 9.646 1.00 91.81 675 MET A N 1
ATOM 5073 C CA . MET A 1 675 ? -34.052 -17.203 9.332 1.00 91.81 675 MET A CA 1
ATOM 5074 C C . MET A 1 675 ? -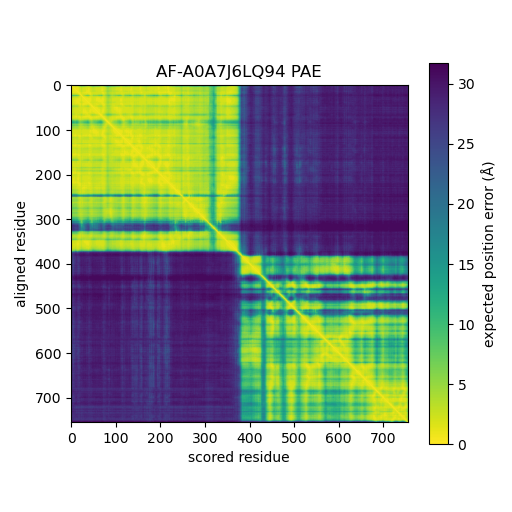35.368 -17.300 10.115 1.00 91.81 675 MET A C 1
ATOM 5076 O O . MET A 1 675 ? -36.071 -16.294 10.189 1.00 91.81 675 MET A O 1
ATOM 5080 N N . ASP A 1 676 ? -35.674 -18.472 10.688 1.00 91.75 676 ASP A N 1
ATOM 5081 C CA . ASP A 1 676 ? -36.838 -18.735 11.546 1.00 91.75 676 ASP A CA 1
ATOM 5082 C C . ASP A 1 676 ? -38.144 -18.211 10.918 1.00 91.75 676 ASP A C 1
ATOM 5084 O O . ASP A 1 676 ? -38.873 -17.376 11.463 1.00 91.75 676 ASP A O 1
ATOM 5088 N N . LEU A 1 677 ? -38.386 -18.655 9.681 1.00 93.06 677 LEU A N 1
ATOM 5089 C CA . LEU A 1 677 ? -39.575 -18.336 8.897 1.00 93.06 677 LEU A CA 1
ATOM 5090 C C . LEU A 1 677 ? -40.549 -19.510 8.930 1.00 93.06 677 LEU A C 1
ATOM 5092 O O . LEU A 1 677 ? -40.139 -20.668 8.961 1.00 93.06 677 LEU A O 1
ATOM 5096 N N . ILE A 1 678 ? -41.839 -19.201 8.845 1.00 94.31 678 ILE A N 1
ATOM 5097 C CA . ILE A 1 678 ? -42.895 -20.188 8.653 1.00 94.31 678 ILE A CA 1
ATOM 5098 C C . ILE A 1 678 ? -43.615 -19.954 7.326 1.00 94.31 678 ILE A C 1
ATOM 5100 O O . ILE A 1 678 ? -43.754 -18.820 6.858 1.00 94.31 678 ILE A O 1
ATOM 5104 N N . ARG A 1 679 ? -44.092 -21.040 6.732 1.00 95.50 679 ARG A N 1
ATOM 5105 C CA . ARG A 1 679 ? -44.912 -21.094 5.525 1.00 95.50 679 ARG A CA 1
ATOM 5106 C C . ARG A 1 679 ? -46.343 -21.371 5.941 1.00 95.50 679 ARG A C 1
ATOM 5108 O O . ARG A 1 679 ? -46.593 -22.332 6.653 1.00 95.50 679 ARG A O 1
ATOM 5115 N N . VAL A 1 680 ? -47.278 -20.551 5.485 1.00 96.25 680 VAL A N 1
ATOM 5116 C CA . VAL A 1 680 ? -48.705 -20.754 5.740 1.00 96.25 680 VAL A CA 1
ATOM 5117 C C . VAL A 1 680 ? -49.433 -20.810 4.406 1.00 96.25 680 VAL A C 1
ATOM 5119 O O . VAL A 1 680 ? -49.329 -19.890 3.595 1.00 96.25 680 VAL A O 1
ATOM 5122 N N . TYR A 1 681 ? -50.170 -21.887 4.170 1.00 96.25 681 TYR A N 1
ATOM 5123 C CA . TYR A 1 681 ? -50.850 -22.134 2.904 1.00 96.25 681 TYR A CA 1
ATOM 5124 C C . TYR A 1 681 ? -52.281 -21.610 2.942 1.00 96.25 681 TYR A C 1
ATOM 5126 O O . TYR A 1 681 ? -53.033 -21.848 3.891 1.00 96.25 681 TYR A O 1
ATOM 5134 N N . THR A 1 682 ? -52.679 -20.882 1.902 1.00 94.50 682 THR A N 1
ATOM 5135 C CA . THR A 1 682 ? -54.043 -20.355 1.814 1.00 94.50 682 THR A CA 1
ATOM 5136 C C . THR A 1 682 ? -54.993 -21.437 1.311 1.00 94.50 682 THR A C 1
ATOM 5138 O O . THR A 1 682 ? -54.661 -22.236 0.435 1.00 94.50 682 THR A O 1
ATOM 5141 N N . LYS A 1 683 ? -56.207 -21.473 1.863 1.00 94.38 683 LYS A N 1
ATOM 5142 C CA . LYS A 1 683 ? -57.267 -22.367 1.394 1.00 94.38 683 LYS A CA 1
ATOM 5143 C C . LYS A 1 683 ? -58.576 -21.600 1.217 1.00 94.38 683 LYS A C 1
ATOM 5145 O O . LYS A 1 683 ? -59.225 -21.278 2.213 1.00 94.38 683 LYS A O 1
ATOM 5150 N N . PRO A 1 684 ? -59.018 -21.328 -0.020 1.00 91.31 684 PRO A N 1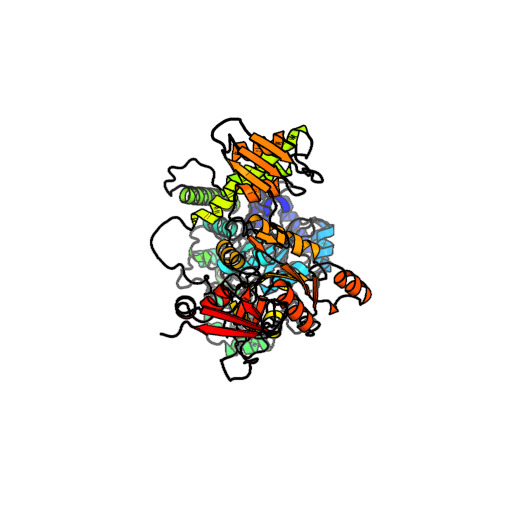
ATOM 5151 C CA . PRO A 1 684 ? -60.336 -20.757 -0.265 1.00 91.31 684 PRO A CA 1
ATOM 5152 C C . PRO A 1 684 ? -61.472 -21.726 0.105 1.00 91.31 684 PRO A C 1
ATOM 5154 O O . PRO A 1 684 ? -61.334 -22.955 0.073 1.00 91.31 684 PRO A O 1
ATOM 5157 N N . LYS A 1 685 ? -62.643 -21.175 0.444 1.00 89.31 685 LYS A N 1
ATOM 5158 C CA . LYS A 1 685 ? -63.830 -21.982 0.758 1.00 89.31 685 LYS A CA 1
ATOM 5159 C C . LYS A 1 685 ? -64.257 -22.786 -0.475 1.00 89.31 685 LYS A C 1
ATOM 5161 O O . LYS A 1 685 ? -64.463 -22.220 -1.540 1.00 89.31 685 LYS A O 1
ATOM 5166 N N . GLY A 1 686 ? -64.421 -24.099 -0.308 1.00 88.12 686 GLY A N 1
ATOM 5167 C CA . GLY A 1 686 ? -64.823 -25.008 -1.390 1.00 88.12 686 GLY A CA 1
ATOM 5168 C C . GLY A 1 686 ? -63.700 -25.403 -2.355 1.00 88.12 686 GLY A C 1
ATOM 5169 O O . GLY A 1 686 ? -63.950 -26.195 -3.254 1.00 88.12 686 GLY A O 1
ATOM 5170 N N . GLN A 1 687 ? -62.476 -24.905 -2.153 1.00 91.62 687 GLN A N 1
ATOM 5171 C CA . GLN A 1 687 ? -61.304 -25.264 -2.953 1.00 91.62 687 GLN A CA 1
ATOM 5172 C C . GLN A 1 687 ? -60.278 -26.035 -2.113 1.00 91.62 687 GLN A C 1
ATOM 5174 O O . GLN A 1 687 ? -60.323 -26.025 -0.873 1.00 91.62 687 GLN A O 1
ATOM 5179 N N . VAL A 1 688 ? -59.369 -26.726 -2.800 1.00 91.06 688 VAL A N 1
ATOM 5180 C CA . VAL A 1 688 ? -58.182 -27.331 -2.185 1.00 91.06 688 VAL A CA 1
ATOM 5181 C C . VAL A 1 688 ? -57.179 -26.241 -1.774 1.00 91.06 688 VAL A C 1
ATOM 5183 O O . VAL A 1 688 ? -57.242 -25.138 -2.318 1.00 91.06 688 VAL A O 1
ATOM 5186 N N . PRO A 1 689 ? -56.299 -26.498 -0.790 1.00 91.75 689 PRO A N 1
ATOM 5187 C CA . PRO A 1 689 ? -55.243 -25.556 -0.424 1.00 91.75 689 PRO A CA 1
ATOM 5188 C C . PRO A 1 689 ? -54.285 -25.302 -1.590 1.00 91.75 689 PRO A C 1
ATOM 5190 O O . PRO A 1 689 ? -53.962 -26.231 -2.333 1.00 91.75 689 PRO A O 1
ATOM 5193 N N . ASP A 1 690 ? -53.809 -24.066 -1.719 1.00 88.56 690 ASP A N 1
ATOM 5194 C CA . ASP A 1 690 ? -52.733 -23.735 -2.648 1.00 88.56 690 ASP A CA 1
ATOM 5195 C C . ASP A 1 690 ? -51.378 -23.947 -1.966 1.00 88.56 690 ASP A C 1
ATOM 5197 O O . ASP A 1 690 ? -51.001 -23.205 -1.057 1.00 88.56 690 ASP A O 1
ATOM 5201 N N . TYR A 1 691 ? -50.660 -24.980 -2.410 1.00 89.00 691 TYR A N 1
ATOM 5202 C CA . TYR A 1 691 ? -49.324 -25.323 -1.920 1.00 89.00 691 TYR A CA 1
ATOM 5203 C C . TYR A 1 691 ? -48.188 -24.686 -2.732 1.00 89.00 691 TYR A C 1
ATOM 5205 O O . TYR A 1 691 ? -47.022 -24.829 -2.360 1.00 89.00 691 TYR A O 1
ATOM 5213 N N . SER A 1 692 ? -48.501 -24.006 -3.839 1.00 85.88 692 SER A N 1
ATOM 5214 C CA . SER A 1 692 ? -47.501 -23.430 -4.741 1.00 85.88 692 SER A CA 1
ATOM 5215 C C . SER A 1 692 ? -46.961 -22.087 -4.245 1.00 85.88 692 SER A C 1
ATOM 5217 O O . SER A 1 692 ? -45.759 -21.834 -4.352 1.00 85.88 692 SER A O 1
ATOM 5219 N N . GLU A 1 693 ? -47.813 -21.268 -3.623 1.00 86.19 693 GLU A N 1
ATOM 5220 C CA . GLU A 1 693 ? -47.459 -19.936 -3.121 1.00 86.19 693 GLU A CA 1
ATOM 5221 C C . GLU A 1 693 ? -47.788 -19.781 -1.624 1.00 86.19 693 GLU A C 1
ATOM 5223 O O . GLU A 1 693 ? -48.832 -19.236 -1.249 1.00 86.19 693 GLU A O 1
ATOM 5228 N N . PRO A 1 694 ? -46.907 -20.247 -0.718 1.00 93.50 694 PRO A N 1
ATOM 5229 C CA . PRO A 1 694 ? -47.096 -20.032 0.711 1.00 93.50 694 PRO A CA 1
ATOM 5230 C C . PRO A 1 694 ? -46.955 -18.555 1.093 1.00 93.50 694 PRO A C 1
ATOM 5232 O O . PRO A 1 694 ? -46.073 -17.832 0.620 1.00 93.50 694 PRO A O 1
ATOM 5235 N N . VAL A 1 695 ? -47.752 -18.127 2.069 1.00 93.62 695 VAL A N 1
ATOM 5236 C CA . VAL A 1 695 ? -47.542 -16.861 2.772 1.00 93.62 695 VAL A CA 1
ATOM 5237 C C . VAL A 1 695 ? -46.441 -17.066 3.803 1.00 93.62 695 VAL A C 1
ATOM 5239 O O . VAL A 1 695 ? -46.589 -17.842 4.745 1.00 93.62 695 VAL A O 1
ATOM 5242 N N . ILE A 1 696 ? -45.329 -16.358 3.627 1.00 94.44 696 ILE A N 1
ATOM 5243 C CA . ILE A 1 696 ? -44.175 -16.464 4.522 1.00 94.44 696 ILE A CA 1
ATOM 5244 C C . ILE A 1 696 ? -44.256 -15.423 5.634 1.00 94.44 696 ILE A C 1
ATOM 5246 O O . ILE A 1 696 ? -44.310 -14.214 5.355 1.00 94.44 696 ILE A O 1
ATOM 5250 N N . LEU A 1 697 ? -44.189 -15.892 6.879 1.00 92.62 697 LEU A N 1
ATOM 5251 C CA . LEU A 1 697 ? -44.224 -15.074 8.090 1.00 92.62 697 LEU A CA 1
ATOM 5252 C C . LEU A 1 697 ? -42.978 -15.328 8.956 1.00 92.62 697 LEU A C 1
ATOM 5254 O O . LEU A 1 697 ? -42.536 -16.471 9.058 1.00 92.62 697 LEU A O 1
ATOM 5258 N N . PRO A 1 698 ? -42.398 -14.303 9.601 1.00 91.00 698 PRO A N 1
ATOM 5259 C CA . PRO A 1 698 ? -41.378 -14.504 10.629 1.00 91.00 698 PRO A CA 1
ATOM 5260 C C . PRO A 1 698 ? -41.967 -15.193 11.865 1.00 91.00 698 PRO A C 1
ATOM 5262 O O . PRO A 1 698 ? -43.085 -14.871 12.265 1.00 91.00 698 PRO A O 1
ATOM 5265 N N . ARG A 1 699 ? -41.205 -16.058 12.540 1.00 88.81 699 ARG A N 1
ATOM 5266 C CA . ARG A 1 699 ? -41.650 -16.747 13.766 1.00 88.81 699 ARG A CA 1
ATOM 5267 C C . ARG A 1 699 ? -42.073 -15.800 14.889 1.00 88.81 699 ARG A C 1
ATOM 5269 O O . ARG A 1 699 ? -42.988 -16.111 15.642 1.00 88.81 699 ARG A O 1
ATOM 5276 N N . GLU A 1 700 ? -41.458 -14.625 14.989 1.00 86.31 700 GLU A N 1
ATOM 5277 C CA . GLU A 1 700 ? -41.841 -13.608 15.979 1.00 86.31 700 GLU A CA 1
ATOM 5278 C C . GLU A 1 700 ? -43.188 -12.922 15.669 1.00 86.31 700 GLU A C 1
ATOM 5280 O O . GLU A 1 700 ? -43.763 -12.289 16.551 1.00 86.31 700 GLU A O 1
ATOM 5285 N N . LYS A 1 701 ? -43.682 -13.019 14.425 1.00 90.25 701 LYS A N 1
ATOM 5286 C CA . LYS A 1 701 ? -44.902 -12.365 13.917 1.00 90.25 701 LYS A CA 1
ATOM 5287 C C . LYS A 1 701 ? -45.690 -13.318 13.022 1.00 90.25 701 LYS A C 1
ATOM 5289 O O . LYS A 1 701 ? -45.738 -13.157 11.800 1.00 90.25 701 LYS A O 1
ATOM 5294 N N . CYS A 1 702 ? -46.239 -14.355 13.642 1.00 95.06 702 CYS A N 1
ATOM 5295 C CA . CYS A 1 702 ? -46.901 -15.459 12.957 1.00 95.06 702 CYS A CA 1
ATOM 5296 C C . CYS A 1 702 ? -48.329 -15.720 13.452 1.00 95.06 702 CYS A C 1
ATOM 5298 O O . CYS A 1 702 ? -48.802 -16.853 13.432 1.00 95.06 702 CYS A O 1
ATOM 5300 N N . THR A 1 703 ? -49.035 -14.692 13.914 1.00 97.06 703 THR A N 1
ATOM 5301 C CA . THR A 1 703 ? -50.452 -14.838 14.271 1.00 97.06 703 THR A CA 1
ATOM 5302 C C . THR A 1 703 ? -51.352 -14.886 13.030 1.00 97.06 703 THR A C 1
ATOM 5304 O O . THR A 1 703 ? -50.944 -14.528 11.921 1.00 97.06 703 THR A O 1
ATOM 5307 N N . VAL A 1 704 ? -52.614 -15.290 13.201 1.00 95.75 704 VAL A N 1
ATOM 5308 C CA . VAL A 1 704 ? -53.637 -15.167 12.148 1.00 95.75 704 VAL A CA 1
ATOM 5309 C C . VAL A 1 704 ? -53.826 -13.705 11.731 1.00 95.75 704 VAL A C 1
ATOM 5311 O O . VAL A 1 704 ? -54.057 -13.431 10.553 1.00 95.75 704 VAL A O 1
ATOM 5314 N N . GLU A 1 705 ? -53.691 -12.755 12.657 1.00 95.50 705 GLU A N 1
ATOM 5315 C CA . GLU A 1 705 ? -53.669 -11.327 12.334 1.00 95.50 705 GLU A CA 1
ATOM 5316 C C . GLU A 1 705 ? -52.501 -10.962 11.408 1.00 95.50 705 GLU A C 1
ATOM 5318 O O . GLU A 1 705 ? -52.726 -10.357 10.357 1.00 95.50 705 GLU A O 1
ATOM 5323 N N . ASP A 1 706 ? -51.277 -11.385 11.738 1.00 94.50 706 ASP A N 1
ATOM 5324 C CA . ASP A 1 706 ? -50.094 -11.146 10.899 1.00 94.50 706 ASP A CA 1
ATOM 5325 C C . ASP A 1 706 ? -50.269 -11.749 9.498 1.00 94.50 706 ASP A C 1
ATOM 5327 O O . ASP A 1 706 ? -49.937 -11.117 8.492 1.00 94.50 706 ASP A O 1
ATOM 5331 N N . PHE A 1 707 ? -50.856 -12.947 9.421 1.00 94.75 707 PHE A N 1
ATOM 5332 C CA . PHE A 1 707 ? -51.211 -13.603 8.164 1.00 94.75 707 PHE A CA 1
ATOM 5333 C C . PHE A 1 707 ? -52.200 -12.768 7.332 1.00 94.75 707 PHE A C 1
ATOM 5335 O O . PHE A 1 707 ? -51.981 -12.563 6.137 1.00 94.75 707 PHE A O 1
ATOM 5342 N N . CYS A 1 708 ? -53.250 -12.217 7.953 1.00 93.31 708 CYS A N 1
ATOM 5343 C CA . CYS A 1 708 ? -54.199 -11.325 7.277 1.00 93.31 708 CYS A CA 1
ATOM 5344 C C . CYS A 1 708 ? -53.510 -10.058 6.760 1.00 93.31 708 CYS A C 1
ATOM 5346 O O . CYS A 1 708 ? -53.690 -9.686 5.601 1.00 93.31 708 CYS A O 1
ATOM 5348 N N . LEU A 1 709 ? -52.709 -9.407 7.609 1.00 92.12 709 LEU A N 1
ATOM 5349 C CA . LEU A 1 709 ? -51.988 -8.178 7.273 1.00 92.12 709 LEU A CA 1
ATOM 5350 C C . LEU A 1 709 ? -50.989 -8.395 6.134 1.00 92.12 709 LEU A C 1
ATOM 5352 O O . LEU A 1 709 ? -50.796 -7.497 5.313 1.00 92.12 709 LEU A O 1
ATOM 5356 N N . LYS A 1 710 ? -50.379 -9.584 6.066 1.00 90.88 710 LYS A N 1
ATOM 5357 C CA . LYS A 1 710 ? -49.463 -9.966 4.991 1.00 90.88 710 LYS A CA 1
ATOM 5358 C C . LYS A 1 710 ? -50.171 -10.139 3.649 1.00 90.88 710 LYS A C 1
ATOM 5360 O O . LYS A 1 710 ? -49.576 -9.808 2.627 1.00 90.88 710 LYS A O 1
ATOM 5365 N N . LEU A 1 711 ? -51.409 -10.634 3.657 1.00 90.12 711 LEU A N 1
ATOM 5366 C CA . LEU A 1 711 ? -52.241 -10.763 2.461 1.00 90.12 711 LEU A CA 1
ATOM 5367 C C . LEU A 1 711 ? -52.781 -9.402 2.011 1.00 90.12 711 LEU A C 1
ATOM 5369 O O . LEU A 1 711 ? -52.487 -8.955 0.906 1.00 90.12 711 LEU A O 1
ATOM 5373 N N . HIS A 1 712 ? -53.573 -8.743 2.859 1.00 90.44 712 HIS A N 1
ATOM 5374 C CA . HIS A 1 712 ? -54.082 -7.395 2.622 1.00 90.44 712 HIS A CA 1
ATOM 5375 C C . HIS A 1 712 ? -54.748 -6.836 3.887 1.00 90.44 712 HIS A C 1
ATOM 5377 O O . HIS A 1 712 ? -55.551 -7.517 4.526 1.00 90.44 712 HIS A O 1
ATOM 5383 N N . LYS A 1 713 ? -54.507 -5.559 4.211 1.00 88.12 713 LYS A N 1
ATOM 5384 C CA . LYS A 1 713 ? -55.029 -4.919 5.435 1.00 88.12 713 LYS A CA 1
ATOM 5385 C C . LYS A 1 713 ? -56.560 -5.003 5.576 1.00 88.12 713 LYS A C 1
ATOM 5387 O O . LYS A 1 713 ? -57.045 -5.229 6.680 1.00 88.12 713 LYS A O 1
ATOM 5392 N N . SER A 1 714 ? -57.313 -4.897 4.476 1.00 89.12 714 SER A N 1
ATOM 5393 C CA . SER A 1 714 ? -58.789 -4.963 4.506 1.00 89.12 714 SER A CA 1
ATOM 5394 C C . SER A 1 714 ? -59.349 -6.330 4.919 1.00 89.12 714 SER A C 1
ATOM 5396 O O . SER A 1 714 ? -60.475 -6.420 5.397 1.00 89.12 714 SER A O 1
ATOM 5398 N N . ILE A 1 715 ? -58.572 -7.411 4.785 1.00 88.56 715 ILE A N 1
ATOM 5399 C CA . ILE A 1 715 ? -59.018 -8.752 5.194 1.00 88.56 715 ILE A CA 1
ATOM 5400 C C . ILE A 1 715 ? -59.226 -8.811 6.711 1.00 88.56 715 ILE A C 1
ATOM 5402 O O . ILE A 1 715 ? -60.126 -9.508 7.180 1.00 88.56 715 ILE A O 1
ATOM 5406 N N . LEU A 1 716 ? -58.423 -8.060 7.470 1.00 88.94 716 LEU A N 1
ATOM 5407 C CA . LEU A 1 716 ? -58.530 -7.993 8.924 1.00 88.94 716 LEU A CA 1
ATOM 5408 C C . LEU A 1 716 ? -59.795 -7.247 9.379 1.00 88.94 716 LEU A C 1
ATOM 5410 O O . LEU A 1 716 ? -60.396 -7.624 10.385 1.00 88.94 716 LEU A O 1
ATOM 5414 N N . GLU A 1 717 ? -60.221 -6.227 8.629 1.00 87.75 717 GLU A N 1
ATOM 5415 C CA . GLU A 1 717 ? -61.439 -5.448 8.909 1.00 87.75 717 GLU A CA 1
ATOM 5416 C C . GLU A 1 717 ? -62.693 -6.326 8.792 1.00 87.75 717 GLU A C 1
ATOM 5418 O O . GLU A 1 717 ? -63.584 -6.268 9.637 1.00 87.75 717 GLU A O 1
ATOM 5423 N N . GLU A 1 718 ? -62.712 -7.224 7.807 1.00 89.81 718 GLU A N 1
ATOM 5424 C CA . GLU A 1 718 ? -63.809 -8.165 7.566 1.00 89.81 718 GLU A CA 1
ATOM 5425 C C . GLU A 1 718 ? -63.659 -9.492 8.339 1.00 89.81 718 GLU A C 1
ATOM 5427 O O . GLU A 1 718 ? -64.500 -10.382 8.203 1.00 89.81 718 GLU A O 1
ATOM 5432 N N . PHE A 1 719 ? -62.610 -9.677 9.148 1.00 93.62 719 PHE A N 1
ATOM 5433 C CA . PHE A 1 719 ? -62.299 -10.967 9.774 1.00 93.62 719 PHE A CA 1
ATOM 5434 C C . PHE A 1 719 ? -63.343 -11.395 10.818 1.00 93.62 719 PHE A C 1
ATOM 5436 O O . PHE A 1 719 ? -63.503 -10.730 11.848 1.00 93.62 719 PHE A O 1
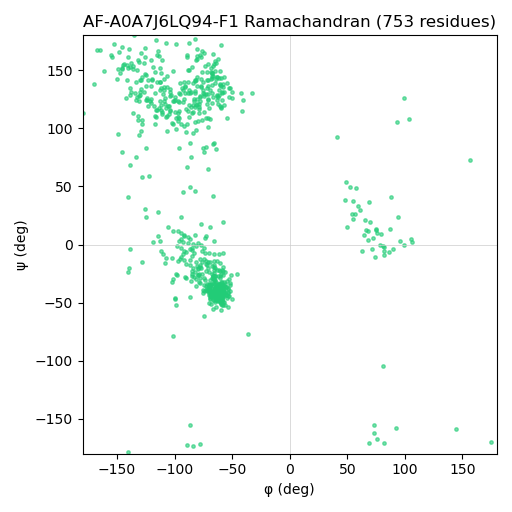ATOM 5443 N N . LYS A 1 720 ? -63.956 -12.574 10.618 1.00 93.62 720 LYS A N 1
ATOM 5444 C CA . LYS A 1 720 ? -64.866 -13.219 11.585 1.00 93.62 720 LYS A CA 1
ATOM 5445 C C . LYS A 1 720 ? -64.170 -14.307 12.407 1.00 93.62 720 LYS A C 1
ATOM 5447 O O . LYS A 1 720 ? -64.290 -14.330 13.629 1.00 93.62 720 LYS A O 1
ATOM 5452 N N . TYR A 1 721 ? -63.502 -15.247 11.740 1.00 95.31 721 TYR A N 1
ATOM 5453 C CA . TYR A 1 721 ? -62.660 -16.300 12.328 1.00 95.31 721 TYR A CA 1
ATOM 5454 C C . TYR A 1 721 ? -61.823 -16.973 11.231 1.00 95.31 721 TYR A C 1
ATOM 5456 O O . TYR A 1 721 ? -62.125 -16.829 10.045 1.00 95.31 721 TYR A O 1
ATOM 5464 N N . ALA A 1 722 ? -60.818 -17.761 11.613 1.00 96.56 722 ALA A N 1
ATOM 5465 C CA . ALA A 1 722 ? -60.093 -18.636 10.692 1.00 96.56 722 ALA A CA 1
ATOM 5466 C C . ALA A 1 722 ? -60.374 -20.111 11.005 1.00 96.56 722 ALA A C 1
ATOM 5468 O O . ALA A 1 722 ? -60.599 -20.480 12.159 1.00 96.56 722 ALA A O 1
ATOM 5469 N N . LEU A 1 723 ? -60.384 -20.948 9.969 1.00 96.75 723 LEU A N 1
ATOM 5470 C CA . LEU A 1 723 ? -60.250 -22.397 10.103 1.00 96.75 723 LEU A CA 1
ATOM 5471 C C . LEU A 1 723 ? -58.804 -22.756 9.786 1.00 96.75 723 LEU A C 1
ATOM 5473 O O . LEU A 1 723 ? -58.305 -22.371 8.727 1.00 96.75 723 LEU A O 1
ATOM 5477 N N . VAL A 1 724 ? -58.158 -23.474 10.699 1.00 97.38 724 VAL A N 1
ATOM 5478 C CA . VAL A 1 724 ? -56.755 -23.873 10.566 1.00 97.38 724 VAL A CA 1
ATOM 5479 C C . VAL A 1 724 ? -56.653 -25.391 10.590 1.00 97.38 724 VAL A C 1
ATOM 5481 O O . VAL A 1 724 ? -57.312 -26.037 11.407 1.00 97.38 724 VAL A O 1
ATOM 5484 N N . TRP A 1 725 ? -55.843 -25.941 9.688 1.00 97.19 725 TRP A N 1
ATOM 5485 C CA . TRP A 1 725 ? -55.397 -27.333 9.689 1.00 97.19 725 TRP A CA 1
ATOM 5486 C C . TRP A 1 725 ? -53.882 -27.339 9.867 1.00 97.19 725 TRP A C 1
ATOM 5488 O O . TRP A 1 725 ? -53.193 -26.640 9.128 1.00 97.19 725 TRP A O 1
ATOM 5498 N N . GLY A 1 726 ? -53.366 -28.138 10.795 1.00 94.88 726 GLY A N 1
ATOM 5499 C CA . GLY A 1 726 ? -51.925 -28.282 10.984 1.00 94.88 726 GLY A CA 1
ATOM 5500 C C . GLY A 1 726 ? -51.525 -28.462 12.441 1.00 94.88 726 GLY A C 1
ATOM 5501 O O . GLY A 1 726 ? -52.322 -28.898 13.271 1.00 94.88 726 GLY A O 1
ATOM 5502 N N . MET A 1 727 ? -50.264 -28.162 12.741 1.00 94.25 727 MET A N 1
ATOM 5503 C CA . MET A 1 727 ? -49.667 -28.437 14.050 1.00 94.25 727 MET A CA 1
ATOM 5504 C C . MET A 1 727 ? -50.015 -27.387 15.108 1.00 94.25 727 MET A C 1
ATOM 5506 O O . MET A 1 727 ? -49.886 -27.669 16.299 1.00 94.25 727 MET A O 1
ATOM 5510 N N . SER A 1 728 ? -50.461 -26.188 14.712 1.00 95.19 728 SER A N 1
ATOM 5511 C CA . SER A 1 728 ? -50.848 -25.155 15.687 1.00 95.19 728 SER A CA 1
ATOM 5512 C C . SER A 1 728 ? -52.168 -25.445 16.406 1.00 95.19 728 SER A C 1
ATOM 5514 O O . SER A 1 728 ? -52.476 -24.808 17.416 1.00 95.19 728 SER A O 1
ATOM 5516 N N . VAL A 1 729 ? -52.960 -26.397 15.911 1.00 95.50 729 VAL A N 1
ATOM 5517 C CA . VAL A 1 729 ? -54.296 -26.717 16.418 1.00 95.50 729 VAL A CA 1
ATOM 5518 C C . VAL A 1 729 ? -54.375 -28.152 16.926 1.00 95.50 729 VAL A C 1
ATOM 5520 O O . VAL A 1 729 ? -53.648 -29.035 16.484 1.00 95.50 729 VAL A O 1
ATOM 5523 N N . LYS A 1 730 ? -55.280 -28.407 17.877 1.00 94.56 730 LYS A N 1
ATOM 5524 C CA . LYS A 1 730 ? -55.471 -29.754 18.447 1.00 94.56 730 LYS A CA 1
ATOM 5525 C C . LYS A 1 730 ? -56.413 -30.619 17.609 1.00 94.56 730 LYS A C 1
ATOM 5527 O O . LYS A 1 730 ? -56.370 -31.842 17.707 1.00 94.56 730 LYS A O 1
ATOM 5532 N N . HIS A 1 731 ? -57.274 -29.988 16.813 1.00 93.50 731 HIS A N 1
ATOM 5533 C CA . HIS A 1 731 ? -58.256 -30.649 15.958 1.00 93.50 731 HIS A CA 1
ATOM 5534 C C . HIS A 1 731 ? -58.148 -30.112 14.527 1.00 93.50 731 HIS A C 1
ATOM 5536 O O . HIS A 1 731 ? -57.955 -28.917 14.334 1.00 93.50 731 HIS A O 1
ATOM 5542 N N . ASN A 1 732 ? -58.292 -30.980 13.524 1.00 91.50 732 ASN A N 1
ATOM 5543 C CA . ASN A 1 732 ? -58.145 -30.613 12.113 1.00 91.50 732 ASN A CA 1
ATOM 5544 C C . ASN A 1 732 ? -59.501 -30.674 11.371 1.00 91.50 732 ASN A C 1
ATOM 5546 O O . ASN A 1 732 ? -60.000 -31.781 11.167 1.00 91.50 732 ASN A O 1
ATOM 5550 N N . PRO A 1 733 ? -60.085 -29.541 10.912 1.00 93.69 733 PRO A N 1
ATOM 5551 C CA . PRO A 1 733 ? -59.729 -28.161 11.259 1.00 93.69 733 PRO A CA 1
ATOM 5552 C C . PRO A 1 733 ? -60.232 -27.728 12.637 1.00 93.69 733 PRO A C 1
ATOM 5554 O O . PRO A 1 733 ? -61.224 -28.252 13.144 1.00 93.69 733 PRO A O 1
ATOM 5557 N N . GLN A 1 734 ? -59.638 -26.661 13.169 1.00 96.94 734 GLN A N 1
ATOM 5558 C CA . GLN A 1 734 ? -60.130 -25.952 14.348 1.00 96.94 734 GLN A CA 1
ATOM 5559 C C . GLN A 1 734 ? -60.442 -24.492 14.008 1.00 96.94 734 GLN A C 1
ATOM 5561 O O . GLN A 1 734 ? -59.734 -23.838 13.241 1.00 96.94 734 GLN A O 1
ATOM 5566 N N . ARG A 1 735 ? -61.528 -23.973 14.593 1.00 96.75 735 ARG A N 1
ATOM 5567 C CA . ARG A 1 735 ? -61.876 -22.551 14.532 1.00 96.75 735 ARG A CA 1
ATOM 5568 C C . ARG A 1 735 ? -61.007 -21.769 15.512 1.00 96.75 735 ARG A C 1
ATOM 5570 O O . ARG A 1 735 ? -61.009 -22.077 16.702 1.00 96.75 735 ARG A O 1
ATOM 5577 N N . VAL A 1 736 ? -60.336 -20.733 15.022 1.00 97.00 736 VAL A N 1
ATOM 5578 C CA . VAL A 1 736 ? -59.422 -19.901 15.812 1.00 97.00 736 VAL A CA 1
ATOM 5579 C C . VAL A 1 736 ? -59.689 -18.404 15.623 1.00 97.00 736 VAL A C 1
ATOM 5581 O O . VAL A 1 736 ? -60.331 -17.978 14.654 1.00 97.00 736 VAL A O 1
ATOM 5584 N N . GLY A 1 737 ? -59.229 -17.616 16.595 1.00 95.44 737 GLY A N 1
ATOM 5585 C CA . GLY A 1 737 ? -59.283 -16.153 16.588 1.00 95.44 737 GLY A CA 1
ATOM 5586 C C . GLY A 1 737 ? -58.059 -15.509 15.932 1.00 95.44 737 GLY A C 1
ATOM 5587 O O . GLY A 1 737 ? -57.218 -16.194 15.356 1.00 95.44 737 GLY A O 1
ATOM 5588 N N . ARG A 1 738 ? -57.973 -14.179 16.036 1.00 94.62 738 ARG A N 1
ATOM 5589 C CA . ARG A 1 738 ? -56.910 -13.351 15.436 1.00 94.62 738 ARG A CA 1
ATOM 5590 C C . ARG A 1 738 ? -55.548 -13.570 16.102 1.00 94.62 738 ARG A C 1
ATOM 5592 O O . ARG A 1 738 ? -54.547 -13.688 15.407 1.00 94.62 738 ARG A O 1
ATOM 5599 N N . ASP A 1 739 ? -55.546 -13.731 17.425 1.00 96.00 739 ASP A N 1
ATOM 5600 C CA . ASP A 1 739 ? -54.338 -13.907 18.247 1.00 96.00 739 ASP A CA 1
ATOM 5601 C C . ASP A 1 739 ? -53.742 -15.323 18.178 1.00 96.00 739 ASP A C 1
ATOM 5603 O O . ASP A 1 739 ? -52.752 -15.625 18.845 1.00 96.00 739 ASP A O 1
ATOM 5607 N N . HIS A 1 740 ? -54.361 -16.230 17.413 1.00 97.19 740 HIS A N 1
ATOM 5608 C CA . HIS A 1 740 ? -53.879 -17.602 17.293 1.00 97.19 740 HIS A CA 1
ATOM 5609 C C . HIS A 1 740 ? -52.532 -17.633 16.575 1.00 97.19 740 HIS A C 1
ATOM 5611 O O . HIS A 1 740 ? -52.408 -17.107 15.471 1.00 97.19 740 HIS A O 1
ATOM 5617 N N . VAL A 1 741 ? -51.545 -18.268 17.202 1.00 96.69 741 VAL A N 1
ATOM 5618 C CA . VAL A 1 741 ? -50.180 -18.400 16.683 1.00 96.69 741 VAL A CA 1
ATOM 5619 C C . VAL A 1 741 ? -50.123 -19.586 15.724 1.00 96.69 741 VAL A C 1
ATOM 5621 O O . VAL A 1 741 ? -50.414 -20.714 16.117 1.00 96.69 741 VAL A O 1
ATOM 5624 N N . LEU A 1 742 ? -49.753 -19.328 14.472 1.00 96.94 742 LEU A N 1
ATOM 5625 C CA . LEU A 1 742 ? -49.636 -20.333 13.419 1.00 96.94 742 LEU A CA 1
ATOM 5626 C C . LEU A 1 742 ? -48.298 -21.080 13.505 1.00 96.94 742 LEU A C 1
ATOM 5628 O O . LEU A 1 742 ? -47.319 -20.599 14.081 1.00 96.94 742 LEU A O 1
ATOM 5632 N N . TYR A 1 743 ? -48.257 -22.267 12.910 1.00 95.25 743 TYR A N 1
ATOM 5633 C CA . TYR A 1 743 ? -47.067 -23.100 12.782 1.00 95.25 743 TYR A CA 1
ATOM 5634 C C . TYR A 1 743 ? -46.660 -23.265 11.310 1.00 95.25 743 TYR A C 1
ATOM 5636 O O . TYR A 1 743 ? -47.442 -22.971 10.406 1.00 95.25 743 TYR A O 1
ATOM 5644 N N . ASP A 1 744 ? -45.418 -23.695 11.066 1.00 95.25 744 ASP A N 1
ATOM 5645 C CA . ASP A 1 744 ? -44.944 -23.962 9.701 1.00 95.25 744 ASP A CA 1
ATOM 5646 C C . ASP A 1 744 ? -45.804 -25.043 9.036 1.00 95.25 744 ASP A C 1
ATOM 5648 O O . ASP A 1 744 ? -46.148 -26.044 9.662 1.00 95.25 744 ASP A O 1
ATOM 5652 N N . GLU A 1 745 ? -46.144 -24.800 7.774 1.00 95.25 745 GLU A N 1
ATOM 5653 C CA . GLU A 1 745 ? -47.019 -25.598 6.910 1.00 95.25 745 GLU A CA 1
ATOM 5654 C C . GLU A 1 745 ? -48.498 -25.670 7.322 1.00 95.25 745 GLU A C 1
ATOM 5656 O O . GLU A 1 745 ? -49.264 -26.437 6.731 1.00 95.25 745 GLU A O 1
ATOM 5661 N N . ASP A 1 746 ? -48.948 -24.832 8.262 1.00 96.94 746 ASP A N 1
ATOM 5662 C CA . ASP A 1 746 ? -50.377 -24.699 8.546 1.00 96.94 746 ASP A CA 1
ATOM 5663 C C . ASP A 1 746 ? -51.152 -24.245 7.296 1.00 96.94 746 ASP A C 1
ATOM 5665 O O . ASP A 1 746 ? -50.715 -23.393 6.517 1.00 96.94 746 ASP A O 1
ATOM 5669 N N . VAL A 1 747 ? -52.362 -24.775 7.141 1.00 97.12 747 VAL A N 1
ATOM 5670 C CA . VAL A 1 747 ? -53.315 -24.364 6.110 1.00 97.12 747 VAL A CA 1
ATOM 5671 C C . VAL A 1 747 ? -54.382 -23.486 6.750 1.00 97.12 747 VAL A C 1
ATOM 5673 O O . VAL A 1 747 ? -55.008 -23.886 7.732 1.00 97.12 747 VAL A O 1
ATOM 5676 N N . VAL A 1 748 ? -54.638 -22.311 6.176 1.00 96.75 748 VAL A N 1
ATOM 5677 C CA . VAL A 1 748 ? -55.558 -21.314 6.736 1.00 96.75 748 VAL A CA 1
ATOM 5678 C C . VAL A 1 748 ? -56.646 -20.942 5.733 1.00 96.75 748 VAL A C 1
ATOM 5680 O O . VAL A 1 748 ? -56.381 -20.491 4.618 1.00 96.75 748 VAL A O 1
ATOM 5683 N N . GLN A 1 749 ? -57.900 -21.070 6.169 1.00 95.94 749 GLN A N 1
ATOM 5684 C CA . GLN A 1 749 ? -59.073 -20.543 5.476 1.00 95.94 749 GLN A CA 1
ATOM 5685 C C . GLN A 1 749 ? -59.687 -19.411 6.300 1.00 95.94 749 GLN A C 1
ATOM 5687 O O . GLN A 1 749 ? -60.212 -19.637 7.394 1.00 95.94 749 GLN A O 1
ATOM 5692 N N . ILE A 1 750 ? -59.679 -18.197 5.753 1.00 94.94 750 ILE A N 1
ATOM 5693 C CA . ILE A 1 750 ? -60.289 -17.035 6.404 1.00 94.94 750 ILE A CA 1
ATOM 5694 C C . ILE A 1 750 ? -61.790 -17.010 6.138 1.00 94.94 750 ILE A C 1
ATOM 5696 O O . ILE A 1 750 ? -62.238 -17.111 4.995 1.00 94.94 750 ILE A O 1
ATOM 5700 N N . VAL A 1 751 ? -62.573 -16.848 7.203 1.00 93.00 751 VAL A N 1
ATOM 5701 C CA . VAL A 1 751 ? -64.012 -16.617 7.119 1.00 93.00 751 VAL A CA 1
ATOM 5702 C C . VAL A 1 751 ? -64.286 -15.157 7.433 1.00 93.00 751 VAL A C 1
ATOM 5704 O O . VAL A 1 751 ? -63.993 -14.662 8.524 1.00 93.00 751 VAL A O 1
ATOM 5707 N N . LYS A 1 752 ? -64.857 -14.475 6.446 1.00 91.06 752 LYS A N 1
ATOM 5708 C CA . LYS A 1 752 ? -65.241 -13.074 6.539 1.00 91.06 752 LYS A CA 1
ATOM 5709 C C . LYS A 1 752 ? -66.624 -12.932 7.165 1.00 91.06 752 LYS A C 1
ATOM 5711 O O . LYS A 1 752 ? -67.457 -13.840 7.095 1.00 91.06 752 LYS A O 1
ATOM 5716 N N . THR A 1 753 ? -66.855 -11.801 7.807 1.00 82.12 753 THR A N 1
ATOM 5717 C CA . THR A 1 753 ? -68.180 -11.387 8.258 1.00 82.12 753 THR A CA 1
ATOM 5718 C C . THR A 1 753 ? -68.955 -11.046 6.995 1.00 82.12 753 THR A C 1
ATOM 5720 O O . THR A 1 753 ? -68.497 -10.209 6.225 1.00 82.12 753 THR A O 1
ATOM 5723 N N . SER A 1 754 ? -70.043 -11.766 6.707 1.00 66.31 754 SER A N 1
ATOM 5724 C CA . SER A 1 754 ? -70.899 -11.431 5.568 1.00 66.31 754 SER A CA 1
ATOM 5725 C C . SER A 1 754 ? -71.295 -9.960 5.681 1.00 66.31 754 SER A C 1
ATOM 5727 O O . SER A 1 754 ? -71.757 -9.561 6.753 1.00 66.31 754 SER A O 1
ATOM 5729 N N . GLY A 1 755 ? -71.069 -9.185 4.619 1.00 49.84 755 GLY A N 1
ATOM 5730 C CA . GLY A 1 755 ? -71.804 -7.939 4.419 1.00 49.84 755 GLY A CA 1
ATOM 5731 C C . GLY A 1 755 ? -73.294 -8.221 4.320 1.00 49.84 755 GLY A C 1
ATOM 5732 O O . GLY A 1 755 ? -73.637 -9.308 3.790 1.00 49.84 755 GLY A O 1
#

Mean predicted aligned error: 17.98 Å

Radius of gyration: 35.8 Å; Cα contacts (8 Å, |Δi|>4): 1462; chains: 1; bounding box: 116×64×87 Å

Secondary structure (DSSP, 8-state):
-----HHHHHHT-SSSEEE---TTTTS-HHHHHHHHHTTSEEEEE-TT--HHHHHHHHHHHHHHSPTT--EEEEEEEPPPTTT-TTS-TT---TTTT-HHHHHHHHHHTT-SEEEEEEE---HHHHHHHHTTT-EEEEEESSTTHHHHHHHHT-SEEEEE-TTSSEE--SS-HHHHHHHHHHHHTT-B-TTSSBPEEEEESS--SHHHHHHHHHTT-SEEEESHHHHTSTTS---HHHHHHHHT--TTT--EEESTTTSS-EEE---HHHHHHHT-HHHHHHHHHTT--HHHHHHHTTSS-GGGTTTTTSSS---S---TT-S-GGGT--TTTS-----GGGGG------HHHHHHHHHHHHHHHHHHHHHHHH-S--------HHHHHHHHHHHHHHS--STTTHHHHHHHHHHHHHHHHHHHHTTSSS-S--PPSS--PPP-SSEEEEEEE-GGG-STTHHHHH--SS--------SS--SS-EEEEEEETTEEEEEEEE----TTTTTT-TTHHHHHHHHTT-SEEEEEEETTSHHHHHHHHHHHHHHTTEEET-PPP-EEEEE-SSS-EEEEE-TT--BSS--HHHHHHHHHHTT--SEEEEE-S-B-HHHHHHHHH---EEE-EEEEEE-GGGS-HHHHHHHHTSTTEEE-BTTTTBTHHHHHHHHHHHHTEEEEEE--TTS--EEEEEEEEETTS-BHHHHHHHH-HHHHHTEEEEEEESTTSSSSSEEE-TTPBP-TTEEEEEEEPP-

Organism: Perkinsus chesapeaki (NCBI:txid330153)

Solvent-accessible surface area (backbone atoms only — not comparable to full-atom values): 40657 Å² total; per-residue (Å²): 140,72,54,84,38,72,46,13,66,74,62,64,37,44,32,38,44,30,40,42,40,36,55,57,34,33,18,30,43,59,31,17,20,36,27,13,63,56,26,23,32,9,13,31,8,47,40,74,47,50,42,67,52,48,46,54,45,54,52,55,19,55,74,62,36,54,89,89,56,44,42,32,41,21,39,51,45,48,55,50,38,91,84,32,86,89,32,55,60,42,47,63,71,50,46,76,87,37,57,71,48,42,53,47,38,41,52,78,67,57,42,46,28,40,34,26,66,35,49,62,62,57,49,70,56,41,59,57,36,45,77,65,66,23,45,36,31,33,42,33,35,50,74,84,46,52,63,56,35,50,74,32,54,33,30,28,42,32,28,28,6,37,37,21,38,31,77,37,33,86,38,46,34,88,58,40,30,38,53,45,37,60,72,30,62,92,41,65,20,89,87,72,45,65,32,40,33,28,29,20,33,58,46,70,47,14,64,39,49,45,51,34,45,73,45,59,24,38,26,36,42,29,47,56,54,56,53,45,16,75,50,17,53,43,31,68,69,41,52,52,53,47,52,70,34,41,87,92,50,42,54,43,76,42,38,45,82,58,54,48,46,24,18,19,47,57,26,56,50,56,53,58,46,68,74,37,52,72,66,45,49,56,32,35,76,70,36,41,31,52,46,60,53,33,46,76,67,70,72,44,60,89,25,23,75,26,13,40,53,20,79,59,71,68,57,102,70,79,62,100,79,64,79,68,77,82,78,34,45,42,80,47,58,25,47,40,62,31,19,63,49,41,52,76,42,85,73,72,42,54,49,34,60,49,50,52,49,27,52,53,42,19,52,52,47,51,52,49,54,54,45,61,73,58,69,60,86,68,94,56,101,59,84,50,70,65,56,53,44,52,52,48,54,53,52,59,71,73,54,73,91,43,86,91,37,42,37,57,52,34,36,50,50,45,52,45,52,52,48,49,50,49,71,63,52,71,74,78,79,71,86,76,97,70,85,77,89,69,64,89,72,80,88,55,71,78,42,34,36,28,38,37,36,55,79,91,52,57,70,80,52,47,56,60,69,68,35,86,63,90,74,78,80,92,78,78,95,59,101,67,73,61,88,47,62,51,78,45,68,33,75,55,98,66,36,36,36,23,37,32,44,39,60,49,84,52,95,47,27,92,73,65,51,74,72,34,65,60,52,49,57,54,49,75,66,30,55,27,39,37,40,43,28,37,65,91,54,38,67,67,52,47,54,54,51,50,53,54,45,43,66,73,38,40,35,72,72,46,78,85,72,53,63,49,76,46,78,45,96,66,86,40,73,44,80,42,72,41,92,96,44,49,64,47,93,49,54,71,66,22,54,52,38,30,34,46,74,72,71,49,64,24,27,43,38,40,32,69,41,73,37,39,66,66,53,53,46,50,66,73,72,46,95,56,43,67,31,43,48,38,38,35,30,26,53,48,84,79,54,54,71,71,60,47,57,54,49,68,71,40,86,56,46,41,68,23,20,56,93,79,60,39,52,54,66,60,45,52,52,53,48,50,67,56,56,42,63,28,37,33,23,48,25,57,91,97,52,74,68,42,82,81,67,40,50,69,32,45,66,94,53,32,25,47,46,46,54,29,52,71,75,39,65,69,54,55,78,38,54,64,39,33,39,34,35,52,80,62,45,97,45,81,67,32,83,41,59,53,83,39,60,62,35,66,70,19,35,42,28,81,39,63,54,80,128

pLDDT: mean 84.87, std 16.57, range [27.42, 98.81]